Protein AF-0000000084725213 (afdb_homodimer)

Foldseek 3Di:
DEEEQEPCQAQQNVLLQLVLLLVDVHAYEYEYQCVVQVVQVVLVAFFLADAADPVLLVVVSCVQVVRPRYYYDHDALLDLVVLLVVCVVRVAQEYEYEDAPQWQVQCAPDPVSLVVRLSRLQSSLLSNLVSCQVVVSLNREYEYEAAPLQQPFDQDAAELFWAWDDDPHDIDTDTHDRRHDGSNNSSSVVSVVVVVVSCVVRVRQYEYEHAWAEFFWDEPSQVRDSNNTHGADQFPTPHDLLSVLLLCQLLQEAREAADPQQEWGFYAYSHLSSLLSSLSRPDDPVPDPDSYGGAHNGADIDTSVNSRVLLQVLSVVVVGHHHHDYDHHPDPDDSPRHHRYDGVVSCVSRVHHDADSSNRSNRSNVVSNVSSVSSNVCVVRRDDPVRVVPD/DEEEQEPCQAQQNVLLQLVLLLVDVHAYEYEYQCVVQVLQVVLVAFFLADAADPVLLVVVSCVQVVRPRYYYDHDQLLDLVVLLVVCVVRVAQEYEYEDAPQWQVQCAPDPVSLVVRLSRLQSSLLSNLVSCQVVVSLNREYEYEAAPLQQPFDQDAAELFWAWDDDPHDIDTDTHDRRHDGSNNSSSVVSVVVVVVSCVVRVRQYEYEHAWAEFFWDEPSQVRDSNNTHGADQFPTPHDLLSVLLLCQLLQEAREAADPQQEWGFYAYSHLSSLLSSLSRPDDPVPDPDSYGGAHNGADIDTSVNSRVLLQVLSVVVVGHHHHDYDHHPDPDDSPRHHRYDGVVSCVSNVHHDADSSNRSNRSNVVSNVSSVSSNVCVVRRDDPVRVVPD

Solvent-accessible surface area (backbone atoms only — not comparable to full-atom values): 40200 Å² total; per-residue (Å²): 107,24,32,36,29,28,22,21,82,36,62,62,24,32,57,24,48,52,54,38,38,73,74,45,85,46,40,31,38,30,29,29,64,60,56,68,64,50,56,41,47,73,71,72,52,62,50,56,41,71,60,57,56,71,68,59,27,50,53,46,38,27,72,75,70,64,44,82,38,66,48,82,46,80,46,54,51,65,38,54,70,55,41,46,51,51,46,71,74,50,54,43,50,21,36,41,39,50,52,55,67,83,27,43,58,47,14,60,72,42,56,68,38,28,50,48,34,36,47,52,32,38,40,24,52,48,33,52,55,37,40,27,53,78,67,73,40,30,78,23,38,39,33,35,62,48,35,50,50,20,55,47,83,64,76,28,52,39,57,50,50,44,39,37,35,39,33,96,91,29,57,34,82,38,67,59,35,63,45,26,87,36,55,28,30,37,32,39,31,47,40,54,40,50,48,51,44,44,27,72,75,56,59,29,31,32,38,45,31,20,35,28,54,66,43,58,55,56,40,82,75,24,63,76,40,74,61,43,36,36,50,34,44,34,32,66,47,71,20,47,69,71,42,28,43,48,48,27,38,63,58,63,33,58,30,80,33,50,45,81,23,63,38,39,43,56,25,23,40,40,51,55,54,32,46,42,54,30,48,61,66,69,48,56,79,86,71,47,96,46,58,69,38,50,28,26,44,47,70,42,70,48,24,53,43,57,50,42,51,49,45,34,58,50,31,47,78,72,78,31,86,41,51,77,44,72,40,81,46,88,61,95,63,81,57,74,55,75,68,46,70,44,27,65,69,32,34,63,69,53,74,44,81,83,62,53,69,64,58,39,42,44,52,35,47,64,54,44,61,78,29,36,67,58,46,51,76,43,44,89,46,46,58,55,63,84,76,58,67,77,111,108,23,33,36,30,28,22,22,81,36,62,62,25,32,57,24,48,53,53,37,38,73,74,45,84,45,39,31,39,31,28,29,64,60,57,69,63,50,55,41,47,72,72,73,50,64,50,56,42,70,60,58,55,71,67,57,27,50,54,46,40,27,71,74,71,66,44,81,38,67,48,79,46,82,47,53,51,66,37,54,71,53,43,47,50,52,47,70,74,50,55,42,51,20,36,42,39,50,52,55,67,81,28,43,57,48,14,59,72,42,56,69,38,28,50,47,35,35,46,51,32,38,39,24,51,48,36,52,55,38,41,27,53,78,69,73,40,30,80,23,37,38,33,35,63,48,36,51,51,22,56,49,82,65,74,29,53,40,56,53,49,46,41,37,33,39,32,95,91,28,58,35,82,37,67,60,35,62,44,26,87,36,52,28,29,37,33,40,32,48,41,52,40,50,49,52,45,44,27,73,75,56,59,31,30,31,39,44,30,21,35,29,54,66,44,58,53,55,41,81,76,24,63,74,39,73,62,43,36,37,50,34,45,35,34,65,47,71,18,47,68,71,41,29,45,48,47,27,38,63,60,64,34,59,31,81,32,50,44,82,23,64,38,37,43,54,26,24,40,41,51,54,55,32,48,42,52,30,49,61,66,68,48,56,78,87,72,46,95,47,58,69,35,50,28,27,42,46,70,42,71,48,23,53,42,58,51,43,52,49,45,31,58,48,31,46,79,71,78,33,87,38,52,79,42,73,39,82,47,87,62,95,62,80,59,74,55,77,69,46,69,44,26,65,69,33,34,62,69,51,75,45,80,84,63,53,70,65,58,38,42,45,53,34,46,64,54,45,61,79,30,37,65,58,46,50,76,42,42,90,47,45,59,56,63,84,77,58,67,77,112

InterPro domains:
  IPR001509 NAD-dependent epimerase/dehydratase [PF01370] (3-281)
  IPR036291 NAD(P)-binding domain superfamily [SSF51735] (1-372)

Radius of gyration: 28.25 Å; Cα contacts (8 Å, |Δi|>4): 1670; chains: 2; bounding box: 71×82×58 Å

pLDDT: mean 95.53, std 8.07, range [34.28, 99.0]

Secondary structure (DSSP, 8-state):
-EEEEETTTSTTHHHHHHHHHHT-SSEEEEEE-SHHHHHHHHTT---SS----HHHHHHHHHHHH---SEEEEE--TT-HHHHHHHHHHH-EEEEEE--S---HHHHTS-HHHHHHHHHHHHHHHHHHHHHHHHTT-TTSEEEEE--GGGG---SSPBPSS-EEEEETTEEEEEPPP---SSHHHHHHHHHHHHHHHHHHHH---EEEEEEPEEE-S--TTGGG-GGGPPP---STTT--HHHHHHHHHHTTPPEEEETT---EEEEEEHHHHHHHHHHHHT--GGGSS-SEEEEEE--EEEEHHHHHHHHHHHHHTTT----EEEE--SS---TT----B--HHHHHHHTS--S-HHHHHHHHHHHHGGGHHHHHHTGGGTS-HHHHTT-/-EEEEETTTSTTHHHHHHHHHHT-SSEEEEEE-SHHHHHHHHTT---SS----HHHHHHHHHHHH---SEEEEE--TT-HHHHHHHHHHH--SEEEE--S---HHHHTS-HHHHHHHHHHHHHHHHHHHHHHHHTT-TTSEEEEE--GGGG---SSPBPSS-EEEEETTEEEEEPPP---SSHHHHHHHHHHHHHHHHHHHH---EEEEEEPEEE-S--TTGGG-GGGPPP---STTT--HHHHHHHHHHTTPPEEEETT---EEEEEEHHHHHHHHHHHHH--GGGSS-SEEEEEE--EEEEHHHHHHHHHHHHGGGT----EEEE--SS---TT----B--HHHHHHHTS--S-HHHHHHHHHHHHGGGHHHHHHTGGGTS-HHHHTT-

Sequence (782 aa):
MSILVTGADGYIGWPTALRIADRTEQRVVLVDNGARREWVDSIGSTSALPVADPTERIDTAEDVHGLHNLSYVEGDLTEKSFVDRLLEVHEPATIVHTAAQPSAPYSQINGERANYTQHNNMQATRNLLWGLEEHDLTDTHFVETTTTGVYGAPEFPIPEGGAVMENDGERDEVPFPAMAGSWYHLTKSHDAANMRLAHKQFDIPISDVRTAITYGTETAETAADPRLATRFDFDYYFGVVAHRFAAQAVAEYPMTVYGKGEQRKPFIALEDAVEGLARLALIDPDDRPDDLTVYNQVTRAISIVEMAETIADVSAEYDLDVAVEHFENPRDEDETHKMEIENEKYAELIDGQSTTFEEGAREILGTLVEYEETITAHEDRFLPGVLTDGEMSILVTGADGYIGWPTALRIADRTEQRVVLVDNGARREWVDSIGSTSALPVADPTERIDTAEDVHGLHNLSYVEGDLTEKSFVDRLLEVHEPATIVHTAAQPSAPYSQINGERANYTQHNNMQATRNLLWGLEEHDLTDTHFVETTTTGVYGAPEFPIPEGGAVMENDGERDEVPFPAMAGSWYHLTKSHDAANMRLAHKQFDIPISDVRTAITYGTETAETAADPRLATRFDFDYYFGVVAHRFAAQAVAEYPMTVYGKGEQRKPFIALEDAVEGLARLALIDPDDRPDDLTVYNQVTRAISIVEMAETIADVSAEYDLDVAVEHFENPRDEDETHKMEIENEKYAELIDGQSTTFEEGAREILGTLVEYEETITAHEDRFLPGVLTDGE

Nearest PDB structures (foldseek):
  1i24-assembly1_A  TM=9.371E-01  e=3.931E-38  Arabidopsis thaliana
  1qrr-assembly1_A-2  TM=9.370E-01  e=1.340E-37  Arabidopsis thaliana
  1i2b-assembly1_A  TM=9.374E-01  e=5.767E-37  Arabidopsis thaliana
  1n7h-assembly1_B-2  TM=7.679E-01  e=1.885E-16  Arabidopsis thaliana
  4tqg-assembly1_A  TM=7.518E-01  e=7.887E-08  Megavirus chiliensis

Organism: NCBI:txid1227490

Structure (mmCIF, N/CA/C/O backbone):
data_AF-0000000084725213-model_v1
#
loop_
_entity.id
_entity.type
_entity.pdbx_description
1 polymer 'UDP-sulfoquinovose synthase'
#
loop_
_atom_site.group_PDB
_atom_site.id
_atom_site.type_symbol
_atom_site.label_atom_id
_atom_site.label_alt_id
_atom_site.label_comp_id
_atom_site.label_asym_id
_atom_site.label_entity_id
_atom_site.label_seq_id
_atom_site.pdbx_PDB_ins_code
_atom_site.Cartn_x
_atom_site.Cartn_y
_atom_site.Cartn_z
_atom_site.occupancy
_atom_site.B_iso_or_equiv
_atom_site.auth_seq_id
_atom_site.auth_comp_id
_atom_site.auth_asym_id
_atom_site.auth_atom_id
_atom_site.pdbx_PDB_model_num
ATOM 1 N N . MET A 1 1 ? -25.422 -17.328 -13.375 1 87.31 1 MET A N 1
ATOM 2 C CA . MET A 1 1 ? -24.391 -16.562 -12.664 1 87.31 1 MET A CA 1
ATOM 3 C C . MET A 1 1 ? -23.031 -16.766 -13.312 1 87.31 1 MET A C 1
ATOM 5 O O . MET A 1 1 ? -22.859 -17.609 -14.188 1 87.31 1 MET A O 1
ATOM 9 N N . SER A 1 2 ? -22.125 -15.828 -13.281 1 97.81 2 SER A N 1
ATOM 10 C CA . SER A 1 2 ? -20.828 -15.93 -13.938 1 97.81 2 SER A CA 1
ATOM 11 C C . SER A 1 2 ? -19.688 -15.906 -12.922 1 97.81 2 SER A C 1
ATOM 13 O O . SER A 1 2 ? -19.891 -15.523 -11.766 1 97.81 2 SER A O 1
ATOM 15 N N . ILE A 1 3 ? -18.594 -16.531 -13.258 1 98.88 3 ILE A N 1
ATOM 16 C CA . ILE A 1 3 ? -17.328 -16.484 -12.523 1 98.88 3 ILE A CA 1
ATOM 17 C C . ILE A 1 3 ? -16.266 -15.781 -13.359 1 98.88 3 ILE A C 1
ATOM 19 O O . ILE A 1 3 ? -16.047 -16.125 -14.516 1 98.88 3 ILE A O 1
ATOM 23 N N . LEU A 1 4 ? -15.703 -14.711 -12.812 1 98.94 4 LEU A N 1
ATOM 24 C CA . LEU A 1 4 ? -14.594 -14.047 -13.484 1 98.94 4 LEU A CA 1
ATOM 25 C C . LEU A 1 4 ? -13.258 -14.625 -13.023 1 98.94 4 LEU A C 1
ATOM 27 O O . LEU A 1 4 ? -13.031 -14.805 -11.828 1 98.94 4 LEU A O 1
ATOM 31 N N . VAL A 1 5 ? -12.422 -14.969 -13.922 1 98.94 5 VAL A N 1
ATOM 32 C CA . VAL A 1 5 ? -11.023 -15.266 -13.648 1 98.94 5 VAL A CA 1
ATOM 33 C C . VAL A 1 5 ? -10.133 -14.219 -14.32 1 98.94 5 VAL A C 1
ATOM 35 O O . VAL A 1 5 ? -10.031 -14.18 -15.547 1 98.94 5 VAL A O 1
ATOM 38 N N . THR A 1 6 ? -9.516 -13.352 -13.492 1 98.94 6 THR A N 1
ATOM 39 C CA . THR A 1 6 ? -8.625 -12.336 -14.047 1 98.94 6 THR A CA 1
ATOM 40 C C . THR A 1 6 ? -7.184 -12.828 -14.055 1 98.94 6 THR A C 1
ATOM 42 O O . THR A 1 6 ? -6.785 -13.609 -13.188 1 98.94 6 THR A O 1
ATOM 45 N N . GLY A 1 7 ? -6.391 -12.305 -15.031 1 98.75 7 GLY A N 1
ATOM 46 C CA . GLY A 1 7 ? -5.098 -12.922 -15.258 1 98.75 7 GLY A CA 1
ATOM 47 C C . GLY A 1 7 ? -5.203 -14.32 -15.844 1 98.75 7 GLY A C 1
ATOM 48 O O . GLY A 1 7 ? -4.359 -15.18 -15.578 1 98.75 7 GLY A O 1
ATOM 49 N N . ALA A 1 8 ? -6.184 -14.516 -16.656 1 98.75 8 ALA A N 1
ATOM 50 C CA . ALA A 1 8 ? -6.566 -15.859 -17.078 1 98.75 8 ALA A CA 1
ATOM 51 C C . ALA A 1 8 ? -5.617 -16.375 -18.156 1 98.75 8 ALA A C 1
ATOM 53 O O . ALA A 1 8 ? -5.598 -17.578 -18.453 1 98.75 8 ALA A O 1
ATOM 54 N N . ASP A 1 9 ? -4.848 -15.5 -18.75 1 98.25 9 ASP A N 1
ATOM 55 C CA . ASP A 1 9 ? -3.861 -15.93 -19.75 1 98.25 9 ASP A CA 1
ATOM 56 C C . ASP A 1 9 ? -2.545 -16.312 -19.078 1 98.25 9 ASP A C 1
ATOM 58 O O . ASP A 1 9 ? -1.604 -16.75 -19.75 1 98.25 9 ASP A O 1
ATOM 62 N N . GLY A 1 10 ? -2.473 -16.156 -17.781 1 97.81 10 GLY A N 1
ATOM 63 C CA . GLY A 1 10 ? -1.23 -16.344 -17.047 1 97.81 10 GLY A CA 1
ATOM 64 C C . GLY A 1 10 ? -1.052 -17.766 -16.531 1 97.81 10 GLY A C 1
ATOM 65 O O . GLY A 1 10 ? -1.864 -18.641 -16.828 1 97.81 10 GLY A O 1
ATOM 66 N N . TYR A 1 11 ? 0.011 -17.984 -15.766 1 98.56 11 TYR A N 1
ATOM 67 C CA . TYR A 1 11 ? 0.539 -19.266 -15.312 1 98.56 11 TYR A CA 1
ATOM 68 C C . TYR A 1 11 ? -0.463 -19.984 -14.414 1 98.56 11 TYR A C 1
ATOM 70 O O . TYR A 1 11 ? -0.715 -21.188 -14.586 1 98.56 11 TYR A O 1
ATOM 78 N N . ILE A 1 12 ? -1.072 -19.281 -13.484 1 98.75 12 ILE A N 1
ATOM 79 C CA . ILE A 1 12 ? -1.991 -19.875 -12.523 1 98.75 12 ILE A CA 1
ATOM 80 C C . ILE A 1 12 ? -3.43 -19.688 -13 1 98.75 12 ILE A C 1
ATOM 82 O O . ILE A 1 12 ? -4.262 -20.578 -12.852 1 98.75 12 ILE A O 1
ATOM 86 N N . GLY A 1 13 ? -3.725 -18.578 -13.633 1 98.81 13 GLY A N 1
ATOM 87 C CA . GLY A 1 13 ? -5.082 -18.219 -14.008 1 98.81 13 GLY A CA 1
ATOM 88 C C . GLY A 1 13 ? -5.688 -19.156 -15.031 1 98.81 13 GLY A C 1
ATOM 89 O O . GLY A 1 13 ? -6.84 -19.562 -14.898 1 98.81 13 GLY A O 1
ATOM 90 N N . TRP A 1 14 ? -4.934 -19.547 -16.047 1 98.81 14 TRP A N 1
ATOM 91 C CA . TRP A 1 14 ? -5.449 -20.344 -17.141 1 98.81 14 TRP A CA 1
ATOM 92 C C . TRP A 1 14 ? -5.855 -21.734 -16.656 1 98.81 14 TRP A C 1
ATOM 94 O O . TRP A 1 14 ? -7.008 -22.141 -16.828 1 98.81 14 TRP A O 1
ATOM 104 N N . PRO A 1 15 ? -4.926 -22.5 -16 1 98.88 15 PRO A N 1
ATOM 105 C CA . PRO A 1 15 ? -5.352 -23.812 -15.523 1 98.88 15 PRO A CA 1
ATOM 106 C C . PRO A 1 15 ? -6.492 -23.734 -14.508 1 98.88 15 PRO A C 1
ATOM 108 O O . PRO A 1 15 ? -7.332 -24.625 -14.445 1 98.88 15 PRO A O 1
ATOM 111 N N . THR A 1 16 ? -6.508 -22.656 -13.688 1 98.94 16 THR A N 1
ATOM 112 C CA . THR A 1 16 ? -7.594 -22.469 -12.734 1 98.94 16 THR A CA 1
ATOM 113 C C . THR A 1 16 ? -8.93 -22.312 -13.453 1 98.94 16 THR A C 1
ATOM 115 O O . THR A 1 16 ? -9.93 -22.922 -13.062 1 98.94 16 THR A O 1
ATOM 118 N N . ALA A 1 17 ? -8.953 -21.531 -14.531 1 98.94 17 ALA A N 1
ATOM 119 C CA . ALA A 1 17 ? -10.172 -21.328 -15.312 1 98.94 17 ALA A CA 1
ATOM 120 C C . ALA A 1 17 ? -10.68 -22.641 -15.891 1 98.94 17 ALA A C 1
ATOM 122 O O . ALA A 1 17 ? -11.883 -22.922 -15.859 1 98.94 17 ALA A O 1
ATOM 123 N N . LEU A 1 18 ? -9.789 -23.484 -16.438 1 98.94 18 LEU A N 1
ATOM 124 C CA . LEU A 1 18 ? -10.164 -24.781 -17 1 98.94 18 LEU A CA 1
ATOM 125 C C . LEU A 1 18 ? -10.805 -25.672 -15.945 1 98.94 18 LEU A C 1
ATOM 127 O O . LEU A 1 18 ? -11.844 -26.281 -16.188 1 98.94 18 LEU A O 1
ATOM 131 N N . ARG A 1 19 ? -10.156 -25.734 -14.797 1 98.88 19 ARG A N 1
ATOM 132 C CA . ARG A 1 19 ? -10.656 -26.609 -13.742 1 98.88 19 ARG A CA 1
ATOM 133 C C . ARG A 1 19 ? -12.023 -26.141 -13.25 1 98.88 19 ARG A C 1
ATOM 135 O O . ARG A 1 19 ? -12.922 -26.969 -13.016 1 98.88 19 ARG A O 1
ATOM 142 N N . ILE A 1 20 ? -12.172 -24.812 -13.023 1 98.94 20 ILE A N 1
ATOM 143 C CA . ILE A 1 20 ? -13.461 -24.266 -12.609 1 98.94 20 ILE A CA 1
ATOM 144 C C . ILE A 1 20 ? -14.531 -24.609 -13.641 1 98.94 20 ILE A C 1
ATOM 146 O O . ILE A 1 20 ? -15.602 -25.109 -13.297 1 98.94 20 ILE A O 1
ATOM 150 N N . ALA A 1 21 ? -14.266 -24.344 -14.922 1 98.88 21 ALA A N 1
ATOM 151 C CA . ALA A 1 21 ? -15.219 -24.562 -16 1 98.88 21 ALA A CA 1
ATOM 152 C C . ALA A 1 21 ? -15.656 -26.016 -16.062 1 98.88 21 ALA A C 1
ATOM 154 O O . ALA A 1 21 ? -16.812 -26.312 -16.375 1 98.88 21 ALA A O 1
ATOM 155 N N . ASP A 1 22 ? -14.727 -26.906 -15.773 1 98.69 22 ASP A N 1
ATOM 156 C CA . ASP A 1 22 ? -14.992 -28.344 -15.828 1 98.69 22 ASP A CA 1
ATOM 157 C C . ASP A 1 22 ? -15.93 -28.766 -14.703 1 98.69 22 ASP A C 1
ATOM 159 O O . ASP A 1 22 ? -16.578 -29.812 -14.797 1 98.69 22 ASP A O 1
ATOM 163 N N . ARG A 1 23 ? -16.047 -27.969 -13.664 1 98.5 23 ARG A N 1
ATOM 164 C CA . ARG A 1 23 ? -16.75 -28.406 -12.461 1 98.5 23 ARG A CA 1
ATOM 165 C C . ARG A 1 23 ? -18.016 -27.594 -12.25 1 98.5 23 ARG A C 1
ATOM 167 O O . ARG A 1 23 ? -18.641 -27.672 -11.195 1 98.5 23 ARG A O 1
ATOM 174 N N . THR A 1 24 ? -18.359 -26.828 -13.219 1 98.5 24 THR A N 1
ATOM 175 C CA . THR A 1 24 ? -19.578 -26.031 -13.078 1 98.5 24 THR A CA 1
ATOM 176 C C . THR A 1 24 ? -20.219 -25.766 -14.438 1 98.5 24 THR A C 1
ATOM 178 O O . THR A 1 24 ? -19.562 -25.922 -15.477 1 98.5 24 THR A O 1
ATOM 181 N N . GLU A 1 25 ? -21.484 -25.453 -14.453 1 97.31 25 GLU A N 1
ATOM 182 C CA . GLU A 1 25 ? -22.188 -25.031 -15.664 1 97.31 25 GLU A CA 1
ATOM 183 C C . GLU A 1 25 ? -22.219 -23.516 -15.797 1 97.31 25 GLU A C 1
ATOM 185 O O . GLU A 1 25 ? -22.562 -22.984 -16.859 1 97.31 25 GLU A O 1
ATOM 190 N N . GLN A 1 26 ? -21.734 -22.828 -14.797 1 97.94 26 GLN A N 1
ATOM 191 C CA . GLN A 1 26 ? -21.719 -21.375 -14.844 1 97.94 26 GLN A CA 1
ATOM 192 C C . GLN A 1 26 ? -20.75 -20.875 -15.906 1 97.94 26 GLN A C 1
ATOM 194 O O . GLN A 1 26 ? -19.766 -21.547 -16.234 1 97.94 26 GLN A O 1
ATOM 199 N N . ARG A 1 27 ? -21.109 -19.734 -16.438 1 98.38 27 ARG A N 1
ATOM 200 C CA . ARG A 1 27 ? -20.188 -19.094 -17.375 1 98.38 27 ARG A CA 1
ATOM 201 C C . ARG A 1 27 ? -18.906 -18.656 -16.672 1 98.38 27 ARG A C 1
ATOM 203 O O . ARG A 1 27 ? -18.953 -18.031 -15.609 1 98.38 27 ARG A O 1
ATOM 210 N N . VAL A 1 28 ? -17.781 -19.109 -17.156 1 98.88 28 VAL A N 1
ATOM 211 C CA . VAL A 1 28 ? -16.484 -18.672 -16.688 1 98.88 28 VAL A CA 1
ATOM 212 C C . VAL A 1 28 ? -15.891 -17.656 -17.672 1 98.88 28 VAL A C 1
ATOM 214 O O . VAL A 1 28 ? -15.578 -17.984 -18.812 1 98.88 28 VAL A O 1
ATOM 217 N N . VAL A 1 29 ? -15.75 -16.391 -17.234 1 98.88 29 VAL A N 1
ATOM 218 C CA . VAL A 1 29 ? -15.258 -15.297 -18.062 1 98.88 29 VAL A CA 1
ATOM 219 C C . VAL A 1 29 ? -13.781 -15.047 -17.766 1 98.88 29 VAL A C 1
ATOM 221 O O . VAL A 1 29 ? -13.414 -14.672 -16.656 1 98.88 29 VAL A O 1
ATOM 224 N N . LEU A 1 30 ? -12.953 -15.312 -18.797 1 98.88 30 LEU A N 1
ATOM 225 C CA . LEU A 1 30 ? -11.516 -15.086 -18.719 1 98.88 30 LEU A CA 1
ATOM 226 C C . LEU A 1 30 ? -11.172 -13.641 -19.062 1 98.88 30 LEU A C 1
ATOM 228 O O . LEU A 1 30 ? -11.562 -13.141 -20.109 1 98.88 30 LEU A O 1
ATOM 232 N N . VAL A 1 31 ? -10.477 -12.945 -18.125 1 98.94 31 VAL A N 1
ATOM 233 C CA . VAL A 1 31 ? -10.109 -11.547 -18.344 1 98.94 31 VAL A CA 1
ATOM 234 C C . VAL A 1 31 ? -8.594 -11.391 -18.297 1 98.94 31 VAL A C 1
ATOM 236 O O . VAL A 1 31 ? -7.941 -11.828 -17.344 1 98.94 31 VAL A O 1
ATOM 239 N N . ASP A 1 32 ? -8.055 -10.812 -19.328 1 98.81 32 ASP A N 1
ATOM 240 C CA . ASP A 1 32 ? -6.613 -10.609 -19.391 1 98.81 32 ASP A CA 1
ATOM 241 C C . ASP A 1 32 ? -6.258 -9.492 -20.375 1 98.81 32 ASP A C 1
ATOM 243 O O . ASP A 1 32 ? -6.992 -9.242 -21.328 1 98.81 32 ASP A O 1
ATOM 247 N N . ASN A 1 33 ? -5.129 -8.789 -20.109 1 98.62 33 ASN A N 1
ATOM 248 C CA . ASN A 1 33 ? -4.688 -7.762 -21.031 1 98.62 33 ASN A CA 1
ATOM 249 C C . ASN A 1 33 ? -3.432 -8.188 -21.797 1 98.62 33 ASN A C 1
ATOM 251 O O . ASN A 1 33 ? -2.844 -7.395 -22.531 1 98.62 33 ASN A O 1
ATOM 255 N N . GLY A 1 34 ? -2.924 -9.398 -21.562 1 97.94 34 GLY A N 1
ATOM 256 C CA . GLY A 1 34 ? -1.775 -9.938 -22.266 1 97.94 34 GLY A CA 1
ATOM 257 C C . GLY A 1 34 ? -0.449 -9.461 -21.703 1 97.94 34 GLY A C 1
ATOM 258 O O . GLY A 1 34 ? 0.604 -9.703 -22.297 1 97.94 34 GLY A O 1
ATOM 259 N N . ALA A 1 35 ? -0.417 -8.867 -20.547 1 98.12 35 ALA A N 1
ATOM 260 C CA . ALA A 1 35 ? 0.761 -8.18 -20.016 1 98.12 35 ALA A CA 1
ATOM 261 C C . ALA A 1 35 ? 1.88 -9.172 -19.719 1 98.12 35 ALA A C 1
ATOM 263 O O . ALA A 1 35 ? 3.059 -8.867 -19.906 1 98.12 35 ALA A O 1
ATOM 264 N N . ARG A 1 36 ? 1.517 -10.336 -19.234 1 97.69 36 ARG A N 1
ATOM 265 C CA . ARG A 1 36 ? 2.541 -11.328 -18.906 1 97.69 36 ARG A CA 1
ATOM 266 C C . ARG A 1 36 ? 3.385 -11.664 -20.125 1 97.69 36 ARG A C 1
ATOM 268 O O . ARG A 1 36 ? 4.609 -11.781 -20.031 1 97.69 36 ARG A O 1
ATOM 275 N N . ARG A 1 37 ? 2.738 -11.938 -21.25 1 97.62 37 ARG A N 1
ATOM 276 C CA . ARG A 1 37 ? 3.453 -12.195 -22.484 1 97.62 37 ARG A CA 1
ATOM 277 C C . ARG A 1 37 ? 4.402 -11.055 -22.828 1 97.62 37 ARG A C 1
ATOM 279 O O . ARG A 1 37 ? 5.559 -11.281 -23.188 1 97.62 37 ARG A O 1
ATOM 286 N N . GLU A 1 38 ? 3.938 -9.844 -22.641 1 97.38 38 GLU A N 1
ATOM 287 C CA . GLU A 1 38 ? 4.723 -8.656 -22.984 1 97.38 38 GLU A CA 1
ATOM 288 C C . GLU A 1 38 ? 5.918 -8.508 -22.047 1 97.38 38 GLU A C 1
ATOM 290 O O . GLU A 1 38 ? 7.012 -8.148 -22.469 1 97.38 38 GLU A O 1
ATOM 295 N N . TRP A 1 39 ? 5.703 -8.703 -20.766 1 98 39 TRP A N 1
ATOM 296 C CA . TRP A 1 39 ? 6.777 -8.586 -19.781 1 98 39 TRP A CA 1
ATOM 297 C C . TRP A 1 39 ? 7.91 -9.555 -20.094 1 98 39 TRP A C 1
ATOM 299 O O . TRP A 1 39 ? 9.086 -9.164 -20.078 1 98 39 TRP A O 1
ATOM 309 N N . VAL A 1 40 ? 7.547 -10.742 -20.359 1 97.56 40 VAL A N 1
ATOM 310 C CA . VAL A 1 40 ? 8.539 -11.781 -20.625 1 97.56 40 VAL A CA 1
ATOM 311 C C . VAL A 1 40 ? 9.289 -11.453 -21.922 1 97.56 40 VAL A C 1
ATOM 313 O O . VAL A 1 40 ? 10.516 -11.57 -21.984 1 97.56 40 VAL A O 1
ATOM 316 N N . ASP A 1 41 ? 8.578 -10.984 -22.922 1 96.94 41 ASP A N 1
ATOM 317 C CA . ASP A 1 41 ? 9.203 -10.578 -24.188 1 96.94 41 ASP A CA 1
ATOM 318 C C . ASP A 1 41 ? 10.148 -9.398 -23.969 1 96.94 41 ASP A C 1
ATOM 320 O O . ASP A 1 41 ? 11.203 -9.32 -24.609 1 96.94 41 ASP A O 1
ATOM 324 N N . SER A 1 42 ? 9.766 -8.562 -23.078 1 95.69 42 SER A N 1
ATOM 325 C CA . SER A 1 42 ? 10.508 -7.324 -22.891 1 95.69 42 SER A CA 1
ATOM 326 C C . SER A 1 42 ? 11.891 -7.602 -22.297 1 95.69 42 SER A C 1
ATOM 328 O O . SER A 1 42 ? 12.797 -6.77 -22.406 1 95.69 42 SER A O 1
ATOM 330 N N . ILE A 1 43 ? 12.062 -8.742 -21.688 1 95.38 43 ILE A N 1
ATOM 331 C CA . ILE A 1 43 ? 13.375 -9.039 -21.125 1 95.38 43 ILE A CA 1
ATOM 332 C C . ILE A 1 43 ? 14.102 -10.047 -22 1 95.38 43 ILE A C 1
ATOM 334 O O . ILE A 1 43 ? 15.117 -10.617 -21.594 1 95.38 43 ILE A O 1
ATOM 338 N N . GLY A 1 44 ? 13.547 -10.328 -23.219 1 96.56 44 GLY A N 1
ATOM 339 C CA . GLY A 1 44 ? 14.203 -11.172 -24.219 1 96.56 44 GLY A CA 1
ATOM 340 C C . GLY A 1 44 ? 14.047 -12.656 -23.938 1 96.56 44 GLY A C 1
ATOM 341 O O . GLY A 1 44 ? 14.883 -13.461 -24.359 1 96.56 44 GLY A O 1
ATOM 342 N N . SER A 1 45 ? 13.047 -13 -23.172 1 97.5 45 SER A N 1
ATOM 343 C CA . SER A 1 45 ? 12.797 -14.406 -22.844 1 97.5 45 SER A CA 1
ATOM 344 C C . SER A 1 45 ? 11.523 -14.906 -23.516 1 97.5 45 SER A C 1
ATOM 346 O O . SER A 1 45 ? 10.961 -14.227 -24.375 1 97.5 45 SER A O 1
ATOM 348 N N . THR A 1 46 ? 11.188 -16.125 -23.234 1 97.88 46 THR A N 1
ATOM 349 C CA . THR A 1 46 ? 9.969 -16.766 -23.734 1 97.88 46 THR A CA 1
ATOM 350 C C . THR A 1 46 ? 9.492 -17.859 -22.781 1 97.88 46 THR A C 1
ATOM 352 O O . THR A 1 46 ? 10.195 -18.203 -21.828 1 97.88 46 THR A O 1
ATOM 355 N N . SER A 1 47 ? 8.273 -18.281 -23.016 1 98.25 47 SER A N 1
ATOM 356 C CA . SER A 1 47 ? 7.828 -19.5 -22.328 1 98.25 47 SER A CA 1
ATOM 357 C C . SER A 1 47 ? 8.5 -20.734 -22.922 1 98.25 47 SER A C 1
ATOM 359 O O . SER A 1 47 ? 8.672 -20.844 -24.141 1 98.25 47 SER A O 1
ATOM 361 N N . ALA A 1 48 ? 8.867 -21.688 -22.031 1 97.94 48 ALA A N 1
ATOM 362 C CA . ALA A 1 48 ? 9.438 -22.938 -22.531 1 97.94 48 ALA A CA 1
ATOM 363 C C . ALA A 1 48 ? 8.445 -23.672 -23.438 1 97.94 48 ALA A C 1
ATOM 365 O O . ALA A 1 48 ? 8.82 -24.203 -24.484 1 97.94 48 ALA A O 1
ATOM 366 N N . LEU A 1 49 ? 7.176 -23.703 -22.922 1 96.5 49 LEU A N 1
ATOM 367 C CA . LEU A 1 49 ? 6.09 -24.25 -23.734 1 96.5 49 LEU A CA 1
ATOM 368 C C . LEU A 1 49 ? 5.418 -23.156 -24.562 1 96.5 49 LEU A C 1
ATOM 370 O O . LEU A 1 49 ? 5.102 -22.078 -24.031 1 96.5 49 LEU A O 1
ATOM 374 N N . PRO A 1 50 ? 5.211 -23.438 -25.859 1 96.25 50 PRO A N 1
ATOM 375 C CA . PRO A 1 50 ? 4.43 -22.453 -26.625 1 96.25 50 PRO A CA 1
ATOM 376 C C . PRO A 1 50 ? 3.039 -22.234 -26.047 1 96.25 50 PRO A C 1
ATOM 378 O O . PRO A 1 50 ? 2.355 -23.188 -25.672 1 96.25 50 PRO A O 1
ATOM 381 N N . VAL A 1 51 ? 2.641 -21.031 -25.906 1 97.19 51 VAL A N 1
ATOM 382 C CA . VAL A 1 51 ? 1.331 -20.672 -25.375 1 97.19 51 VAL A CA 1
ATOM 383 C C . VAL A 1 51 ? 0.426 -20.172 -26.5 1 97.19 51 VAL A C 1
ATOM 385 O O . VAL A 1 51 ? 0.694 -19.141 -27.109 1 97.19 51 VAL A O 1
ATOM 388 N N . ALA A 1 52 ? -0.619 -20.938 -26.766 1 97.94 52 ALA A N 1
ATOM 389 C CA . ALA A 1 52 ? -1.567 -20.578 -27.812 1 97.94 52 ALA A CA 1
ATOM 390 C C . ALA A 1 52 ? -2.34 -19.312 -27.438 1 97.94 52 ALA A C 1
ATOM 392 O O . ALA A 1 52 ? -2.391 -18.938 -26.266 1 97.94 52 ALA A O 1
ATOM 393 N N . ASP A 1 53 ? -2.865 -18.656 -28.438 1 96.75 53 ASP A N 1
ATOM 394 C CA . ASP A 1 53 ? -3.709 -17.5 -28.172 1 96.75 53 ASP A CA 1
ATOM 395 C C . ASP A 1 53 ? -4.949 -17.891 -27.375 1 96.75 53 ASP A C 1
ATOM 397 O O . ASP A 1 53 ? -5.43 -19.031 -27.484 1 96.75 53 ASP A O 1
ATOM 401 N N . PRO A 1 54 ? -5.492 -16.938 -26.609 1 97.06 54 PRO A N 1
ATOM 402 C CA . PRO A 1 54 ? -6.613 -17.266 -25.719 1 97.06 54 PRO A CA 1
ATOM 403 C C . PRO A 1 54 ? -7.805 -17.859 -26.469 1 97.06 54 PRO A C 1
ATOM 405 O O . PRO A 1 54 ? -8.438 -18.797 -25.984 1 97.06 54 PRO A O 1
ATOM 408 N N . THR A 1 55 ? -8.133 -17.406 -27.625 1 96.81 55 THR A N 1
ATOM 409 C CA . THR A 1 55 ? -9.266 -17.922 -28.391 1 96.81 55 THR A CA 1
ATOM 410 C C . THR A 1 55 ? -9.016 -19.359 -28.828 1 96.81 55 THR A C 1
ATOM 412 O O . THR A 1 55 ? -9.914 -20.203 -28.734 1 96.81 55 THR A O 1
ATOM 415 N N . GLU A 1 56 ? -7.836 -19.609 -29.312 1 98.25 56 GLU A N 1
ATOM 416 C CA . GLU A 1 56 ? -7.469 -20.969 -29.688 1 98.25 56 GLU A CA 1
ATOM 417 C C . GLU A 1 56 ? -7.516 -21.906 -28.484 1 98.25 56 GLU A C 1
ATOM 419 O O . GLU A 1 56 ? -7.949 -23.047 -28.609 1 98.25 56 GLU A O 1
ATOM 424 N N . ARG A 1 57 ? -7.047 -21.453 -27.328 1 98.56 57 ARG A N 1
ATOM 425 C CA . ARG A 1 57 ? -7.078 -22.25 -26.109 1 98.56 57 ARG A CA 1
ATOM 426 C C . ARG A 1 57 ? -8.508 -22.609 -25.719 1 98.56 57 ARG A C 1
ATOM 428 O O . ARG A 1 57 ? -8.789 -23.734 -25.344 1 98.56 57 ARG A O 1
ATOM 435 N N . ILE A 1 58 ? -9.406 -21.641 -25.828 1 98.69 58 ILE A N 1
ATOM 436 C CA . ILE A 1 58 ? -10.797 -21.859 -25.469 1 98.69 58 ILE A CA 1
ATOM 437 C C . ILE A 1 58 ? -11.43 -22.859 -26.438 1 98.69 58 ILE A C 1
ATOM 439 O O . ILE A 1 58 ? -12.141 -23.766 -26.031 1 98.69 58 ILE A O 1
ATOM 443 N N . ASP A 1 59 ? -11.156 -22.703 -27.766 1 98.62 59 ASP A N 1
ATOM 444 C CA . ASP A 1 59 ? -11.656 -23.641 -28.766 1 98.62 59 ASP A CA 1
ATOM 445 C C . ASP A 1 59 ? -11.156 -25.062 -28.484 1 98.62 59 ASP A C 1
ATOM 447 O O . ASP A 1 59 ? -11.922 -26.016 -28.578 1 98.62 59 ASP A O 1
ATOM 451 N N . THR A 1 60 ? -9.898 -25.156 -28.156 1 98.81 60 THR A N 1
ATOM 452 C CA . THR A 1 60 ? -9.305 -26.453 -27.859 1 98.81 60 THR A CA 1
ATOM 453 C C . THR A 1 60 ? -9.938 -27.078 -26.625 1 98.81 60 THR A C 1
ATOM 455 O O . THR A 1 60 ? -10.172 -28.281 -26.578 1 98.81 60 THR A O 1
ATOM 458 N N . ALA A 1 61 ? -10.18 -26.219 -25.578 1 98.81 61 ALA A N 1
ATOM 459 C CA . ALA A 1 61 ? -10.828 -26.703 -24.359 1 98.81 61 ALA A CA 1
ATOM 460 C C . ALA A 1 61 ? -12.211 -27.281 -24.656 1 98.81 61 ALA A C 1
ATOM 462 O O . ALA A 1 61 ? -12.633 -28.25 -24.031 1 98.81 61 ALA A O 1
ATOM 463 N N . GLU A 1 62 ? -12.93 -26.641 -25.562 1 98.62 62 GLU A N 1
ATOM 464 C CA . GLU A 1 62 ? -14.227 -27.156 -26 1 98.62 62 GLU A CA 1
ATOM 465 C C . GLU A 1 62 ? -14.078 -28.5 -26.703 1 98.62 62 GLU A C 1
ATOM 467 O O . GLU A 1 62 ? -14.82 -29.453 -26.406 1 98.62 62 GLU A O 1
ATOM 472 N N . ASP A 1 63 ? -13.156 -28.609 -27.547 1 98.62 63 ASP A N 1
ATOM 473 C CA . ASP A 1 63 ? -12.938 -29.812 -28.344 1 98.62 63 ASP A CA 1
ATOM 474 C C . ASP A 1 63 ? -12.469 -30.969 -27.484 1 98.62 63 ASP A C 1
ATOM 476 O O . ASP A 1 63 ? -12.922 -32.094 -27.656 1 98.62 63 ASP A O 1
ATOM 480 N N . VAL A 1 64 ? -11.555 -30.672 -26.594 1 98.62 64 VAL A N 1
ATOM 481 C CA . VAL A 1 64 ? -10.828 -31.719 -25.859 1 98.62 64 VAL A CA 1
ATOM 482 C C . VAL A 1 64 ? -11.602 -32.094 -24.594 1 98.62 64 VAL A C 1
ATOM 484 O O . VAL A 1 64 ? -11.672 -33.281 -24.234 1 98.62 64 VAL A O 1
ATOM 487 N N . HIS A 1 65 ? -12.156 -31.078 -23.922 1 98.56 65 HIS A N 1
ATOM 488 C CA . HIS A 1 65 ? -12.766 -31.328 -22.625 1 98.56 65 HIS A CA 1
ATOM 489 C C . HIS A 1 65 ? -14.281 -31.141 -22.688 1 98.56 65 HIS A C 1
ATOM 491 O O . HIS A 1 65 ? -14.977 -31.406 -21.703 1 98.56 65 HIS A O 1
ATOM 497 N N . GLY A 1 66 ? -14.836 -30.672 -23.797 1 98.5 66 GLY A N 1
ATOM 498 C CA . GLY A 1 66 ? -16.266 -30.406 -23.906 1 98.5 66 GLY A CA 1
ATOM 499 C C . GLY A 1 66 ? -16.688 -29.188 -23.109 1 98.5 66 GLY A C 1
ATOM 500 O O . GLY A 1 66 ? -17.844 -29.109 -22.672 1 98.5 66 GLY A O 1
ATOM 501 N N . LEU A 1 67 ? -15.789 -28.25 -22.891 1 98.62 67 LEU A N 1
ATOM 502 C CA . LEU A 1 67 ? -16.109 -27.047 -22.125 1 98.62 67 LEU A CA 1
ATOM 503 C C . LEU A 1 67 ? -16.734 -25.984 -23.016 1 98.62 67 LEU A C 1
ATOM 505 O O . LEU A 1 67 ? -16.047 -25.344 -23.812 1 98.62 67 LEU A O 1
ATOM 509 N N . HIS A 1 68 ? -17.969 -25.719 -22.875 1 98.31 68 HIS A N 1
ATOM 510 C CA . HIS A 1 68 ? -18.703 -24.766 -23.703 1 98.31 68 HIS A CA 1
ATOM 511 C C . HIS A 1 68 ? -19.016 -23.484 -22.922 1 98.31 68 HIS A C 1
ATOM 513 O O . HIS A 1 68 ? -19.641 -22.562 -23.453 1 98.31 68 HIS A O 1
ATOM 519 N N . ASN A 1 69 ? -18.531 -23.406 -21.688 1 98.62 69 ASN A N 1
ATOM 520 C CA . ASN A 1 69 ? -18.922 -22.297 -20.797 1 98.62 69 ASN A CA 1
ATOM 521 C C . ASN A 1 69 ? -17.766 -21.328 -20.562 1 98.62 69 ASN A C 1
ATOM 523 O O . ASN A 1 69 ? -17.734 -20.625 -19.562 1 98.62 69 ASN A O 1
ATOM 527 N N . LEU A 1 70 ? -16.797 -21.312 -21.438 1 98.75 70 LEU A N 1
ATOM 528 C CA . LEU A 1 70 ? -15.68 -20.375 -21.344 1 98.75 70 LEU A CA 1
ATOM 529 C C . LEU A 1 70 ? -15.867 -19.203 -22.328 1 98.75 70 LEU A C 1
ATOM 531 O O . LEU A 1 70 ? -16.359 -19.406 -23.438 1 98.75 70 LEU A O 1
ATOM 535 N N . SER A 1 71 ? -15.516 -18.031 -21.984 1 98.25 71 SER A N 1
ATOM 536 C CA . SER A 1 71 ? -15.383 -16.875 -22.859 1 98.25 71 SER A CA 1
ATOM 537 C C . SER A 1 71 ? -14.195 -16.016 -22.453 1 98.25 71 SER A C 1
ATOM 539 O O . SER A 1 71 ? -13.695 -16.125 -21.328 1 98.25 71 SER A O 1
ATOM 541 N N . TYR A 1 72 ? -13.711 -15.195 -23.375 1 98.5 72 TYR A N 1
ATOM 542 C CA . TYR A 1 72 ? -12.523 -14.375 -23.156 1 98.5 72 TYR A CA 1
ATOM 543 C C . TYR A 1 72 ? -12.828 -12.906 -23.406 1 98.5 72 TYR A C 1
ATOM 545 O O . TYR A 1 72 ? -13.469 -12.555 -24.406 1 98.5 72 TYR A O 1
ATOM 553 N N . VAL A 1 73 ? -12.43 -12.062 -22.469 1 98.62 73 VAL A N 1
ATOM 554 C CA . VAL A 1 73 ? -12.5 -10.609 -22.594 1 98.62 73 VAL A CA 1
ATOM 555 C C . VAL A 1 73 ? -11.109 -10.008 -22.422 1 98.62 73 VAL A C 1
ATOM 557 O O . VAL A 1 73 ? -10.484 -10.164 -21.375 1 98.62 73 VAL A O 1
ATOM 560 N N . GLU A 1 74 ? -10.625 -9.367 -23.469 1 98.62 74 GLU A N 1
ATOM 561 C CA . GLU A 1 74 ? -9.344 -8.68 -23.391 1 98.62 74 GLU A CA 1
ATOM 562 C C . GLU A 1 74 ? -9.516 -7.258 -22.859 1 98.62 74 GLU A C 1
ATOM 564 O O . GLU A 1 74 ? -10.32 -6.488 -23.375 1 98.62 74 GLU A O 1
ATOM 569 N N . GLY A 1 75 ? -8.797 -6.922 -21.781 1 98.62 75 GLY A N 1
ATOM 570 C CA . GLY A 1 75 ? -8.867 -5.578 -21.234 1 98.62 75 GLY A CA 1
ATOM 571 C C . GLY A 1 75 ? -7.977 -5.371 -20.031 1 98.62 75 GLY A C 1
ATOM 572 O O . GLY A 1 75 ? -7.438 -6.336 -19.469 1 98.62 75 GLY A O 1
ATOM 573 N N . ASP A 1 76 ? -7.734 -4.156 -19.734 1 98.81 76 ASP A N 1
ATOM 574 C CA . ASP A 1 76 ? -6.844 -3.732 -18.656 1 98.81 76 ASP A CA 1
ATOM 575 C C . ASP A 1 76 ? -7.637 -3.359 -17.406 1 98.81 76 ASP A C 1
ATOM 577 O O . ASP A 1 76 ? -8.406 -2.395 -17.406 1 98.81 76 ASP A O 1
ATOM 581 N N . LEU A 1 77 ? -7.402 -4.102 -16.344 1 98.88 77 LEU A N 1
ATOM 582 C CA . LEU A 1 77 ? -8.156 -3.932 -15.109 1 98.88 77 LEU A CA 1
ATOM 583 C C . LEU A 1 77 ? -7.793 -2.623 -14.422 1 98.88 77 LEU A C 1
ATOM 585 O O . LEU A 1 77 ? -8.492 -2.178 -13.508 1 98.88 77 LEU A O 1
ATOM 589 N N . THR A 1 78 ? -6.652 -1.955 -14.805 1 98.69 78 THR A N 1
ATOM 590 C CA . THR A 1 78 ? -6.301 -0.665 -14.219 1 98.69 78 THR A CA 1
ATOM 591 C C . THR A 1 78 ? -7.219 0.435 -14.75 1 98.69 78 THR A C 1
ATOM 593 O O . THR A 1 78 ? -7.246 1.542 -14.211 1 98.69 78 THR A O 1
ATOM 596 N N . GLU A 1 79 ? -7.949 0.136 -15.805 1 98.56 79 GLU A N 1
ATOM 597 C CA . GLU A 1 79 ? -8.922 1.067 -16.375 1 98.56 79 GLU A CA 1
ATOM 598 C C . GLU A 1 79 ? -10.297 0.891 -15.719 1 98.56 79 GLU A C 1
ATOM 600 O O . GLU A 1 79 ? -11 -0.083 -16 1 98.56 79 GLU A O 1
ATOM 605 N N . LYS A 1 80 ? -10.719 1.847 -15.023 1 98.19 80 LYS A N 1
ATOM 606 C CA . LYS A 1 80 ? -11.969 1.766 -14.273 1 98.19 80 LYS A CA 1
ATOM 607 C C . LYS A 1 80 ? -13.164 1.546 -15.203 1 98.19 80 LYS A C 1
ATOM 609 O O . LYS A 1 80 ? -14.078 0.786 -14.875 1 98.19 80 LYS A O 1
ATOM 614 N N . SER A 1 81 ? -13.195 2.27 -16.312 1 98.38 81 SER A N 1
ATOM 615 C CA . SER A 1 81 ? -14.312 2.145 -17.234 1 98.38 81 SER A CA 1
ATOM 616 C C . SER A 1 81 ? -14.445 0.715 -17.75 1 98.38 81 SER A C 1
ATOM 618 O O . SER A 1 81 ? -15.555 0.216 -17.953 1 98.38 81 SER A O 1
ATOM 620 N N . PHE A 1 82 ? -13.336 0.049 -18.016 1 98.81 82 PHE A N 1
ATOM 621 C CA . PHE A 1 82 ? -13.344 -1.343 -18.453 1 98.81 82 PHE A CA 1
ATOM 622 C C . PHE A 1 82 ? -13.922 -2.244 -17.359 1 98.81 82 PHE A C 1
ATOM 624 O O . PHE A 1 82 ? -14.766 -3.096 -17.641 1 98.81 82 PHE A O 1
ATOM 631 N N . VAL A 1 83 ? -13.523 -2.029 -16.125 1 98.88 83 VAL A N 1
ATOM 632 C CA . VAL A 1 83 ? -13.992 -2.84 -15.008 1 98.88 83 VAL A CA 1
ATOM 633 C C . VAL A 1 83 ? -15.492 -2.639 -14.812 1 98.88 83 VAL A C 1
ATOM 635 O O . VAL A 1 83 ? -16.234 -3.598 -14.562 1 98.88 83 VAL A O 1
ATOM 638 N N . ASP A 1 84 ? -15.922 -1.396 -14.922 1 98.69 84 ASP A N 1
ATOM 639 C CA . ASP A 1 84 ? -17.344 -1.107 -14.781 1 98.69 84 ASP A CA 1
ATOM 640 C C . ASP A 1 84 ? -18.156 -1.888 -15.812 1 98.69 84 ASP A C 1
ATOM 642 O O . ASP A 1 84 ? -19.172 -2.494 -15.469 1 98.69 84 ASP A O 1
ATOM 646 N N . ARG A 1 85 ? -17.719 -1.839 -17.016 1 98.62 85 ARG A N 1
ATOM 647 C CA . ARG A 1 85 ? -18.422 -2.564 -18.062 1 98.62 85 ARG A CA 1
ATOM 648 C C . ARG A 1 85 ? -18.422 -4.066 -17.797 1 98.62 85 ARG A C 1
ATOM 650 O O . ARG A 1 85 ? -19.438 -4.742 -18 1 98.62 85 ARG A O 1
ATOM 657 N N . LEU A 1 86 ? -17.297 -4.582 -17.422 1 98.69 86 LEU A N 1
ATOM 658 C CA . LEU A 1 86 ? -17.141 -6 -17.109 1 98.69 86 LEU A CA 1
ATOM 659 C C . LEU A 1 86 ? -18.156 -6.438 -16.062 1 98.69 86 LEU A C 1
ATOM 661 O O . LEU A 1 86 ? -18.812 -7.465 -16.234 1 98.69 86 LEU A O 1
ATOM 665 N N . LEU A 1 87 ? -18.297 -5.66 -14.977 1 98.75 87 LEU A N 1
ATOM 666 C CA . LEU A 1 87 ? -19.172 -5.996 -13.867 1 98.75 87 LEU A CA 1
ATOM 667 C C . LEU A 1 87 ? -20.641 -5.82 -14.258 1 98.75 87 LEU A C 1
ATOM 669 O O . LEU A 1 87 ? -21.484 -6.617 -13.859 1 98.75 87 LEU A O 1
ATOM 673 N N . GLU A 1 88 ? -20.906 -4.77 -15.039 1 98.25 88 GLU A N 1
ATOM 674 C CA . GLU A 1 88 ? -22.266 -4.512 -15.492 1 98.25 88 GLU A CA 1
ATOM 675 C C . GLU A 1 88 ? -22.781 -5.633 -16.391 1 98.25 88 GLU A C 1
ATOM 677 O O . GLU A 1 88 ? -23.938 -6.035 -16.297 1 98.25 88 GLU A O 1
ATOM 682 N N . VAL A 1 89 ? -21.969 -6.098 -17.219 1 98.44 89 VAL A N 1
ATOM 683 C CA . VAL A 1 89 ? -22.359 -7.074 -18.219 1 98.44 89 VAL A CA 1
ATOM 684 C C . VAL A 1 89 ? -22.453 -8.461 -17.594 1 98.44 89 VAL A C 1
ATOM 686 O O . VAL A 1 89 ? -23.391 -9.211 -17.891 1 98.44 89 VAL A O 1
ATOM 689 N N . HIS A 1 90 ? -21.516 -8.812 -16.672 1 98.56 90 HIS A N 1
ATOM 690 C CA . HIS A 1 90 ? -21.391 -10.219 -16.312 1 98.56 90 HIS A CA 1
ATOM 691 C C . HIS A 1 90 ? -21.938 -10.477 -14.906 1 98.56 90 HIS A C 1
ATOM 693 O O . HIS A 1 90 ? -22.266 -11.617 -14.562 1 98.56 90 HIS A O 1
ATOM 699 N N . GLU A 1 91 ? -21.938 -9.453 -13.992 1 98.44 91 GLU A N 1
ATOM 700 C CA . GLU A 1 91 ? -22.5 -9.578 -12.648 1 98.44 91 GLU A CA 1
ATOM 701 C C . GLU A 1 91 ? -22.016 -10.859 -11.977 1 98.44 91 GLU A C 1
ATOM 703 O O . GLU A 1 91 ? -22.828 -11.703 -11.578 1 98.44 91 GLU A O 1
ATOM 708 N N . PRO A 1 92 ? -20.766 -11.016 -11.812 1 98.75 92 PRO A N 1
ATOM 709 C CA . PRO A 1 92 ? -20.219 -12.281 -11.336 1 98.75 92 PRO A CA 1
ATOM 710 C C . PRO A 1 92 ? -20.609 -12.609 -9.898 1 98.75 92 PRO A C 1
ATOM 712 O O . PRO A 1 92 ? -20.703 -11.703 -9.062 1 98.75 92 PRO A O 1
ATOM 715 N N . ALA A 1 93 ? -20.797 -13.898 -9.672 1 98.44 93 ALA A N 1
ATOM 716 C CA . ALA A 1 93 ? -20.984 -14.398 -8.312 1 98.44 93 ALA A CA 1
ATOM 717 C C . ALA A 1 93 ? -19.656 -14.586 -7.594 1 98.44 93 ALA A C 1
ATOM 719 O O . ALA A 1 93 ? -19.594 -14.555 -6.363 1 98.44 93 ALA A O 1
ATOM 720 N N . THR A 1 94 ? -18.625 -14.82 -8.344 1 98.88 94 THR A N 1
ATOM 721 C CA . THR A 1 94 ? -17.266 -15.008 -7.824 1 98.88 94 THR A CA 1
ATOM 722 C C . THR A 1 94 ? -16.234 -14.375 -8.758 1 98.88 94 THR A C 1
ATOM 724 O O . THR A 1 94 ? -16.391 -14.414 -9.977 1 98.88 94 THR A O 1
ATOM 727 N N . ILE A 1 95 ? -15.281 -13.742 -8.203 1 98.94 95 ILE A N 1
ATOM 728 C CA . ILE A 1 95 ? -14.102 -13.281 -8.922 1 98.94 95 ILE A CA 1
ATOM 729 C C . ILE A 1 95 ? -12.852 -13.977 -8.367 1 98.94 95 ILE A C 1
ATOM 731 O O . ILE A 1 95 ? -12.578 -13.898 -7.164 1 98.94 95 ILE A O 1
ATOM 735 N N . VAL A 1 96 ? -12.148 -14.734 -9.18 1 98.94 96 VAL A N 1
ATOM 736 C CA . VAL A 1 96 ? -10.812 -15.234 -8.883 1 98.94 96 VAL A CA 1
ATOM 737 C C . VAL A 1 96 ? -9.758 -14.328 -9.508 1 98.94 96 VAL A C 1
ATOM 739 O O . VAL A 1 96 ? -9.547 -14.359 -10.727 1 98.94 96 VAL A O 1
ATOM 742 N N . HIS A 1 97 ? -9.148 -13.516 -8.664 1 99 97 HIS A N 1
ATOM 743 C CA . HIS A 1 97 ? -8.242 -12.461 -9.109 1 99 97 HIS A CA 1
ATOM 744 C C . HIS A 1 97 ? -6.793 -12.93 -9.078 1 99 97 HIS A C 1
ATOM 746 O O . HIS A 1 97 ? -6.129 -12.828 -8.039 1 99 97 HIS A O 1
ATOM 752 N N . THR A 1 98 ? -6.254 -13.344 -10.242 1 98.88 98 THR A N 1
ATOM 753 C CA . THR A 1 98 ? -4.867 -13.781 -10.352 1 98.88 98 THR A CA 1
ATOM 754 C C . THR A 1 98 ? -4.055 -12.805 -11.195 1 98.88 98 THR A C 1
ATOM 756 O O . THR A 1 98 ? -2.861 -13.008 -11.414 1 98.88 98 THR A O 1
ATOM 759 N N . ALA A 1 99 ? -4.68 -11.727 -11.656 1 98.88 99 ALA A N 1
ATOM 760 C CA . ALA A 1 99 ? -3.973 -10.742 -12.469 1 98.88 99 ALA A CA 1
ATOM 761 C C . ALA A 1 99 ? -3.018 -9.914 -11.609 1 98.88 99 ALA A C 1
ATOM 763 O O . ALA A 1 99 ? -3.441 -9.242 -10.672 1 98.88 99 ALA A O 1
ATOM 764 N N . ALA A 1 100 ? -1.781 -9.977 -11.922 1 98.75 100 ALA A N 1
ATOM 765 C CA . ALA A 1 100 ? -0.754 -9.18 -11.258 1 98.75 100 ALA A CA 1
ATOM 766 C C . ALA A 1 100 ? 0.579 -9.281 -11.992 1 98.75 100 ALA A C 1
ATOM 768 O O . ALA A 1 100 ? 0.841 -10.266 -12.68 1 98.75 100 ALA A O 1
ATOM 769 N N . GLN A 1 101 ? 1.391 -8.18 -11.992 1 98.69 101 GLN A N 1
ATOM 770 C CA . GLN A 1 101 ? 2.824 -8.375 -12.172 1 98.69 101 GLN A CA 1
ATOM 771 C C . GLN A 1 101 ? 3.42 -9.172 -11.016 1 98.69 101 GLN A C 1
ATOM 773 O O . GLN A 1 101 ? 3.451 -8.695 -9.875 1 98.69 101 GLN A O 1
ATOM 778 N N . PRO A 1 102 ? 3.779 -10.438 -11.234 1 98.12 102 PRO A N 1
ATOM 779 C CA . PRO A 1 102 ? 4.043 -11.352 -10.117 1 98.12 102 PRO A CA 1
ATOM 780 C C . PRO A 1 102 ? 5.527 -11.43 -9.758 1 98.12 102 PRO A C 1
ATOM 782 O O . PRO A 1 102 ? 5.91 -12.195 -8.875 1 98.12 102 PRO A O 1
ATOM 785 N N . SER A 1 103 ? 6.43 -10.711 -10.398 1 98.31 103 SER A N 1
ATOM 786 C CA . SER A 1 103 ? 7.867 -10.93 -10.289 1 98.31 103 SER A CA 1
ATOM 787 C C . SER A 1 103 ? 8.5 -9.93 -9.32 1 98.31 103 SER A C 1
ATOM 789 O O . SER A 1 103 ? 8.523 -8.727 -9.578 1 98.31 103 SER A O 1
ATOM 791 N N . ALA A 1 104 ? 9.07 -10.477 -8.242 1 97.94 104 ALA A N 1
ATOM 792 C CA . ALA A 1 104 ? 9.844 -9.648 -7.32 1 97.94 104 ALA A CA 1
ATOM 793 C C . ALA A 1 104 ? 11.07 -9.062 -8.008 1 97.94 104 ALA A C 1
ATOM 795 O O . ALA A 1 104 ? 11.281 -7.844 -7.984 1 97.94 104 ALA A O 1
ATOM 796 N N . PRO A 1 105 ? 11.875 -9.883 -8.766 1 97.12 105 PRO A N 1
ATOM 797 C CA . PRO A 1 105 ? 13.055 -9.32 -9.438 1 97.12 105 PRO A CA 1
ATOM 798 C C . PRO A 1 105 ? 12.688 -8.227 -10.453 1 97.12 105 PRO A C 1
ATOM 800 O O . PRO A 1 105 ? 13.383 -7.211 -10.539 1 97.12 105 PRO A O 1
ATOM 803 N N . TYR A 1 106 ? 11.625 -8.453 -11.188 1 97.62 106 TYR A N 1
ATOM 804 C CA . TYR A 1 106 ? 11.203 -7.465 -12.172 1 97.62 106 TYR A CA 1
ATOM 805 C C . TYR A 1 106 ? 10.836 -6.148 -11.5 1 97.62 106 TYR A C 1
ATOM 807 O O . TYR A 1 106 ? 11.172 -5.074 -12 1 97.62 106 TYR A O 1
ATOM 815 N N . SER A 1 107 ? 10.188 -6.188 -10.344 1 98.25 107 SER A N 1
ATOM 816 C CA . SER A 1 107 ? 9.727 -5 -9.633 1 98.25 107 SER A CA 1
ATOM 817 C C . SER A 1 107 ? 10.906 -4.219 -9.047 1 98.25 107 SER A C 1
ATOM 819 O O . SER A 1 107 ? 10.75 -3.057 -8.664 1 98.25 107 SER A O 1
ATOM 821 N N . GLN A 1 108 ? 12.055 -4.852 -8.992 1 97.06 108 GLN A N 1
ATOM 822 C CA . GLN A 1 108 ? 13.203 -4.273 -8.305 1 97.06 108 GLN A CA 1
ATOM 823 C C . GLN A 1 108 ? 14.211 -3.715 -9.305 1 97.06 108 GLN A C 1
ATOM 825 O O . GLN A 1 108 ? 15.234 -3.145 -8.914 1 97.06 108 GLN A O 1
ATOM 830 N N . ILE A 1 109 ? 14 -3.861 -10.602 1 96.88 109 ILE A N 1
ATOM 831 C CA . ILE A 1 109 ? 14.953 -3.459 -11.633 1 96.88 109 ILE A CA 1
ATOM 832 C C . ILE A 1 109 ? 15.273 -1.973 -11.484 1 96.88 109 ILE A C 1
ATOM 834 O O . ILE A 1 109 ? 16.438 -1.57 -11.555 1 96.88 109 ILE A O 1
ATOM 838 N N . ASN A 1 110 ? 14.336 -1.114 -11.375 1 97.75 110 ASN A N 1
ATOM 839 C CA . ASN A 1 110 ? 14.445 0.333 -11.227 1 97.75 110 ASN A CA 1
ATOM 840 C C . ASN A 1 110 ? 13.133 0.957 -10.773 1 97.75 110 ASN A C 1
ATOM 842 O O . ASN A 1 110 ? 12.156 0.245 -10.508 1 97.75 110 ASN A O 1
ATOM 846 N N . GLY A 1 111 ? 13.164 2.25 -10.578 1 98.12 111 GLY A N 1
ATOM 847 C CA . GLY A 1 111 ? 11.984 2.949 -10.102 1 98.12 111 GLY A CA 1
ATOM 848 C C . GLY A 1 111 ? 10.789 2.818 -11.031 1 98.12 111 GLY A C 1
ATOM 849 O O . GLY A 1 111 ? 9.648 2.74 -10.578 1 98.12 111 GLY A O 1
ATOM 850 N N . GLU A 1 112 ? 11.031 2.816 -12.312 1 97.81 112 GLU A N 1
ATOM 851 C CA . GLU A 1 112 ? 9.969 2.697 -13.297 1 97.81 112 GLU A CA 1
ATOM 852 C C . GLU A 1 112 ? 9.219 1.378 -13.141 1 97.81 112 GLU A C 1
ATOM 854 O O . GLU A 1 112 ? 7.984 1.353 -13.156 1 97.81 112 GLU A O 1
ATOM 859 N N . ARG A 1 113 ? 9.953 0.261 -12.977 1 98 113 ARG A N 1
ATOM 860 C CA . ARG A 1 113 ? 9.328 -1.051 -12.844 1 98 113 ARG A CA 1
ATOM 861 C C . ARG A 1 113 ? 8.648 -1.192 -11.484 1 98 113 ARG A C 1
ATOM 863 O O . ARG A 1 113 ? 7.621 -1.867 -11.375 1 98 113 ARG A O 1
ATOM 870 N N . ALA A 1 114 ? 9.25 -0.591 -10.461 1 98.5 114 ALA A N 1
ATOM 871 C CA . ALA A 1 114 ? 8.602 -0.57 -9.156 1 98.5 114 ALA A CA 1
ATOM 872 C C . ALA A 1 114 ? 7.254 0.146 -9.227 1 98.5 114 ALA A C 1
ATOM 874 O O . ALA A 1 114 ? 6.25 -0.36 -8.719 1 98.5 114 ALA A O 1
ATOM 875 N N . ASN A 1 115 ? 7.211 1.338 -9.859 1 98.38 115 ASN A N 1
ATOM 876 C CA . ASN A 1 115 ? 5.98 2.109 -10.023 1 98.38 115 ASN A CA 1
ATOM 877 C C . ASN A 1 115 ? 4.945 1.347 -10.844 1 98.38 115 ASN A C 1
ATOM 879 O O . ASN A 1 115 ? 3.766 1.313 -10.484 1 98.38 115 ASN A O 1
ATOM 883 N N . TYR A 1 116 ? 5.395 0.794 -11.93 1 98.19 116 TYR A N 1
ATOM 884 C CA . TYR A 1 116 ? 4.492 0.008 -12.758 1 98.19 116 TYR A CA 1
ATOM 885 C C . TYR A 1 116 ? 3.859 -1.123 -11.961 1 98.19 116 TYR A C 1
ATOM 887 O O . TYR A 1 116 ? 2.645 -1.332 -12.023 1 98.19 116 TYR A O 1
ATOM 895 N N . THR A 1 117 ? 4.684 -1.878 -11.25 1 98.56 117 THR A N 1
ATOM 896 C CA . THR A 1 117 ? 4.215 -3.027 -10.484 1 98.56 117 THR A CA 1
ATOM 897 C C . THR A 1 117 ? 3.176 -2.602 -9.453 1 98.56 117 THR A C 1
ATOM 899 O O . THR A 1 117 ? 2.117 -3.223 -9.336 1 98.56 117 THR A O 1
ATOM 902 N N . GLN A 1 118 ? 3.455 -1.558 -8.719 1 97.62 118 GLN A N 1
ATOM 903 C CA . GLN A 1 118 ? 2.535 -1.077 -7.691 1 97.62 118 GLN A CA 1
ATOM 904 C C . GLN A 1 118 ? 1.225 -0.596 -8.305 1 97.62 118 GLN A C 1
ATOM 906 O O . GLN A 1 118 ? 0.144 -0.928 -7.816 1 97.62 118 GLN A O 1
ATOM 911 N N . HIS A 1 119 ? 1.357 0.181 -9.344 1 97.69 119 HIS A N 1
ATOM 912 C CA . HIS A 1 119 ? 0.162 0.693 -10.008 1 97.69 119 HIS A CA 1
ATOM 913 C C . HIS A 1 119 ? -0.676 -0.443 -10.586 1 97.69 119 HIS A C 1
ATOM 915 O O . HIS A 1 119 ? -1.872 -0.542 -10.305 1 97.69 119 HIS A O 1
ATOM 921 N N . ASN A 1 120 ? -0.057 -1.289 -11.344 1 98.5 120 ASN A N 1
ATOM 922 C CA . ASN A 1 120 ? -0.749 -2.387 -12.016 1 98.5 120 ASN A CA 1
ATOM 923 C C . ASN A 1 120 ? -1.503 -3.264 -11.016 1 98.5 120 ASN A C 1
ATOM 925 O O . ASN A 1 120 ? -2.693 -3.527 -11.195 1 98.5 120 ASN A O 1
ATOM 929 N N . ASN A 1 121 ? -0.803 -3.727 -10.008 1 98.81 121 ASN A N 1
ATOM 930 C CA . ASN A 1 121 ? -1.382 -4.695 -9.086 1 98.81 121 ASN A CA 1
ATOM 931 C C . ASN A 1 121 ? -2.453 -4.062 -8.203 1 98.81 121 ASN A C 1
ATOM 933 O O . ASN A 1 121 ? -3.559 -4.594 -8.086 1 98.81 121 ASN A O 1
ATOM 937 N N . MET A 1 122 ? -2.191 -2.914 -7.664 1 98.75 122 MET A N 1
ATOM 938 C CA . MET A 1 122 ? -3.076 -2.33 -6.656 1 98.75 122 MET A CA 1
ATOM 939 C C . MET A 1 122 ? -4.289 -1.68 -7.312 1 98.75 122 MET A C 1
ATOM 941 O O . MET A 1 122 ? -5.402 -1.765 -6.793 1 98.75 122 MET A O 1
ATOM 945 N N . GLN A 1 123 ? -4.047 -0.979 -8.438 1 98.56 123 GLN A N 1
ATOM 946 C CA . GLN A 1 123 ? -5.16 -0.334 -9.125 1 98.56 123 GLN A CA 1
ATOM 947 C C . GLN A 1 123 ? -6.176 -1.363 -9.617 1 98.56 123 GLN A C 1
ATOM 949 O O . GLN A 1 123 ? -7.383 -1.136 -9.539 1 98.56 123 GLN A O 1
ATOM 954 N N . ALA A 1 124 ? -5.707 -2.455 -10.18 1 98.88 124 ALA A N 1
ATOM 955 C CA . ALA A 1 124 ? -6.598 -3.52 -10.633 1 98.88 124 ALA A CA 1
ATOM 956 C C . ALA A 1 124 ? -7.484 -4.016 -9.492 1 98.88 124 ALA A C 1
ATOM 958 O O . ALA A 1 124 ? -8.703 -4.121 -9.648 1 98.88 124 ALA A O 1
ATOM 959 N N . THR A 1 125 ? -6.895 -4.285 -8.367 1 98.88 125 THR A N 1
ATOM 960 C CA . THR A 1 125 ? -7.621 -4.785 -7.207 1 98.88 125 THR A CA 1
ATOM 961 C C . THR A 1 125 ? -8.641 -3.758 -6.723 1 98.88 125 THR A C 1
ATOM 963 O O . THR A 1 125 ? -9.805 -4.094 -6.488 1 98.88 125 THR A O 1
ATOM 966 N N . ARG A 1 126 ? -8.25 -2.494 -6.602 1 98.81 126 ARG A N 1
ATOM 967 C CA . ARG A 1 126 ? -9.156 -1.469 -6.094 1 98.81 126 ARG A CA 1
ATOM 968 C C . ARG A 1 126 ? -10.32 -1.242 -7.051 1 98.81 126 ARG A C 1
ATOM 970 O O . ARG A 1 126 ? -11.453 -1.014 -6.617 1 98.81 126 ARG A O 1
ATOM 977 N N . ASN A 1 127 ? -10.008 -1.247 -8.367 1 98.94 127 ASN A N 1
ATOM 978 C CA . ASN A 1 127 ? -11.086 -1.102 -9.336 1 98.94 127 ASN A CA 1
ATOM 979 C C . ASN A 1 127 ? -12.125 -2.203 -9.188 1 98.94 127 ASN A C 1
ATOM 981 O O . ASN A 1 127 ? -13.328 -1.945 -9.297 1 98.94 127 ASN A O 1
ATOM 985 N N . LEU A 1 128 ? -11.664 -3.412 -8.961 1 98.94 128 LEU A N 1
ATOM 986 C CA . LEU A 1 128 ? -12.594 -4.523 -8.797 1 98.94 128 LEU A CA 1
ATOM 987 C C . LEU A 1 128 ? -13.398 -4.371 -7.508 1 98.94 128 LEU A C 1
ATOM 989 O O . LEU A 1 128 ? -14.617 -4.512 -7.512 1 98.94 128 LEU A O 1
ATOM 993 N N . LEU A 1 129 ? -12.742 -4.043 -6.402 1 98.94 129 LEU A N 1
ATOM 994 C CA . LEU A 1 129 ? -13.414 -3.92 -5.109 1 98.94 129 LEU A CA 1
ATOM 995 C C . LEU A 1 129 ? -14.422 -2.781 -5.129 1 98.94 129 LEU A C 1
ATOM 997 O O . LEU A 1 129 ? -15.586 -2.973 -4.762 1 98.94 129 LEU A O 1
ATOM 1001 N N . TRP A 1 130 ? -14.016 -1.609 -5.531 1 98.88 130 TRP A N 1
ATOM 1002 C CA . TRP A 1 130 ? -14.922 -0.468 -5.621 1 98.88 130 TRP A CA 1
ATOM 1003 C C . TRP A 1 130 ? -16 -0.712 -6.664 1 98.88 130 TRP A C 1
ATOM 1005 O O . TRP A 1 130 ? -17.141 -0.287 -6.496 1 98.88 130 TRP A O 1
ATOM 1015 N N . GLY A 1 131 ? -15.578 -1.332 -7.781 1 98.88 131 GLY A N 1
ATOM 1016 C CA . GLY A 1 131 ? -16.578 -1.68 -8.789 1 98.88 131 GLY A CA 1
ATOM 1017 C C . GLY A 1 131 ? -17.703 -2.521 -8.242 1 98.88 131 GLY A C 1
ATOM 1018 O O . GLY A 1 131 ? -18.875 -2.293 -8.57 1 98.88 131 GLY A O 1
ATOM 1019 N N . LEU A 1 132 ? -17.391 -3.547 -7.41 1 98.94 132 LEU A N 1
ATOM 1020 C CA . LEU A 1 132 ? -18.406 -4.387 -6.801 1 98.94 132 LEU A CA 1
ATOM 1021 C C . LEU A 1 132 ? -19.375 -3.551 -5.961 1 98.94 132 LEU A C 1
ATOM 1023 O O . LEU A 1 132 ? -20.594 -3.732 -6.039 1 98.94 132 LEU A O 1
ATOM 1027 N N . GLU A 1 133 ? -18.812 -2.666 -5.152 1 98.88 133 GLU A N 1
ATOM 1028 C CA . GLU A 1 133 ? -19.641 -1.79 -4.324 1 98.88 133 GLU A CA 1
ATOM 1029 C C . GLU A 1 133 ? -20.516 -0.884 -5.184 1 98.88 133 GLU A C 1
ATOM 1031 O O . GLU A 1 133 ? -21.719 -0.778 -4.957 1 98.88 133 GLU A O 1
ATOM 1036 N N . GLU A 1 134 ? -19.969 -0.26 -6.176 1 98.75 134 GLU A N 1
ATOM 1037 C CA . GLU A 1 134 ? -20.625 0.773 -6.961 1 98.75 134 GLU A CA 1
ATOM 1038 C C . GLU A 1 134 ? -21.688 0.169 -7.887 1 98.75 134 GLU A C 1
ATOM 1040 O O . GLU A 1 134 ? -22.578 0.873 -8.359 1 98.75 134 GLU A O 1
ATOM 1045 N N . HIS A 1 135 ? -21.625 -1.154 -8.148 1 98.69 135 HIS A N 1
ATOM 1046 C CA . HIS A 1 135 ? -22.609 -1.824 -9 1 98.69 135 HIS A CA 1
ATOM 1047 C C . HIS A 1 135 ? -23.547 -2.709 -8.18 1 98.69 135 HIS A C 1
ATOM 1049 O O . HIS A 1 135 ? -24.266 -3.543 -8.734 1 98.69 135 HIS A O 1
ATOM 1055 N N . ASP A 1 136 ? -23.5 -2.588 -6.836 1 98.5 136 ASP A N 1
ATOM 1056 C CA . ASP A 1 136 ? -24.359 -3.322 -5.918 1 98.5 136 ASP A CA 1
ATOM 1057 C C . ASP A 1 136 ? -24.172 -4.828 -6.062 1 98.5 136 ASP A C 1
ATOM 1059 O O . ASP A 1 136 ? -25.141 -5.586 -6.152 1 98.5 136 ASP A O 1
ATOM 1063 N N . LEU A 1 137 ? -22.906 -5.242 -6.188 1 98.75 137 LEU A N 1
ATOM 1064 C CA . LEU A 1 137 ? -22.531 -6.648 -6.301 1 98.75 137 LEU A CA 1
ATOM 1065 C C . LEU A 1 137 ? -21.688 -7.082 -5.109 1 98.75 137 LEU A C 1
ATOM 1067 O O . LEU A 1 137 ? -20.719 -7.824 -5.273 1 98.75 137 LEU A O 1
ATOM 1071 N N . THR A 1 138 ? -22.016 -6.598 -3.969 1 98.56 138 THR A N 1
ATOM 1072 C CA . THR A 1 138 ? -21.156 -6.762 -2.801 1 98.56 138 THR A CA 1
ATOM 1073 C C . THR A 1 138 ? -21.297 -8.164 -2.223 1 98.56 138 THR A C 1
ATOM 1075 O O . THR A 1 138 ? -20.531 -8.555 -1.333 1 98.56 138 THR A O 1
ATOM 1078 N N . ASP A 1 139 ? -22.203 -9 -2.77 1 98.06 139 ASP A N 1
ATOM 1079 C CA . ASP A 1 139 ? -22.312 -10.398 -2.377 1 98.06 139 ASP A CA 1
ATOM 1080 C C . ASP A 1 139 ? -21.312 -11.266 -3.145 1 98.06 139 ASP A C 1
ATOM 1082 O O . ASP A 1 139 ? -21.141 -12.445 -2.842 1 98.06 139 ASP A O 1
ATOM 1086 N N . THR A 1 140 ? -20.672 -10.727 -4.184 1 98.75 140 THR A N 1
ATOM 1087 C CA . THR A 1 140 ? -19.672 -11.445 -4.98 1 98.75 140 THR A CA 1
ATOM 1088 C C . THR A 1 140 ? -18.516 -11.922 -4.102 1 98.75 140 THR A C 1
ATOM 1090 O O . THR A 1 140 ? -17.938 -11.141 -3.35 1 98.75 140 THR A O 1
ATOM 1093 N N . HIS A 1 141 ? -18.172 -13.258 -4.168 1 98.88 141 HIS A N 1
ATOM 1094 C CA . HIS A 1 141 ? -17 -13.789 -3.49 1 98.88 141 HIS A CA 1
ATOM 1095 C C . HIS A 1 141 ? -15.719 -13.367 -4.199 1 98.88 141 HIS A C 1
ATOM 1097 O O . HIS A 1 141 ? -15.492 -13.75 -5.352 1 98.88 141 HIS A O 1
ATOM 1103 N N . PHE A 1 142 ? -14.938 -12.516 -3.555 1 98.94 142 PHE A N 1
ATOM 1104 C CA . PHE A 1 142 ? -13.688 -12.023 -4.117 1 98.94 142 PHE A CA 1
ATOM 1105 C C . PHE A 1 142 ? -12.508 -12.836 -3.617 1 98.94 142 PHE A C 1
ATOM 1107 O O . PHE A 1 142 ? -12.148 -12.766 -2.439 1 98.94 142 PHE A O 1
ATOM 1114 N N . VAL A 1 143 ? -11.852 -13.633 -4.508 1 98.94 143 VAL A N 1
ATOM 1115 C CA . VAL A 1 143 ? -10.688 -14.453 -4.211 1 98.94 143 VAL A CA 1
ATOM 1116 C C . VAL A 1 143 ? -9.445 -13.852 -4.867 1 98.94 143 VAL A C 1
ATOM 1118 O O . VAL A 1 143 ? -9.375 -13.734 -6.094 1 98.94 143 VAL A O 1
ATOM 1121 N N . GLU A 1 144 ? -8.508 -13.43 -4.082 1 98.88 144 GLU A N 1
ATOM 1122 C CA . GLU A 1 144 ? -7.285 -12.898 -4.672 1 98.88 144 GLU A CA 1
ATOM 1123 C C . GLU A 1 144 ? -6.074 -13.75 -4.305 1 98.88 144 GLU A C 1
ATOM 1125 O O . GLU A 1 144 ? -5.895 -14.109 -3.139 1 98.88 144 GLU A O 1
ATOM 1130 N N . THR A 1 145 ? -5.258 -14.055 -5.332 1 98.81 145 THR A N 1
ATOM 1131 C CA . THR A 1 145 ? -3.939 -14.617 -5.074 1 98.81 145 THR A CA 1
ATOM 1132 C C . THR A 1 145 ? -2.957 -13.539 -4.641 1 98.81 145 THR A C 1
ATOM 1134 O O . THR A 1 145 ? -2.572 -12.68 -5.445 1 98.81 145 THR A O 1
ATOM 1137 N N . THR A 1 146 ? -2.619 -13.57 -3.404 1 98.5 146 THR A N 1
ATOM 1138 C CA . THR A 1 146 ? -1.509 -12.734 -2.953 1 98.5 146 THR A CA 1
ATOM 1139 C C . THR A 1 146 ? -0.213 -13.539 -2.91 1 98.5 146 THR A C 1
ATOM 1141 O O . THR A 1 146 ? 0.292 -13.969 -3.951 1 98.5 146 THR A O 1
ATOM 1144 N N . THR A 1 147 ? 0.49 -13.555 -1.823 1 98.5 147 THR A N 1
ATOM 1145 C CA . THR A 1 147 ? 1.734 -14.32 -1.773 1 98.5 147 THR A CA 1
ATOM 1146 C C . THR A 1 147 ? 2.191 -14.508 -0.331 1 98.5 147 THR A C 1
ATOM 1148 O O . THR A 1 147 ? 1.943 -13.656 0.525 1 98.5 147 THR A O 1
ATOM 1151 N N . THR A 1 148 ? 2.859 -15.602 -0.119 1 97.44 148 THR A N 1
ATOM 1152 C CA . THR A 1 148 ? 3.471 -15.797 1.19 1 97.44 148 THR A CA 1
ATOM 1153 C C . THR A 1 148 ? 4.625 -14.828 1.4 1 97.44 148 THR A C 1
ATOM 1155 O O . THR A 1 148 ? 5.09 -14.641 2.527 1 97.44 148 THR A O 1
ATOM 1158 N N . GLY A 1 149 ? 5.035 -14.156 0.35 1 97.06 149 GLY A N 1
ATOM 1159 C CA . GLY A 1 149 ? 6.102 -13.164 0.438 1 97.06 149 GLY A CA 1
ATOM 1160 C C . GLY A 1 149 ? 5.73 -11.969 1.287 1 97.06 149 GLY A C 1
ATOM 1161 O O . GLY A 1 149 ? 6.602 -11.188 1.677 1 97.06 149 GLY A O 1
ATOM 1162 N N . VAL A 1 150 ? 4.434 -11.789 1.657 1 98 150 VAL A N 1
ATOM 1163 C CA . VAL A 1 150 ? 3.977 -10.641 2.434 1 98 150 VAL A CA 1
ATOM 1164 C C . VAL A 1 150 ? 4.535 -10.719 3.852 1 98 150 VAL A C 1
ATOM 1166 O O . VAL A 1 150 ? 4.617 -9.711 4.551 1 98 150 VAL A O 1
ATOM 1169 N N . TYR A 1 151 ? 4.969 -11.922 4.273 1 96.81 151 TYR A N 1
ATOM 1170 C CA . TYR A 1 151 ? 5.277 -12.156 5.68 1 96.81 151 TYR A CA 1
ATOM 1171 C C . TYR A 1 151 ? 6.707 -11.742 6 1 96.81 151 TYR A C 1
ATOM 1173 O O . TYR A 1 151 ? 7.055 -11.539 7.168 1 96.81 151 TYR A O 1
ATOM 1181 N N . GLY A 1 152 ? 7.551 -11.625 5.008 1 94.38 152 GLY A N 1
ATOM 1182 C CA . GLY A 1 152 ? 8.961 -11.422 5.309 1 94.38 152 GLY A CA 1
ATOM 1183 C C . GLY A 1 152 ? 9.57 -12.57 6.094 1 94.38 152 GLY A C 1
ATOM 1184 O O . GLY A 1 152 ? 9.383 -13.734 5.75 1 94.38 152 GLY A O 1
ATOM 1185 N N . ALA A 1 153 ? 10.438 -12.234 7.055 1 92 153 ALA A N 1
ATOM 1186 C CA . ALA A 1 153 ? 11.156 -13.266 7.805 1 92 153 ALA A CA 1
ATOM 1187 C C . ALA A 1 153 ? 11.062 -13.008 9.305 1 92 153 ALA A C 1
ATOM 1189 O O . ALA A 1 153 ? 12.078 -12.742 9.953 1 92 153 ALA A O 1
ATOM 1190 N N . PRO A 1 154 ? 9.828 -13.172 9.836 1 93.75 154 PRO A N 1
ATOM 1191 C CA . PRO A 1 154 ? 9.711 -13 11.281 1 93.75 154 PRO A CA 1
ATOM 1192 C C . PRO A 1 154 ? 10.406 -14.109 12.07 1 93.75 154 PRO A C 1
ATOM 1194 O O . PRO A 1 154 ? 10.664 -15.188 11.523 1 93.75 154 PRO A O 1
ATOM 1197 N N . GLU A 1 155 ? 10.641 -13.898 13.367 1 93.12 155 GLU A N 1
ATOM 1198 C CA . GLU A 1 155 ? 11.32 -14.867 14.219 1 93.12 155 GLU A CA 1
ATOM 1199 C C . GLU A 1 155 ? 10.328 -15.875 14.812 1 93.12 155 GLU A C 1
ATOM 1201 O O . GLU A 1 155 ? 10.719 -16.766 15.562 1 93.12 155 GLU A O 1
ATOM 1206 N N . PHE A 1 156 ? 9.07 -15.75 14.562 1 94.81 156 PHE A N 1
ATOM 1207 C CA . PHE A 1 156 ? 8.039 -16.672 15.023 1 94.81 156 PHE A CA 1
ATOM 1208 C C . PHE A 1 156 ? 7.434 -17.438 13.852 1 94.81 156 PHE A C 1
ATOM 1210 O O . PHE A 1 156 ? 7.582 -17.031 12.695 1 94.81 156 PHE A O 1
ATOM 1217 N N . PRO A 1 157 ? 6.836 -18.625 14.18 1 95.25 157 PRO A N 1
ATOM 1218 C CA . PRO A 1 157 ? 6.129 -19.328 13.109 1 95.25 157 PRO A CA 1
ATOM 1219 C C . PRO A 1 157 ? 5.086 -18.438 12.422 1 95.25 157 PRO A C 1
ATOM 1221 O O . PRO A 1 157 ? 4.305 -17.766 13.086 1 95.25 157 PRO A O 1
ATOM 1224 N N . ILE A 1 158 ? 5.172 -18.391 11.117 1 96.62 158 ILE A N 1
ATOM 1225 C CA . ILE A 1 158 ? 4.289 -17.547 10.328 1 96.62 158 ILE A CA 1
ATOM 1226 C C . ILE A 1 158 ? 2.85 -18.031 10.453 1 96.62 158 ILE A C 1
ATOM 1228 O O . ILE A 1 158 ? 2.543 -19.172 10.125 1 96.62 158 ILE A O 1
ATOM 1232 N N . PRO A 1 159 ? 1.946 -17.219 10.914 1 96.62 159 PRO A N 1
ATOM 1233 C CA . PRO A 1 159 ? 0.549 -17.625 11.078 1 96.62 159 PRO A CA 1
ATOM 1234 C C . PRO A 1 159 ? -0.199 -17.703 9.75 1 96.62 159 PRO A C 1
ATOM 1236 O O . PRO A 1 159 ? 0.299 -17.219 8.727 1 96.62 159 PRO A O 1
ATOM 1239 N N . GLU A 1 160 ? -1.289 -18.406 9.672 1 95.88 160 GLU A N 1
ATOM 1240 C CA . GLU A 1 160 ? -2.213 -18.312 8.547 1 95.88 160 GLU A CA 1
ATOM 1241 C C . GLU A 1 160 ? -3.18 -17.141 8.711 1 95.88 160 GLU A C 1
ATOM 1243 O O . GLU A 1 160 ? -4.367 -17.344 8.984 1 95.88 160 GLU A O 1
ATOM 1248 N N . GLY A 1 161 ? -2.709 -15.891 8.461 1 93.19 161 GLY A N 1
ATOM 1249 C CA . GLY A 1 161 ? -3.455 -14.656 8.68 1 93.19 161 GLY A CA 1
ATOM 1250 C C . GLY A 1 161 ? -2.793 -13.727 9.672 1 93.19 161 GLY A C 1
ATOM 1251 O O . GLY A 1 161 ? -1.604 -13.43 9.555 1 93.19 161 GLY A O 1
ATOM 1252 N N . GLY A 1 162 ? -3.586 -13.234 10.602 1 95.19 162 GLY A N 1
ATOM 1253 C CA . GLY A 1 162 ? -3.084 -12.32 11.617 1 95.19 162 GLY A CA 1
ATOM 1254 C C . GLY A 1 162 ? -2.541 -13.031 12.844 1 95.19 162 GLY A C 1
ATOM 1255 O O . GLY A 1 162 ? -2.35 -14.25 12.828 1 95.19 162 GLY A O 1
ATOM 1256 N N . ALA A 1 163 ? -2.078 -12.289 13.797 1 97.38 163 ALA A N 1
ATOM 1257 C CA . ALA A 1 163 ? -1.541 -12.812 15.055 1 97.38 163 ALA A CA 1
ATOM 1258 C C . ALA A 1 163 ? -1.74 -11.82 16.188 1 97.38 163 ALA A C 1
ATOM 1260 O O . ALA A 1 163 ? -2.463 -10.836 16.047 1 97.38 163 ALA A O 1
ATOM 1261 N N . VAL A 1 164 ? -1.189 -12.172 17.344 1 98.19 164 VAL A N 1
ATOM 1262 C CA . VAL A 1 164 ? -1.363 -11.344 18.531 1 98.19 164 VAL A CA 1
ATOM 1263 C C . VAL A 1 164 ? -0.223 -10.328 18.625 1 98.19 164 VAL A C 1
ATOM 1265 O O . VAL A 1 164 ? 0.951 -10.703 18.547 1 98.19 164 VAL A O 1
ATOM 1268 N N . MET A 1 165 ? -0.573 -9.148 18.719 1 98 165 MET A N 1
ATOM 1269 C CA . MET A 1 165 ? 0.387 -8.086 18.984 1 98 165 MET A CA 1
ATOM 1270 C C . MET A 1 165 ? 0.205 -7.523 20.391 1 98 165 MET A C 1
ATOM 1272 O O . MET A 1 165 ? -0.917 -7.453 20.891 1 98 165 MET A O 1
ATOM 1276 N N . GLU A 1 166 ? 1.291 -7.168 21 1 97.88 166 GLU A N 1
ATOM 1277 C CA . GLU A 1 166 ? 1.266 -6.688 22.391 1 97.88 166 GLU A CA 1
ATOM 1278 C C . GLU A 1 166 ? 2.074 -5.402 22.531 1 97.88 166 GLU A C 1
ATOM 1280 O O . GLU A 1 166 ? 3.164 -5.277 21.969 1 97.88 166 GLU A O 1
ATOM 1285 N N . ASN A 1 167 ? 1.574 -4.504 23.234 1 97 167 ASN A N 1
ATOM 1286 C CA . ASN A 1 167 ? 2.264 -3.295 23.672 1 97 167 ASN A CA 1
ATOM 1287 C C . ASN A 1 167 ? 1.813 -2.863 25.062 1 97 167 ASN A C 1
ATOM 1289 O O . ASN A 1 167 ? 0.618 -2.873 25.359 1 97 167 ASN A O 1
ATOM 1293 N N . ASP A 1 168 ? 2.762 -2.6 25.969 1 95.5 168 ASP A N 1
ATOM 1294 C CA . ASP A 1 168 ? 2.537 -2.135 27.328 1 95.5 168 ASP A CA 1
ATOM 1295 C C . ASP A 1 168 ? 1.644 -3.104 28.094 1 95.5 168 ASP A C 1
ATOM 1297 O O . ASP A 1 168 ? 0.721 -2.682 28.797 1 95.5 168 ASP A O 1
ATOM 1301 N N . GLY A 1 169 ? 1.736 -4.301 27.859 1 95.31 169 GLY A N 1
ATOM 1302 C CA . GLY A 1 169 ? 1.091 -5.34 28.656 1 95.31 169 GLY A CA 1
ATOM 1303 C C . GLY A 1 169 ? -0.295 -5.695 28.156 1 95.31 169 GLY A C 1
ATOM 1304 O O . GLY A 1 169 ? -0.931 -6.617 28.656 1 95.31 169 GLY A O 1
ATOM 1305 N N . GLU A 1 170 ? -0.755 -5.016 27.172 1 96.62 170 GLU A N 1
ATOM 1306 C CA . GLU A 1 170 ? -2.066 -5.301 26.594 1 96.62 170 GLU A CA 1
ATOM 1307 C C . GLU A 1 170 ? -1.936 -5.918 25.203 1 96.62 170 GLU A C 1
ATOM 1309 O O . GLU A 1 170 ? -0.935 -5.703 24.516 1 96.62 170 GLU A O 1
ATOM 1314 N N . ARG A 1 171 ? -2.945 -6.672 24.844 1 96.44 171 ARG A N 1
ATOM 1315 C CA . ARG A 1 171 ? -2.848 -7.496 23.641 1 96.44 171 ARG A CA 1
ATOM 1316 C C . ARG A 1 171 ? -4.098 -7.355 22.781 1 96.44 171 ARG A C 1
ATOM 1318 O O . ARG A 1 171 ? -5.168 -7.004 23.281 1 96.44 171 ARG A O 1
ATOM 1325 N N . ASP A 1 172 ? -3.93 -7.598 21.531 1 96.88 172 ASP A N 1
ATOM 1326 C CA . ASP A 1 172 ? -5.012 -7.633 20.547 1 96.88 172 ASP A CA 1
ATOM 1327 C C . ASP A 1 172 ? -4.648 -8.523 19.359 1 96.88 172 ASP A C 1
ATOM 1329 O O . ASP A 1 172 ? -3.469 -8.727 19.062 1 96.88 172 ASP A O 1
ATOM 1333 N N . GLU A 1 173 ? -5.59 -9.227 18.797 1 97.31 173 GLU A N 1
ATOM 1334 C CA . GLU A 1 173 ? -5.391 -9.883 17.516 1 97.31 173 GLU A CA 1
ATOM 1335 C C . GLU A 1 173 ? -5.379 -8.875 16.375 1 97.31 173 GLU A C 1
ATOM 1337 O O . GLU A 1 173 ? -6.293 -8.055 16.25 1 97.31 173 GLU A O 1
ATOM 1342 N N . VAL A 1 174 ? -4.32 -8.836 15.609 1 97.94 174 VAL A N 1
ATOM 1343 C CA . VAL A 1 174 ? -4.152 -7.855 14.539 1 97.94 174 VAL A CA 1
ATOM 1344 C C . VAL A 1 174 ? -3.783 -8.562 13.242 1 97.94 174 VAL A C 1
ATOM 1346 O O . VAL A 1 174 ? -3.307 -9.703 13.258 1 97.94 174 VAL A O 1
ATOM 1349 N N . PRO A 1 175 ? -4.094 -7.938 12.078 1 98.12 175 PRO A N 1
ATOM 1350 C CA . PRO A 1 175 ? -3.564 -8.484 10.828 1 98.12 175 PRO A CA 1
ATOM 1351 C C . PRO A 1 175 ? -2.039 -8.492 10.789 1 98.12 175 PRO A C 1
ATOM 1353 O O . PRO A 1 175 ? -1.392 -7.809 11.586 1 98.12 175 PRO A O 1
ATOM 1356 N N . PHE A 1 176 ? -1.466 -9.312 9.938 1 98.12 176 PHE A N 1
ATOM 1357 C CA . PHE A 1 176 ? -0.015 -9.375 9.82 1 98.12 176 PHE A CA 1
ATOM 1358 C C . PHE A 1 176 ? 0.531 -8.109 9.164 1 98.12 176 PHE A C 1
ATOM 1360 O O . PHE A 1 176 ? -0.033 -7.617 8.188 1 98.12 176 PHE A O 1
ATOM 1367 N N . PRO A 1 177 ? 1.642 -7.535 9.688 1 98.12 177 PRO A N 1
ATOM 1368 C CA . PRO A 1 177 ? 2.207 -6.305 9.133 1 98.12 177 PRO A CA 1
ATOM 1369 C C . PRO A 1 177 ? 2.844 -6.52 7.758 1 98.12 177 PRO A C 1
ATOM 1371 O O . PRO A 1 177 ? 3.166 -7.652 7.395 1 98.12 177 PRO A O 1
ATOM 1374 N N . ALA A 1 178 ? 2.932 -5.418 6.973 1 98 178 ALA A N 1
ATOM 1375 C CA . ALA A 1 178 ? 3.627 -5.441 5.688 1 98 178 ALA A CA 1
ATOM 1376 C C . ALA A 1 178 ? 5.137 -5.551 5.883 1 98 178 ALA A C 1
ATOM 1378 O O . ALA A 1 178 ? 5.836 -4.539 5.941 1 98 178 ALA A O 1
ATOM 1379 N N . MET A 1 179 ? 5.691 -6.742 5.863 1 96.88 179 MET A N 1
ATOM 1380 C CA . MET A 1 179 ? 7.109 -6.969 6.129 1 96.88 179 MET A CA 1
ATOM 1381 C C . MET A 1 179 ? 7.812 -7.516 4.895 1 96.88 179 MET A C 1
ATOM 1383 O O . MET A 1 179 ? 8.914 -8.062 4.992 1 96.88 179 MET A O 1
ATOM 1387 N N . ALA A 1 180 ? 7.16 -7.352 3.746 1 97 180 ALA A N 1
ATOM 1388 C CA . ALA A 1 180 ? 7.66 -7.918 2.498 1 97 180 ALA A CA 1
ATOM 1389 C C . ALA A 1 180 ? 9.008 -7.305 2.117 1 97 180 ALA A C 1
ATOM 1391 O O . ALA A 1 180 ? 9.258 -6.133 2.402 1 97 180 ALA A O 1
ATOM 1392 N N . GLY A 1 181 ? 9.852 -8.102 1.394 1 96.81 181 GLY A N 1
ATOM 1393 C CA . GLY A 1 181 ? 11.211 -7.691 1.082 1 96.81 181 GLY A CA 1
ATOM 1394 C C . GLY A 1 181 ? 11.375 -7.223 -0.351 1 96.81 181 GLY A C 1
ATOM 1395 O O . GLY A 1 181 ? 12.5 -6.996 -0.808 1 96.81 181 GLY A O 1
ATOM 1396 N N . SER A 1 182 ? 10.305 -7.117 -1.101 1 98.25 182 SER A N 1
ATOM 1397 C CA . SER A 1 182 ? 10.367 -6.617 -2.469 1 98.25 182 SER A CA 1
ATOM 1398 C C . SER A 1 182 ? 9.18 -5.703 -2.779 1 98.25 182 SER A C 1
ATOM 1400 O O . SER A 1 182 ? 8.172 -5.73 -2.076 1 98.25 182 SER A O 1
ATOM 1402 N N . TRP A 1 183 ? 9.359 -4.875 -3.836 1 98.62 183 TRP A N 1
ATOM 1403 C CA . TRP A 1 183 ? 8.305 -3.943 -4.234 1 98.62 183 TRP A CA 1
ATOM 1404 C C . TRP A 1 183 ? 7.082 -4.691 -4.742 1 98.62 183 TRP A C 1
ATOM 1406 O O . TRP A 1 183 ? 5.949 -4.23 -4.57 1 98.62 183 TRP A O 1
ATOM 1416 N N . TYR A 1 184 ? 7.254 -5.832 -5.395 1 98.69 184 TYR A N 1
ATOM 1417 C CA . TYR A 1 184 ? 6.137 -6.691 -5.766 1 98.69 184 TYR A CA 1
ATOM 1418 C C . TYR A 1 184 ? 5.422 -7.223 -4.527 1 98.69 184 TYR A C 1
ATOM 1420 O O . TYR A 1 184 ? 4.199 -7.105 -4.41 1 98.69 184 TYR A O 1
ATOM 1428 N N . HIS A 1 185 ? 6.145 -7.82 -3.613 1 98.69 185 HIS A N 1
ATOM 1429 C CA . HIS A 1 185 ? 5.516 -8.414 -2.438 1 98.69 185 HIS A CA 1
ATOM 1430 C C . HIS A 1 185 ? 4.762 -7.363 -1.63 1 98.69 185 HIS A C 1
ATOM 1432 O O . HIS A 1 185 ? 3.729 -7.664 -1.025 1 98.69 185 HIS A O 1
ATOM 1438 N N . LEU A 1 186 ? 5.238 -6.141 -1.604 1 98.75 186 LEU A N 1
ATOM 1439 C CA . LEU A 1 186 ? 4.543 -5.074 -0.89 1 98.75 186 LEU A CA 1
ATOM 1440 C C . LEU A 1 186 ? 3.188 -4.789 -1.525 1 98.75 186 LEU A C 1
ATOM 1442 O O . LEU A 1 186 ? 2.229 -4.453 -0.828 1 98.75 186 LEU A O 1
ATOM 1446 N N . THR A 1 187 ? 3.127 -4.867 -2.918 1 98.81 187 THR A N 1
ATOM 1447 C CA . THR A 1 187 ? 1.83 -4.633 -3.543 1 98.81 187 THR A CA 1
ATOM 1448 C C . THR A 1 187 ? 0.779 -5.59 -2.986 1 98.81 187 THR A C 1
ATOM 1450 O O . THR A 1 187 ? -0.386 -5.219 -2.834 1 98.81 187 THR A O 1
ATOM 1453 N N . LYS A 1 188 ? 1.196 -6.77 -2.713 1 98.81 188 LYS A N 1
ATOM 1454 C CA . LYS A 1 188 ? 0.258 -7.773 -2.217 1 98.81 188 LYS A CA 1
ATOM 1455 C C . LYS A 1 188 ? -0.048 -7.555 -0.737 1 98.81 188 LYS A C 1
ATOM 1457 O O . LYS A 1 188 ? -1.162 -7.824 -0.282 1 98.81 188 LYS A O 1
ATOM 1462 N N . SER A 1 189 ? 0.955 -7.051 0.042 1 98.75 189 SER A N 1
ATOM 1463 C CA . SER A 1 189 ? 0.646 -6.586 1.39 1 98.75 189 SER A CA 1
ATOM 1464 C C . SER A 1 189 ? -0.4 -5.477 1.364 1 98.75 189 SER A C 1
ATOM 1466 O O . SER A 1 189 ? -1.337 -5.48 2.166 1 98.75 189 SER A O 1
ATOM 1468 N N . HIS A 1 190 ? -0.198 -4.547 0.477 1 98.75 190 HIS A N 1
ATOM 1469 C CA . HIS A 1 190 ? -1.109 -3.414 0.351 1 98.75 190 HIS A CA 1
ATOM 1470 C C . HIS A 1 190 ? -2.498 -3.869 -0.085 1 98.75 190 HIS A C 1
ATOM 1472 O O . HIS A 1 190 ? -3.506 -3.375 0.425 1 98.75 190 HIS A O 1
ATOM 1478 N N . ASP A 1 191 ? -2.555 -4.801 -1.003 1 98.81 191 ASP A N 1
ATOM 1479 C CA . ASP A 1 191 ? -3.838 -5.344 -1.442 1 98.81 191 ASP A CA 1
ATOM 1480 C C . ASP A 1 191 ? -4.562 -6.039 -0.292 1 98.81 191 ASP A C 1
ATOM 1482 O O . ASP A 1 191 ? -5.785 -5.957 -0.181 1 98.81 191 ASP A O 1
ATOM 1486 N N . ALA A 1 192 ? -3.803 -6.797 0.507 1 98.75 192 ALA A N 1
ATOM 1487 C CA . ALA A 1 192 ? -4.418 -7.426 1.672 1 98.75 192 ALA A CA 1
ATOM 1488 C C . ALA A 1 192 ? -5.105 -6.391 2.557 1 98.75 192 ALA A C 1
ATOM 1490 O O . ALA A 1 192 ? -6.223 -6.613 3.031 1 98.75 192 ALA A O 1
ATOM 1491 N N . ALA A 1 193 ? -4.453 -5.281 2.781 1 98.75 193 ALA A N 1
ATOM 1492 C CA . ALA A 1 193 ? -5.031 -4.203 3.578 1 98.75 193 ALA A CA 1
ATOM 1493 C C . ALA A 1 193 ? -6.238 -3.588 2.879 1 98.75 193 ALA A C 1
ATOM 1495 O O . ALA A 1 193 ? -7.258 -3.312 3.514 1 98.75 193 ALA A O 1
ATOM 1496 N N . ASN A 1 194 ? -6.133 -3.35 1.58 1 98.81 194 ASN A N 1
ATOM 1497 C CA . ASN A 1 194 ? -7.246 -2.82 0.802 1 98.81 194 ASN A CA 1
ATOM 1498 C C . ASN A 1 194 ? -8.461 -3.746 0.86 1 98.81 194 ASN A C 1
ATOM 1500 O O . ASN A 1 194 ? -9.594 -3.283 0.981 1 98.81 194 ASN A O 1
ATOM 1504 N N . MET A 1 195 ? -8.203 -5.02 0.744 1 98.88 195 MET A N 1
ATOM 1505 C CA . MET A 1 195 ? -9.273 -6.008 0.8 1 98.88 195 MET A CA 1
ATOM 1506 C C . MET A 1 195 ? -9.953 -5.996 2.166 1 98.88 195 MET A C 1
ATOM 1508 O O . MET A 1 195 ? -11.18 -6.062 2.254 1 98.88 195 MET A O 1
ATOM 1512 N N . ARG A 1 196 ? -9.156 -5.926 3.199 1 98.62 196 ARG A N 1
ATOM 1513 C CA . ARG A 1 196 ? -9.734 -5.863 4.535 1 98.62 196 ARG A CA 1
ATOM 1514 C C . ARG A 1 196 ? -10.625 -4.633 4.691 1 98.62 196 ARG A C 1
ATOM 1516 O O . ARG A 1 196 ? -11.703 -4.707 5.281 1 98.62 196 ARG A O 1
ATOM 1523 N N . LEU A 1 197 ? -10.141 -3.525 4.188 1 98.69 197 LEU A N 1
ATOM 1524 C CA . LEU A 1 197 ? -10.93 -2.301 4.277 1 98.69 197 LEU A CA 1
ATOM 1525 C C . LEU A 1 197 ? -12.219 -2.424 3.473 1 98.69 197 LEU A C 1
ATOM 1527 O O . LEU A 1 197 ? -13.289 -2.021 3.938 1 98.69 197 LEU A O 1
ATOM 1531 N N . ALA A 1 198 ? -12.117 -2.938 2.27 1 98.75 198 ALA A N 1
ATOM 1532 C CA . ALA A 1 198 ? -13.297 -3.135 1.433 1 98.75 198 ALA A CA 1
ATOM 1533 C C . ALA A 1 198 ? -14.305 -4.055 2.115 1 98.75 198 ALA A C 1
ATOM 1535 O O . ALA A 1 198 ? -15.516 -3.811 2.062 1 98.75 198 ALA A O 1
ATOM 1536 N N . HIS A 1 199 ? -13.82 -5.105 2.709 1 98.81 199 HIS A N 1
ATOM 1537 C CA . HIS A 1 199 ? -14.695 -6 3.455 1 98.81 199 HIS A CA 1
ATOM 1538 C C . HIS A 1 199 ? -15.406 -5.262 4.578 1 98.81 199 HIS A C 1
ATOM 1540 O O . HIS A 1 199 ? -16.625 -5.406 4.754 1 98.81 199 HIS A O 1
ATOM 1546 N N . LYS A 1 200 ? -14.695 -4.523 5.316 1 98 200 LYS A N 1
ATOM 1547 C CA . LYS A 1 200 ? -15.242 -3.793 6.457 1 98 200 LYS A CA 1
ATOM 1548 C C . LYS A 1 200 ? -16.281 -2.771 6.012 1 98 200 LYS A C 1
ATOM 1550 O O . LYS A 1 200 ? -17.312 -2.594 6.672 1 98 200 LYS A O 1
ATOM 1555 N N . GLN A 1 201 ? -16.031 -2.125 4.914 1 98.19 201 GLN A N 1
ATOM 1556 C CA . GLN A 1 201 ? -16.859 -1.006 4.492 1 98.19 201 GLN A CA 1
ATOM 1557 C C . GLN A 1 201 ? -18.031 -1.483 3.627 1 98.19 201 GLN A C 1
ATOM 1559 O O . GLN A 1 201 ? -19.109 -0.895 3.65 1 98.19 201 GLN A O 1
ATOM 1564 N N . PHE A 1 202 ? -17.766 -2.521 2.807 1 98.62 202 PHE A N 1
ATOM 1565 C CA . PHE A 1 202 ? -18.734 -2.887 1.781 1 98.62 202 PHE A CA 1
ATOM 1566 C C . PHE A 1 202 ? -19.297 -4.277 2.043 1 98.62 202 PHE A C 1
ATOM 1568 O O . PHE A 1 202 ? -20.188 -4.742 1.312 1 98.62 202 PHE A O 1
ATOM 1575 N N . ASP A 1 203 ? -18.781 -4.973 3.027 1 98.31 203 ASP A N 1
ATOM 1576 C CA . ASP A 1 203 ? -19.234 -6.305 3.424 1 98.31 203 ASP A CA 1
ATOM 1577 C C . ASP A 1 203 ? -18.953 -7.328 2.322 1 98.31 203 ASP A C 1
ATOM 1579 O O . ASP A 1 203 ? -19.672 -8.32 2.197 1 98.31 203 ASP A O 1
ATOM 1583 N N . ILE A 1 204 ? -18 -7.117 1.47 1 98.81 204 ILE A N 1
ATOM 1584 C CA . ILE A 1 204 ? -17.625 -8.047 0.409 1 98.81 204 ILE A CA 1
ATOM 1585 C C . ILE A 1 204 ? -16.953 -9.281 1.016 1 98.81 204 ILE A C 1
ATOM 1587 O O . ILE A 1 204 ? -16.016 -9.156 1.815 1 98.81 204 ILE A O 1
ATOM 1591 N N . PRO A 1 205 ? -17.469 -10.5 0.751 1 98.88 205 PRO A N 1
ATOM 1592 C CA . PRO A 1 205 ? -16.734 -11.688 1.194 1 98.88 205 PRO A CA 1
ATOM 1593 C C . PRO A 1 205 ? -15.391 -11.852 0.488 1 98.88 205 PRO A C 1
ATOM 1595 O O . PRO A 1 205 ? -15.32 -11.766 -0.741 1 98.88 205 PRO A O 1
ATOM 1598 N N . ILE A 1 206 ? -14.32 -12.086 1.27 1 98.81 206 ILE A N 1
ATOM 1599 C CA . ILE A 1 206 ? -12.969 -12.07 0.706 1 98.81 206 ILE A CA 1
ATOM 1600 C C . ILE A 1 206 ? -12.219 -13.328 1.132 1 98.81 206 ILE A C 1
ATOM 1602 O O . ILE A 1 206 ? -12.234 -13.703 2.307 1 98.81 206 ILE A O 1
ATOM 1606 N N . SER A 1 207 ? -11.648 -14.016 0.209 1 98.88 207 SER A N 1
ATOM 1607 C CA . SER A 1 207 ? -10.602 -15 0.448 1 98.88 207 SER A CA 1
ATOM 1608 C C . SER A 1 207 ? -9.242 -14.484 -0 1 98.88 207 SER A C 1
ATOM 1610 O O . SER A 1 207 ? -9 -14.305 -1.196 1 98.88 207 SER A O 1
ATOM 1612 N N . ASP A 1 208 ? -8.406 -14.125 0.967 1 98.88 208 ASP A N 1
ATOM 1613 C CA . ASP A 1 208 ? -7.016 -13.758 0.729 1 98.88 208 ASP A CA 1
ATOM 1614 C C . ASP A 1 208 ? -6.129 -15 0.669 1 98.88 208 ASP A C 1
ATOM 1616 O O . ASP A 1 208 ? -5.789 -15.578 1.704 1 98.88 208 ASP A O 1
ATOM 1620 N N . VAL A 1 209 ? -5.738 -15.391 -0.568 1 98.88 209 VAL A N 1
ATOM 1621 C CA . VAL A 1 209 ? -4.988 -16.625 -0.781 1 98.88 209 VAL A CA 1
ATOM 1622 C C . VAL A 1 209 ? -3.508 -16.312 -0.971 1 98.88 209 VAL A C 1
ATOM 1624 O O . VAL A 1 209 ? -3.086 -15.914 -2.061 1 98.88 209 VAL A O 1
ATOM 1627 N N . ARG A 1 210 ? -2.732 -16.516 0.076 1 98.81 210 ARG A N 1
ATOM 1628 C CA . ARG A 1 210 ? -1.308 -16.203 0.05 1 98.81 210 ARG A CA 1
ATOM 1629 C C . ARG A 1 210 ? -0.501 -17.359 -0.527 1 98.81 210 ARG A C 1
ATOM 1631 O O . ARG A 1 210 ? -0.091 -18.266 0.206 1 98.81 210 ARG A O 1
ATOM 1638 N N . THR A 1 211 ? -0.271 -17.25 -1.78 1 98.62 211 THR A N 1
ATOM 1639 C CA . THR A 1 211 ? 0.245 -18.344 -2.604 1 98.62 211 THR A CA 1
ATOM 1640 C C . THR A 1 211 ? 1.759 -18.469 -2.457 1 98.62 211 THR A C 1
ATOM 1642 O O . THR A 1 211 ? 2.479 -17.469 -2.578 1 98.62 211 THR A O 1
ATOM 1645 N N . ALA A 1 212 ? 2.234 -19.641 -2.199 1 97.94 212 ALA A N 1
ATOM 1646 C CA . ALA A 1 212 ? 3.664 -19.922 -2.113 1 97.94 212 ALA A CA 1
ATOM 1647 C C . ALA A 1 212 ? 4.293 -20 -3.502 1 97.94 212 ALA A C 1
ATOM 1649 O O . ALA A 1 212 ? 3.6 -19.859 -4.512 1 97.94 212 ALA A O 1
ATOM 1650 N N . ILE A 1 213 ? 5.625 -20.125 -3.539 1 97.69 213 ILE A N 1
ATOM 1651 C CA . ILE A 1 213 ? 6.328 -20.312 -4.805 1 97.69 213 ILE A CA 1
ATOM 1652 C C . ILE A 1 213 ? 5.766 -21.547 -5.523 1 97.69 213 ILE A C 1
ATOM 1654 O O . ILE A 1 213 ? 5.82 -22.656 -5.004 1 97.69 213 ILE A O 1
ATOM 1658 N N . THR A 1 214 ? 5.203 -21.297 -6.664 1 98.5 214 THR A N 1
ATOM 1659 C CA . THR A 1 214 ? 4.484 -22.344 -7.371 1 98.5 214 THR A CA 1
ATOM 1660 C C . THR A 1 214 ? 5.363 -22.969 -8.445 1 98.5 214 THR A C 1
ATOM 1662 O O . THR A 1 214 ? 6.004 -22.266 -9.227 1 98.5 214 THR A O 1
ATOM 1665 N N . TYR A 1 215 ? 5.418 -24.281 -8.414 1 97.94 215 TYR A N 1
ATOM 1666 C CA . TYR A 1 215 ? 6.168 -25 -9.43 1 97.94 215 TYR A CA 1
ATOM 1667 C C . TYR A 1 215 ? 5.27 -25.984 -10.18 1 97.94 215 TYR A C 1
ATOM 1669 O O . TYR A 1 215 ? 4.25 -26.422 -9.648 1 97.94 215 TYR A O 1
ATOM 1677 N N . GLY A 1 216 ? 5.641 -26.281 -11.367 1 97.94 216 GLY A N 1
ATOM 1678 C CA . GLY A 1 216 ? 4.895 -27.219 -12.172 1 97.94 216 GLY A CA 1
ATOM 1679 C C . GLY A 1 216 ? 4.746 -26.781 -13.625 1 97.94 216 GLY A C 1
ATOM 1680 O O . GLY A 1 216 ? 4.863 -25.594 -13.93 1 97.94 216 GLY A O 1
ATOM 1681 N N . THR A 1 217 ? 4.477 -27.719 -14.516 1 96.62 217 THR A N 1
ATOM 1682 C CA . THR A 1 217 ? 4.34 -27.422 -15.938 1 96.62 217 THR A CA 1
ATOM 1683 C C . THR A 1 217 ? 2.883 -27.547 -16.375 1 96.62 217 THR A C 1
ATOM 1685 O O . THR A 1 217 ? 2.453 -26.875 -17.328 1 96.62 217 THR A O 1
ATOM 1688 N N . GLU A 1 218 ? 2.182 -28.406 -15.742 1 94.88 218 GLU A N 1
ATOM 1689 C CA . GLU A 1 218 ? 0.85 -28.734 -16.234 1 94.88 218 GLU A CA 1
ATOM 1690 C C . GLU A 1 218 ? -0.093 -29.094 -15.094 1 94.88 218 GLU A C 1
ATOM 1692 O O . GLU A 1 218 ? 0.353 -29.359 -13.977 1 94.88 218 GLU A O 1
ATOM 1697 N N . THR A 1 219 ? -1.32 -28.953 -15.336 1 97.38 219 THR A N 1
ATOM 1698 C CA . THR A 1 219 ? -2.395 -29.594 -14.594 1 97.38 219 THR A CA 1
ATOM 1699 C C . THR A 1 219 ? -3.045 -30.703 -15.438 1 97.38 219 THR A C 1
ATOM 1701 O O . THR A 1 219 ? -2.705 -30.875 -16.609 1 97.38 219 THR A O 1
ATOM 1704 N N . ALA A 1 220 ? -3.943 -31.453 -14.789 1 96.25 220 ALA A N 1
ATOM 1705 C CA . ALA A 1 220 ? -4.609 -32.531 -15.516 1 96.25 220 ALA A CA 1
ATOM 1706 C C . ALA A 1 220 ? -5.289 -32 -16.781 1 96.25 220 ALA A C 1
ATOM 1708 O O . ALA A 1 220 ? -5.238 -32.656 -17.828 1 96.25 220 ALA A O 1
ATOM 1709 N N . GLU A 1 221 ? -5.879 -30.875 -16.719 1 98.19 221 GLU A N 1
ATOM 1710 C CA . GLU A 1 221 ? -6.621 -30.281 -17.844 1 98.19 221 GLU A CA 1
ATOM 1711 C C . GLU A 1 221 ? -5.676 -29.797 -18.938 1 98.19 221 GLU A C 1
ATOM 1713 O O . GLU A 1 221 ? -5.93 -30.016 -20.125 1 98.19 221 GLU A O 1
ATOM 1718 N N . THR A 1 222 ? -4.59 -29.156 -18.547 1 98.19 222 THR A N 1
ATOM 1719 C CA . THR A 1 222 ? -3.697 -28.578 -19.531 1 98.19 222 THR A CA 1
ATOM 1720 C C . THR A 1 222 ? -2.867 -29.656 -20.219 1 98.19 222 THR A C 1
ATOM 1722 O O . THR A 1 222 ? -2.426 -29.484 -21.359 1 98.19 222 THR A O 1
ATOM 1725 N N . ALA A 1 223 ? -2.676 -30.781 -19.578 1 96.38 223 ALA A N 1
ATOM 1726 C CA . ALA A 1 223 ? -1.822 -31.859 -20.078 1 96.38 223 ALA A CA 1
ATOM 1727 C C . ALA A 1 223 ? -2.486 -32.594 -21.234 1 96.38 223 ALA A C 1
ATOM 1729 O O . ALA A 1 223 ? -1.821 -33.312 -21.984 1 96.38 223 ALA A O 1
ATOM 1730 N N . ALA A 1 224 ? -3.777 -32.438 -21.453 1 97.5 224 ALA A N 1
ATOM 1731 C CA . ALA A 1 224 ? -4.57 -33.25 -22.375 1 97.5 224 ALA A CA 1
ATOM 1732 C C . ALA A 1 224 ? -4.223 -32.906 -23.828 1 97.5 224 ALA A C 1
ATOM 1734 O O . ALA A 1 224 ? -4.398 -33.75 -24.719 1 97.5 224 ALA A O 1
ATOM 1735 N N . ASP A 1 225 ? -3.762 -31.781 -24.109 1 97.62 225 ASP A N 1
ATOM 1736 C CA . ASP A 1 225 ? -3.43 -31.281 -25.438 1 97.62 225 ASP A CA 1
ATOM 1737 C C . ASP A 1 225 ? -2.385 -30.172 -25.359 1 97.62 225 ASP A C 1
ATOM 1739 O O . ASP A 1 225 ? -2.523 -29.234 -24.578 1 97.62 225 ASP A O 1
ATOM 1743 N N . PRO A 1 226 ? -1.335 -30.203 -26.141 1 96.5 226 PRO A N 1
ATOM 1744 C CA . PRO A 1 226 ? -0.291 -29.172 -26.078 1 96.5 226 PRO A CA 1
ATOM 1745 C C . PRO A 1 226 ? -0.838 -27.766 -26.281 1 96.5 226 PRO A C 1
ATOM 1747 O O . PRO A 1 226 ? -0.246 -26.797 -25.812 1 96.5 226 PRO A O 1
ATOM 1750 N N . ARG A 1 227 ? -2.012 -27.703 -27.062 1 97.25 227 ARG A N 1
ATOM 1751 C CA . ARG A 1 227 ? -2.613 -26.406 -27.328 1 97.25 227 ARG A CA 1
ATOM 1752 C C . ARG A 1 227 ? -3.285 -25.844 -26.078 1 97.25 227 ARG A C 1
ATOM 1754 O O . ARG A 1 227 ? -3.682 -24.672 -26.062 1 97.25 227 ARG A O 1
ATOM 1761 N N . LEU A 1 228 ? -3.293 -26.578 -24.922 1 98.69 228 LEU A N 1
ATOM 1762 C CA . LEU A 1 228 ? -3.891 -26.156 -23.656 1 98.69 228 LEU A CA 1
ATOM 1763 C C . LEU A 1 228 ? -2.812 -25.828 -22.625 1 98.69 228 LEU A C 1
ATOM 1765 O O . LEU A 1 228 ? -3.121 -25.516 -21.469 1 98.69 228 LEU A O 1
ATOM 1769 N N . ALA A 1 229 ? -1.598 -25.797 -23.031 1 97.88 229 ALA A N 1
ATOM 1770 C CA . ALA A 1 229 ? -0.477 -25.609 -22.109 1 97.88 229 ALA A CA 1
ATOM 1771 C C . ALA A 1 229 ? -0.575 -24.25 -21.406 1 97.88 229 ALA A C 1
ATOM 1773 O O . ALA A 1 229 ? -1.027 -23.266 -22 1 97.88 229 ALA A O 1
ATOM 1774 N N . THR A 1 230 ? -0.17 -24.234 -20.156 1 97.75 230 THR A N 1
ATOM 1775 C CA . THR A 1 230 ? 0.094 -22.953 -19.5 1 97.75 230 THR A CA 1
ATOM 1776 C C . THR A 1 230 ? 1.553 -22.547 -19.688 1 97.75 230 THR A C 1
ATOM 1778 O O . THR A 1 230 ? 2.395 -23.375 -20.047 1 97.75 230 THR A O 1
ATOM 1781 N N . ARG A 1 231 ? 1.808 -21.297 -19.531 1 97.69 231 ARG A N 1
ATOM 1782 C CA . ARG A 1 231 ? 3.16 -20.797 -19.75 1 97.69 231 ARG A CA 1
ATOM 1783 C C . ARG A 1 231 ? 4.129 -21.359 -18.719 1 97.69 231 ARG A C 1
ATOM 1785 O O . ARG A 1 231 ? 3.732 -21.672 -17.594 1 97.69 231 ARG A O 1
ATOM 1792 N N . PHE A 1 232 ? 5.348 -21.516 -19.078 1 98.25 232 PHE A N 1
ATOM 1793 C CA . PHE A 1 232 ? 6.449 -21.938 -18.219 1 98.25 232 PHE A CA 1
ATOM 1794 C C . PHE A 1 232 ? 7.641 -21 -18.359 1 98.25 232 PHE A C 1
ATOM 1796 O O . PHE A 1 232 ? 8.406 -21.109 -19.328 1 98.25 232 PHE A O 1
ATOM 1803 N N . ASP A 1 233 ? 7.781 -20.125 -17.391 1 98.38 233 ASP A N 1
ATOM 1804 C CA . ASP A 1 233 ? 8.891 -19.172 -17.422 1 98.38 233 ASP A CA 1
ATOM 1805 C C . ASP A 1 233 ? 10.102 -19.719 -16.656 1 98.38 233 ASP A C 1
ATOM 1807 O O . ASP A 1 233 ? 9.945 -20.328 -15.602 1 98.38 233 ASP A O 1
ATOM 1811 N N . PHE A 1 234 ? 11.258 -19.547 -17.219 1 98 234 PHE A N 1
ATOM 1812 C CA . PHE A 1 234 ? 12.477 -20.141 -16.656 1 98 234 PHE A CA 1
ATOM 1813 C C . PHE A 1 234 ? 13.594 -19.109 -16.609 1 98 234 PHE A C 1
ATOM 1815 O O . PHE A 1 234 ? 14.734 -19.438 -16.281 1 98 234 PHE A O 1
ATOM 1822 N N . ASP A 1 235 ? 13.305 -17.875 -16.984 1 97.38 235 ASP A N 1
ATOM 1823 C CA . ASP A 1 235 ? 14.297 -16.812 -16.938 1 97.38 235 ASP A CA 1
ATOM 1824 C C . ASP A 1 235 ? 14.477 -16.281 -15.523 1 97.38 235 ASP A C 1
ATOM 1826 O O . ASP A 1 235 ? 13.734 -16.672 -14.617 1 97.38 235 ASP A O 1
ATOM 1830 N N . TYR A 1 236 ? 15.375 -15.367 -15.305 1 95.12 236 TYR A N 1
ATOM 1831 C CA . TYR A 1 236 ? 15.758 -14.844 -13.992 1 95.12 236 TYR A CA 1
ATOM 1832 C C . TYR A 1 236 ? 14.625 -14.039 -13.375 1 95.12 236 TYR A C 1
ATOM 1834 O O . TYR A 1 236 ? 14.492 -13.984 -12.156 1 95.12 236 TYR A O 1
ATOM 1842 N N . TYR A 1 237 ? 13.828 -13.422 -14.18 1 96.62 237 TYR A N 1
ATOM 1843 C CA . TYR A 1 237 ? 12.844 -12.477 -13.68 1 96.62 237 TYR A CA 1
ATOM 1844 C C . TYR A 1 237 ? 11.523 -13.172 -13.367 1 96.62 237 TYR A C 1
ATOM 1846 O O . TYR A 1 237 ? 10.93 -12.938 -12.312 1 96.62 237 TYR A O 1
ATOM 1854 N N . PHE A 1 238 ? 11.078 -14.062 -14.188 1 97.56 238 PHE A N 1
ATOM 1855 C CA . PHE A 1 238 ? 9.734 -14.602 -14.031 1 97.56 238 PHE A CA 1
ATOM 1856 C C . PHE A 1 238 ? 9.781 -16.094 -13.711 1 97.56 238 PHE A C 1
ATOM 1858 O O . PHE A 1 238 ? 8.781 -16.672 -13.297 1 97.56 238 PHE A O 1
ATOM 1865 N N . GLY A 1 239 ? 10.953 -16.734 -13.914 1 96.94 239 GLY A N 1
ATOM 1866 C CA . GLY A 1 239 ? 11.109 -18.125 -13.539 1 96.94 239 GLY A CA 1
ATOM 1867 C C . GLY A 1 239 ? 11.422 -18.312 -12.07 1 96.94 239 GLY A C 1
ATOM 1868 O O . GLY A 1 239 ? 12.32 -17.672 -11.531 1 96.94 239 GLY A O 1
ATOM 1869 N N . VAL A 1 240 ? 10.68 -19.203 -11.398 1 95.94 240 VAL A N 1
ATOM 1870 C CA . VAL A 1 240 ? 11 -19.531 -10.008 1 95.94 240 VAL A CA 1
ATOM 1871 C C . VAL A 1 240 ? 12.188 -20.484 -9.961 1 95.94 240 VAL A C 1
ATOM 1873 O O . VAL A 1 240 ? 12.562 -21.062 -10.984 1 95.94 240 VAL A O 1
ATOM 1876 N N . VAL A 1 241 ? 12.758 -20.688 -8.859 1 95 241 VAL A N 1
ATOM 1877 C CA . VAL A 1 241 ? 14.031 -21.375 -8.688 1 95 241 VAL A CA 1
ATOM 1878 C C . VAL A 1 241 ? 13.914 -22.812 -9.211 1 95 241 VAL A C 1
ATOM 1880 O O . VAL A 1 241 ? 14.805 -23.297 -9.906 1 95 241 VAL A O 1
ATOM 1883 N N . ALA A 1 242 ? 12.852 -23.469 -8.938 1 96.94 242 ALA A N 1
ATOM 1884 C CA . ALA A 1 242 ? 12.664 -24.844 -9.406 1 96.94 242 ALA A CA 1
ATOM 1885 C C . ALA A 1 242 ? 12.672 -24.906 -10.93 1 96.94 242 ALA A C 1
ATOM 1887 O O . ALA A 1 242 ? 13.219 -25.844 -11.516 1 96.94 242 ALA A O 1
ATOM 1888 N N . HIS A 1 243 ? 12.047 -23.906 -11.547 1 98.12 243 HIS A N 1
ATOM 1889 C CA . HIS A 1 243 ? 11.984 -23.859 -13 1 98.12 243 HIS A CA 1
ATOM 1890 C C . HIS A 1 243 ? 13.367 -23.594 -13.594 1 98.12 243 HIS A C 1
ATOM 1892 O O . HIS A 1 243 ? 13.734 -24.203 -14.602 1 98.12 243 HIS A O 1
ATOM 1898 N N . ARG A 1 244 ? 14.109 -22.734 -12.961 1 96.88 244 ARG A N 1
ATOM 1899 C CA . ARG A 1 244 ? 15.453 -22.422 -13.438 1 96.88 244 ARG A CA 1
ATOM 1900 C C . ARG A 1 244 ? 16.391 -23.609 -13.289 1 96.88 244 ARG A C 1
ATOM 1902 O O . ARG A 1 244 ? 17.188 -23.891 -14.18 1 96.88 244 ARG A O 1
ATOM 1909 N N . PHE A 1 245 ? 16.297 -24.312 -12.164 1 97.31 245 PHE A N 1
ATOM 1910 C CA . PHE A 1 245 ? 17.109 -25.516 -11.969 1 97.31 245 PHE A CA 1
ATOM 1911 C C . PHE A 1 245 ? 16.781 -26.578 -13.016 1 97.31 245 PHE A C 1
ATOM 1913 O O . PHE A 1 245 ? 17.688 -27.234 -13.531 1 97.31 245 PHE A O 1
ATOM 1920 N N . ALA A 1 246 ? 15.539 -26.75 -13.297 1 97.94 246 ALA A N 1
ATOM 1921 C CA . ALA A 1 246 ? 15.148 -27.719 -14.328 1 97.94 246 ALA A CA 1
ATOM 1922 C C . ALA A 1 246 ? 15.695 -27.312 -15.695 1 97.94 246 ALA A C 1
ATOM 1924 O O . ALA A 1 246 ? 16.156 -28.156 -16.469 1 97.94 246 ALA A O 1
ATOM 1925 N N . ALA A 1 247 ? 15.633 -25.984 -15.977 1 97.56 247 ALA A N 1
ATOM 1926 C CA . ALA A 1 247 ? 16.172 -25.484 -17.234 1 97.56 247 ALA A CA 1
ATOM 1927 C C . ALA A 1 247 ? 17.688 -25.719 -17.297 1 97.56 247 ALA A C 1
ATOM 1929 O O . ALA A 1 247 ? 18.219 -26.094 -18.344 1 97.56 247 ALA A O 1
ATOM 1930 N N . GLN A 1 248 ? 18.344 -25.469 -16.188 1 96.75 248 GLN A N 1
ATOM 1931 C CA . GLN A 1 248 ? 19.781 -25.75 -16.125 1 96.75 248 GLN A CA 1
ATOM 1932 C C . GLN A 1 248 ? 20.078 -27.219 -16.422 1 96.75 248 GLN A C 1
ATOM 1934 O O . GLN A 1 248 ? 20.984 -27.531 -17.188 1 96.75 248 GLN A O 1
ATOM 1939 N N . ALA A 1 249 ? 19.312 -28.062 -15.852 1 97.19 249 ALA A N 1
ATOM 1940 C CA . ALA A 1 249 ? 19.5 -29.5 -16.062 1 97.19 249 ALA A CA 1
ATOM 1941 C C . ALA A 1 249 ? 19.344 -29.875 -17.531 1 97.19 249 ALA A C 1
ATOM 1943 O O . ALA A 1 249 ? 20.172 -30.594 -18.078 1 97.19 249 ALA A O 1
ATOM 1944 N N . VAL A 1 250 ? 18.297 -29.375 -18.125 1 97.44 250 VAL A N 1
ATOM 1945 C CA . VAL A 1 250 ? 17.984 -29.703 -19.516 1 97.44 250 VAL A CA 1
ATOM 1946 C C . VAL A 1 250 ? 19.062 -29.141 -20.422 1 97.44 250 VAL A C 1
ATOM 1948 O O . VAL A 1 250 ? 19.422 -29.75 -21.438 1 97.44 250 VAL A O 1
ATOM 1951 N N . ALA A 1 251 ? 19.625 -27.984 -20.047 1 95.88 251 ALA A N 1
ATOM 1952 C CA . ALA A 1 251 ? 20.688 -27.344 -20.812 1 95.88 251 ALA A CA 1
ATOM 1953 C C . ALA A 1 251 ? 22.047 -27.938 -20.453 1 95.88 251 ALA A C 1
ATOM 1955 O O . ALA A 1 251 ? 23.078 -27.484 -20.969 1 95.88 251 ALA A O 1
ATOM 1956 N N . GLU A 1 252 ? 22.125 -28.844 -19.531 1 94 252 GLU A N 1
ATOM 1957 C CA . GLU A 1 252 ? 23.312 -29.594 -19.125 1 94 252 GLU A CA 1
ATOM 1958 C C . GLU A 1 252 ? 24.297 -28.703 -18.391 1 94 252 GLU A C 1
ATOM 1960 O O . GLU A 1 252 ? 25.5 -28.734 -18.672 1 94 252 GLU A O 1
ATOM 1965 N N . TYR A 1 253 ? 23.797 -27.828 -17.656 1 95 253 TYR A N 1
ATOM 1966 C CA . TYR A 1 253 ? 24.578 -27.047 -16.688 1 95 253 TYR A CA 1
ATOM 1967 C C . TYR A 1 253 ? 24.391 -27.578 -15.273 1 95 253 TYR A C 1
ATOM 1969 O O . TYR A 1 253 ? 23.359 -28.172 -14.969 1 95 253 TYR A O 1
ATOM 1977 N N . PRO A 1 254 ? 25.375 -27.406 -14.438 1 94.44 254 PRO A N 1
ATOM 1978 C CA . PRO A 1 254 ? 25.172 -27.766 -13.031 1 94.44 254 PRO A CA 1
ATOM 1979 C C . PRO A 1 254 ? 24.141 -26.875 -12.336 1 94.44 254 PRO A C 1
ATOM 1981 O O . PRO A 1 254 ? 23.984 -25.703 -12.711 1 94.44 254 PRO A O 1
ATOM 1984 N N . MET A 1 255 ? 23.469 -27.484 -11.422 1 93.5 255 MET A N 1
ATOM 1985 C CA . MET A 1 255 ? 22.609 -26.672 -10.562 1 93.5 255 MET A CA 1
ATOM 1986 C C . MET A 1 255 ? 23.453 -25.875 -9.562 1 93.5 255 MET A C 1
ATOM 1988 O O . MET A 1 255 ? 24.328 -26.438 -8.906 1 93.5 255 MET A O 1
ATOM 1992 N N . THR A 1 256 ? 23.172 -24.609 -9.43 1 91.25 256 THR A N 1
ATOM 1993 C CA . THR A 1 256 ? 23.984 -23.703 -8.641 1 91.25 256 THR A CA 1
ATOM 1994 C C . THR A 1 256 ? 23.344 -23.438 -7.281 1 91.25 256 THR A C 1
ATOM 1996 O O . THR A 1 256 ? 22.281 -22.828 -7.199 1 91.25 256 THR A O 1
ATOM 1999 N N . VAL A 1 257 ? 23.953 -23.906 -6.238 1 91.62 257 VAL A N 1
ATOM 2000 C CA . VAL A 1 257 ? 23.516 -23.688 -4.867 1 91.62 257 VAL A CA 1
ATOM 2001 C C . VAL A 1 257 ? 24.453 -22.703 -4.172 1 91.62 257 VAL A C 1
ATOM 2003 O O . VAL A 1 257 ? 25.656 -22.969 -4.043 1 91.62 257 VAL A O 1
ATOM 2006 N N . TYR A 1 258 ? 23.922 -21.594 -3.785 1 86.12 258 TYR A N 1
ATOM 2007 C CA . TYR A 1 258 ? 24.734 -20.609 -3.094 1 86.12 258 TYR A CA 1
ATOM 2008 C C . TYR A 1 258 ? 24.781 -20.875 -1.595 1 86.12 258 TYR A C 1
ATOM 2010 O O . TYR A 1 258 ? 23.734 -21.047 -0.96 1 86.12 258 TYR A O 1
ATOM 2018 N N . GLY A 1 259 ? 25.953 -20.875 -1.015 1 86.06 259 GLY A N 1
ATOM 2019 C CA . GLY A 1 259 ? 26.109 -21.219 0.39 1 86.06 259 GLY A CA 1
ATOM 2020 C C . GLY A 1 259 ? 25.75 -22.656 0.706 1 86.06 259 GLY A C 1
ATOM 2021 O O . GLY A 1 259 ? 26.078 -23.562 -0.05 1 86.06 259 GLY A O 1
ATOM 2022 N N . LYS A 1 260 ? 25.219 -22.828 1.879 1 84.31 260 LYS A N 1
ATOM 2023 C CA . LYS A 1 260 ? 24.797 -24.172 2.258 1 84.31 260 LYS A CA 1
ATOM 2024 C C . LYS A 1 260 ? 23.453 -24.516 1.613 1 84.31 260 LYS A C 1
ATOM 2026 O O . LYS A 1 260 ? 23.125 -25.703 1.452 1 84.31 260 LYS A O 1
ATOM 2031 N N . GLY A 1 261 ? 22.75 -23.484 1.26 1 86.5 261 GLY A N 1
ATOM 2032 C CA . GLY A 1 261 ? 21.469 -23.688 0.608 1 86.5 261 GLY A CA 1
ATOM 2033 C C . GLY A 1 261 ? 20.438 -24.344 1.504 1 86.5 261 GLY A C 1
ATOM 2034 O O . GLY A 1 261 ? 19.484 -24.969 1.018 1 86.5 261 GLY A O 1
ATOM 2035 N N . GLU A 1 262 ? 20.562 -24.234 2.748 1 87.5 262 GLU A N 1
ATOM 2036 C CA . GLU A 1 262 ? 19.719 -24.969 3.684 1 87.5 262 GLU A CA 1
ATOM 2037 C C . GLU A 1 262 ? 18.469 -24.172 4.039 1 87.5 262 GLU A C 1
ATOM 2039 O O . GLU A 1 262 ? 17.531 -24.719 4.633 1 87.5 262 GLU A O 1
ATOM 2044 N N . GLN A 1 263 ? 18.438 -22.953 3.574 1 85.31 263 GLN A N 1
ATOM 2045 C CA . GLN A 1 263 ? 17.25 -22.141 3.836 1 85.31 263 GLN A CA 1
ATOM 2046 C C . GLN A 1 263 ? 16.031 -22.719 3.131 1 85.31 263 GLN A C 1
ATOM 2048 O O . GLN A 1 263 ? 16.094 -23.094 1.956 1 85.31 263 GLN A O 1
ATOM 2053 N N . ARG A 1 264 ? 15 -22.875 3.84 1 91.56 264 ARG A N 1
ATOM 2054 C CA . ARG A 1 264 ? 13.766 -23.453 3.297 1 91.56 264 ARG A CA 1
ATOM 2055 C C . ARG A 1 264 ? 12.766 -22.359 2.936 1 91.56 264 ARG A C 1
ATOM 2057 O O . ARG A 1 264 ? 12.656 -21.359 3.646 1 91.56 264 ARG A O 1
ATOM 2064 N N . LYS A 1 265 ? 12.117 -22.484 1.864 1 93.38 265 LYS A N 1
ATOM 2065 C CA . LYS A 1 265 ? 11.055 -21.594 1.395 1 93.38 265 LYS A CA 1
ATOM 2066 C C . LYS A 1 265 ? 9.766 -22.359 1.141 1 93.38 265 LYS A C 1
ATOM 2068 O O . LYS A 1 265 ? 9.789 -23.578 0.931 1 93.38 265 LYS A O 1
ATOM 2073 N N . PRO A 1 266 ? 8.664 -21.656 1.298 1 96 266 PRO A N 1
ATOM 2074 C CA . PRO A 1 266 ? 7.383 -22.328 1.048 1 96 266 PRO A CA 1
ATOM 2075 C C . PRO A 1 266 ? 7.125 -22.578 -0.437 1 96 266 PRO A C 1
ATOM 2077 O O . PRO A 1 266 ? 7.301 -21.672 -1.256 1 96 266 PRO A O 1
ATOM 2080 N N . PHE A 1 267 ? 6.652 -23.781 -0.794 1 96.88 267 PHE A N 1
ATOM 2081 C CA . PHE A 1 267 ? 6.375 -24.141 -2.18 1 96.88 267 PHE A CA 1
ATOM 2082 C C . PHE A 1 267 ? 5.016 -24.828 -2.303 1 96.88 267 PHE A C 1
ATOM 2084 O O . PHE A 1 267 ? 4.477 -25.328 -1.314 1 96.88 267 PHE A O 1
ATOM 2091 N N . ILE A 1 268 ? 4.527 -24.75 -3.475 1 98.31 268 ILE A N 1
ATOM 2092 C CA . ILE A 1 268 ? 3.299 -25.469 -3.797 1 98.31 268 ILE A CA 1
ATOM 2093 C C . ILE A 1 268 ? 3.324 -25.906 -5.262 1 98.31 268 ILE A C 1
ATOM 2095 O O . ILE A 1 268 ? 3.779 -25.156 -6.129 1 98.31 268 ILE A O 1
ATOM 2099 N N . ALA A 1 269 ? 2.857 -27.141 -5.465 1 98.31 269 ALA A N 1
ATOM 2100 C CA . ALA A 1 269 ? 2.709 -27.594 -6.844 1 98.31 269 ALA A CA 1
ATOM 2101 C C . ALA A 1 269 ? 1.573 -26.859 -7.547 1 98.31 269 ALA A C 1
ATOM 2103 O O . ALA A 1 269 ? 0.547 -26.562 -6.934 1 98.31 269 ALA A O 1
ATOM 2104 N N . LEU A 1 270 ? 1.763 -26.609 -8.828 1 98.56 270 LEU A N 1
ATOM 2105 C CA . LEU A 1 270 ? 0.732 -25.969 -9.641 1 98.56 270 LEU A CA 1
ATOM 2106 C C . LEU A 1 270 ? -0.608 -26.672 -9.469 1 98.56 270 LEU A C 1
ATOM 2108 O O . LEU A 1 270 ? -1.644 -26.016 -9.32 1 98.56 270 LEU A O 1
ATOM 2112 N N . GLU A 1 271 ? -0.585 -27.984 -9.469 1 98.12 271 GLU A N 1
ATOM 2113 C CA . GLU A 1 271 ? -1.789 -28.797 -9.328 1 98.12 271 GLU A CA 1
ATOM 2114 C C . GLU A 1 271 ? -2.539 -28.453 -8.039 1 98.12 271 GLU A C 1
ATOM 2116 O O . GLU A 1 271 ? -3.76 -28.281 -8.055 1 98.12 271 GLU A O 1
ATOM 2121 N N . ASP A 1 272 ? -1.838 -28.375 -6.98 1 98.5 272 ASP A N 1
ATOM 2122 C CA . ASP A 1 272 ? -2.445 -28.094 -5.684 1 98.5 272 ASP A CA 1
ATOM 2123 C C . ASP A 1 272 ? -2.938 -26.656 -5.602 1 98.5 272 ASP A C 1
ATOM 2125 O O . ASP A 1 272 ? -3.971 -26.375 -4.988 1 98.5 272 ASP A O 1
ATOM 2129 N N . ALA A 1 273 ? -2.16 -25.703 -6.16 1 98.75 273 ALA A N 1
ATOM 2130 C CA . ALA A 1 273 ? -2.57 -24.297 -6.176 1 98.75 273 ALA A CA 1
ATOM 2131 C C . ALA A 1 273 ? -3.887 -24.125 -6.926 1 98.75 273 ALA A C 1
ATOM 2133 O O . ALA A 1 273 ? -4.805 -23.469 -6.434 1 98.75 273 ALA A O 1
ATOM 2134 N N . VAL A 1 274 ? -3.986 -24.75 -8.094 1 98.81 274 VAL A N 1
ATOM 2135 C CA . VAL A 1 274 ? -5.168 -24.656 -8.945 1 98.81 274 VAL A CA 1
ATOM 2136 C C . VAL A 1 274 ? -6.363 -25.297 -8.242 1 98.81 274 VAL A C 1
ATOM 2138 O O . VAL A 1 274 ? -7.469 -24.75 -8.273 1 98.81 274 VAL A O 1
ATOM 2141 N N . GLU A 1 275 ? -6.121 -26.406 -7.566 1 98.69 275 GLU A N 1
ATOM 2142 C CA . GLU A 1 275 ? -7.184 -27.094 -6.844 1 98.69 275 GLU A CA 1
ATOM 2143 C C . GLU A 1 275 ? -7.809 -26.188 -5.785 1 98.69 275 GLU A C 1
ATOM 2145 O O . GLU A 1 275 ? -9.031 -26.094 -5.684 1 98.69 275 GLU A O 1
ATOM 2150 N N . GLY A 1 276 ? -6.965 -25.547 -4.984 1 98.75 276 GLY A N 1
ATOM 2151 C CA . GLY A 1 276 ? -7.457 -24.672 -3.943 1 98.75 276 GLY A CA 1
ATOM 2152 C C . GLY A 1 276 ? -8.281 -23.516 -4.488 1 98.75 276 GLY A C 1
ATOM 2153 O O . GLY A 1 276 ? -9.344 -23.188 -3.949 1 98.75 276 GLY A O 1
ATOM 2154 N N . LEU A 1 277 ? -7.852 -22.859 -5.551 1 98.88 277 LEU A N 1
ATOM 2155 C CA . LEU A 1 277 ? -8.562 -21.734 -6.148 1 98.88 277 LEU A CA 1
ATOM 2156 C C . LEU A 1 277 ? -9.898 -22.172 -6.73 1 98.88 277 LEU A C 1
ATOM 2158 O O . LEU A 1 277 ? -10.898 -21.469 -6.609 1 98.88 277 LEU A O 1
ATOM 2162 N N . ALA A 1 278 ? -9.891 -23.344 -7.383 1 98.88 278 ALA A N 1
ATOM 2163 C CA . ALA A 1 278 ? -11.133 -23.859 -7.953 1 98.88 278 ALA A CA 1
ATOM 2164 C C . ALA A 1 278 ? -12.156 -24.172 -6.863 1 98.88 278 ALA A C 1
ATOM 2166 O O . ALA A 1 278 ? -13.336 -23.844 -7.004 1 98.88 278 ALA A O 1
ATOM 2167 N N . ARG A 1 279 ? -11.68 -24.797 -5.805 1 98.75 279 ARG A N 1
ATOM 2168 C CA . ARG A 1 279 ? -12.586 -25.109 -4.707 1 98.75 279 ARG A CA 1
ATOM 2169 C C . ARG A 1 279 ? -13.148 -23.844 -4.07 1 98.75 279 ARG A C 1
ATOM 2171 O O . ARG A 1 279 ? -14.32 -23.797 -3.709 1 98.75 279 ARG A O 1
ATOM 2178 N N . LEU A 1 280 ? -12.344 -22.844 -3.893 1 98.81 280 LEU A N 1
ATOM 2179 C CA . LEU A 1 280 ? -12.805 -21.578 -3.324 1 98.81 280 LEU A CA 1
ATOM 2180 C C . LEU A 1 280 ? -13.805 -20.906 -4.258 1 98.81 280 LEU A C 1
ATOM 2182 O O . LEU A 1 280 ? -14.781 -20.312 -3.799 1 98.81 280 LEU A O 1
ATOM 2186 N N . ALA A 1 281 ? -13.531 -20.938 -5.562 1 98.81 281 ALA A N 1
ATOM 2187 C CA . ALA A 1 281 ? -14.406 -20.312 -6.547 1 98.81 281 ALA A CA 1
ATOM 2188 C C . ALA A 1 281 ? -15.812 -20.906 -6.488 1 98.81 281 ALA A C 1
ATOM 2190 O O . ALA A 1 281 ? -16.797 -20.203 -6.75 1 98.81 281 ALA A O 1
ATOM 2191 N N . LEU A 1 282 ? -15.898 -22.188 -6.156 1 98.5 282 LEU A N 1
ATOM 2192 C CA . LEU A 1 282 ? -17.156 -22.906 -6.258 1 98.5 282 LEU A CA 1
ATOM 2193 C C . LEU A 1 282 ? -17.719 -23.219 -4.871 1 98.5 282 LEU A C 1
ATOM 2195 O O . LEU A 1 282 ? -18.734 -23.906 -4.75 1 98.5 282 LEU A O 1
ATOM 2199 N N . ILE A 1 283 ? -17.094 -22.719 -3.873 1 98.06 283 ILE A N 1
ATOM 2200 C CA . ILE A 1 283 ? -17.438 -23.078 -2.502 1 98.06 283 ILE A CA 1
ATOM 2201 C C . ILE A 1 283 ? -18.812 -22.516 -2.156 1 98.06 283 ILE A C 1
ATOM 2203 O O . ILE A 1 283 ? -19.156 -21.406 -2.574 1 98.06 283 ILE A O 1
ATOM 2207 N N . ASP A 1 284 ? -19.578 -23.266 -1.412 1 96.94 284 ASP A N 1
ATOM 2208 C CA . ASP A 1 284 ? -20.797 -22.719 -0.805 1 96.94 284 ASP A CA 1
ATOM 2209 C C . ASP A 1 284 ? -20.438 -21.656 0.231 1 96.94 284 ASP A C 1
ATOM 2211 O O . ASP A 1 284 ? -19.594 -21.875 1.097 1 96.94 284 ASP A O 1
ATOM 2215 N N . PRO A 1 285 ? -21.062 -20.5 0.074 1 95.94 285 PRO A N 1
ATOM 2216 C CA . PRO A 1 285 ? -20.766 -19.422 1.029 1 95.94 285 PRO A CA 1
ATOM 2217 C C . PRO A 1 285 ? -20.844 -19.891 2.48 1 95.94 285 PRO A C 1
ATOM 2219 O O . PRO A 1 285 ? -20.047 -19.453 3.318 1 95.94 285 PRO A O 1
ATOM 2222 N N . ASP A 1 286 ? -21.656 -20.844 2.785 1 95.75 286 ASP A N 1
ATOM 2223 C CA . ASP A 1 286 ? -21.875 -21.312 4.148 1 95.75 286 ASP A CA 1
ATOM 2224 C C . ASP A 1 286 ? -20.719 -22.203 4.602 1 95.75 286 ASP A C 1
ATOM 2226 O O . ASP A 1 286 ? -20.562 -22.469 5.797 1 95.75 286 ASP A O 1
ATOM 2230 N N . ASP A 1 287 ? -19.906 -22.625 3.666 1 95.75 287 ASP A N 1
ATOM 2231 C CA . ASP A 1 287 ? -18.797 -23.531 3.994 1 95.75 287 ASP A CA 1
ATOM 2232 C C . ASP A 1 287 ? -17.516 -22.734 4.227 1 95.75 287 ASP A C 1
ATOM 2234 O O . ASP A 1 287 ? -16.5 -23.312 4.656 1 95.75 287 ASP A O 1
ATOM 2238 N N . ARG A 1 288 ? -17.516 -21.453 3.91 1 94.94 288 ARG A N 1
ATOM 2239 C CA . ARG A 1 288 ? -16.344 -20.625 4.199 1 94.94 288 ARG A CA 1
ATOM 2240 C C . ARG A 1 288 ? -16.188 -20.406 5.703 1 94.94 288 ARG A C 1
ATOM 2242 O O . ARG A 1 288 ? -17.172 -20.188 6.41 1 94.94 288 ARG A O 1
ATOM 2249 N N . PRO A 1 289 ? -14.883 -20.5 6.176 1 95.25 289 PRO A N 1
ATOM 2250 C CA . PRO A 1 289 ? -14.68 -20.297 7.613 1 95.25 289 PRO A CA 1
ATOM 2251 C C . PRO A 1 289 ? -15.172 -18.938 8.102 1 95.25 289 PRO A C 1
ATOM 2253 O O . PRO A 1 289 ? -15.586 -18.812 9.258 1 95.25 289 PRO A O 1
ATOM 2256 N N . ASP A 1 290 ? -15.023 -17.922 7.324 1 96.19 290 ASP A N 1
ATOM 2257 C CA . ASP A 1 290 ? -15.43 -16.547 7.621 1 96.19 290 ASP A CA 1
ATOM 2258 C C . ASP A 1 290 ? -15.68 -15.758 6.34 1 96.19 290 ASP A C 1
ATOM 2260 O O . ASP A 1 290 ? -15.383 -16.234 5.242 1 96.19 290 ASP A O 1
ATOM 2264 N N . ASP A 1 291 ? -16.266 -14.594 6.543 1 96.75 291 ASP A N 1
ATOM 2265 C CA . ASP A 1 291 ? -16.5 -13.734 5.387 1 96.75 291 ASP A CA 1
ATOM 2266 C C . ASP A 1 291 ? -15.195 -13.188 4.824 1 96.75 291 ASP A C 1
ATOM 2268 O O . ASP A 1 291 ? -15.109 -12.867 3.637 1 96.75 291 ASP A O 1
ATOM 2272 N N . LEU A 1 292 ? -14.266 -13.016 5.676 1 98.31 292 LEU A N 1
ATOM 2273 C CA . LEU A 1 292 ? -12.883 -12.734 5.301 1 98.31 292 LEU A CA 1
ATOM 2274 C C . LEU A 1 292 ? -11.938 -13.805 5.836 1 98.31 292 LEU A C 1
ATOM 2276 O O . LEU A 1 292 ? -11.789 -13.953 7.051 1 98.31 292 LEU A O 1
ATOM 2280 N N . THR A 1 293 ? -11.359 -14.586 4.961 1 98.44 293 THR A N 1
ATOM 2281 C CA . THR A 1 293 ? -10.484 -15.68 5.348 1 98.44 293 THR A CA 1
ATOM 2282 C C . THR A 1 293 ? -9.133 -15.57 4.641 1 98.44 293 THR A C 1
ATOM 2284 O O . THR A 1 293 ? -9.078 -15.258 3.449 1 98.44 293 THR A O 1
ATOM 2287 N N . VAL A 1 294 ? -8.078 -15.719 5.367 1 98.69 294 VAL A N 1
ATOM 2288 C CA . VAL A 1 294 ? -6.73 -15.805 4.82 1 98.69 294 VAL A CA 1
ATOM 2289 C C . VAL A 1 294 ? -6.293 -17.266 4.73 1 98.69 294 VAL A C 1
ATOM 2291 O O . VAL A 1 294 ? -6.422 -18.016 5.699 1 98.69 294 VAL A O 1
ATOM 2294 N N . TYR A 1 295 ? -5.828 -17.703 3.576 1 98.69 295 TYR A N 1
ATOM 2295 C CA . TYR A 1 295 ? -5.281 -19.031 3.338 1 98.69 295 TYR A CA 1
ATOM 2296 C C . TYR A 1 295 ? -3.803 -18.953 2.971 1 98.69 295 TYR A C 1
ATOM 2298 O O . TYR A 1 295 ? -3.424 -18.25 2.035 1 98.69 295 TYR A O 1
ATOM 2306 N N . ASN A 1 296 ? -2.955 -19.609 3.748 1 98.5 296 ASN A N 1
ATOM 2307 C CA . ASN A 1 296 ? -1.612 -19.875 3.238 1 98.5 296 ASN A CA 1
ATOM 2308 C C . ASN A 1 296 ? -1.597 -21.031 2.256 1 98.5 296 ASN A C 1
ATOM 2310 O O . ASN A 1 296 ? -1.556 -22.203 2.664 1 98.5 296 ASN A O 1
ATOM 2314 N N . GLN A 1 297 ? -1.625 -20.672 1.02 1 98.44 297 GLN A N 1
ATOM 2315 C CA . GLN A 1 297 ? -1.601 -21.672 -0.05 1 98.44 297 GLN A CA 1
ATOM 2316 C C . GLN A 1 297 ? -0.206 -22.266 -0.214 1 98.44 297 GLN A C 1
ATOM 2318 O O . GLN A 1 297 ? 0.513 -21.922 -1.156 1 98.44 297 GLN A O 1
ATOM 2323 N N . VAL A 1 298 ? 0.184 -23.125 0.687 1 97 298 VAL A N 1
ATOM 2324 C CA . VAL A 1 298 ? 1.483 -23.766 0.818 1 97 298 VAL A CA 1
ATOM 2325 C C . VAL A 1 298 ? 1.291 -25.266 1.094 1 97 298 VAL A C 1
ATOM 2327 O O . VAL A 1 298 ? 0.378 -25.641 1.826 1 97 298 VAL A O 1
ATOM 2330 N N . THR A 1 299 ? 2.141 -26.109 0.516 1 93.19 299 THR A N 1
ATOM 2331 C CA . THR A 1 299 ? 2.041 -27.531 0.836 1 93.19 299 THR A CA 1
ATOM 2332 C C . THR A 1 299 ? 3.279 -28 1.596 1 93.19 299 THR A C 1
ATOM 2334 O O . THR A 1 299 ? 3.207 -28.953 2.385 1 93.19 299 THR A O 1
ATOM 2337 N N . ARG A 1 300 ? 4.465 -27.266 1.217 1 90.69 300 ARG A N 1
ATOM 2338 C CA . ARG A 1 300 ? 5.68 -27.766 1.863 1 90.69 300 ARG A CA 1
ATOM 2339 C C . ARG A 1 300 ? 6.797 -26.734 1.782 1 90.69 300 ARG A C 1
ATOM 2341 O O . ARG A 1 300 ? 6.848 -25.938 0.841 1 90.69 300 ARG A O 1
ATOM 2348 N N . ALA A 1 301 ? 7.645 -26.797 2.842 1 93.81 301 ALA A N 1
ATOM 2349 C CA . ALA A 1 301 ? 8.898 -26.047 2.766 1 93.81 301 ALA A CA 1
ATOM 2350 C C . ALA A 1 301 ? 10 -26.891 2.121 1 93.81 301 ALA A C 1
ATOM 2352 O O . ALA A 1 301 ? 10.117 -28.094 2.4 1 93.81 301 ALA A O 1
ATOM 2353 N N . ILE A 1 302 ? 10.75 -26.266 1.18 1 94.69 302 ILE A N 1
ATOM 2354 C CA . ILE A 1 302 ? 11.82 -26.969 0.483 1 94.69 302 ILE A CA 1
ATOM 2355 C C . ILE A 1 302 ? 13.094 -26.125 0.508 1 94.69 302 ILE A C 1
ATOM 2357 O O . ILE A 1 302 ? 13.039 -24.906 0.292 1 94.69 302 ILE A O 1
ATOM 2361 N N . SER A 1 303 ? 14.219 -26.75 0.848 1 93.75 303 SER A N 1
ATOM 2362 C CA . SER A 1 303 ? 15.484 -26.031 0.777 1 93.75 303 SER A CA 1
ATOM 2363 C C . SER A 1 303 ? 16.047 -26.031 -0.642 1 93.75 303 SER A C 1
ATOM 2365 O O . SER A 1 303 ? 15.68 -26.875 -1.456 1 93.75 303 SER A O 1
ATOM 2367 N N . ILE A 1 304 ? 16.906 -25.125 -0.865 1 93.25 304 ILE A N 1
ATOM 2368 C CA . ILE A 1 304 ? 17.5 -25 -2.191 1 93.25 304 ILE A CA 1
ATOM 2369 C C . ILE A 1 304 ? 18.297 -26.25 -2.521 1 93.25 304 ILE A C 1
ATOM 2371 O O . ILE A 1 304 ? 18.25 -26.75 -3.646 1 93.25 304 ILE A O 1
ATOM 2375 N N . VAL A 1 305 ? 19.031 -26.75 -1.569 1 94.56 305 VAL A N 1
ATOM 2376 C CA . VAL A 1 305 ? 19.859 -27.938 -1.794 1 94.56 305 VAL A CA 1
ATOM 2377 C C . VAL A 1 305 ? 18.969 -29.156 -2.02 1 94.56 305 VAL A C 1
ATOM 2379 O O . VAL A 1 305 ? 19.25 -29.969 -2.895 1 94.56 305 VAL A O 1
ATOM 2382 N N . GLU A 1 306 ? 17.938 -29.281 -1.218 1 95.81 306 GLU A N 1
ATOM 2383 C CA . GLU A 1 306 ? 16.984 -30.359 -1.435 1 95.81 306 GLU A CA 1
ATOM 2384 C C . GLU A 1 306 ? 16.391 -30.297 -2.84 1 95.81 306 GLU A C 1
ATOM 2386 O O . GLU A 1 306 ? 16.25 -31.328 -3.502 1 95.81 306 GLU A O 1
ATOM 2391 N N . MET A 1 307 ? 16.062 -29.125 -3.285 1 96.94 307 MET A N 1
ATOM 2392 C CA . MET A 1 307 ? 15.5 -28.906 -4.617 1 96.94 307 MET A CA 1
ATOM 2393 C C . MET A 1 307 ? 16.484 -29.328 -5.699 1 96.94 307 MET A C 1
ATOM 2395 O O . MET A 1 307 ? 16.141 -30.078 -6.609 1 96.94 307 MET A O 1
ATOM 2399 N N . ALA A 1 308 ? 17.703 -28.875 -5.527 1 96.69 308 ALA A N 1
ATOM 2400 C CA . ALA A 1 308 ? 18.75 -29.172 -6.496 1 96.69 308 ALA A CA 1
ATOM 2401 C C . ALA A 1 308 ? 19.016 -30.672 -6.586 1 96.69 308 ALA A C 1
ATOM 2403 O O . ALA A 1 308 ? 19.109 -31.219 -7.684 1 96.69 308 ALA A O 1
ATOM 2404 N N . GLU A 1 309 ? 19.125 -31.281 -5.496 1 96.75 309 GLU A N 1
ATOM 2405 C CA . GLU A 1 309 ? 19.422 -32.719 -5.449 1 96.75 309 GLU A CA 1
ATOM 2406 C C . GLU A 1 309 ? 18.266 -33.531 -6.023 1 96.75 309 GLU A C 1
ATOM 2408 O O . GLU A 1 309 ? 18.484 -34.5 -6.746 1 96.75 309 GLU A O 1
ATOM 2413 N N . THR A 1 310 ? 17.078 -33.125 -5.633 1 97.88 310 THR A N 1
ATOM 2414 C CA . THR A 1 310 ? 15.906 -33.844 -6.156 1 97.88 310 THR A CA 1
ATOM 2415 C C . THR A 1 310 ? 15.852 -33.75 -7.676 1 97.88 310 THR A C 1
ATOM 2417 O O . THR A 1 310 ? 15.625 -34.75 -8.367 1 97.88 310 THR A O 1
ATOM 2420 N N . ILE A 1 311 ? 16.031 -32.562 -8.219 1 98 311 ILE A N 1
ATOM 2421 C CA . ILE A 1 311 ? 15.969 -32.344 -9.664 1 98 311 ILE A CA 1
ATOM 2422 C C . ILE A 1 311 ? 17.109 -33.094 -10.344 1 98 311 ILE A C 1
ATOM 2424 O O . ILE A 1 311 ? 16.922 -33.719 -11.398 1 98 311 ILE A O 1
ATOM 2428 N N . ALA A 1 312 ? 18.297 -33.094 -9.75 1 96.75 312 ALA A N 1
ATOM 2429 C CA . ALA A 1 312 ? 19.438 -33.844 -10.289 1 96.75 312 ALA A CA 1
ATOM 2430 C C . ALA A 1 312 ? 19.125 -35.344 -10.352 1 96.75 312 ALA A C 1
ATOM 2432 O O . ALA A 1 312 ? 19.422 -36 -11.359 1 96.75 312 ALA A O 1
ATOM 2433 N N . ASP A 1 313 ? 18.641 -35.812 -9.305 1 96.94 313 ASP A N 1
ATOM 2434 C CA . ASP A 1 313 ? 18.297 -37.25 -9.25 1 96.94 313 ASP A CA 1
ATOM 2435 C C . ASP A 1 313 ? 17.281 -37.594 -10.328 1 96.94 313 ASP A C 1
ATOM 2437 O O . ASP A 1 313 ? 17.438 -38.625 -11.023 1 96.94 313 ASP A O 1
ATOM 2441 N N . VAL A 1 314 ? 16.25 -36.844 -10.422 1 97.75 314 VAL A N 1
ATOM 2442 C CA . VAL A 1 314 ? 15.195 -37.094 -11.398 1 97.75 314 VAL A CA 1
ATOM 2443 C C . VAL A 1 314 ? 15.75 -36.938 -12.812 1 97.75 314 VAL A C 1
ATOM 2445 O O . VAL A 1 314 ? 15.312 -37.625 -13.734 1 97.75 314 VAL A O 1
ATOM 2448 N N . SER A 1 315 ? 16.688 -36.062 -12.977 1 97.25 315 SER A N 1
ATOM 2449 C CA . SER A 1 315 ? 17.297 -35.812 -14.289 1 97.25 315 SER A CA 1
ATOM 2450 C C . SER A 1 315 ? 17.891 -37.094 -14.867 1 97.25 315 SER A C 1
ATOM 2452 O O . SER A 1 315 ? 17.891 -37.281 -16.078 1 97.25 315 SER A O 1
ATOM 2454 N N . ALA A 1 316 ? 18.359 -37.906 -14.023 1 95.69 316 ALA A N 1
ATOM 2455 C CA . ALA A 1 316 ? 18.969 -39.156 -14.453 1 95.69 316 ALA A CA 1
ATOM 2456 C C . ALA A 1 316 ? 17.953 -40.031 -15.195 1 95.69 316 ALA A C 1
ATOM 2458 O O . ALA A 1 316 ? 18.312 -40.781 -16.109 1 95.69 316 ALA A O 1
ATOM 2459 N N . GLU A 1 317 ? 16.75 -39.906 -14.797 1 96.69 317 GLU A N 1
ATOM 2460 C CA . GLU A 1 317 ? 15.68 -40.656 -15.453 1 96.69 317 GLU A CA 1
ATOM 2461 C C . GLU A 1 317 ? 15.516 -40.219 -16.906 1 96.69 317 GLU A C 1
ATOM 2463 O O . GLU A 1 317 ? 14.93 -40.938 -17.719 1 96.69 317 GLU A O 1
ATOM 2468 N N . TYR A 1 318 ? 15.992 -39.125 -17.25 1 96.69 318 TYR A N 1
ATOM 2469 C CA . TYR A 1 318 ? 15.875 -38.594 -18.594 1 96.69 318 TYR A CA 1
ATOM 2470 C C . TYR A 1 318 ? 17.234 -38.531 -19.281 1 96.69 318 TYR A C 1
ATOM 2472 O O . TYR A 1 318 ? 17.438 -37.75 -20.219 1 96.69 318 TYR A O 1
ATOM 2480 N N . ASP A 1 319 ? 18.234 -39.219 -18.781 1 95.62 319 ASP A N 1
ATOM 2481 C CA . ASP A 1 319 ? 19.578 -39.375 -19.312 1 95.62 319 ASP A CA 1
ATOM 2482 C C . ASP A 1 319 ? 20.328 -38.031 -19.266 1 95.62 319 ASP A C 1
ATOM 2484 O O . ASP A 1 319 ? 21.094 -37.719 -20.188 1 95.62 319 ASP A O 1
ATOM 2488 N N . LEU A 1 320 ? 19.984 -37.25 -18.344 1 95 320 LEU A N 1
ATOM 2489 C CA . LEU A 1 320 ? 20.703 -36 -18.062 1 95 320 LEU A CA 1
ATOM 2490 C C . LEU A 1 320 ? 21.609 -36.156 -16.844 1 95 320 LEU A C 1
ATOM 2492 O O . LEU A 1 320 ? 21.156 -36.625 -15.789 1 95 320 LEU A O 1
ATOM 2496 N N . ASP A 1 321 ? 22.875 -36 -17.047 1 91.62 321 ASP A N 1
ATOM 2497 C CA . ASP A 1 321 ? 23.828 -36.062 -15.953 1 91.62 321 ASP A CA 1
ATOM 2498 C C . ASP A 1 321 ? 24.188 -34.656 -15.445 1 91.62 321 ASP A C 1
ATOM 2500 O O . ASP A 1 321 ? 25.062 -34 -16 1 91.62 321 ASP A O 1
ATOM 2504 N N . VAL A 1 322 ? 23.547 -34.344 -14.406 1 93.31 322 VAL A N 1
ATOM 2505 C CA . VAL A 1 322 ? 23.672 -32.938 -13.945 1 93.31 322 VAL A CA 1
ATOM 2506 C C . VAL A 1 322 ? 24.25 -32.938 -12.531 1 93.31 322 VAL A C 1
ATOM 2508 O O . VAL A 1 322 ? 23.828 -33.719 -11.672 1 93.31 322 VAL A O 1
ATOM 2511 N N . ALA A 1 323 ? 25.266 -32.062 -12.227 1 94.19 323 ALA A N 1
ATOM 2512 C CA . ALA A 1 323 ? 25.906 -31.906 -10.93 1 94.19 323 ALA A CA 1
ATOM 2513 C C . ALA A 1 323 ? 25.219 -30.812 -10.109 1 94.19 323 ALA A C 1
ATOM 2515 O O . ALA A 1 323 ? 24.562 -29.938 -10.672 1 94.19 323 ALA A O 1
ATOM 2516 N N . VAL A 1 324 ? 25.234 -31 -8.844 1 95.12 324 VAL A N 1
ATOM 2517 C CA . VAL A 1 324 ? 24.891 -29.922 -7.918 1 95.12 324 VAL A CA 1
ATOM 2518 C C . VAL A 1 324 ? 26.156 -29.266 -7.383 1 95.12 324 VAL A C 1
ATOM 2520 O O . VAL A 1 324 ? 26.969 -29.906 -6.703 1 95.12 324 VAL A O 1
ATOM 2523 N N . GLU A 1 325 ? 26.359 -28.016 -7.68 1 94.06 325 GLU A N 1
ATOM 2524 C CA . GLU A 1 325 ? 27.578 -27.312 -7.273 1 94.06 325 GLU A CA 1
ATOM 2525 C C . GLU A 1 325 ? 27.266 -26.188 -6.297 1 94.06 325 GLU A C 1
ATOM 2527 O O . GLU A 1 325 ? 26.281 -25.453 -6.473 1 94.06 325 GLU A O 1
ATOM 2532 N N . HIS A 1 326 ? 28.094 -26.109 -5.281 1 91.94 326 HIS A N 1
ATOM 2533 C CA . HIS A 1 326 ? 27.953 -25.062 -4.273 1 91.94 326 HIS A CA 1
ATOM 2534 C C . HIS A 1 326 ? 28.906 -23.891 -4.555 1 91.94 326 HIS A C 1
ATOM 2536 O O . HIS A 1 326 ? 30.047 -24.109 -4.938 1 91.94 326 HIS A O 1
ATOM 2542 N N . PHE A 1 327 ? 28.375 -22.766 -4.414 1 88.06 327 PHE A N 1
ATOM 2543 C CA . PHE A 1 327 ? 29.172 -21.547 -4.594 1 88.06 327 PHE A CA 1
ATOM 2544 C C . PHE A 1 327 ? 29.047 -20.641 -3.381 1 88.06 327 PHE A C 1
ATOM 2546 O O . PHE A 1 327 ? 28.125 -20.781 -2.58 1 88.06 327 PHE A O 1
ATOM 2553 N N . GLU A 1 328 ? 29.984 -19.703 -3.203 1 82.62 328 GLU A N 1
ATOM 2554 C CA . GLU A 1 328 ? 29.906 -18.734 -2.117 1 82.62 328 GLU A CA 1
ATOM 2555 C C . GLU A 1 328 ? 28.672 -17.844 -2.27 1 82.62 328 GLU A C 1
ATOM 2557 O O . GLU A 1 328 ? 28.344 -17.422 -3.379 1 82.62 328 GLU A O 1
ATOM 2562 N N . ASN A 1 329 ? 27.984 -17.719 -1.178 1 74.81 329 ASN A N 1
ATOM 2563 C CA . ASN A 1 329 ? 26.812 -16.875 -1.172 1 74.81 329 ASN A CA 1
ATOM 2564 C C . ASN A 1 329 ? 27.172 -15.398 -1.229 1 74.81 329 ASN A C 1
ATOM 2566 O O . ASN A 1 329 ? 27.828 -14.883 -0.321 1 74.81 329 ASN A O 1
ATOM 2570 N N . PRO A 1 330 ? 26.812 -14.852 -2.277 1 64.75 330 PRO A N 1
ATOM 2571 C CA . PRO A 1 330 ? 27.172 -13.43 -2.334 1 64.75 330 PRO A CA 1
ATOM 2572 C C . PRO A 1 330 ? 26.375 -12.578 -1.34 1 64.75 330 PRO A C 1
ATOM 2574 O O . PRO A 1 330 ? 26.766 -11.453 -1.037 1 64.75 330 PRO A O 1
ATOM 2577 N N . ARG A 1 331 ? 25.297 -13.172 -0.898 1 61 331 ARG A N 1
ATOM 2578 C CA . ARG A 1 331 ? 24.469 -12.43 0.04 1 61 331 ARG A CA 1
ATOM 2579 C C . ARG A 1 331 ? 24.688 -12.922 1.468 1 61 331 ARG A C 1
ATOM 2581 O O . ARG A 1 331 ? 24.891 -14.109 1.694 1 61 331 ARG A O 1
ATOM 2588 N N . ASP A 1 332 ? 25.172 -12.164 2.428 1 54.94 332 ASP A N 1
ATOM 2589 C CA . ASP A 1 332 ? 25.266 -12.508 3.842 1 54.94 332 ASP A CA 1
ATOM 2590 C C . ASP A 1 332 ? 23.891 -12.789 4.43 1 54.94 332 ASP A C 1
ATOM 2592 O O . ASP A 1 332 ? 23.281 -11.914 5.043 1 54.94 332 ASP A O 1
ATOM 2596 N N . GLU A 1 333 ? 23.188 -13.875 3.953 1 56.94 333 GLU A N 1
ATOM 2597 C CA . GLU A 1 333 ? 21.859 -14.141 4.477 1 56.94 333 GLU A CA 1
ATOM 2598 C C . GLU A 1 333 ? 21.891 -15.148 5.617 1 56.94 333 GLU A C 1
ATOM 2600 O O . GLU A 1 333 ? 22.812 -15.977 5.684 1 56.94 333 GLU A O 1
ATOM 2605 N N . ASP A 1 334 ? 21.094 -14.859 6.609 1 55.81 334 ASP A N 1
ATOM 2606 C CA . ASP A 1 334 ? 20.953 -15.805 7.715 1 55.81 334 ASP A CA 1
ATOM 2607 C C . ASP A 1 334 ? 20.438 -17.156 7.211 1 55.81 334 ASP A C 1
ATOM 2609 O O . ASP A 1 334 ? 19.281 -17.297 6.848 1 55.81 334 ASP A O 1
ATOM 2613 N N . GLU A 1 335 ? 21.297 -18.141 7.078 1 56.66 335 GLU A N 1
ATOM 2614 C CA . GLU A 1 335 ? 21.047 -19.453 6.477 1 56.66 335 GLU A CA 1
ATOM 2615 C C . GLU A 1 335 ? 20.266 -20.344 7.422 1 56.66 335 GLU A C 1
ATOM 2617 O O . GLU A 1 335 ? 19.828 -21.438 7.035 1 56.66 335 GLU A O 1
ATOM 2622 N N . THR A 1 336 ? 20.031 -19.875 8.656 1 53.22 336 THR A N 1
ATOM 2623 C CA . THR A 1 336 ? 19.438 -20.781 9.633 1 53.22 336 THR A CA 1
ATOM 2624 C C . THR A 1 336 ? 17.953 -20.484 9.812 1 53.22 336 THR A C 1
ATOM 2626 O O . THR A 1 336 ? 17.266 -21.156 10.578 1 53.22 336 THR A O 1
ATOM 2629 N N . HIS A 1 337 ? 17.484 -19.578 9.102 1 58.81 337 HIS A N 1
ATOM 2630 C CA . HIS A 1 337 ? 16.094 -19.234 9.422 1 58.81 337 HIS A CA 1
ATOM 2631 C C . HIS A 1 337 ? 15.133 -20.266 8.875 1 58.81 337 HIS A C 1
ATOM 2633 O O . HIS A 1 337 ? 15.141 -20.562 7.68 1 58.81 337 HIS A O 1
ATOM 2639 N N . LYS A 1 338 ? 14.625 -21.109 9.852 1 60.97 338 LYS A N 1
ATOM 2640 C CA . LYS A 1 338 ? 13.562 -22.062 9.508 1 60.97 338 LYS A CA 1
ATOM 2641 C C . LYS A 1 338 ? 12.219 -21.344 9.383 1 60.97 338 LYS A C 1
ATOM 2643 O O . LYS A 1 338 ? 11.75 -20.719 10.328 1 60.97 338 LYS A O 1
ATOM 2648 N N . MET A 1 339 ? 11.75 -21.172 8.148 1 74.56 339 MET A N 1
ATOM 2649 C CA . MET A 1 339 ? 10.445 -20.562 7.957 1 74.56 339 MET A CA 1
ATOM 2650 C C . MET A 1 339 ? 9.328 -21.578 8.148 1 74.56 339 MET A C 1
ATOM 2652 O O . MET A 1 339 ? 9.188 -22.516 7.359 1 74.56 339 MET A O 1
ATOM 2656 N N . GLU A 1 340 ? 8.812 -21.672 9.344 1 88.44 340 GLU A N 1
ATOM 2657 C CA . GLU A 1 340 ? 7.613 -22.469 9.578 1 88.44 340 GLU A CA 1
ATOM 2658 C C . GLU A 1 340 ? 6.348 -21.672 9.281 1 88.44 340 GLU A C 1
ATOM 2660 O O . GLU A 1 340 ? 6.129 -20.594 9.859 1 88.44 340 GLU A O 1
ATOM 2665 N N . ILE A 1 341 ? 5.574 -22.203 8.367 1 95.56 341 ILE A N 1
ATOM 2666 C CA . ILE A 1 341 ? 4.371 -21.5 7.945 1 95.56 341 ILE A CA 1
ATOM 2667 C C . ILE A 1 341 ? 3.143 -22.359 8.234 1 95.56 341 ILE A C 1
ATOM 2669 O O . ILE A 1 341 ? 3.076 -23.531 7.816 1 95.56 341 ILE A O 1
ATOM 2673 N N . GLU A 1 342 ? 2.197 -21.859 9 1 96.69 342 GLU A N 1
ATOM 2674 C CA . GLU A 1 342 ? 0.923 -22.531 9.266 1 96.69 342 GLU A CA 1
ATOM 2675 C C . GLU A 1 342 ? 0.019 -22.484 8.031 1 96.69 342 GLU A C 1
ATOM 2677 O O . GLU A 1 342 ? -0.033 -21.484 7.324 1 96.69 342 GLU A O 1
ATOM 2682 N N . ASN A 1 343 ? -0.59 -23.594 7.715 1 96.88 343 ASN A N 1
ATOM 2683 C CA . ASN A 1 343 ? -1.45 -23.656 6.535 1 96.88 343 ASN A CA 1
ATOM 2684 C C . ASN A 1 343 ? -2.627 -24.609 6.75 1 96.88 343 ASN A C 1
ATOM 2686 O O . ASN A 1 343 ? -3.086 -25.25 5.809 1 96.88 343 ASN A O 1
ATOM 2690 N N . GLU A 1 344 ? -3.131 -24.734 7.914 1 95.75 344 GLU A N 1
ATOM 2691 C CA . GLU A 1 344 ? -4.168 -25.703 8.25 1 95.75 344 GLU A CA 1
ATOM 2692 C C . GLU A 1 344 ? -5.445 -25.438 7.461 1 95.75 344 GLU A C 1
ATOM 2694 O O . GLU A 1 344 ? -6.086 -26.375 6.977 1 95.75 344 GLU A O 1
ATOM 2699 N N . LYS A 1 345 ? -5.906 -24.188 7.379 1 96.56 345 LYS A N 1
ATOM 2700 C CA . LYS A 1 345 ? -7.113 -23.859 6.625 1 96.56 345 LYS A CA 1
ATOM 2701 C C . LYS A 1 345 ? -6.984 -24.297 5.168 1 96.56 345 LYS A C 1
ATOM 2703 O O . LYS A 1 345 ? -7.938 -24.828 4.59 1 96.56 345 LYS A O 1
ATOM 2708 N N . TYR A 1 346 ? -5.82 -24.047 4.645 1 97.25 346 TYR A N 1
ATOM 2709 C CA . TYR A 1 346 ? -5.629 -24.406 3.242 1 97.25 346 TYR A CA 1
ATOM 2710 C C . TYR A 1 346 ? -5.551 -25.922 3.074 1 97.25 346 TYR A C 1
ATOM 2712 O O . TYR A 1 346 ? -6.094 -26.469 2.113 1 97.25 346 TYR A O 1
ATOM 2720 N N . ALA A 1 347 ? -4.812 -26.578 3.961 1 96.56 347 ALA A N 1
ATOM 2721 C CA . ALA A 1 347 ? -4.703 -28.031 3.904 1 96.56 347 ALA A CA 1
ATOM 2722 C C . ALA A 1 347 ? -6.078 -28.688 3.953 1 96.56 347 ALA A C 1
ATOM 2724 O O . ALA A 1 347 ? -6.336 -29.656 3.232 1 96.56 347 ALA A O 1
ATOM 2725 N N . GLU A 1 348 ? -6.91 -28.188 4.785 1 96.38 348 GLU A N 1
ATOM 2726 C CA . GLU A 1 348 ? -8.273 -28.688 4.887 1 96.38 348 GLU A CA 1
ATOM 2727 C C . GLU A 1 348 ? -9.062 -28.422 3.604 1 96.38 348 GLU A C 1
ATOM 2729 O O . GLU A 1 348 ? -9.852 -29.266 3.164 1 96.38 348 GLU A O 1
ATOM 2734 N N . LEU A 1 349 ? -8.844 -27.281 3.012 1 97.06 349 LEU A N 1
ATOM 2735 C CA . LEU A 1 349 ? -9.547 -26.859 1.804 1 97.06 349 LEU A CA 1
ATOM 2736 C C . LEU A 1 349 ? -9.305 -27.859 0.666 1 97.06 349 LEU A C 1
ATOM 2738 O O . LEU A 1 349 ? -10.227 -28.188 -0.079 1 97.06 349 LEU A O 1
ATOM 2742 N N . ILE A 1 350 ? -8.023 -28.328 0.5 1 96.69 350 ILE A N 1
ATOM 2743 C CA . ILE A 1 350 ? -7.699 -29.109 -0.687 1 96.69 350 ILE A CA 1
ATOM 2744 C C . ILE A 1 350 ? -7.523 -30.578 -0.304 1 96.69 350 ILE A C 1
ATOM 2746 O O . ILE A 1 350 ? -7.062 -31.391 -1.114 1 96.69 350 ILE A O 1
ATOM 2750 N N . ASP A 1 351 ? -7.793 -31.031 0.887 1 95.88 351 ASP A N 1
ATOM 2751 C CA . ASP A 1 351 ? -7.68 -32.375 1.402 1 95.88 351 ASP A CA 1
ATOM 2752 C C . ASP A 1 351 ? -6.227 -32.875 1.376 1 95.88 351 ASP A C 1
ATOM 2754 O O . ASP A 1 351 ? -5.949 -34 0.999 1 95.88 351 ASP A O 1
ATOM 2758 N N . GLY A 1 352 ? -5.293 -31.938 1.62 1 91.31 352 GLY A N 1
ATOM 2759 C CA . GLY A 1 352 ? -3.875 -32.25 1.708 1 91.31 352 GLY A CA 1
ATOM 2760 C C . GLY A 1 352 ? -3.16 -32.156 0.374 1 91.31 352 GLY A C 1
ATOM 2761 O O . GLY A 1 352 ? -3.793 -31.969 -0.666 1 91.31 352 GLY A O 1
ATOM 2762 N N . GLN A 1 353 ? -1.846 -32.344 0.431 1 90.69 353 GLN A N 1
ATOM 2763 C CA . GLN A 1 353 ? -0.981 -32.281 -0.741 1 90.69 353 GLN A CA 1
ATOM 2764 C C . GLN A 1 353 ? -1.224 -33.438 -1.686 1 90.69 353 GLN A C 1
ATOM 2766 O O . GLN A 1 353 ? -1.284 -34.594 -1.25 1 90.69 353 GLN A O 1
ATOM 2771 N N . SER A 1 354 ? -1.334 -33.125 -2.977 1 92.06 354 SER A N 1
ATOM 2772 C CA . SER A 1 354 ? -1.593 -34.188 -3.949 1 92.06 354 SER A CA 1
ATOM 2773 C C . SER A 1 354 ? -0.346 -34.5 -4.77 1 92.06 354 SER A C 1
ATOM 2775 O O . SER A 1 354 ? -0.24 -35.594 -5.359 1 92.06 354 SER A O 1
ATOM 2777 N N . THR A 1 355 ? 0.562 -33.594 -4.887 1 94.88 355 THR A N 1
ATOM 2778 C CA . THR A 1 355 ? 1.758 -33.719 -5.711 1 94.88 355 THR A CA 1
ATOM 2779 C C . THR A 1 355 ? 3.016 -33.5 -4.875 1 94.88 355 THR A C 1
ATOM 2781 O O . THR A 1 355 ? 3.199 -32.438 -4.281 1 94.88 355 THR A O 1
ATOM 2784 N N . THR A 1 356 ? 3.883 -34.531 -4.809 1 96.25 356 THR A N 1
ATOM 2785 C CA . THR A 1 356 ? 5.172 -34.344 -4.145 1 96.25 356 THR A CA 1
ATOM 2786 C C . THR A 1 356 ? 6.125 -33.531 -5.02 1 96.25 356 THR A C 1
ATOM 2788 O O . THR A 1 356 ? 5.883 -33.375 -6.219 1 96.25 356 THR A O 1
ATOM 2791 N N . PHE A 1 357 ? 7.203 -33.031 -4.383 1 97.44 357 PHE A N 1
ATOM 2792 C CA . PHE A 1 357 ? 8.156 -32.281 -5.164 1 97.44 357 PHE A CA 1
ATOM 2793 C C . PHE A 1 357 ? 8.812 -33.156 -6.23 1 97.44 357 PHE A C 1
ATOM 2795 O O . PHE A 1 357 ? 9.07 -32.688 -7.348 1 97.44 357 PHE A O 1
ATOM 2802 N N . GLU A 1 358 ? 9.109 -34.375 -5.875 1 97.94 358 GLU A N 1
ATOM 2803 C CA . GLU A 1 358 ? 9.719 -35.312 -6.812 1 97.94 358 GLU A CA 1
ATOM 2804 C C . GLU A 1 358 ? 8.828 -35.531 -8.031 1 97.94 358 GLU A C 1
ATOM 2806 O O . GLU A 1 358 ? 9.305 -35.5 -9.164 1 97.94 358 GLU A O 1
ATOM 2811 N N . GLU A 1 359 ? 7.559 -35.75 -7.797 1 97.44 359 GLU A N 1
ATOM 2812 C CA . GLU A 1 359 ? 6.598 -35.906 -8.883 1 97.44 359 GLU A CA 1
ATOM 2813 C C . GLU A 1 359 ? 6.543 -34.656 -9.75 1 97.44 359 GLU A C 1
ATOM 2815 O O . GLU A 1 359 ? 6.484 -34.719 -10.977 1 97.44 359 GLU A O 1
ATOM 2820 N N . GLY A 1 360 ? 6.527 -33.5 -9.07 1 97.31 360 GLY A N 1
ATOM 2821 C CA . GLY A 1 360 ? 6.527 -32.25 -9.797 1 97.31 360 GLY A CA 1
ATOM 2822 C C . GLY A 1 360 ? 7.766 -32.031 -10.648 1 97.31 360 GLY A C 1
ATOM 2823 O O . GLY A 1 360 ? 7.676 -31.594 -11.797 1 97.31 360 GLY A O 1
ATOM 2824 N N . ALA A 1 361 ? 8.914 -32.406 -10.078 1 97.75 361 ALA A N 1
ATOM 2825 C CA . ALA A 1 361 ? 10.172 -32.312 -10.812 1 97.75 361 ALA A CA 1
ATOM 2826 C C . ALA A 1 361 ? 10.164 -33.25 -12.031 1 97.75 361 ALA A C 1
ATOM 2828 O O . ALA A 1 361 ? 10.641 -32.875 -13.102 1 97.75 361 ALA A O 1
ATOM 2829 N N . ARG A 1 362 ? 9.672 -34.438 -11.82 1 98 362 ARG A N 1
ATOM 2830 C CA . ARG A 1 362 ? 9.578 -35.406 -12.906 1 98 362 ARG A CA 1
ATOM 2831 C C . ARG A 1 362 ? 8.711 -34.875 -14.039 1 98 362 ARG A C 1
ATOM 2833 O O . ARG A 1 362 ? 9.078 -34.969 -15.211 1 98 362 ARG A O 1
ATOM 2840 N N . GLU A 1 363 ? 7.605 -34.312 -13.664 1 97.31 363 GLU A N 1
ATOM 2841 C CA . GLU A 1 363 ? 6.699 -33.719 -14.656 1 97.31 363 GLU A CA 1
ATOM 2842 C C . GLU A 1 363 ? 7.371 -32.594 -15.414 1 97.31 363 GLU A C 1
ATOM 2844 O O . GLU A 1 363 ? 7.277 -32.5 -16.641 1 97.31 363 GLU A O 1
ATOM 2849 N N . ILE A 1 364 ? 8.047 -31.719 -14.695 1 98.19 364 ILE A N 1
ATOM 2850 C CA . ILE A 1 364 ? 8.703 -30.562 -15.289 1 98.19 364 ILE A CA 1
ATOM 2851 C C . ILE A 1 364 ? 9.773 -31.016 -16.281 1 98.19 364 ILE A C 1
ATOM 2853 O O . ILE A 1 364 ? 9.781 -30.594 -17.438 1 98.19 364 ILE A O 1
ATOM 2857 N N . LEU A 1 365 ? 10.625 -31.953 -15.836 1 98.06 365 LEU A N 1
ATOM 2858 C CA . LEU A 1 365 ? 11.727 -32.406 -16.688 1 98.06 365 LEU A CA 1
ATOM 2859 C C . LEU A 1 365 ? 11.203 -33.188 -17.875 1 98.06 365 LEU A C 1
ATOM 2861 O O . LEU A 1 365 ? 11.703 -33.031 -19 1 98.06 365 LEU A O 1
ATOM 2865 N N . GLY A 1 366 ? 10.227 -34 -17.594 1 97.5 366 GLY A N 1
ATOM 2866 C CA . GLY A 1 366 ? 9.617 -34.75 -18.688 1 97.5 366 GLY A CA 1
ATOM 2867 C C . GLY A 1 366 ? 9.102 -33.875 -19.797 1 97.5 366 GLY A C 1
ATOM 2868 O O . GLY A 1 366 ? 9.195 -34.219 -20.984 1 97.5 366 GLY A O 1
ATOM 2869 N N . THR A 1 367 ? 8.578 -32.75 -19.469 1 97.19 367 THR A N 1
ATOM 2870 C CA . THR A 1 367 ? 8.078 -31.797 -20.438 1 97.19 367 THR A CA 1
ATOM 2871 C C . THR A 1 367 ? 9.227 -31.031 -21.078 1 97.19 367 THR A C 1
ATOM 2873 O O . THR A 1 367 ? 9.281 -30.891 -22.312 1 97.19 367 THR A O 1
ATOM 2876 N N . LEU A 1 368 ? 10.18 -30.562 -20.297 1 97.44 368 LEU A N 1
ATOM 2877 C CA . LEU A 1 368 ? 11.188 -29.609 -20.75 1 97.44 368 LEU A CA 1
ATOM 2878 C C . LEU A 1 368 ? 12.172 -30.281 -21.703 1 97.44 368 LEU A C 1
ATOM 2880 O O . LEU A 1 368 ? 12.75 -29.625 -22.578 1 97.44 368 LEU A O 1
ATOM 2884 N N . VAL A 1 369 ? 12.359 -31.625 -21.562 1 97.5 369 VAL A N 1
ATOM 2885 C CA . VAL A 1 369 ? 13.305 -32.312 -22.438 1 97.5 369 VAL A CA 1
ATOM 2886 C C . VAL A 1 369 ? 12.836 -32.219 -23.891 1 97.5 369 VAL A C 1
ATOM 2888 O O . VAL A 1 369 ? 13.656 -32.25 -24.812 1 97.5 369 VAL A O 1
ATOM 2891 N N . GLU A 1 370 ? 11.508 -32.062 -24.094 1 97 370 GLU A N 1
ATOM 2892 C CA . GLU A 1 370 ? 10.953 -31.906 -25.438 1 97 370 GLU A CA 1
ATOM 2893 C C . GLU A 1 370 ? 11.188 -30.5 -25.969 1 97 370 GLU A C 1
ATOM 2895 O O . GLU A 1 370 ? 11.016 -30.25 -27.172 1 97 370 GLU A O 1
ATOM 2900 N N . TYR A 1 371 ? 11.617 -29.594 -25.109 1 97.56 371 TYR A N 1
ATOM 2901 C CA . TYR A 1 371 ? 11.805 -28.203 -25.516 1 97.56 371 TYR A CA 1
ATOM 2902 C C . TYR A 1 371 ? 13.227 -27.75 -25.25 1 97.56 371 TYR A C 1
ATOM 2904 O O . TYR A 1 371 ? 13.461 -26.578 -24.906 1 97.56 371 TYR A O 1
ATOM 2912 N N . GLU A 1 372 ? 14.141 -28.672 -25.344 1 97.38 372 GLU A N 1
ATOM 2913 C CA . GLU A 1 372 ? 15.555 -28.422 -25.078 1 97.38 372 GLU A CA 1
ATOM 2914 C C . GLU A 1 372 ? 16.078 -27.281 -25.953 1 97.38 372 GLU A C 1
ATOM 2916 O O . GLU A 1 372 ? 16.844 -26.438 -25.484 1 97.38 372 GLU A O 1
ATOM 2921 N N . GLU A 1 373 ? 15.68 -27.219 -27.188 1 97.75 373 GLU A N 1
ATOM 2922 C CA . GLU A 1 373 ? 16.156 -26.188 -28.094 1 97.75 373 GLU A CA 1
ATOM 2923 C C . GLU A 1 373 ? 15.75 -24.797 -27.625 1 97.75 373 GLU A C 1
ATOM 2925 O O . GLU A 1 373 ? 16.562 -23.859 -27.656 1 97.75 373 GLU A O 1
ATOM 2930 N N . THR A 1 374 ? 14.484 -24.672 -27.219 1 97.81 374 THR A N 1
ATOM 2931 C CA . THR A 1 374 ? 13.984 -23.391 -26.703 1 97.81 374 THR A CA 1
ATOM 2932 C C . THR A 1 374 ? 14.766 -22.969 -25.469 1 97.81 374 THR A C 1
ATOM 2934 O O . THR A 1 374 ? 15.148 -21.812 -25.328 1 97.81 374 THR A O 1
ATOM 2937 N N . ILE A 1 375 ? 15.031 -23.859 -24.562 1 97.69 375 ILE A N 1
ATOM 2938 C CA . ILE A 1 375 ? 15.711 -23.609 -23.297 1 97.69 375 ILE A CA 1
ATOM 2939 C C . ILE A 1 375 ? 17.156 -23.188 -23.578 1 97.69 375 ILE A C 1
ATOM 2941 O O . ILE A 1 375 ? 17.609 -22.156 -23.078 1 97.69 375 ILE A O 1
ATOM 2945 N N . THR A 1 376 ? 17.812 -23.938 -24.438 1 97.06 376 THR A N 1
ATOM 2946 C CA . THR A 1 376 ? 19.219 -23.688 -24.719 1 97.06 376 THR A CA 1
ATOM 2947 C C . THR A 1 376 ? 19.391 -22.375 -25.484 1 97.06 376 THR A C 1
ATOM 2949 O O . THR A 1 376 ? 20.375 -21.656 -25.281 1 97.06 376 THR A O 1
ATOM 2952 N N . ALA A 1 377 ? 18.453 -22.078 -26.344 1 97.56 377 ALA A N 1
ATOM 2953 C CA . ALA A 1 377 ? 18.5 -20.844 -27.109 1 97.56 377 ALA A CA 1
ATOM 2954 C C . ALA A 1 377 ? 18.406 -19.609 -26.203 1 97.56 377 ALA A C 1
ATOM 2956 O O . ALA A 1 377 ? 18.734 -18.5 -26.625 1 97.56 377 ALA A O 1
ATOM 2957 N N . HIS A 1 378 ? 17.969 -19.781 -24.938 1 97.44 378 HIS A N 1
ATOM 2958 C CA . HIS A 1 378 ? 17.766 -18.672 -24.016 1 97.44 378 HIS A CA 1
ATOM 2959 C C . HIS A 1 378 ? 18.609 -18.844 -22.75 1 97.44 378 HIS A C 1
ATOM 2961 O O . HIS A 1 378 ? 18.219 -18.375 -21.672 1 97.44 378 HIS A O 1
ATOM 2967 N N . GLU A 1 379 ? 19.688 -19.594 -22.828 1 95.62 379 GLU A N 1
ATOM 2968 C CA . GLU A 1 379 ? 20.484 -19.922 -21.656 1 95.62 379 GLU A CA 1
ATOM 2969 C C . GLU A 1 379 ? 21.016 -18.656 -20.969 1 95.62 379 GLU A C 1
ATOM 2971 O O . GLU A 1 379 ? 21.188 -18.625 -19.75 1 95.62 379 GLU A O 1
ATOM 2976 N N . ASP A 1 380 ? 21.203 -17.531 -21.703 1 95.12 380 ASP A N 1
ATOM 2977 C CA . ASP A 1 380 ? 21.719 -16.281 -21.156 1 95.12 380 ASP A CA 1
ATOM 2978 C C . ASP A 1 380 ? 20.656 -15.586 -20.297 1 95.12 380 ASP A C 1
ATOM 2980 O O . ASP A 1 380 ? 20.953 -14.594 -19.641 1 95.12 380 ASP A O 1
ATOM 2984 N N . ARG A 1 381 ? 19.422 -16.109 -20.234 1 95.06 381 ARG A N 1
ATOM 2985 C CA . ARG A 1 381 ? 18.344 -15.477 -19.5 1 95.06 381 ARG A CA 1
ATOM 2986 C C . ARG A 1 381 ? 18.156 -16.125 -18.141 1 95.06 381 ARG A C 1
ATOM 2988 O O . ARG A 1 381 ? 17.453 -15.578 -17.281 1 95.06 381 ARG A O 1
ATOM 2995 N N . PHE A 1 382 ? 18.797 -17.266 -17.875 1 94.38 382 PHE A N 1
ATOM 2996 C CA . PHE A 1 382 ? 18.531 -17.906 -16.594 1 94.38 382 PHE A CA 1
ATOM 2997 C C . PHE A 1 382 ? 19.812 -18.391 -15.945 1 94.38 382 PHE A C 1
ATOM 2999 O O . PHE A 1 382 ? 19.828 -18.734 -14.758 1 94.38 382 PHE A O 1
ATOM 3006 N N . LEU A 1 383 ? 20.953 -18.469 -16.641 1 93.44 383 LEU A N 1
ATOM 3007 C CA . LEU A 1 383 ? 22.188 -18.969 -16.062 1 93.44 383 LEU A CA 1
ATOM 3008 C C . LEU A 1 383 ? 22.797 -17.953 -15.094 1 93.44 383 LEU A C 1
ATOM 3010 O O . LEU A 1 383 ? 22.922 -16.781 -15.43 1 93.44 383 LEU A O 1
ATOM 3014 N N . PRO A 1 384 ? 23.125 -18.469 -13.953 1 89.12 384 PRO A N 1
ATOM 3015 C CA . PRO A 1 384 ? 23.828 -17.562 -13.031 1 89.12 384 PRO A CA 1
ATOM 3016 C C . PRO A 1 384 ? 25.172 -17.078 -13.578 1 89.12 384 PRO A C 1
ATOM 3018 O O . PRO A 1 384 ? 25.828 -17.812 -14.32 1 89.12 384 PRO A O 1
ATOM 3021 N N . GLY A 1 385 ? 25.531 -15.898 -13.141 1 83.44 385 GLY A N 1
ATOM 3022 C CA . GLY A 1 385 ? 26.781 -15.312 -13.609 1 83.44 385 GLY A CA 1
ATOM 3023 C C . GLY A 1 385 ? 28 -16.172 -13.305 1 83.44 385 GLY A C 1
ATOM 3024 O O . GLY A 1 385 ? 28.969 -16.156 -14.062 1 83.44 385 GLY A O 1
ATOM 3025 N N . VAL A 1 386 ? 27.922 -16.906 -12.258 1 81.12 386 VAL A N 1
ATOM 3026 C CA . VAL A 1 386 ? 29.062 -17.703 -11.812 1 81.12 386 VAL A CA 1
ATOM 3027 C C . VAL A 1 386 ? 29.359 -18.781 -12.852 1 81.12 386 VAL A C 1
ATOM 3029 O O . VAL A 1 386 ? 30.469 -19.312 -12.883 1 81.12 386 VAL A O 1
ATOM 3032 N N . LEU A 1 387 ? 28.406 -19.141 -13.648 1 82.25 387 LEU A N 1
ATOM 3033 C CA . LEU A 1 387 ? 28.609 -20.172 -14.672 1 82.25 387 LEU A CA 1
ATOM 3034 C C . LEU A 1 387 ? 29.047 -19.547 -15.992 1 82.25 387 LEU A C 1
ATOM 3036 O O . LEU A 1 387 ? 29.562 -20.234 -16.875 1 82.25 387 LEU A O 1
ATOM 3040 N N . THR A 1 388 ? 28.812 -18.219 -16.094 1 73.38 388 THR A N 1
ATOM 3041 C CA . THR A 1 388 ? 29.109 -17.594 -17.375 1 73.38 388 THR A CA 1
ATOM 3042 C C . THR A 1 388 ? 30.406 -16.781 -17.281 1 73.38 388 THR A C 1
ATOM 3044 O O . THR A 1 388 ? 30.984 -16.438 -18.312 1 73.38 388 THR A O 1
ATOM 3047 N N . ASP A 1 389 ? 30.859 -16.172 -16.219 1 64 389 ASP A N 1
ATOM 3048 C CA . ASP A 1 389 ? 32.094 -15.398 -16.094 1 64 389 ASP A CA 1
ATOM 3049 C C . ASP A 1 389 ? 33.312 -16.297 -16.234 1 64 389 ASP A C 1
ATOM 3051 O O . ASP A 1 389 ? 34.438 -15.805 -16.469 1 64 389 ASP A O 1
ATOM 3055 N N . GLY A 1 390 ? 33.406 -17.594 -16.188 1 42.56 390 GLY A N 1
ATOM 3056 C CA . GLY A 1 390 ? 34.594 -18.375 -16.391 1 42.56 390 GLY A CA 1
ATOM 3057 C C . GLY A 1 390 ? 35.031 -18.422 -17.844 1 42.56 390 GLY A C 1
ATOM 3058 O O . GLY A 1 390 ? 36 -19.109 -18.188 1 42.56 390 GLY A O 1
ATOM 3059 N N . GLU A 1 391 ? 34.312 -18.125 -18.875 1 34.56 391 GLU A N 1
ATOM 3060 C CA . GLU A 1 391 ? 35.031 -18.109 -20.125 1 34.56 391 GLU A CA 1
ATOM 3061 C C . GLU A 1 391 ? 35.812 -16.812 -20.281 1 34.56 391 GLU A C 1
ATOM 3063 O O . GLU A 1 391 ? 35.344 -15.734 -19.906 1 34.56 391 GLU A O 1
ATOM 3068 N N . MET B 1 1 ? 23.969 23.344 0.268 1 87.25 1 MET B N 1
ATOM 3069 C CA . MET B 1 1 ? 23.031 22.234 0.298 1 87.25 1 MET B CA 1
ATOM 3070 C C . MET B 1 1 ? 21.594 22.719 0.313 1 87.25 1 MET B C 1
ATOM 3072 O O . MET B 1 1 ? 21.344 23.922 0.459 1 87.25 1 MET B O 1
ATOM 3076 N N . SER B 1 2 ? 20.641 22.031 -0.213 1 97.81 2 SER B N 1
ATOM 3077 C CA . SER B 1 2 ? 19.25 22.484 -0.293 1 97.81 2 SER B CA 1
ATOM 3078 C C . SER B 1 2 ? 18.328 21.578 0.521 1 97.81 2 SER B C 1
ATOM 3080 O O . SER B 1 2 ? 18.703 20.469 0.889 1 97.81 2 SER B O 1
ATOM 3082 N N . ILE B 1 3 ? 17.234 22.125 0.998 1 98.88 3 ILE B N 1
ATOM 3083 C CA . ILE B 1 3 ? 16.141 21.422 1.653 1 98.88 3 ILE B CA 1
ATOM 3084 C C . ILE B 1 3 ? 14.875 21.516 0.796 1 98.88 3 ILE B C 1
ATOM 3086 O O . ILE B 1 3 ? 14.469 22.609 0.396 1 98.88 3 ILE B O 1
ATOM 3090 N N . LEU B 1 4 ? 14.344 20.375 0.415 1 98.94 4 LEU B N 1
ATOM 3091 C CA . LEU B 1 4 ? 13.07 20.359 -0.3 1 98.94 4 LEU B CA 1
ATOM 3092 C C . LEU B 1 4 ? 11.898 20.266 0.673 1 98.94 4 LEU B C 1
ATOM 3094 O O . LEU B 1 4 ? 11.922 19.438 1.587 1 98.94 4 LEU B O 1
ATOM 3098 N N . VAL B 1 5 ? 10.945 21.094 0.542 1 98.94 5 VAL B N 1
ATOM 3099 C CA . VAL B 1 5 ? 9.641 20.953 1.193 1 98.94 5 VAL B CA 1
ATOM 3100 C C . VAL B 1 5 ? 8.562 20.719 0.142 1 98.94 5 VAL B C 1
ATOM 3102 O O . VAL B 1 5 ? 8.227 21.625 -0.622 1 98.94 5 VAL B O 1
ATOM 3105 N N . THR B 1 6 ? 8.039 19.484 0.1 1 98.94 6 THR B N 1
ATOM 3106 C CA . THR B 1 6 ? 6.973 19.188 -0.854 1 98.94 6 THR B CA 1
ATOM 3107 C C . THR B 1 6 ? 5.602 19.375 -0.212 1 98.94 6 THR B C 1
ATOM 3109 O O . THR B 1 6 ? 5.441 19.172 0.994 1 98.94 6 THR B O 1
ATOM 3112 N N . GLY B 1 7 ? 4.594 19.703 -1.063 1 98.75 7 GLY B N 1
ATOM 3113 C CA . GLY B 1 7 ? 3.342 20.156 -0.483 1 98.75 7 GLY B CA 1
ATOM 3114 C C . GLY B 1 7 ? 3.457 21.5 0.211 1 98.75 7 GLY B C 1
ATOM 3115 O O . GLY B 1 7 ? 2.762 21.766 1.196 1 98.75 7 GLY B O 1
ATOM 3116 N N . ALA B 1 8 ? 4.281 22.344 -0.316 1 98.75 8 ALA B N 1
ATOM 3117 C CA . ALA B 1 8 ? 4.695 23.562 0.382 1 98.75 8 ALA B CA 1
ATOM 3118 C C . ALA B 1 8 ? 3.611 24.625 0.309 1 98.75 8 ALA B C 1
ATOM 3120 O O . ALA B 1 8 ? 3.645 25.609 1.061 1 98.75 8 ALA B O 1
ATOM 3121 N N . ASP B 1 9 ? 2.662 24.469 -0.59 1 98.25 9 ASP B N 1
ATOM 3122 C CA . ASP B 1 9 ? 1.551 25.422 -0.68 1 98.25 9 ASP B CA 1
ATOM 3123 C C . ASP B 1 9 ? 0.425 25.031 0.276 1 98.25 9 ASP B C 1
ATOM 3125 O O . ASP B 1 9 ? -0.582 25.734 0.375 1 98.25 9 ASP B O 1
ATOM 3129 N N . GLY B 1 10 ? 0.585 23.922 0.947 1 97.81 10 GLY B N 1
ATOM 3130 C CA . GLY B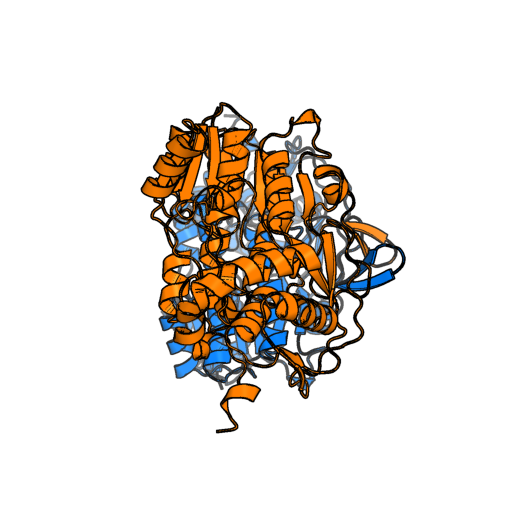 1 10 ? -0.475 23.359 1.773 1 97.81 10 GLY B CA 1
ATOM 3131 C C . GLY B 1 10 ? -0.429 23.844 3.209 1 97.81 10 GLY B C 1
ATOM 3132 O O . GLY B 1 10 ? 0.383 24.703 3.553 1 97.81 10 GLY B O 1
ATOM 3133 N N . TYR B 1 11 ? -1.301 23.297 4.059 1 98.56 11 TYR B N 1
ATOM 3134 C CA . TYR B 1 11 ? -1.62 23.719 5.422 1 98.56 11 TYR B CA 1
ATOM 3135 C C . TYR B 1 11 ? -0.409 23.562 6.332 1 98.56 11 TYR B C 1
ATOM 3137 O O . TYR B 1 11 ? -0.091 24.469 7.105 1 98.56 11 TYR B O 1
ATOM 3145 N N . ILE B 1 12 ? 0.299 22.453 6.238 1 98.75 12 ILE B N 1
ATOM 3146 C CA . ILE B 1 12 ? 1.432 22.172 7.113 1 98.75 12 ILE B CA 1
ATOM 3147 C C . ILE B 1 12 ? 2.734 22.562 6.414 1 98.75 12 ILE B C 1
ATOM 3149 O O . ILE B 1 12 ? 3.652 23.094 7.039 1 98.75 12 ILE B O 1
ATOM 3153 N N . GLY B 1 13 ? 2.809 22.359 5.109 1 98.81 13 GLY B N 1
ATOM 3154 C CA . GLY B 1 13 ? 4.035 22.547 4.348 1 98.81 13 GLY B CA 1
ATOM 3155 C C . GLY B 1 13 ? 4.516 23.984 4.336 1 98.81 13 GLY B C 1
ATOM 3156 O O . GLY B 1 13 ? 5.707 24.25 4.523 1 98.81 13 GLY B O 1
ATOM 3157 N N . TRP B 1 14 ? 3.623 24.953 4.16 1 98.81 14 TRP B N 1
ATOM 3158 C CA . TRP B 1 14 ? 3.994 26.359 4.012 1 98.81 14 TRP B CA 1
ATOM 3159 C C . TRP B 1 14 ? 4.602 26.891 5.305 1 98.81 14 TRP B C 1
ATOM 3161 O O . TRP B 1 14 ? 5.734 27.375 5.309 1 98.81 14 TRP B O 1
ATOM 3171 N N . PRO B 1 15 ? 3.879 26.781 6.457 1 98.88 15 PRO B N 1
ATOM 3172 C CA . PRO B 1 15 ? 4.5 27.281 7.688 1 98.88 15 PRO B CA 1
ATOM 3173 C C . PRO B 1 15 ? 5.797 26.547 8.031 1 98.88 15 PRO B C 1
ATOM 3175 O O . PRO B 1 15 ? 6.711 27.156 8.609 1 98.88 15 PRO B O 1
ATOM 3178 N N . THR B 1 16 ? 5.875 25.234 7.695 1 98.94 16 THR B N 1
ATOM 3179 C CA . THR B 1 16 ? 7.102 24.484 7.934 1 98.94 16 THR B CA 1
ATOM 3180 C C . THR B 1 16 ? 8.258 25.062 7.133 1 98.94 16 THR B C 1
ATOM 3182 O O . THR B 1 16 ? 9.359 25.25 7.66 1 98.94 16 THR B O 1
ATOM 3185 N N . ALA B 1 17 ? 8.008 25.406 5.863 1 98.94 17 ALA B N 1
ATOM 3186 C CA . ALA B 1 17 ? 9.039 25.984 5.008 1 98.94 17 ALA B CA 1
ATOM 3187 C C . ALA B 1 17 ? 9.539 27.312 5.574 1 98.94 17 ALA B C 1
ATOM 3189 O O . ALA B 1 17 ? 10.742 27.578 5.582 1 98.94 17 ALA B O 1
ATOM 3190 N N . LEU B 1 18 ? 8.641 28.188 6.051 1 98.94 18 LEU B N 1
ATOM 3191 C CA . LEU B 1 18 ? 9.016 29.469 6.629 1 98.94 18 LEU B CA 1
ATOM 3192 C C . LEU B 1 18 ? 9.922 29.281 7.84 1 98.94 18 LEU B C 1
ATOM 3194 O O . LEU B 1 18 ? 10.945 29.953 7.969 1 98.94 18 LEU B O 1
ATOM 3198 N N . ARG B 1 19 ? 9.508 28.375 8.719 1 98.88 19 ARG B N 1
ATOM 3199 C CA . ARG B 1 19 ? 10.273 28.172 9.938 1 98.88 19 ARG B CA 1
ATOM 3200 C C . ARG B 1 19 ? 11.664 27.609 9.625 1 98.88 19 ARG B C 1
ATOM 3202 O O . ARG B 1 19 ? 12.656 28.031 10.234 1 98.88 19 ARG B O 1
ATOM 3209 N N . ILE B 1 20 ? 11.734 26.609 8.703 1 98.88 20 ILE B N 1
ATOM 3210 C CA . ILE B 1 20 ? 13.023 26.062 8.305 1 98.88 20 ILE B CA 1
ATOM 3211 C C . ILE B 1 20 ? 13.906 27.172 7.734 1 98.88 20 ILE B C 1
ATOM 3213 O O . ILE B 1 20 ? 15.062 27.312 8.133 1 98.88 20 ILE B O 1
ATOM 3217 N N . ALA B 1 21 ? 13.383 27.969 6.797 1 98.88 21 ALA B N 1
ATOM 3218 C CA . ALA B 1 21 ? 14.133 29.016 6.129 1 98.88 21 ALA B CA 1
ATOM 3219 C C . ALA B 1 21 ? 14.68 30.031 7.137 1 98.88 21 ALA B C 1
ATOM 3221 O O . ALA B 1 21 ? 15.781 30.562 6.957 1 98.88 21 ALA B O 1
ATOM 3222 N N . ASP B 1 22 ? 13.898 30.281 8.172 1 98.62 22 ASP B N 1
ATOM 3223 C CA . ASP B 1 22 ? 14.273 31.25 9.195 1 98.62 22 ASP B CA 1
ATOM 3224 C C . ASP B 1 22 ? 15.438 30.734 10.031 1 98.62 22 ASP B C 1
ATOM 3226 O O . ASP B 1 22 ? 16.156 31.531 10.664 1 98.62 22 ASP B O 1
ATOM 3230 N N . ARG B 1 23 ? 15.688 29.453 10.023 1 98.5 23 ARG B N 1
ATOM 3231 C CA . ARG B 1 23 ? 16.641 28.859 10.961 1 98.5 23 ARG B CA 1
ATOM 3232 C C . ARG B 1 23 ? 17.859 28.297 10.227 1 98.5 23 ARG B C 1
ATOM 3234 O O . ARG B 1 23 ? 18.672 27.594 10.82 1 98.5 23 ARG B O 1
ATOM 3241 N N . THR B 1 24 ? 17.938 28.594 8.984 1 98.5 24 THR B N 1
ATOM 3242 C CA . THR B 1 24 ? 19.078 28.094 8.219 1 98.5 24 THR B CA 1
ATOM 3243 C C . THR B 1 24 ? 19.422 29.031 7.074 1 98.5 24 THR B C 1
ATOM 3245 O O . THR B 1 24 ? 18.609 29.875 6.68 1 98.5 24 THR B O 1
ATOM 3248 N N . GLU B 1 25 ? 20.641 28.953 6.578 1 97.31 25 GLU B N 1
ATOM 3249 C CA . GLU B 1 25 ? 21.062 29.688 5.391 1 97.31 25 GLU B CA 1
ATOM 3250 C C . GLU B 1 25 ? 20.922 28.828 4.133 1 97.31 25 GLU B C 1
ATOM 3252 O O . GLU B 1 25 ? 21.016 29.344 3.016 1 97.31 25 GLU B O 1
ATOM 3257 N N . GLN B 1 26 ? 20.578 27.578 4.309 1 97.94 26 GLN B N 1
ATOM 3258 C CA . GLN B 1 26 ? 20.422 26.688 3.168 1 97.94 26 GLN B CA 1
ATOM 3259 C C . GLN B 1 26 ? 19.219 27.109 2.312 1 97.94 26 GLN B C 1
ATOM 3261 O O . GLN B 1 26 ? 18.266 27.688 2.818 1 97.94 26 GLN B O 1
ATOM 3266 N N . ARG B 1 27 ? 19.375 26.828 1.059 1 98.38 27 ARG B N 1
ATOM 3267 C CA . ARG B 1 27 ? 18.25 27.062 0.164 1 98.38 27 ARG B CA 1
ATOM 3268 C C . ARG B 1 27 ? 17.094 26.125 0.497 1 98.38 27 ARG B C 1
ATOM 3270 O O . ARG B 1 27 ? 17.281 24.922 0.646 1 98.38 27 ARG B O 1
ATOM 3277 N N . VAL B 1 28 ? 15.938 26.688 0.749 1 98.88 28 VAL B N 1
ATOM 3278 C CA . VAL B 1 28 ? 14.711 25.938 0.943 1 98.88 28 VAL B CA 1
ATOM 3279 C C . VAL B 1 28 ? 13.859 25.984 -0.326 1 98.88 28 VAL B C 1
ATOM 3281 O O . VAL B 1 28 ? 13.367 27.047 -0.707 1 98.88 28 VAL B O 1
ATOM 3284 N N . VAL B 1 29 ? 13.703 24.828 -1.004 1 98.88 29 VAL B N 1
ATOM 3285 C CA . VAL B 1 29 ? 12.969 24.75 -2.26 1 98.88 29 VAL B CA 1
ATOM 3286 C C . VAL B 1 29 ? 11.555 24.234 -1.994 1 98.88 29 VAL B C 1
ATOM 3288 O O . VAL B 1 29 ? 11.375 23.094 -1.536 1 98.88 29 VAL B O 1
ATOM 3291 N N . LEU B 1 30 ? 10.586 25.109 -2.26 1 98.88 30 LEU B N 1
ATOM 3292 C CA . LEU B 1 30 ? 9.172 24.766 -2.121 1 98.88 30 LEU B CA 1
ATOM 3293 C C . LEU B 1 30 ? 8.648 24.094 -3.381 1 98.88 30 LEU B C 1
ATOM 3295 O O . LEU B 1 30 ? 8.781 24.625 -4.484 1 98.88 30 LEU B O 1
ATOM 3299 N N . VAL B 1 31 ? 8.07 22.875 -3.211 1 98.94 31 VAL B N 1
ATOM 3300 C CA . VAL B 1 31 ? 7.555 22.125 -4.352 1 98.94 31 VAL B CA 1
ATOM 3301 C C . VAL B 1 31 ? 6.062 21.859 -4.16 1 98.94 31 VAL B C 1
ATOM 3303 O O . VAL B 1 31 ? 5.645 21.328 -3.125 1 98.94 31 VAL B O 1
ATOM 3306 N N . ASP B 1 32 ? 5.297 22.234 -5.141 1 98.81 32 ASP B N 1
ATOM 3307 C CA . ASP B 1 32 ? 3.854 22.016 -5.066 1 98.81 32 ASP B CA 1
ATOM 3308 C C . ASP B 1 32 ? 3.223 22.047 -6.457 1 98.81 32 ASP B C 1
ATOM 3310 O O . ASP B 1 32 ? 3.738 22.688 -7.371 1 98.81 32 ASP B O 1
ATOM 3314 N N . ASN B 1 33 ? 2.105 21.297 -6.629 1 98.62 33 ASN B N 1
ATOM 3315 C CA . ASN B 1 33 ? 1.407 21.312 -7.91 1 98.62 33 ASN B CA 1
ATOM 3316 C C . ASN B 1 33 ? 0.074 22.047 -7.805 1 98.62 33 ASN B C 1
ATOM 3318 O O . ASN B 1 33 ? -0.71 22.062 -8.758 1 98.62 33 ASN B O 1
ATOM 3322 N N . GLY B 1 34 ? -0.268 22.594 -6.641 1 97.94 34 GLY B N 1
ATOM 3323 C CA . GLY B 1 34 ? -1.478 23.375 -6.441 1 97.94 34 GLY B CA 1
ATOM 3324 C C . GLY B 1 34 ? -2.713 22.516 -6.227 1 97.94 34 GLY B C 1
ATOM 3325 O O . GLY B 1 34 ? -3.834 23.031 -6.207 1 97.94 34 GLY B O 1
ATOM 3326 N N . ALA B 1 35 ? -2.582 21.25 -5.977 1 98.12 35 ALA B N 1
ATOM 3327 C CA . ALA B 1 35 ? -3.697 20.297 -5.961 1 98.12 35 ALA B CA 1
ATOM 3328 C C . ALA B 1 35 ? -4.648 20.594 -4.805 1 98.12 35 ALA B C 1
ATOM 3330 O O . ALA B 1 35 ? -5.863 20.438 -4.938 1 98.12 35 ALA B O 1
ATOM 3331 N N . ARG B 1 36 ? -4.094 20.984 -3.676 1 97.69 36 ARG B N 1
ATOM 3332 C CA . ARG B 1 36 ? -4.945 21.266 -2.525 1 97.69 36 ARG B CA 1
ATOM 3333 C C . ARG B 1 36 ? -5.973 22.344 -2.854 1 97.69 36 ARG B C 1
ATOM 3335 O O . ARG B 1 36 ? -7.141 22.234 -2.475 1 97.69 36 ARG B O 1
ATOM 3342 N N . ARG B 1 37 ? -5.535 23.438 -3.451 1 97.62 37 ARG B N 1
ATOM 3343 C CA . ARG B 1 37 ? -6.445 24.5 -3.873 1 97.62 37 ARG B CA 1
ATOM 3344 C C . ARG B 1 37 ? -7.539 23.938 -4.785 1 97.62 37 ARG B C 1
ATOM 3346 O O . ARG B 1 37 ? -8.719 24.25 -4.605 1 97.62 37 ARG B O 1
ATOM 3353 N N . GLU B 1 38 ? -7.16 23.078 -5.691 1 97.38 38 GLU B N 1
ATOM 3354 C CA . GLU B 1 38 ? -8.094 22.516 -6.66 1 97.38 38 GLU B CA 1
ATOM 3355 C C . GLU B 1 38 ? -9.102 21.594 -5.98 1 97.38 38 GLU B C 1
ATOM 3357 O O . GLU B 1 38 ? -10.281 21.594 -6.32 1 97.38 38 GLU B O 1
ATOM 3362 N N . TRP B 1 39 ? -8.625 20.75 -5.086 1 98 39 TRP B N 1
ATOM 3363 C CA . TRP B 1 39 ? -9.5 19.812 -4.379 1 98 39 TRP B CA 1
ATOM 3364 C C . TRP B 1 39 ? -10.586 20.562 -3.611 1 98 39 TRP B C 1
ATOM 3366 O O . TRP B 1 39 ? -11.766 20.203 -3.68 1 98 39 TRP B O 1
ATOM 3376 N N . VAL B 1 40 ? -10.18 21.562 -2.924 1 97.56 40 VAL B N 1
ATOM 3377 C CA . VAL B 1 40 ? -11.109 22.344 -2.109 1 97.56 40 VAL B CA 1
ATOM 3378 C C . VAL B 1 40 ? -12.117 23.047 -3.01 1 97.56 40 VAL B C 1
ATOM 3380 O O . VAL B 1 40 ? -13.312 23.062 -2.725 1 97.56 40 VAL B O 1
ATOM 3383 N N . ASP B 1 41 ? -11.641 23.609 -4.117 1 96.94 41 ASP B N 1
ATOM 3384 C CA . ASP B 1 41 ? -12.523 24.25 -5.082 1 96.94 41 ASP B CA 1
ATOM 3385 C C . ASP B 1 41 ? -13.516 23.266 -5.68 1 96.94 41 ASP B C 1
ATOM 3387 O O . ASP B 1 41 ? -14.672 23.609 -5.938 1 96.94 41 ASP B O 1
ATOM 3391 N N . SER B 1 42 ? -13.055 22.078 -5.863 1 95.69 42 SER B N 1
ATOM 3392 C CA . SER B 1 42 ? -13.859 21.078 -6.555 1 95.69 42 SER B CA 1
ATOM 3393 C C . SER B 1 42 ? -15.07 20.672 -5.727 1 95.69 42 SER B C 1
ATOM 3395 O O . SER B 1 42 ? -16.047 20.156 -6.262 1 95.69 42 SER B O 1
ATOM 3397 N N . ILE B 1 43 ? -15.023 20.906 -4.441 1 95.31 43 ILE B N 1
ATOM 3398 C CA . ILE B 1 43 ? -16.172 20.547 -3.619 1 95.31 43 ILE B CA 1
ATOM 3399 C C . ILE B 1 43 ? -16.969 21.797 -3.25 1 95.31 43 ILE B C 1
ATOM 3401 O O . ILE B 1 43 ? -17.828 21.766 -2.375 1 95.31 43 ILE B O 1
ATOM 3405 N N . GLY B 1 44 ? -16.625 22.969 -3.885 1 96.56 44 GLY B N 1
ATOM 3406 C CA . GLY B 1 44 ? -17.375 24.203 -3.723 1 96.56 44 GLY B CA 1
ATOM 3407 C C . GLY B 1 44 ? -17.047 24.938 -2.439 1 96.56 44 GLY B C 1
ATOM 3408 O O . GLY B 1 44 ? -17.875 25.688 -1.915 1 96.56 44 GLY B O 1
ATOM 3409 N N . SER B 1 45 ? -15.891 24.672 -1.895 1 97.56 45 SER B N 1
ATOM 3410 C CA . SER B 1 45 ? -15.461 25.328 -0.665 1 97.56 45 SER B CA 1
ATOM 3411 C C . SER B 1 45 ? -14.289 26.266 -0.919 1 97.56 45 SER B C 1
ATOM 3413 O O . SER B 1 45 ? -13.961 26.562 -2.07 1 97.56 45 SER B O 1
ATOM 3415 N N . THR B 1 46 ? -13.805 26.859 0.131 1 97.88 46 THR B N 1
ATOM 3416 C CA . THR B 1 46 ? -12.656 27.766 0.092 1 97.88 46 THR B CA 1
ATOM 3417 C C . THR B 1 46 ? -11.914 27.75 1.43 1 97.88 46 THR B C 1
ATOM 3419 O O . THR B 1 46 ? -12.398 27.172 2.406 1 97.88 46 THR B O 1
ATOM 3422 N N . SER B 1 47 ? -10.727 28.312 1.396 1 98.25 47 SER B N 1
ATOM 3423 C CA . SER B 1 47 ? -10.062 28.609 2.662 1 98.25 47 SER B CA 1
ATOM 3424 C C . SER B 1 47 ? -10.734 29.766 3.381 1 98.25 47 SER B C 1
ATOM 3426 O O . SER B 1 47 ? -11.133 30.75 2.748 1 98.25 47 SER B O 1
ATOM 3428 N N . ALA B 1 48 ? -10.828 29.656 4.723 1 97.94 48 ALA B N 1
ATOM 3429 C CA . ALA B 1 48 ? -11.375 30.781 5.48 1 97.94 48 ALA B CA 1
ATOM 3430 C C . ALA B 1 48 ? -10.508 32.031 5.309 1 97.94 48 ALA B C 1
ATOM 3432 O O . ALA B 1 48 ? -11.031 33.125 5.137 1 97.94 48 ALA B O 1
ATOM 3433 N N . LEU B 1 49 ? -9.164 31.797 5.406 1 96.38 49 LEU B N 1
ATOM 3434 C CA . LEU B 1 49 ? -8.211 32.875 5.129 1 96.38 49 LEU B CA 1
ATOM 3435 C C . LEU B 1 49 ? -7.809 32.875 3.658 1 96.38 49 LEU B C 1
ATOM 3437 O O . LEU B 1 49 ? -7.516 31.812 3.092 1 96.38 49 LEU B O 1
ATOM 3441 N N . PRO B 1 50 ? -7.812 34.062 3.041 1 96.19 50 PRO B N 1
ATOM 3442 C CA . PRO B 1 50 ? -7.27 34.094 1.681 1 96.19 50 PRO B CA 1
ATOM 3443 C C . PRO B 1 50 ? -5.82 33.625 1.609 1 96.19 50 PRO B C 1
ATOM 3445 O O . PRO B 1 50 ? -5 34 2.453 1 96.19 50 PRO B O 1
ATOM 3448 N N . VAL B 1 51 ? -5.512 32.812 0.685 1 97.19 51 VAL B N 1
ATOM 3449 C CA . VAL B 1 51 ? -4.164 32.281 0.499 1 97.19 51 VAL B CA 1
ATOM 3450 C C . VAL B 1 51 ? -3.525 32.906 -0.736 1 97.19 51 VAL B C 1
ATOM 3452 O O . VAL B 1 51 ? -3.996 32.688 -1.857 1 97.19 51 VAL B O 1
ATOM 3455 N N . ALA B 1 52 ? -2.48 33.688 -0.5 1 97.88 52 ALA B N 1
ATOM 3456 C CA . ALA B 1 52 ? -1.777 34.344 -1.6 1 97.88 52 ALA B CA 1
ATOM 3457 C C . ALA B 1 52 ? -1.062 33.312 -2.479 1 97.88 52 ALA B C 1
ATOM 3459 O O . ALA B 1 52 ? -0.839 32.188 -2.061 1 97.88 52 ALA B O 1
ATOM 3460 N N . ASP B 1 53 ? -0.79 33.719 -3.699 1 96.69 53 ASP B N 1
ATOM 3461 C CA . ASP B 1 53 ? -0.02 32.844 -4.582 1 96.69 53 ASP B CA 1
ATOM 3462 C C . ASP B 1 53 ? 1.38 32.594 -4.023 1 96.69 53 ASP B C 1
ATOM 3464 O O . ASP B 1 53 ? 1.927 33.438 -3.309 1 96.69 53 ASP B O 1
ATOM 3468 N N . PRO B 1 54 ? 1.97 31.453 -4.387 1 97 54 PRO B N 1
ATOM 3469 C CA . PRO B 1 54 ? 3.262 31.078 -3.805 1 97 54 PRO B CA 1
ATOM 3470 C C . PRO B 1 54 ? 4.336 32.125 -4.027 1 97 54 PRO B C 1
ATOM 3472 O O . PRO B 1 54 ? 5.129 32.406 -3.123 1 97 54 PRO B O 1
ATOM 3475 N N . THR B 1 55 ? 4.41 32.781 -5.141 1 96.75 55 THR B N 1
ATOM 3476 C CA . THR B 1 55 ? 5.422 33.781 -5.426 1 96.75 55 THR B CA 1
ATOM 3477 C C . THR B 1 55 ? 5.219 35.031 -4.539 1 96.75 55 THR B C 1
ATOM 3479 O O . THR B 1 55 ? 6.184 35.562 -4.008 1 96.75 55 THR B O 1
ATOM 3482 N N . GLU B 1 56 ? 3.982 35.438 -4.434 1 98.25 56 GLU B N 1
ATOM 3483 C CA . GLU B 1 56 ? 3.672 36.562 -3.549 1 98.25 56 GLU B CA 1
ATOM 3484 C C . GLU B 1 56 ? 4.023 36.219 -2.102 1 98.25 56 GLU B C 1
ATOM 3486 O O . GLU B 1 56 ? 4.523 37.094 -1.37 1 98.25 56 GLU B O 1
ATOM 3491 N N . ARG B 1 57 ? 3.75 35 -1.649 1 98.5 57 ARG B N 1
ATOM 3492 C CA . ARG B 1 57 ? 4.078 34.594 -0.291 1 98.5 57 ARG B CA 1
ATOM 3493 C C . ARG B 1 57 ? 5.582 34.656 -0.05 1 98.5 57 ARG B C 1
ATOM 3495 O O . ARG B 1 57 ? 6.031 35.094 1.008 1 98.5 57 ARG B O 1
ATOM 3502 N N . ILE B 1 58 ? 6.348 34.188 -1.034 1 98.69 58 ILE B N 1
ATOM 3503 C CA . ILE B 1 58 ? 7.801 34.188 -0.905 1 98.69 58 ILE B CA 1
ATOM 3504 C C . ILE B 1 58 ? 8.32 35.625 -0.848 1 98.69 58 ILE B C 1
ATOM 3506 O O . ILE B 1 58 ? 9.172 35.938 -0.018 1 98.69 58 ILE B O 1
ATOM 3510 N N . ASP B 1 59 ? 7.797 36.5 -1.713 1 98.62 59 ASP B N 1
ATOM 3511 C CA . ASP B 1 59 ? 8.18 37.938 -1.693 1 98.62 59 ASP B CA 1
ATOM 3512 C C . ASP B 1 59 ? 7.863 38.562 -0.34 1 98.62 59 ASP B C 1
ATOM 3514 O O . ASP B 1 59 ? 8.672 39.312 0.197 1 98.62 59 ASP B O 1
ATOM 3518 N N . THR B 1 60 ? 6.699 38.25 0.165 1 98.81 60 THR B N 1
ATOM 3519 C CA . THR B 1 60 ? 6.281 38.781 1.454 1 98.81 60 THR B CA 1
ATOM 3520 C C . THR B 1 60 ? 7.191 38.281 2.57 1 98.81 60 THR B C 1
ATOM 3522 O O . THR B 1 60 ? 7.531 39.031 3.486 1 98.81 60 THR B O 1
ATOM 3525 N N . ALA B 1 61 ? 7.551 36.969 2.51 1 98.81 61 ALA B N 1
ATOM 3526 C CA . ALA B 1 61 ? 8.453 36.406 3.506 1 98.81 61 ALA B CA 1
ATOM 3527 C C . ALA B 1 61 ? 9.797 37.125 3.504 1 98.81 61 ALA B C 1
ATOM 3529 O O . ALA B 1 61 ? 10.422 37.281 4.555 1 98.81 61 ALA B O 1
ATOM 3530 N N . GLU B 1 62 ? 10.281 37.5 2.324 1 98.62 62 GLU B N 1
ATOM 3531 C CA . GLU B 1 62 ? 11.508 38.281 2.217 1 98.62 62 GLU B CA 1
ATOM 3532 C C . GLU B 1 62 ? 11.352 39.656 2.857 1 98.62 62 GLU B C 1
ATOM 3534 O O . GLU B 1 62 ? 12.211 40.094 3.623 1 98.62 62 GLU B O 1
AT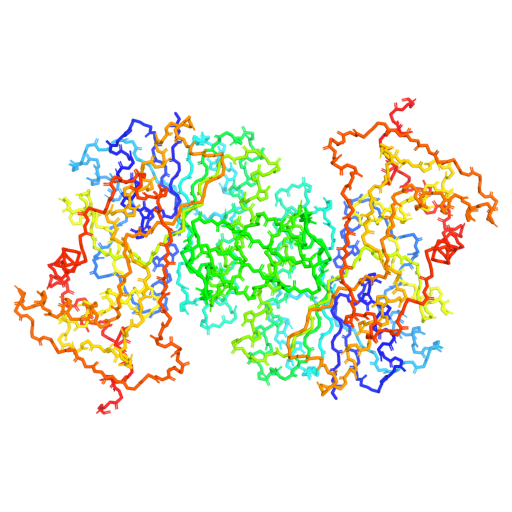OM 3539 N N . ASP B 1 63 ? 10.297 40.281 2.59 1 98.62 63 ASP B N 1
ATOM 3540 C CA . ASP B 1 63 ? 10.047 41.625 3.057 1 98.62 63 ASP B CA 1
ATOM 3541 C C . ASP B 1 63 ? 9.844 41.656 4.57 1 98.62 63 ASP B C 1
ATOM 3543 O O . ASP B 1 63 ? 10.352 42.562 5.25 1 98.62 63 ASP B O 1
ATOM 3547 N N . VAL B 1 64 ? 9.094 40.688 5.055 1 98.62 64 VAL B N 1
ATOM 3548 C CA . VAL B 1 64 ? 8.609 40.719 6.43 1 98.62 64 VAL B CA 1
ATOM 3549 C C . VAL B 1 64 ? 9.633 40.062 7.352 1 98.62 64 VAL B C 1
ATOM 3551 O O . VAL B 1 64 ? 9.875 40.531 8.461 1 98.62 64 VAL B O 1
ATOM 3554 N N . HIS B 1 65 ? 10.203 38.969 6.883 1 98.5 65 HIS B N 1
ATOM 3555 C CA . HIS B 1 65 ? 11.062 38.156 7.754 1 98.5 65 HIS B CA 1
ATOM 3556 C C . HIS B 1 65 ? 12.516 38.219 7.293 1 98.5 65 HIS B C 1
ATOM 3558 O O . HIS B 1 65 ? 13.406 37.719 7.969 1 98.5 65 HIS B O 1
ATOM 3564 N N . GLY B 1 66 ? 12.82 38.844 6.164 1 98.44 66 GLY B N 1
ATOM 3565 C CA . GLY B 1 66 ? 14.172 38.906 5.621 1 98.44 66 GLY B CA 1
ATOM 3566 C C . GLY B 1 66 ? 14.641 37.562 5.086 1 98.44 66 GLY B C 1
ATOM 3567 O O . GLY B 1 66 ? 15.836 37.281 5.09 1 98.44 66 GLY B O 1
ATOM 3568 N N . LEU B 1 67 ? 13.711 36.719 4.664 1 98.62 67 LEU B N 1
ATOM 3569 C CA . LEU B 1 67 ? 14.062 35.375 4.148 1 98.62 67 LEU B CA 1
ATOM 3570 C C . LEU B 1 67 ? 14.422 35.469 2.666 1 98.62 67 LEU B C 1
ATOM 3572 O O . LEU B 1 67 ? 13.539 35.594 1.816 1 98.62 67 LEU B O 1
ATOM 3576 N N . HIS B 1 68 ? 15.633 35.281 2.32 1 98.25 68 HIS B N 1
ATOM 3577 C CA . HIS B 1 68 ? 16.109 35.375 0.945 1 98.25 68 HIS B CA 1
ATOM 3578 C C . HIS B 1 68 ? 16.453 34 0.38 1 98.25 68 HIS B C 1
ATOM 3580 O O . HIS B 1 68 ? 16.891 33.906 -0.767 1 98.25 68 HIS B O 1
ATOM 3586 N N . ASN B 1 69 ? 16.203 32.969 1.162 1 98.62 69 ASN B N 1
ATOM 3587 C CA . ASN B 1 69 ? 16.656 31.625 0.782 1 98.62 69 ASN B CA 1
ATOM 3588 C C . ASN B 1 69 ? 15.477 30.719 0.391 1 98.62 69 ASN B C 1
ATOM 3590 O O . ASN B 1 69 ? 15.586 29.5 0.449 1 98.62 69 ASN B O 1
ATOM 3594 N N . LEU B 1 70 ? 14.367 31.281 0.023 1 98.75 70 LEU B N 1
ATOM 3595 C CA . LEU B 1 70 ? 13.211 30.516 -0.438 1 98.75 70 LEU B CA 1
ATOM 3596 C C . LEU B 1 70 ? 13.109 30.547 -1.96 1 98.75 70 LEU B C 1
ATOM 3598 O O . LEU B 1 70 ? 13.406 31.578 -2.584 1 98.75 70 LEU B O 1
ATOM 3602 N N . SER B 1 71 ? 12.742 29.516 -2.594 1 98.19 71 SER B N 1
ATOM 3603 C CA . SER B 1 71 ? 12.344 29.438 -3.996 1 98.19 71 SER B CA 1
ATOM 3604 C C . SER B 1 71 ? 11.18 28.484 -4.191 1 98.19 71 SER B C 1
ATOM 3606 O O . SER B 1 71 ? 10.898 27.641 -3.324 1 98.19 71 SER B O 1
ATOM 3608 N N . TYR B 1 72 ? 10.461 28.641 -5.301 1 98.5 72 TYR B N 1
ATOM 3609 C CA . TYR B 1 72 ? 9.273 27.844 -5.574 1 98.5 72 TYR B CA 1
ATOM 3610 C C . TYR B 1 72 ? 9.383 27.125 -6.918 1 98.5 72 TYR B C 1
ATOM 3612 O O . TYR B 1 72 ? 9.805 27.734 -7.91 1 98.5 72 TYR B O 1
ATOM 3620 N N . VAL B 1 73 ? 9.102 25.844 -6.91 1 98.62 73 VAL B N 1
ATOM 3621 C CA . VAL B 1 73 ? 9.016 25.031 -8.117 1 98.62 73 VAL B CA 1
ATOM 3622 C C . VAL B 1 73 ? 7.633 24.391 -8.219 1 98.62 73 VAL B C 1
ATOM 3624 O O . VAL B 1 73 ? 7.23 23.625 -7.34 1 98.62 73 VAL B O 1
ATOM 3627 N N . GLU B 1 74 ? 6.902 24.734 -9.258 1 98.62 74 GLU B N 1
ATOM 3628 C CA . GLU B 1 74 ? 5.602 24.109 -9.492 1 98.62 74 GLU B CA 1
ATOM 3629 C C . GLU B 1 74 ? 5.738 22.828 -10.297 1 98.62 74 GLU B C 1
ATOM 3631 O O . GLU B 1 74 ? 6.363 22.812 -11.359 1 98.62 74 GLU B O 1
ATOM 3636 N N . GLY B 1 75 ? 5.211 21.719 -9.758 1 98.62 75 GLY B N 1
ATOM 3637 C CA . GLY B 1 75 ? 5.273 20.453 -10.469 1 98.62 75 GLY B CA 1
ATOM 3638 C C . GLY B 1 75 ? 4.605 19.312 -9.727 1 98.62 75 GLY B C 1
ATOM 3639 O O . GLY B 1 75 ? 4.273 19.453 -8.547 1 98.62 75 GLY B O 1
ATOM 3640 N N . ASP B 1 76 ? 4.316 18.297 -10.445 1 98.81 76 ASP B N 1
ATOM 3641 C CA . ASP B 1 76 ? 3.609 17.125 -9.953 1 98.81 76 ASP B CA 1
ATOM 3642 C C . ASP B 1 76 ? 4.586 15.992 -9.625 1 98.81 76 ASP B C 1
ATOM 3644 O O . ASP B 1 76 ? 5.25 15.453 -10.516 1 98.81 76 ASP B O 1
ATOM 3648 N N . LEU B 1 77 ? 4.625 15.633 -8.359 1 98.88 77 LEU B N 1
ATOM 3649 C CA . LEU B 1 77 ? 5.582 14.641 -7.875 1 98.88 77 LEU B CA 1
ATOM 3650 C C . LEU B 1 77 ? 5.234 13.25 -8.391 1 98.88 77 LEU B C 1
ATOM 3652 O O . LEU B 1 77 ? 6.051 12.328 -8.312 1 98.88 77 LEU B O 1
ATOM 3656 N N . THR B 1 78 ? 3.988 13.023 -8.938 1 98.69 78 THR B N 1
ATOM 3657 C CA . THR B 1 78 ? 3.641 11.727 -9.5 1 98.69 78 THR B CA 1
ATOM 3658 C C . THR B 1 78 ? 4.34 11.516 -10.844 1 98.69 78 THR B C 1
ATOM 3660 O O . THR B 1 78 ? 4.367 10.398 -11.367 1 98.69 78 THR B O 1
ATOM 3663 N N . GLU B 1 79 ? 4.887 12.586 -11.391 1 98.56 79 GLU B N 1
ATOM 3664 C CA . GLU B 1 79 ? 5.648 12.508 -12.633 1 98.56 79 GLU B CA 1
ATOM 3665 C C . GLU B 1 79 ? 7.125 12.25 -12.359 1 98.56 79 GLU B C 1
ATOM 3667 O O . GLU B 1 79 ? 7.848 13.141 -11.914 1 98.56 79 GLU B O 1
ATOM 3672 N N . LYS B 1 80 ? 7.59 11.148 -12.766 1 98.12 80 LYS B N 1
ATOM 3673 C CA . LYS B 1 80 ? 8.961 10.734 -12.477 1 98.12 80 LYS B CA 1
ATOM 3674 C C . LYS B 1 80 ? 9.969 11.695 -13.094 1 98.12 80 LYS B C 1
ATOM 3676 O O . LYS B 1 80 ? 10.992 12.008 -12.484 1 98.12 80 LYS B O 1
ATOM 3681 N N . SER B 1 81 ? 9.734 12.094 -14.328 1 98.38 81 SER B N 1
ATOM 3682 C CA . SER B 1 81 ? 10.656 12.992 -15.008 1 98.38 81 SER B CA 1
ATOM 3683 C C . SER B 1 81 ? 10.812 14.305 -14.242 1 98.38 81 SER B C 1
ATOM 3685 O O . SER B 1 81 ? 11.906 14.867 -14.188 1 98.38 81 SER B O 1
ATOM 3687 N N . PHE B 1 82 ? 9.734 14.82 -13.672 1 98.81 82 PHE B N 1
ATOM 3688 C CA . PHE B 1 82 ? 9.789 16.031 -12.867 1 98.81 82 PHE B CA 1
ATOM 3689 C C . PHE B 1 82 ? 10.641 15.82 -11.625 1 98.81 82 PHE B C 1
ATOM 3691 O O . PHE B 1 82 ? 11.484 16.656 -11.297 1 98.81 82 PHE B O 1
ATOM 3698 N N . VAL B 1 83 ? 10.469 14.688 -10.969 1 98.88 83 VAL B N 1
ATOM 3699 C CA . VAL B 1 83 ? 11.211 14.383 -9.75 1 98.88 83 VAL B CA 1
ATOM 3700 C C . VAL B 1 83 ? 12.695 14.242 -10.062 1 98.88 83 VAL B C 1
ATOM 3702 O O . VAL B 1 83 ? 13.547 14.727 -9.312 1 98.88 83 VAL B O 1
ATOM 3705 N N . ASP B 1 84 ? 12.977 13.578 -11.164 1 98.69 84 ASP B N 1
ATOM 3706 C CA . ASP B 1 84 ? 14.367 13.422 -11.57 1 98.69 84 ASP B CA 1
ATOM 3707 C C . ASP B 1 84 ? 15.047 14.781 -11.742 1 98.69 84 ASP B C 1
ATOM 3709 O O . ASP B 1 84 ? 16.156 14.992 -11.258 1 98.69 84 ASP B O 1
ATOM 3713 N N . ARG B 1 85 ? 14.391 15.648 -12.43 1 98.62 85 ARG B N 1
ATOM 3714 C CA . ARG B 1 85 ? 14.945 16.984 -12.648 1 98.62 85 ARG B CA 1
ATOM 3715 C C . ARG B 1 85 ? 15.117 17.719 -11.328 1 98.62 85 ARG B C 1
ATOM 3717 O O . ARG B 1 85 ? 16.125 18.391 -11.117 1 98.62 85 ARG B O 1
ATOM 3724 N N . LEU B 1 86 ? 14.133 17.656 -10.5 1 98.69 86 LEU B N 1
ATOM 3725 C CA . LEU B 1 86 ? 14.164 18.297 -9.195 1 98.69 86 LEU B CA 1
ATOM 3726 C C . LEU B 1 86 ? 15.391 17.859 -8.406 1 98.69 86 LEU B C 1
ATOM 3728 O O . LEU B 1 86 ? 16.094 18.703 -7.832 1 98.69 86 LEU B O 1
ATOM 3732 N N . LEU B 1 87 ? 15.664 16.547 -8.367 1 98.75 87 LEU B N 1
ATOM 3733 C CA . LEU B 1 87 ? 16.766 15.977 -7.594 1 98.75 87 LEU B CA 1
ATOM 3734 C C . LEU B 1 87 ? 18.109 16.297 -8.242 1 98.75 87 LEU B C 1
ATOM 3736 O O . LEU B 1 87 ? 19.078 16.578 -7.543 1 98.75 87 LEU B O 1
ATOM 3740 N N . GLU B 1 88 ? 18.125 16.266 -9.57 1 98.25 88 GLU B N 1
ATOM 3741 C CA . GLU B 1 88 ? 19.344 16.562 -10.297 1 98.25 88 GLU B CA 1
ATOM 3742 C C . GLU B 1 88 ? 19.781 18.016 -10.078 1 98.25 88 GLU B C 1
ATOM 3744 O O . GLU B 1 88 ? 20.969 18.297 -9.922 1 98.25 88 GLU B O 1
ATOM 3749 N N . VAL B 1 89 ? 18.875 18.859 -10.07 1 98.44 89 VAL B N 1
ATOM 3750 C CA . VAL B 1 89 ? 19.156 20.297 -10.008 1 98.44 89 VAL B CA 1
ATOM 3751 C C . VAL B 1 89 ? 19.5 20.688 -8.578 1 98.44 89 VAL B C 1
ATOM 3753 O O . VAL B 1 89 ? 20.422 21.484 -8.344 1 98.44 89 VAL B O 1
ATOM 3756 N N . HIS B 1 90 ? 18.781 20.125 -7.566 1 98.56 90 HIS B N 1
ATOM 3757 C CA . HIS B 1 90 ? 18.859 20.734 -6.238 1 98.56 90 HIS B CA 1
ATOM 3758 C C . HIS B 1 90 ? 19.672 19.859 -5.289 1 98.56 90 HIS B C 1
ATOM 3760 O O . HIS B 1 90 ? 20.156 20.344 -4.262 1 98.56 90 HIS B O 1
ATOM 3766 N N . GLU B 1 91 ? 19.75 18.516 -5.523 1 98.44 91 GLU B N 1
ATOM 3767 C CA . GLU B 1 91 ? 20.547 17.609 -4.707 1 98.44 91 GLU B CA 1
ATOM 3768 C C . GLU B 1 91 ? 20.328 17.859 -3.217 1 98.44 91 GLU B C 1
ATOM 3770 O O . GLU B 1 91 ? 21.281 18.156 -2.488 1 98.44 91 GLU B O 1
ATOM 3775 N N . PRO B 1 92 ? 19.156 17.719 -2.758 1 98.75 92 PRO B N 1
ATOM 3776 C CA . PRO B 1 92 ? 18.812 18.109 -1.391 1 98.75 92 PRO B CA 1
ATOM 3777 C C . PRO B 1 92 ? 19.5 17.25 -0.335 1 98.75 92 PRO B C 1
ATOM 3779 O O . PRO B 1 92 ? 19.672 16.047 -0.531 1 98.75 92 PRO B O 1
ATOM 3782 N N . ALA B 1 93 ? 19.828 17.906 0.762 1 98.44 93 ALA B N 1
ATOM 3783 C CA . ALA B 1 93 ? 20.328 17.203 1.941 1 98.44 93 ALA B CA 1
ATOM 3784 C C . ALA B 1 93 ? 19.172 16.641 2.77 1 98.44 93 ALA B C 1
ATOM 3786 O O . ALA B 1 93 ? 19.344 15.68 3.512 1 98.44 93 ALA B O 1
ATOM 3787 N N . THR B 1 94 ? 18.031 17.281 2.68 1 98.88 94 THR B N 1
ATOM 3788 C CA . THR B 1 94 ? 16.828 16.875 3.395 1 98.88 94 THR B CA 1
ATOM 3789 C C . THR B 1 94 ? 15.594 17.094 2.531 1 98.88 94 THR B C 1
ATOM 3791 O 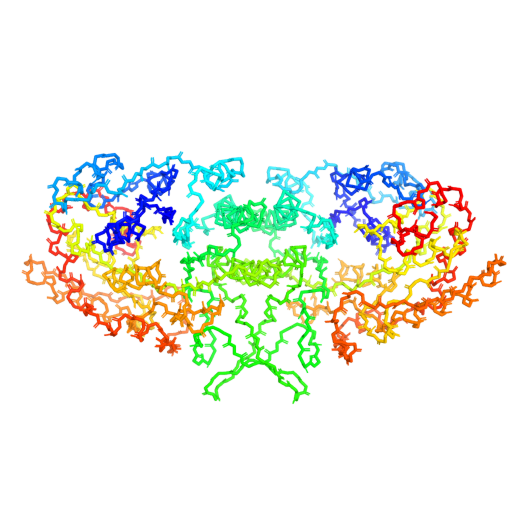O . THR B 1 94 ? 15.516 18.078 1.785 1 98.88 94 THR B O 1
ATOM 3794 N N . ILE B 1 95 ? 14.711 16.188 2.561 1 98.94 95 ILE B N 1
ATOM 3795 C CA . ILE B 1 95 ? 13.375 16.344 1.987 1 98.94 95 ILE B CA 1
ATOM 3796 C C . ILE B 1 95 ? 12.328 16.234 3.092 1 98.94 95 ILE B C 1
ATOM 3798 O O . ILE B 1 95 ? 12.266 15.234 3.814 1 98.94 95 ILE B O 1
ATOM 3802 N N . VAL B 1 96 ? 11.547 17.266 3.314 1 98.94 96 VAL B N 1
ATOM 3803 C CA . VAL B 1 96 ? 10.336 17.25 4.133 1 98.94 96 VAL B CA 1
ATOM 3804 C C . VAL B 1 96 ? 9.109 17.062 3.242 1 98.94 96 VAL B C 1
ATOM 3806 O O . VAL B 1 96 ? 8.68 18 2.57 1 98.94 96 VAL B O 1
ATOM 3809 N N . HIS B 1 97 ? 8.602 15.836 3.242 1 99 97 HIS B N 1
ATOM 3810 C CA . HIS B 1 97 ? 7.535 15.43 2.33 1 99 97 HIS B CA 1
ATOM 3811 C C . HIS B 1 97 ? 6.164 15.57 2.984 1 99 97 HIS B C 1
ATOM 3813 O O . HIS B 1 97 ? 5.699 14.656 3.664 1 99 97 HIS B O 1
ATOM 3819 N N . THR B 1 98 ? 5.461 16.688 2.689 1 98.88 98 THR B N 1
ATOM 3820 C CA . THR B 1 98 ? 4.121 16.922 3.221 1 98.88 98 THR B CA 1
ATOM 3821 C C . THR B 1 98 ? 3.082 16.875 2.104 1 98.88 98 THR B C 1
ATOM 3823 O O . THR B 1 98 ? 1.891 17.062 2.352 1 98.88 98 THR B O 1
ATOM 3826 N N . ALA B 1 99 ? 3.506 16.609 0.88 1 98.88 99 ALA B N 1
ATOM 3827 C CA . ALA B 1 99 ? 2.572 16.531 -0.242 1 98.88 99 ALA B CA 1
ATOM 3828 C C . ALA B 1 99 ? 1.727 15.266 -0.177 1 98.88 99 ALA B C 1
ATOM 3830 O O . ALA B 1 99 ? 2.26 14.156 -0.195 1 98.88 99 ALA B O 1
ATOM 3831 N N . ALA B 1 100 ? 0.468 15.438 -0.086 1 98.75 100 ALA B N 1
ATOM 3832 C CA . ALA B 1 100 ? -0.482 14.328 -0.107 1 98.75 100 ALA B CA 1
ATOM 3833 C C . ALA B 1 100 ? -1.916 14.836 -0.228 1 98.75 100 ALA B C 1
ATOM 3835 O O . ALA B 1 100 ? -2.217 15.961 0.166 1 98.75 100 ALA B O 1
ATOM 3836 N N . GLN B 1 101 ? -2.807 14.062 -0.923 1 98.69 101 GLN B N 1
ATOM 3837 C CA . GLN B 1 101 ? -4.227 14.195 -0.613 1 98.69 101 GLN B CA 1
ATOM 3838 C C . GLN B 1 101 ? -4.52 13.758 0.819 1 98.69 101 GLN B C 1
ATOM 3840 O O . GLN B 1 101 ? -4.379 12.578 1.156 1 98.69 101 GLN B O 1
ATOM 3845 N N . PRO B 1 102 ? -4.801 14.688 1.726 1 98.12 102 PRO B N 1
ATOM 3846 C CA . PRO B 1 102 ? -4.773 14.383 3.158 1 98.12 102 PRO B CA 1
ATOM 3847 C C . PRO B 1 102 ? -6.148 14.023 3.713 1 98.12 102 PRO B C 1
ATOM 3849 O O . PRO B 1 102 ? -6.293 13.789 4.918 1 98.12 102 PRO B O 1
ATOM 3852 N N . SER B 1 103 ? -7.211 13.984 2.939 1 98.31 103 SER B N 1
ATOM 3853 C CA . SER B 1 103 ? -8.578 13.914 3.441 1 98.31 103 SER B CA 1
ATOM 3854 C C . SER B 1 103 ? -9.109 12.484 3.387 1 98.31 103 SER B C 1
ATOM 3856 O O . SER B 1 103 ? -9.281 11.914 2.305 1 98.31 103 SER B O 1
ATOM 3858 N N . ALA B 1 104 ? -9.422 11.953 4.57 1 98 104 ALA B N 1
ATOM 3859 C CA . ALA B 1 104 ? -10.07 10.648 4.637 1 98 104 ALA B CA 1
ATOM 3860 C C . ALA B 1 104 ? -11.453 10.688 3.994 1 98 104 ALA B C 1
ATOM 3862 O O . ALA B 1 104 ? -11.766 9.883 3.111 1 98 104 ALA B O 1
ATOM 3863 N N . PRO B 1 105 ? -12.312 11.727 4.309 1 97.12 105 PRO B N 1
ATOM 3864 C CA . PRO B 1 105 ? -13.641 11.781 3.686 1 97.12 105 PRO B CA 1
ATOM 3865 C C . PRO B 1 105 ? -13.57 11.898 2.164 1 97.12 105 PRO B C 1
ATOM 3867 O O . PRO B 1 105 ? -14.352 11.266 1.454 1 97.12 105 PRO B O 1
ATOM 3870 N N . TYR B 1 106 ? -12.648 12.711 1.684 1 97.69 106 TYR B N 1
ATOM 3871 C CA . TYR B 1 106 ? -12.508 12.875 0.243 1 97.69 106 TYR B CA 1
ATOM 3872 C C . TYR B 1 106 ? -12.141 11.555 -0.427 1 97.69 106 TYR B C 1
ATOM 3874 O O . TYR B 1 106 ? -12.656 11.234 -1.497 1 97.69 106 TYR B O 1
ATOM 3882 N N . SER B 1 107 ? -11.281 10.758 0.188 1 98.31 107 SER B N 1
ATOM 3883 C CA . SER B 1 107 ? -10.805 9.5 -0.375 1 98.31 107 SER B CA 1
ATOM 3884 C C . SER B 1 107 ? -11.914 8.453 -0.403 1 98.31 107 SER B C 1
ATOM 3886 O O . SER B 1 107 ? -11.797 7.434 -1.087 1 98.31 107 SER B O 1
ATOM 3888 N N . GLN B 1 108 ? -12.969 8.703 0.344 1 97.12 108 GLN B N 1
ATOM 3889 C CA . GLN B 1 108 ? -14.016 7.703 0.532 1 97.12 108 GLN B CA 1
ATOM 3890 C C . GLN B 1 108 ? -15.242 8.023 -0.314 1 97.12 108 GLN B C 1
ATOM 3892 O O . GLN B 1 108 ? -16.219 7.273 -0.316 1 97.12 108 GLN B O 1
ATOM 3897 N N . ILE B 1 109 ? -15.258 9.133 -1.04 1 96.94 109 ILE B N 1
ATOM 3898 C CA . ILE B 1 109 ? -16.422 9.578 -1.801 1 96.94 109 ILE B CA 1
ATOM 3899 C C . ILE B 1 109 ? -16.844 8.492 -2.793 1 96.94 109 ILE B C 1
ATOM 3901 O O . ILE B 1 109 ? -18.031 8.188 -2.926 1 96.94 109 ILE B O 1
ATOM 3905 N N . ASN B 1 110 ? -15.977 7.941 -3.557 1 97.81 110 ASN B N 1
ATOM 3906 C CA . ASN B 1 110 ? -16.188 6.898 -4.555 1 97.81 110 ASN B CA 1
ATOM 3907 C C . ASN B 1 110 ? -14.867 6.273 -5.004 1 97.81 110 ASN B C 1
ATOM 3909 O O . ASN B 1 110 ? -13.805 6.613 -4.48 1 97.81 110 ASN B O 1
ATOM 3913 N N . GLY B 1 111 ? -14.977 5.297 -5.875 1 98.19 111 GLY B N 1
ATOM 3914 C CA . GLY B 1 111 ? -13.797 4.594 -6.34 1 98.19 111 GLY B CA 1
ATOM 3915 C C . GLY B 1 111 ? -12.797 5.496 -7.035 1 98.19 111 GLY B C 1
ATOM 3916 O O . GLY B 1 111 ? -11.586 5.301 -6.918 1 98.19 111 GLY B O 1
ATOM 3917 N N . GLU B 1 112 ? -13.273 6.465 -7.77 1 97.88 112 GLU B N 1
ATOM 3918 C CA . GLU B 1 112 ? -12.406 7.395 -8.484 1 97.88 112 GLU B CA 1
ATOM 3919 C C . GLU B 1 112 ? -11.523 8.18 -7.52 1 97.88 112 GLU B C 1
ATOM 3921 O O . GLU B 1 112 ? -10.32 8.32 -7.738 1 97.88 112 GLU B O 1
ATOM 3926 N N . ARG B 1 113 ? -12.117 8.703 -6.418 1 98.06 113 ARG B N 1
ATOM 3927 C CA . ARG B 1 113 ? -11.367 9.484 -5.445 1 98.06 113 ARG B CA 1
ATOM 3928 C C . ARG B 1 113 ? -10.43 8.594 -4.633 1 98.06 113 ARG B C 1
ATOM 3930 O O . ARG B 1 113 ? -9.344 9.023 -4.238 1 98.06 113 ARG B O 1
ATOM 3937 N N . ALA B 1 114 ? -10.883 7.367 -4.355 1 98.5 114 ALA B N 1
ATOM 3938 C CA . ALA B 1 114 ? -10.008 6.41 -3.695 1 98.5 114 ALA B CA 1
ATOM 3939 C C . ALA B 1 114 ? -8.766 6.133 -4.539 1 98.5 114 ALA B C 1
ATOM 3941 O O . ALA B 1 114 ? -7.641 6.16 -4.027 1 98.5 114 ALA B O 1
ATOM 3942 N N . ASN B 1 115 ? -8.945 5.867 -5.848 1 98.38 115 ASN B N 1
ATOM 3943 C CA . ASN B 1 115 ? -7.84 5.613 -6.766 1 98.38 115 ASN B CA 1
ATOM 3944 C C . ASN B 1 115 ? -6.914 6.82 -6.879 1 98.38 115 ASN B C 1
ATOM 3946 O O . ASN B 1 115 ? -5.691 6.676 -6.859 1 98.38 115 ASN B O 1
ATOM 3950 N N . TYR B 1 116 ? -7.508 7.969 -7.039 1 98.25 116 TYR B N 1
ATOM 3951 C CA . TYR B 1 116 ? -6.715 9.195 -7.113 1 98.25 116 TYR B CA 1
ATOM 3952 C C . TYR B 1 116 ? -5.84 9.352 -5.875 1 98.25 116 TYR B C 1
ATOM 3954 O O . TYR B 1 116 ? -4.648 9.648 -5.98 1 98.25 116 TYR B O 1
ATOM 3962 N N . THR B 1 117 ? -6.449 9.203 -4.711 1 98.56 117 THR B N 1
ATOM 3963 C CA . THR B 1 117 ? -5.742 9.391 -3.447 1 98.56 117 THR B CA 1
ATOM 3964 C C . THR B 1 117 ? -4.566 8.422 -3.338 1 98.56 117 THR B C 1
ATOM 3966 O O . THR B 1 117 ? -3.457 8.82 -2.986 1 98.56 117 THR B O 1
ATOM 3969 N N . GLN B 1 118 ? -4.805 7.172 -3.65 1 97.62 118 GLN B N 1
ATOM 3970 C CA . GLN B 1 118 ? -3.754 6.164 -3.568 1 97.62 118 GLN B CA 1
ATOM 3971 C C . GLN B 1 118 ? -2.629 6.461 -4.555 1 97.62 118 GLN B C 1
ATOM 3973 O O . GLN B 1 118 ? -1.45 6.391 -4.199 1 97.62 118 GLN B O 1
ATOM 3978 N N . HIS B 1 119 ? -3.014 6.754 -5.758 1 97.75 119 HIS B N 1
ATOM 3979 C CA . HIS B 1 119 ? -2.014 7.051 -6.777 1 97.75 119 HIS B CA 1
ATOM 3980 C C . HIS B 1 119 ? -1.205 8.289 -6.414 1 97.75 119 HIS B C 1
ATOM 3982 O O . HIS B 1 119 ? 0.027 8.25 -6.387 1 97.75 119 HIS B O 1
ATOM 3988 N N . ASN B 1 120 ? -1.883 9.344 -6.098 1 98.5 120 ASN B N 1
ATOM 3989 C CA . ASN B 1 120 ? -1.236 10.617 -5.789 1 98.5 120 ASN B CA 1
ATOM 39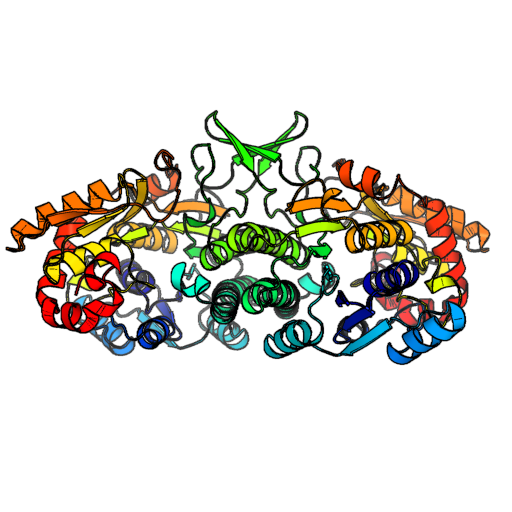90 C C . ASN B 1 120 ? -0.234 10.477 -4.648 1 98.5 120 ASN B C 1
ATOM 3992 O O . ASN B 1 120 ? 0.92 10.891 -4.773 1 98.5 120 ASN B O 1
ATOM 3996 N N . ASN B 1 121 ? -0.683 9.922 -3.551 1 98.81 121 ASN B N 1
ATOM 3997 C CA . ASN B 1 121 ? 0.141 9.875 -2.348 1 98.81 121 ASN B CA 1
ATOM 3998 C C . ASN B 1 121 ? 1.298 8.891 -2.498 1 98.81 121 ASN B C 1
ATOM 4000 O O . ASN B 1 121 ? 2.449 9.234 -2.225 1 98.81 121 ASN B O 1
ATOM 4004 N N . MET B 1 122 ? 1.035 7.73 -3 1 98.69 122 MET B N 1
ATOM 4005 C CA . MET B 1 122 ? 2.035 6.668 -3.002 1 98.69 122 MET B CA 1
ATOM 4006 C C . MET B 1 122 ? 3.039 6.867 -4.133 1 98.69 122 MET B C 1
ATOM 4008 O O . MET B 1 122 ? 4.234 6.613 -3.959 1 98.69 122 MET B O 1
ATOM 4012 N N . GLN B 1 123 ? 2.529 7.27 -5.312 1 98.56 123 GLN B N 1
ATOM 4013 C CA . GLN B 1 123 ? 3.426 7.496 -6.441 1 98.56 123 GLN B CA 1
ATOM 4014 C C . GLN B 1 123 ? 4.422 8.609 -6.137 1 98.56 123 GLN B C 1
ATOM 4016 O O . GLN B 1 123 ? 5.602 8.508 -6.488 1 98.56 123 GLN B O 1
ATOM 4021 N N . ALA B 1 124 ? 3.963 9.688 -5.547 1 98.88 124 ALA B N 1
ATOM 4022 C CA . ALA B 1 124 ? 4.844 10.789 -5.176 1 98.88 124 ALA B CA 1
ATOM 4023 C C . ALA B 1 124 ? 5.969 10.305 -4.262 1 98.88 124 ALA B C 1
ATOM 4025 O O . ALA B 1 124 ? 7.141 10.609 -4.5 1 98.88 124 ALA B O 1
ATOM 4026 N N . THR B 1 125 ? 5.621 9.555 -3.258 1 98.88 125 THR B N 1
ATOM 4027 C CA . THR B 1 125 ? 6.594 9.047 -2.297 1 98.88 125 THR B CA 1
ATOM 4028 C C . THR B 1 125 ? 7.594 8.117 -2.979 1 98.88 125 THR B C 1
ATOM 4030 O O . THR B 1 125 ? 8.805 8.25 -2.793 1 98.88 125 THR B O 1
ATOM 4033 N N . ARG B 1 126 ? 7.121 7.188 -3.807 1 98.81 126 ARG B N 1
ATOM 4034 C CA . ARG B 1 126 ? 8.016 6.227 -4.449 1 98.81 126 ARG B CA 1
ATOM 4035 C C . ARG B 1 126 ? 8.953 6.922 -5.43 1 98.81 126 ARG B C 1
ATOM 4037 O O . ARG B 1 126 ? 10.117 6.547 -5.551 1 98.81 126 ARG B O 1
ATOM 4044 N N . ASN B 1 127 ? 8.406 7.906 -6.168 1 98.94 127 ASN B N 1
ATOM 4045 C CA . ASN B 1 127 ? 9.266 8.656 -7.078 1 98.94 127 ASN B CA 1
ATOM 4046 C C . ASN B 1 127 ? 10.414 9.336 -6.332 1 98.94 127 ASN B C 1
ATOM 4048 O O . ASN B 1 127 ? 11.539 9.359 -6.82 1 98.94 127 ASN B O 1
ATOM 4052 N N . LEU B 1 128 ? 10.102 9.883 -5.18 1 98.94 128 LEU B N 1
ATOM 4053 C CA . LEU B 1 128 ? 11.141 10.539 -4.398 1 98.94 128 LEU B CA 1
ATOM 4054 C C . LEU B 1 128 ? 12.156 9.523 -3.875 1 98.94 128 LEU B C 1
ATOM 4056 O O . LEU B 1 128 ? 13.367 9.734 -3.994 1 98.94 128 LEU B O 1
ATOM 4060 N N . LEU B 1 129 ? 11.695 8.414 -3.33 1 98.94 129 LEU B N 1
ATOM 4061 C CA . LEU B 1 129 ? 12.578 7.406 -2.758 1 98.94 129 LEU B CA 1
ATOM 4062 C C . LEU B 1 129 ? 13.469 6.789 -3.832 1 98.94 129 LEU B C 1
ATOM 4064 O O . LEU B 1 129 ? 14.695 6.738 -3.678 1 98.94 129 LEU B O 1
ATOM 4068 N N . TRP B 1 130 ? 12.883 6.316 -4.898 1 98.88 130 TRP B N 1
ATOM 4069 C CA . TRP B 1 130 ? 13.656 5.742 -6 1 98.88 130 TRP B CA 1
ATOM 4070 C C . TRP B 1 130 ? 14.539 6.797 -6.652 1 98.88 130 TRP B C 1
ATOM 4072 O O . TRP B 1 130 ? 15.656 6.496 -7.09 1 98.88 130 TRP B O 1
ATOM 4082 N N . GLY B 1 131 ? 13.977 8.016 -6.781 1 98.88 131 GLY B N 1
ATOM 4083 C CA . GLY B 1 131 ? 14.797 9.094 -7.312 1 98.88 131 GLY B CA 1
ATOM 4084 C C . GLY B 1 131 ? 16.078 9.305 -6.543 1 98.88 131 GLY B C 1
ATOM 4085 O O . GLY B 1 131 ? 17.141 9.516 -7.137 1 98.88 131 GLY B O 1
ATOM 4086 N N . LEU B 1 132 ? 16.016 9.289 -5.188 1 98.94 132 LEU B N 1
ATOM 4087 C CA . LEU B 1 132 ? 17.203 9.445 -4.359 1 98.94 132 LEU B CA 1
ATOM 4088 C C . LEU B 1 132 ? 18.219 8.359 -4.664 1 98.94 132 LEU B C 1
ATOM 4090 O O . LEU B 1 132 ? 19.422 8.641 -4.789 1 98.94 132 LEU B O 1
ATOM 4094 N N . GLU B 1 133 ? 17.75 7.121 -4.75 1 98.88 133 GLU B N 1
ATOM 4095 C CA . GLU B 1 133 ? 18.625 6.004 -5.07 1 98.88 133 GLU B CA 1
ATOM 4096 C C . GLU B 1 133 ? 19.25 6.168 -6.457 1 98.88 133 GLU B C 1
ATOM 4098 O O . GLU B 1 133 ? 20.469 6.031 -6.625 1 98.88 133 GLU B O 1
ATOM 4103 N N . GLU B 1 134 ? 18.469 6.484 -7.434 1 98.75 134 GLU B N 1
ATOM 4104 C CA . GLU B 1 134 ? 18.875 6.492 -8.836 1 98.75 134 GLU B CA 1
ATOM 4105 C C . GLU B 1 134 ? 19.797 7.68 -9.133 1 98.75 134 GLU B C 1
ATOM 4107 O O . GLU B 1 134 ? 20.516 7.676 -10.133 1 98.75 134 GLU B O 1
ATOM 4112 N N . HIS B 1 135 ? 19.812 8.727 -8.266 1 98.69 135 HIS B N 1
ATOM 4113 C CA . HIS B 1 135 ? 20.656 9.891 -8.453 1 98.69 135 HIS B CA 1
ATOM 4114 C C . HIS B 1 135 ? 21.812 9.906 -7.449 1 98.69 135 HIS B C 1
ATOM 4116 O O . HIS B 1 135 ? 22.484 10.93 -7.281 1 98.69 135 HIS B O 1
ATOM 4122 N N . ASP B 1 136 ? 22.016 8.797 -6.715 1 98.56 136 ASP B N 1
ATOM 4123 C CA . ASP B 1 136 ? 23.094 8.633 -5.75 1 98.56 136 ASP B CA 1
ATOM 4124 C C . ASP B 1 136 ? 23 9.688 -4.645 1 98.56 136 ASP B C 1
ATOM 4126 O O . ASP B 1 136 ? 24 10.32 -4.301 1 98.56 136 ASP B O 1
ATOM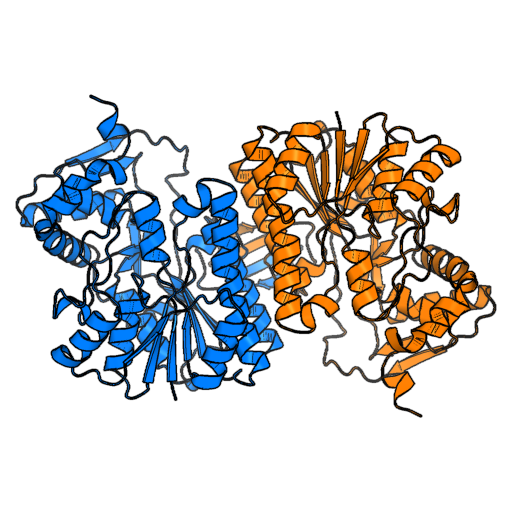 4130 N N . LEU B 1 137 ? 21.797 9.93 -4.168 1 98.75 137 LEU B N 1
ATOM 4131 C CA . LEU B 1 137 ? 21.516 10.875 -3.092 1 98.75 137 LEU B CA 1
ATOM 4132 C C . LEU B 1 137 ? 20.953 10.164 -1.869 1 98.75 137 LEU B C 1
ATOM 4134 O O . LEU B 1 137 ? 20.047 10.672 -1.217 1 98.75 137 LEU B O 1
ATOM 4138 N N . THR B 1 138 ? 21.453 9 -1.608 1 98.56 138 THR B N 1
ATOM 4139 C CA . THR B 1 138 ? 20.844 8.133 -0.607 1 98.56 138 THR B CA 1
ATOM 4140 C C . THR B 1 138 ? 21.203 8.594 0.801 1 98.56 138 THR B C 1
ATOM 4142 O O . THR B 1 138 ? 20.656 8.086 1.786 1 98.56 138 THR B O 1
ATOM 4145 N N . ASP B 1 139 ? 22.062 9.625 0.934 1 98.06 139 ASP B N 1
ATOM 4146 C CA . ASP B 1 139 ? 22.375 10.219 2.23 1 98.06 139 ASP B CA 1
ATOM 4147 C C . ASP B 1 139 ? 21.328 11.266 2.613 1 98.06 139 ASP B C 1
ATOM 4149 O O . ASP B 1 139 ? 21.328 11.766 3.74 1 98.06 139 ASP B O 1
ATOM 4153 N N . THR B 1 140 ? 20.453 11.672 1.688 1 98.75 140 THR B N 1
ATOM 4154 C CA . THR B 1 140 ? 19.391 12.641 1.94 1 98.75 140 THR B CA 1
ATOM 4155 C C . THR B 1 140 ? 18.484 12.164 3.061 1 98.75 140 THR B C 1
ATOM 4157 O O . THR B 1 140 ? 17.984 11.039 3.027 1 98.75 140 THR B O 1
ATOM 4160 N N . HIS B 1 141 ? 18.25 13.023 4.113 1 98.88 141 HIS B N 1
ATOM 4161 C CA . HIS B 1 141 ? 17.281 12.734 5.156 1 98.88 141 HIS B CA 1
ATOM 4162 C C . HIS B 1 141 ? 15.852 12.898 4.645 1 98.88 141 HIS B C 1
ATOM 4164 O O . HIS B 1 141 ? 15.445 14.008 4.273 1 98.88 141 HIS B O 1
ATOM 4170 N N . PHE B 1 142 ? 15.141 11.797 4.523 1 98.94 142 PHE B N 1
ATOM 4171 C CA . PHE B 1 142 ? 13.766 11.805 4.031 1 98.94 142 PHE B CA 1
ATOM 4172 C C . PHE B 1 142 ? 12.773 11.828 5.191 1 98.94 142 PHE B C 1
ATOM 4174 O O . PHE B 1 142 ? 12.641 10.844 5.918 1 98.94 142 PHE B O 1
ATOM 4181 N N . VAL B 1 143 ? 12.039 12.953 5.379 1 98.94 143 VAL B N 1
ATOM 4182 C CA . VAL B 1 143 ? 11.023 13.148 6.41 1 98.94 143 VAL B CA 1
ATOM 4183 C C . VAL B 1 143 ? 9.633 13.156 5.777 1 98.94 143 VAL B C 1
ATOM 4185 O O . VAL B 1 143 ? 9.328 14.016 4.949 1 98.94 143 VAL B O 1
ATOM 4188 N N . GLU B 1 144 ? 8.828 12.195 6.105 1 98.88 144 GLU B N 1
ATOM 4189 C CA . GLU B 1 144 ? 7.473 12.195 5.566 1 98.88 144 GLU B CA 1
ATOM 4190 C C . GLU B 1 144 ? 6.438 12.352 6.672 1 98.88 144 GLU B C 1
ATOM 4192 O O . GLU B 1 144 ? 6.512 11.672 7.699 1 98.88 144 GLU B O 1
ATOM 4197 N N . THR B 1 145 ? 5.465 13.266 6.426 1 98.81 145 THR B N 1
ATOM 4198 C CA . THR B 1 145 ? 4.277 13.305 7.266 1 98.81 145 THR B CA 1
ATOM 4199 C C . THR B 1 145 ? 3.301 12.195 6.883 1 98.81 145 THR B C 1
ATOM 4201 O O . THR B 1 145 ? 2.695 12.242 5.809 1 98.81 145 THR B O 1
ATOM 4204 N N . THR B 1 146 ? 3.205 11.234 7.719 1 98.44 146 THR B N 1
ATOM 4205 C CA . THR B 1 146 ? 2.127 10.266 7.566 1 98.44 146 THR B CA 1
ATOM 4206 C C . THR B 1 146 ? 0.943 10.625 8.461 1 98.44 146 THR B C 1
ATOM 4208 O O . THR B 1 146 ? 0.305 11.664 8.258 1 98.44 146 THR B O 1
ATOM 4211 N N . THR B 1 147 ? 0.459 9.727 9.266 1 98.5 147 THR B N 1
ATOM 4212 C CA . THR B 1 147 ? -0.681 10.062 10.109 1 98.5 147 THR B CA 1
ATOM 4213 C C . THR B 1 147 ? -0.843 9.031 11.227 1 98.5 147 THR B C 1
ATOM 4215 O O . THR B 1 147 ? -0.515 7.855 11.047 1 98.5 147 THR B O 1
ATOM 4218 N N . THR B 1 148 ? -1.358 9.5 12.32 1 97.44 148 THR B N 1
ATOM 4219 C CA . THR B 1 148 ? -1.693 8.555 13.383 1 97.44 148 THR B CA 1
ATOM 4220 C C . THR B 1 148 ? -2.871 7.676 12.977 1 97.44 148 THR B C 1
ATOM 4222 O O . THR B 1 148 ? -3.133 6.652 13.609 1 97.44 148 THR B O 1
ATOM 4225 N N . GLY B 1 149 ? -3.531 8.023 11.898 1 97 149 GLY B N 1
ATOM 4226 C CA . GLY B 1 149 ? -4.645 7.234 11.391 1 97 149 GLY B CA 1
ATOM 4227 C C . GLY B 1 149 ? -4.234 5.855 10.914 1 97 149 GLY B C 1
ATOM 4228 O O . GLY B 1 149 ? -5.082 4.984 10.711 1 97 149 GLY B O 1
ATOM 4229 N N . VAL B 1 150 ? -2.914 5.578 10.766 1 97.94 150 VAL B N 1
ATOM 4230 C CA . VAL B 1 150 ? -2.426 4.293 10.266 1 97.94 150 VAL B CA 1
ATOM 4231 C C . VAL B 1 150 ? -2.697 3.203 11.297 1 97.94 150 VAL B C 1
ATOM 4233 O O . VAL B 1 150 ? -2.734 2.018 10.961 1 97.94 150 VAL B O 1
ATOM 4236 N N . TYR B 1 151 ? -2.932 3.598 12.562 1 96.75 151 TYR B N 1
ATOM 4237 C CA . TYR B 1 151 ? -2.951 2.639 13.664 1 96.75 151 TYR B CA 1
ATOM 4238 C C . TYR B 1 151 ? -4.328 1.998 13.805 1 96.75 151 TYR B C 1
ATOM 4240 O O . TYR B 1 151 ? -4.465 0.935 14.414 1 96.75 151 TYR B O 1
ATOM 4248 N N . GLY B 1 152 ? -5.348 2.619 13.281 1 94.25 152 GLY B N 1
ATOM 4249 C CA . GLY B 1 152 ? -6.684 2.131 13.57 1 94.25 152 GLY B CA 1
ATOM 4250 C C . GLY B 1 152 ? -7.035 2.191 15.047 1 94.25 152 GLY B C 1
ATOM 4251 O O . GLY B 1 152 ? -6.801 3.207 15.703 1 94.25 152 GLY B O 1
ATOM 4252 N N . ALA B 1 153 ? -7.75 1.158 15.531 1 91.88 153 ALA B N 1
ATOM 4253 C CA . ALA B 1 153 ? -8.219 1.168 16.922 1 91.88 153 ALA B CA 1
ATOM 4254 C C . ALA B 1 153 ? -7.871 -0.142 17.625 1 91.88 153 ALA B C 1
ATOM 4256 O O . ALA B 1 153 ? -8.766 -0.902 18 1 91.88 153 ALA B O 1
ATOM 4257 N N . PRO B 1 154 ? -6.547 -0.334 17.828 1 93.69 154 PRO B N 1
ATOM 4258 C CA . PRO B 1 154 ? -6.18 -1.551 18.562 1 93.69 154 PRO B CA 1
ATOM 4259 C C . PRO B 1 154 ? -6.605 -1.515 20.031 1 93.69 154 PRO B C 1
ATOM 4261 O O . PRO B 1 154 ? -6.867 -0.438 20.578 1 93.69 154 PRO B O 1
ATOM 4264 N N . GLU B 1 155 ? -6.617 -2.664 20.703 1 93.12 155 GLU B N 1
ATOM 4265 C CA . GLU B 1 155 ? -7.035 -2.77 22.094 1 93.12 155 GLU B CA 1
ATOM 4266 C C . GLU B 1 155 ? -5.867 -2.521 23.047 1 93.12 155 GLU B C 1
ATOM 4268 O O . GLU B 1 155 ? -6.016 -2.621 24.266 1 93.12 155 GLU B O 1
ATOM 4273 N N . PHE B 1 156 ? -4.695 -2.264 22.578 1 94.69 156 PHE B N 1
ATOM 4274 C CA . PHE B 1 156 ? -3.514 -1.947 23.375 1 94.69 156 PHE B CA 1
ATOM 4275 C C . PHE B 1 156 ? -3.068 -0.51 23.125 1 94.69 156 PHE B C 1
ATOM 4277 O O . PHE B 1 156 ? -3.467 0.111 22.141 1 94.69 156 PHE B O 1
ATOM 4284 N N . PRO B 1 157 ? -2.324 0.04 24.125 1 95.12 157 PRO B N 1
ATOM 4285 C CA . PRO B 1 157 ? -1.765 1.37 23.875 1 95.12 157 PRO B CA 1
ATOM 4286 C C . PRO B 1 157 ? -0.951 1.436 22.578 1 95.12 157 PRO B C 1
ATOM 4288 O O . PRO B 1 157 ? -0.125 0.556 22.328 1 95.12 157 PRO B O 1
ATOM 4291 N N . ILE B 1 158 ? -1.286 2.398 21.781 1 96.56 158 ILE B N 1
ATOM 4292 C CA . ILE B 1 158 ? -0.65 2.549 20.469 1 96.56 158 ILE B CA 1
ATOM 4293 C C . ILE B 1 158 ? 0.827 2.891 20.656 1 96.56 158 ILE B C 1
ATOM 4295 O O . ILE B 1 158 ? 1.165 3.898 21.281 1 96.56 158 ILE B O 1
ATOM 4299 N N . PRO B 1 159 ? 1.733 2.109 20.141 1 96.62 159 PRO B N 1
ATOM 4300 C CA . PRO B 1 159 ? 3.166 2.371 20.281 1 96.62 159 PRO B CA 1
ATOM 4301 C C . PRO B 1 159 ? 3.656 3.504 19.391 1 96.62 159 PRO B C 1
ATOM 4303 O O . PRO B 1 159 ? 2.936 3.936 18.484 1 96.62 159 PRO B O 1
ATOM 4306 N N . GLU B 1 160 ? 4.766 4.09 19.672 1 95.75 160 GLU B N 1
ATOM 4307 C CA . GLU B 1 160 ? 5.453 4.988 18.75 1 95.75 160 GLU B CA 1
ATOM 4308 C C . GLU B 1 160 ? 6.328 4.203 17.766 1 95.75 160 GLU B C 1
ATOM 4310 O O . GLU B 1 160 ? 7.555 4.227 17.875 1 95.75 160 GLU B O 1
ATOM 4315 N N . GLY B 1 161 ? 5.688 3.572 16.734 1 93.06 161 GLY B N 1
ATOM 4316 C CA . GLY B 1 161 ? 6.344 2.701 15.781 1 93.06 161 GLY B CA 1
ATOM 4317 C C . GLY B 1 161 ? 5.801 1.285 15.789 1 93.06 161 GLY B C 1
ATOM 4318 O O . GLY B 1 161 ? 4.59 1.08 15.688 1 93.06 161 GLY B O 1
ATOM 4319 N N . GLY B 1 162 ? 6.691 0.314 15.875 1 95.38 162 GLY B N 1
ATOM 4320 C CA . GLY B 1 162 ? 6.309 -1.088 15.883 1 95.38 162 GLY B CA 1
ATOM 4321 C C . GLY B 1 162 ? 6.078 -1.637 17.281 1 95.38 162 GLY B C 1
ATOM 4322 O O . GLY B 1 162 ? 5.984 -0.875 18.25 1 95.38 162 GLY B O 1
ATOM 4323 N N . ALA B 1 163 ? 5.75 -2.883 17.375 1 97.44 163 ALA B N 1
ATOM 4324 C CA . ALA B 1 163 ? 5.508 -3.562 18.656 1 97.44 163 ALA B CA 1
ATOM 4325 C C . ALA B 1 163 ? 5.832 -5.051 18.547 1 97.44 163 ALA B C 1
ATOM 4327 O O . ALA B 1 163 ? 6.426 -5.496 17.562 1 97.44 163 ALA B O 1
ATOM 4328 N N . VAL B 1 164 ? 5.527 -5.762 19.625 1 98.19 164 VAL B N 1
ATOM 4329 C CA . VAL B 1 164 ? 5.852 -7.184 19.672 1 98.19 164 VAL B CA 1
ATOM 4330 C C . VAL B 1 164 ? 4.664 -8 19.156 1 98.19 164 VAL B C 1
ATOM 4332 O O . VAL B 1 164 ? 3.533 -7.816 19.609 1 98.19 164 VAL B O 1
ATOM 4335 N N . MET B 1 165 ? 4.926 -8.805 18.266 1 98.06 165 MET B N 1
ATOM 4336 C CA . MET B 1 165 ? 3.945 -9.773 17.781 1 98.06 165 MET B CA 1
ATOM 4337 C C . MET B 1 165 ? 4.336 -11.188 18.188 1 98.06 165 MET B C 1
ATOM 4339 O O . MET B 1 165 ? 5.523 -11.516 18.219 1 98.06 165 MET B O 1
ATOM 4343 N N . GLU B 1 166 ? 3.35 -11.977 18.484 1 97.88 166 GLU B N 1
ATOM 4344 C CA . GLU B 1 166 ? 3.588 -13.336 18.953 1 97.88 166 GLU B CA 1
ATOM 4345 C C . GLU B 1 166 ? 2.717 -14.344 18.203 1 97.88 166 GLU B C 1
ATOM 4347 O O . GLU B 1 166 ? 1.536 -14.086 17.953 1 97.88 166 GLU B O 1
ATOM 4352 N N . ASN B 1 167 ? 3.268 -15.414 17.859 1 97.06 167 ASN B N 1
ATOM 4353 C CA . ASN B 1 167 ? 2.57 -16.578 17.328 1 97.06 167 ASN B CA 1
ATOM 4354 C C . ASN B 1 167 ? 3.232 -17.875 17.766 1 97.06 167 ASN B C 1
ATOM 4356 O O . ASN B 1 167 ? 4.457 -18 17.734 1 97.06 167 ASN B O 1
ATOM 4360 N N . ASP B 1 168 ? 2.451 -18.812 18.297 1 95.56 168 ASP B N 1
ATOM 4361 C CA . ASP B 1 168 ? 2.883 -20.141 18.734 1 95.56 168 ASP B CA 1
ATOM 4362 C C . ASP B 1 168 ? 3.99 -20.031 19.781 1 95.56 168 ASP B C 1
ATOM 4364 O O . ASP B 1 168 ? 4.988 -20.75 19.703 1 95.56 168 ASP B O 1
ATOM 4368 N N . GLY B 1 169 ? 3.953 -19.109 20.562 1 95.31 169 GLY B N 1
ATOM 4369 C CA . GLY B 1 169 ? 4.828 -18.984 21.719 1 95.31 169 GLY B CA 1
ATOM 4370 C C . GLY B 1 169 ? 6.121 -18.25 21.422 1 95.31 169 GLY B C 1
ATOM 4371 O O . GLY B 1 169 ? 6.922 -18 22.328 1 95.31 169 GLY B O 1
ATOM 4372 N N . GLU B 1 170 ? 6.32 -17.891 20.219 1 96.69 170 GLU B N 1
ATOM 4373 C CA . GLU B 1 170 ? 7.52 -17.156 19.844 1 96.69 170 GLU B CA 1
ATOM 4374 C C . GLU B 1 170 ? 7.188 -15.711 19.484 1 96.69 170 GLU B C 1
ATOM 4376 O O . GLU B 1 170 ? 6.062 -15.406 19.078 1 96.69 170 GLU B O 1
ATOM 4381 N N . ARG B 1 171 ? 8.172 -14.867 19.688 1 96.38 171 ARG B N 1
ATOM 4382 C CA . ARG B 1 171 ? 7.922 -13.43 19.594 1 96.38 171 ARG B CA 1
ATOM 4383 C C . ARG B 1 171 ? 8.969 -12.742 18.734 1 96.38 171 ARG B C 1
ATOM 4385 O O . ARG B 1 171 ? 10.078 -13.25 18.578 1 96.38 171 ARG B O 1
ATOM 4392 N N . ASP B 1 172 ? 8.586 -11.633 18.172 1 96.94 172 ASP B N 1
ATOM 4393 C CA . ASP B 1 172 ? 9.461 -10.758 17.406 1 96.94 172 ASP B CA 1
ATOM 4394 C C . ASP B 1 172 ? 8.969 -9.312 17.422 1 96.94 172 ASP B C 1
ATOM 4396 O O . ASP B 1 172 ? 7.773 -9.07 17.609 1 96.94 172 ASP B O 1
ATOM 4400 N N . GLU B 1 173 ? 9.844 -8.344 17.422 1 97.38 173 GLU B N 1
ATOM 4401 C CA . GLU B 1 173 ? 9.469 -6.953 17.188 1 97.38 173 GLU B CA 1
ATOM 4402 C C . GLU B 1 173 ? 9.141 -6.723 15.711 1 97.38 173 GLU B C 1
ATOM 4404 O O . GLU B 1 173 ? 9.93 -7.082 14.828 1 97.38 173 GLU B O 1
ATOM 4409 N N . VAL B 1 174 ? 7.965 -6.246 15.422 1 97.94 174 VAL B N 1
ATOM 4410 C CA . VAL B 1 174 ? 7.512 -6.059 14.047 1 97.94 174 VAL B CA 1
ATOM 4411 C C . VAL B 1 174 ? 6.973 -4.641 13.867 1 97.94 174 VAL B C 1
ATOM 4413 O O . VAL B 1 174 ? 6.617 -3.977 14.844 1 97.94 174 VAL B O 1
ATOM 4416 N N . PRO B 1 175 ? 7.012 -4.121 12.625 1 98.12 175 PRO B N 1
ATOM 4417 C CA . PRO B 1 175 ? 6.309 -2.859 12.383 1 98.12 175 PRO B CA 1
ATOM 4418 C C . PRO B 1 175 ? 4.809 -2.961 12.648 1 98.12 175 PRO B C 1
ATOM 4420 O O . PRO B 1 175 ? 4.266 -4.066 12.734 1 98.12 175 PRO B O 1
ATOM 4423 N N . PHE B 1 176 ? 4.168 -1.83 12.852 1 98.06 176 PHE B N 1
ATOM 4424 C CA . PHE B 1 176 ? 2.729 -1.826 13.094 1 98.06 176 PHE B CA 1
ATOM 4425 C C . PHE B 1 176 ? 1.962 -2.18 11.828 1 98.06 176 PHE B C 1
ATOM 4427 O O . PHE B 1 176 ? 2.291 -1.698 10.742 1 98.06 176 PHE B O 1
ATOM 4434 N N . PRO B 1 177 ? 0.909 -3.049 11.93 1 98.06 177 PRO B N 1
ATOM 4435 C CA . PRO B 1 177 ? 0.138 -3.449 10.75 1 98.06 177 PRO B CA 1
ATOM 4436 C C . PRO B 1 177 ? -0.71 -2.311 10.188 1 98.06 177 PRO B C 1
ATOM 4438 O O . PRO B 1 177 ? -0.992 -1.339 10.891 1 98.06 177 PRO B O 1
ATOM 4441 N N . ALA B 1 178 ? -1.028 -2.412 8.867 1 97.88 178 ALA B N 1
ATOM 4442 C CA . ALA B 1 178 ? -1.939 -1.471 8.219 1 97.88 178 ALA B CA 1
ATOM 4443 C C . ALA B 1 178 ? -3.373 -1.683 8.695 1 97.88 178 ALA B C 1
ATOM 4445 O O . ALA B 1 178 ? -4.133 -2.436 8.086 1 97.88 178 ALA B O 1
ATOM 4446 N N . MET B 1 179 ? -3.818 -0.962 9.695 1 96.88 179 MET B N 1
ATOM 4447 C CA . MET B 1 179 ? -5.141 -1.148 10.281 1 96.88 179 MET B CA 1
ATOM 4448 C C . MET B 1 179 ? -6.008 0.091 10.078 1 96.88 179 MET B C 1
ATOM 4450 O O . MET B 1 179 ? -7.016 0.269 10.766 1 96.88 179 MET B O 1
ATOM 4454 N N . ALA B 1 180 ? -5.594 0.921 9.133 1 96.94 180 ALA B N 1
ATOM 4455 C CA . ALA B 1 180 ? -6.262 2.197 8.898 1 96.94 180 ALA B CA 1
ATOM 4456 C C . ALA B 1 180 ? -7.703 1.986 8.445 1 96.94 180 ALA B C 1
ATOM 4458 O O . ALA B 1 180 ? -8.008 1.007 7.762 1 96.94 180 ALA B O 1
ATOM 4459 N N . GLY B 1 181 ? -8.586 2.979 8.781 1 96.75 181 GLY B N 1
ATOM 4460 C CA . GLY B 1 181 ? -10.016 2.842 8.523 1 96.75 181 GLY B CA 1
ATOM 4461 C C . GLY B 1 181 ? -10.484 3.629 7.32 1 96.75 181 GLY B C 1
ATOM 4462 O O . GLY B 1 181 ? -11.688 3.738 7.07 1 96.75 181 GLY B O 1
ATOM 4463 N N . SER B 1 182 ? -9.57 4.23 6.578 1 98.25 182 SER B N 1
ATOM 4464 C CA . SER B 1 182 ? -9.938 4.961 5.367 1 98.25 182 SER B CA 1
ATOM 4465 C C . SER B 1 182 ? -8.914 4.727 4.254 1 98.25 182 SER B C 1
ATOM 4467 O O . SER B 1 182 ? -7.789 4.297 4.52 1 98.25 182 SER B O 1
ATOM 4469 N N . TRP B 1 183 ? -9.359 5 3.008 1 98.69 183 TRP B N 1
ATOM 4470 C CA . TRP B 1 183 ? -8.484 4.809 1.854 1 98.69 183 TRP B CA 1
ATOM 4471 C C . TRP B 1 183 ? -7.316 5.785 1.887 1 98.69 183 TRP B C 1
ATOM 4473 O O . TRP B 1 183 ? -6.219 5.465 1.43 1 98.69 183 TRP B O 1
ATOM 4483 N N . TYR B 1 184 ? -7.504 6.988 2.398 1 98.69 184 TYR B N 1
ATOM 4484 C CA . TYR B 1 184 ? -6.406 7.918 2.625 1 98.69 184 TYR B CA 1
ATOM 4485 C C . TYR B 1 184 ? -5.43 7.367 3.656 1 98.69 184 TYR B C 1
ATOM 4487 O O . TYR B 1 184 ? -4.223 7.312 3.41 1 98.69 184 TYR B O 1
ATOM 4495 N N . HIS B 1 185 ? -5.91 6.98 4.805 1 98.69 185 HIS B N 1
ATOM 4496 C CA . HIS B 1 185 ? -5.027 6.504 5.863 1 98.69 185 HIS B CA 1
ATOM 4497 C C . HIS B 1 185 ? -4.227 5.289 5.41 1 98.69 185 HIS B C 1
ATOM 4499 O O . HIS B 1 185 ? -3.078 5.109 5.816 1 98.69 185 HIS B O 1
ATOM 4505 N N . LEU B 1 186 ? -4.801 4.453 4.574 1 98.75 186 LEU B N 1
ATOM 4506 C CA . LEU B 1 186 ? -4.082 3.287 4.062 1 98.75 186 LEU B CA 1
ATOM 4507 C C . LEU B 1 186 ? -2.896 3.713 3.203 1 98.75 186 LEU B C 1
ATOM 4509 O O . LEU B 1 186 ? -1.859 3.047 3.195 1 98.75 186 LEU B O 1
ATOM 4513 N N . THR B 1 187 ? -3.092 4.844 2.4 1 98.81 187 THR B N 1
ATOM 4514 C CA . THR B 1 187 ? -1.958 5.289 1.597 1 98.81 187 THR B CA 1
ATOM 4515 C C . THR B 1 187 ? -0.74 5.551 2.479 1 98.81 187 THR B C 1
ATOM 4517 O O . THR B 1 187 ? 0.395 5.297 2.07 1 98.81 187 THR B O 1
ATOM 4520 N N . LYS B 1 188 ? -0.987 6.047 3.639 1 98.81 188 LYS B N 1
ATOM 4521 C CA . LYS B 1 188 ? 0.113 6.383 4.539 1 98.81 188 LYS B CA 1
ATOM 4522 C C . LYS B 1 188 ? 0.667 5.137 5.219 1 98.81 188 LYS B C 1
ATOM 4524 O O . LYS B 1 188 ? 1.864 5.051 5.496 1 98.81 188 LYS B O 1
ATOM 4529 N N . SER B 1 189 ? -0.218 4.121 5.48 1 98.75 189 SER B N 1
ATOM 4530 C CA . SER B 1 189 ? 0.291 2.816 5.887 1 98.75 189 SER B CA 1
ATOM 4531 C C . SER B 1 189 ? 1.213 2.227 4.828 1 98.75 189 SER B C 1
ATOM 4533 O O . SER B 1 189 ? 2.281 1.699 5.148 1 98.75 189 SER B O 1
ATOM 4535 N N . HIS B 1 190 ? 0.771 2.301 3.607 1 98.75 190 HIS B N 1
ATOM 4536 C CA . HIS B 1 190 ? 1.54 1.762 2.492 1 98.75 190 HIS B CA 1
ATOM 4537 C C . HIS B 1 190 ? 2.857 2.51 2.318 1 98.75 190 HIS B C 1
ATOM 4539 O O . HIS B 1 190 ? 3.896 1.896 2.064 1 98.75 190 HIS B O 1
ATOM 4545 N N . ASP B 1 191 ? 2.826 3.822 2.461 1 98.81 191 ASP B N 1
ATOM 4546 C CA . ASP B 1 191 ? 4.047 4.617 2.375 1 98.81 191 ASP B CA 1
ATOM 4547 C C . ASP B 1 191 ? 5.031 4.234 3.477 1 98.81 191 ASP B C 1
ATOM 4549 O O . ASP B 1 191 ? 6.242 4.195 3.248 1 98.81 191 ASP B O 1
ATOM 4553 N N . ALA B 1 192 ? 4.504 4.031 4.688 1 98.75 192 ALA B N 1
ATOM 4554 C CA . ALA B 1 192 ? 5.379 3.592 5.773 1 98.75 192 ALA B CA 1
ATOM 4555 C C . ALA B 1 192 ? 6.125 2.314 5.395 1 98.75 192 ALA B C 1
ATOM 4557 O O . ALA B 1 192 ? 7.324 2.189 5.648 1 98.75 192 ALA B O 1
ATOM 4558 N N . ALA B 1 193 ? 5.426 1.378 4.797 1 98.75 193 ALA B N 1
ATOM 4559 C CA . ALA B 1 193 ? 6.043 0.131 4.355 1 98.75 193 ALA B CA 1
ATOM 4560 C C . ALA B 1 193 ? 7.043 0.384 3.232 1 98.75 193 ALA B C 1
ATOM 4562 O O . ALA B 1 193 ? 8.141 -0.186 3.229 1 98.75 193 ALA B O 1
ATOM 4563 N N . ASN B 1 194 ? 6.68 1.217 2.273 1 98.81 194 ASN B N 1
ATOM 4564 C CA . ASN B 1 194 ? 7.582 1.575 1.183 1 98.81 194 ASN B CA 1
ATOM 4565 C C . ASN B 1 194 ? 8.859 2.23 1.702 1 98.81 194 ASN B C 1
ATOM 4567 O O . ASN B 1 194 ? 9.953 1.948 1.21 1 98.81 194 ASN B O 1
ATOM 4571 N N . MET B 1 195 ? 8.688 3.105 2.66 1 98.88 195 MET B N 1
ATOM 4572 C CA . MET B 1 195 ? 9.836 3.789 3.254 1 98.88 195 MET B CA 1
ATOM 4573 C C . MET B 1 195 ? 10.758 2.797 3.959 1 98.88 195 MET B C 1
ATOM 4575 O O . MET B 1 195 ? 11.977 2.887 3.84 1 98.88 195 MET B O 1
ATOM 4579 N N . ARG B 1 196 ? 10.164 1.888 4.684 1 98.62 196 ARG B N 1
ATOM 4580 C CA . ARG B 1 196 ? 10.977 0.875 5.348 1 98.62 196 ARG B CA 1
ATOM 4581 C C . ARG B 1 196 ? 11.766 0.054 4.332 1 98.62 196 ARG B C 1
ATOM 4583 O O . ARG B 1 196 ? 12.938 -0.251 4.555 1 98.62 196 ARG B O 1
ATOM 4590 N N . LEU B 1 197 ? 11.102 -0.298 3.266 1 98.69 197 LEU B N 1
ATOM 4591 C CA . LEU B 1 197 ? 11.781 -1.073 2.234 1 98.69 197 LEU B CA 1
ATOM 4592 C C . LEU B 1 197 ? 12.906 -0.26 1.593 1 98.69 197 LEU B C 1
ATOM 4594 O O . LEU B 1 197 ? 14 -0.775 1.37 1 98.69 197 LEU B O 1
ATOM 4598 N N . ALA B 1 198 ? 12.625 0.978 1.269 1 98.75 198 ALA B N 1
ATOM 4599 C CA . ALA B 1 198 ? 13.633 1.854 0.685 1 98.75 198 ALA B CA 1
ATOM 4600 C C . ALA B 1 198 ? 14.828 2.012 1.619 1 98.75 198 ALA B C 1
ATOM 4602 O O . ALA B 1 198 ? 15.984 2.01 1.173 1 98.75 198 ALA B O 1
ATOM 4603 N N . HIS B 1 199 ? 14.562 2.176 2.879 1 98.81 199 HIS B N 1
ATOM 4604 C CA . HIS B 1 199 ? 15.633 2.256 3.859 1 98.81 199 HIS B CA 1
ATOM 4605 C C . HIS B 1 199 ? 16.484 0.989 3.848 1 98.81 199 HIS B C 1
ATOM 4607 O O . HIS B 1 199 ? 17.719 1.062 3.84 1 98.81 199 HIS B O 1
ATOM 4613 N N . LYS B 1 200 ? 15.859 -0.11 3.867 1 98.06 200 LYS B N 1
ATOM 4614 C CA . LYS B 1 200 ? 16.547 -1.398 3.904 1 98.06 200 LYS B CA 1
ATOM 4615 C C . LYS B 1 200 ? 17.391 -1.607 2.652 1 98.06 200 LYS B C 1
ATOM 4617 O O . LYS B 1 200 ? 18.5 -2.135 2.729 1 98.06 200 LYS B O 1
ATOM 4622 N N . GLN B 1 201 ? 16.875 -1.207 1.525 1 98.19 201 GLN B N 1
ATOM 4623 C CA . GLN B 1 201 ? 17.516 -1.52 0.252 1 98.19 201 GLN B CA 1
ATOM 4624 C C . GLN B 1 201 ? 18.531 -0.445 -0.134 1 98.19 201 GLN B C 1
ATOM 4626 O O . GLN B 1 201 ? 19.531 -0.738 -0.774 1 98.19 201 GLN B O 1
ATOM 4631 N N . PHE B 1 202 ? 18.219 0.821 0.209 1 98.62 202 PHE B N 1
ATOM 4632 C CA . PHE B 1 202 ? 19 1.929 -0.32 1 98.62 202 PHE B CA 1
ATOM 4633 C C . PHE B 1 202 ? 19.719 2.66 0.802 1 98.62 202 PHE B C 1
ATOM 4635 O O . PHE B 1 202 ? 20.484 3.594 0.547 1 98.62 202 PHE B O 1
ATOM 4642 N N . ASP B 1 203 ? 19.453 2.307 2.035 1 98.31 203 ASP B N 1
ATOM 4643 C CA . ASP B 1 203 ? 20.094 2.889 3.217 1 98.31 203 ASP B CA 1
ATOM 4644 C C . ASP B 1 203 ? 19.703 4.359 3.375 1 98.31 203 ASP B C 1
ATOM 4646 O O . ASP B 1 203 ? 20.484 5.152 3.912 1 98.31 203 ASP B O 1
ATOM 4650 N N . ILE B 1 204 ? 18.594 4.781 2.877 1 98.81 204 ILE B N 1
ATOM 4651 C CA . ILE B 1 204 ? 18.094 6.152 3.012 1 98.81 204 ILE B CA 1
ATOM 4652 C C . ILE B 1 204 ? 17.672 6.406 4.457 1 98.81 204 ILE B C 1
ATOM 4654 O O . ILE B 1 204 ? 16.891 5.633 5.023 1 98.81 204 ILE B O 1
ATOM 4658 N N . PRO B 1 205 ? 18.234 7.438 5.133 1 98.88 205 PRO B N 1
ATOM 4659 C CA . PRO B 1 205 ? 17.703 7.785 6.453 1 98.88 205 PRO B CA 1
ATOM 4660 C C . PRO B 1 205 ? 16.281 8.312 6.398 1 98.88 205 PRO B C 1
ATOM 4662 O O . PRO B 1 205 ? 15.969 9.188 5.59 1 98.88 205 PRO B O 1
ATOM 4665 N N . ILE B 1 206 ? 15.398 7.758 7.25 1 98.81 206 ILE B N 1
ATOM 4666 C CA . ILE B 1 206 ? 13.969 8.062 7.145 1 98.81 206 ILE B CA 1
ATOM 4667 C C . ILE B 1 206 ? 13.43 8.461 8.516 1 98.81 206 ILE B C 1
ATOM 4669 O O . ILE B 1 206 ? 13.695 7.793 9.516 1 98.81 206 ILE B O 1
ATOM 4673 N N . SER B 1 207 ? 12.758 9.555 8.594 1 98.88 207 SER B N 1
ATOM 4674 C CA . SER B 1 207 ? 11.867 9.898 9.688 1 98.88 207 SER B CA 1
ATOM 4675 C C . SER B 1 207 ? 10.406 9.797 9.273 1 98.88 207 SER B C 1
ATOM 4677 O O . SER B 1 207 ? 9.93 10.578 8.445 1 98.88 207 SER B O 1
ATOM 4679 N N . ASP B 1 208 ? 9.734 8.742 9.742 1 98.88 208 ASP B N 1
ATOM 4680 C CA . ASP B 1 208 ? 8.297 8.57 9.57 1 98.88 208 ASP B CA 1
ATOM 4681 C C . ASP B 1 208 ? 7.523 9.32 10.656 1 98.88 208 ASP B C 1
ATOM 4683 O O . ASP B 1 208 ? 7.434 8.852 11.797 1 98.88 208 ASP B O 1
ATOM 4687 N N . VAL B 1 209 ? 6.945 10.492 10.273 1 98.88 209 VAL B N 1
ATOM 4688 C CA . VAL B 1 209 ? 6.281 11.367 11.234 1 98.88 209 VAL B CA 1
ATOM 4689 C C . VAL B 1 209 ? 4.77 11.18 11.148 1 98.88 209 VAL B C 1
ATOM 4691 O O . VAL B 1 209 ? 4.117 11.734 10.266 1 98.88 209 VAL B O 1
ATOM 4694 N N . ARG B 1 210 ? 4.227 10.438 12.094 1 98.75 210 ARG B N 1
ATOM 4695 C CA . ARG B 1 210 ? 2.799 10.125 12.102 1 98.75 210 ARG B CA 1
ATOM 4696 C C . ARG B 1 210 ? 2.006 11.234 12.797 1 98.75 210 ARG B C 1
ATOM 4698 O O . ARG B 1 210 ? 1.823 11.203 14.016 1 98.75 210 ARG B O 1
ATOM 4705 N N . THR B 1 211 ? 1.538 12.109 11.992 1 98.62 211 THR B N 1
ATOM 4706 C CA . THR B 1 211 ? 0.975 13.391 12.422 1 98.62 211 THR B CA 1
ATOM 4707 C C . THR B 1 211 ? -0.469 13.211 12.891 1 98.62 211 THR B C 1
ATOM 4709 O O . THR B 1 211 ? -1.284 12.609 12.18 1 98.62 211 THR B O 1
ATOM 4712 N N . ALA B 1 212 ? -0.786 13.703 14.039 1 97.94 212 ALA B N 1
ATOM 4713 C CA . ALA B 1 212 ? -2.143 13.688 14.578 1 97.94 212 ALA B CA 1
ATOM 4714 C C . ALA B 1 212 ? -3.01 14.75 13.906 1 97.94 212 ALA B C 1
ATOM 4716 O O . ALA B 1 212 ? -2.535 15.492 13.039 1 97.94 212 ALA B O 1
ATOM 4717 N N . ILE B 1 213 ? -4.312 14.742 14.219 1 97.62 213 ILE B N 1
ATOM 4718 C CA . ILE B 1 213 ? -5.219 15.766 13.711 1 97.62 213 ILE B CA 1
ATOM 4719 C C . ILE B 1 213 ? -4.703 17.156 14.109 1 97.62 213 ILE B C 1
ATOM 4721 O O . ILE B 1 213 ? -4.574 17.453 15.297 1 97.62 213 ILE B O 1
ATOM 4725 N N . THR B 1 214 ? -4.379 17.922 13.117 1 98.5 214 THR B N 1
ATOM 4726 C CA . THR B 1 214 ? -3.719 19.188 13.359 1 98.5 214 THR B CA 1
ATOM 4727 C C . THR B 1 214 ? -4.73 20.344 13.352 1 98.5 214 THR B C 1
ATOM 4729 O O . THR B 1 214 ? -5.562 20.422 12.445 1 98.5 214 THR B O 1
ATOM 4732 N N . TYR B 1 215 ? -4.668 21.125 14.383 1 97.94 215 TYR B N 1
ATOM 4733 C CA . TYR B 1 215 ? -5.531 22.312 14.453 1 97.94 215 TYR B CA 1
ATOM 4734 C C . TYR B 1 215 ? -4.707 23.578 14.586 1 97.94 215 TYR B C 1
ATOM 4736 O O . TYR B 1 215 ? -3.572 23.547 15.07 1 97.94 215 TYR B O 1
ATOM 4744 N N . GLY B 1 216 ? -5.262 24.641 14.148 1 97.94 216 GLY B N 1
ATOM 4745 C CA . GLY B 1 216 ? -4.602 25.938 14.25 1 97.94 216 GLY B CA 1
ATOM 4746 C C . GLY B 1 216 ? -4.762 26.781 13 1 97.94 216 GLY B C 1
ATOM 4747 O O . GLY B 1 216 ? -5.02 26.266 11.914 1 97.94 216 GLY B O 1
ATOM 4748 N N . THR B 1 217 ? -4.594 28.094 13.125 1 96.5 217 THR B N 1
ATOM 4749 C CA . THR B 1 217 ? -4.75 29 12 1 96.5 217 THR B CA 1
ATOM 4750 C C . THR B 1 217 ? -3.395 29.547 11.562 1 96.5 217 THR B C 1
ATOM 4752 O O . THR B 1 217 ? -3.207 29.891 10.391 1 96.5 217 THR B O 1
ATOM 4755 N N . GLU B 1 218 ? -2.52 29.672 12.484 1 94.62 218 GLU B N 1
ATOM 4756 C CA . GLU B 1 218 ? -1.282 30.391 12.195 1 94.62 218 GLU B CA 1
ATOM 4757 C C . GLU B 1 218 ? -0.113 29.812 12.992 1 94.62 218 GLU B C 1
ATOM 4759 O O . GLU B 1 218 ? -0.316 29.094 13.969 1 94.62 218 GLU B O 1
ATOM 4764 N N . THR B 1 219 ? 1.035 30.016 12.5 1 97.31 219 THR B N 1
ATOM 4765 C CA . THR B 1 219 ? 2.281 29.953 13.258 1 97.31 219 THR B CA 1
ATOM 4766 C C . THR B 1 219 ? 2.857 31.359 13.469 1 97.31 219 THR B C 1
ATOM 4768 O O . THR B 1 219 ? 2.32 32.344 12.953 1 97.31 219 THR B O 1
ATOM 4771 N N . ALA B 1 220 ? 3.926 31.422 14.281 1 96.19 220 ALA B N 1
ATOM 4772 C CA . ALA B 1 220 ? 4.539 32.719 14.539 1 96.19 220 ALA B CA 1
ATOM 4773 C C . ALA B 1 220 ? 4.918 33.406 13.234 1 96.19 220 ALA B C 1
ATOM 4775 O O . ALA B 1 220 ? 4.73 34.625 13.094 1 96.19 220 ALA B O 1
ATOM 4776 N N . GLU B 1 221 ? 5.406 32.719 12.281 1 98.12 221 GLU B N 1
ATOM 4777 C CA . GLU B 1 221 ? 5.871 33.281 11.016 1 98.12 221 GLU B CA 1
ATOM 4778 C C . GLU B 1 221 ? 4.699 33.719 10.141 1 98.12 221 GLU B C 1
ATOM 4780 O O . GLU B 1 221 ? 4.742 34.781 9.539 1 98.12 221 GLU B O 1
ATOM 4785 N N . THR B 1 222 ? 3.648 32.906 10.094 1 98.12 222 THR B N 1
ATOM 4786 C CA . THR B 1 222 ? 2.535 33.219 9.203 1 98.12 222 THR B CA 1
ATOM 4787 C C . THR B 1 222 ? 1.691 34.375 9.781 1 98.12 222 THR B C 1
ATOM 4789 O O . THR B 1 222 ? 1.03 35.094 9.031 1 98.12 222 THR B O 1
ATOM 4792 N N . ALA B 1 223 ? 1.725 34.562 11.062 1 96.31 223 ALA B N 1
ATOM 4793 C CA . ALA B 1 223 ? 0.893 35.562 11.75 1 96.31 223 ALA B CA 1
ATOM 4794 C C . ALA B 1 223 ? 1.392 36.969 11.492 1 96.31 223 ALA B C 1
ATOM 4796 O O . ALA B 1 223 ? 0.663 37.938 11.703 1 96.31 223 ALA B O 1
ATOM 4797 N N . ALA B 1 224 ? 2.607 37.156 11 1 97.44 224 ALA B N 1
ATOM 4798 C CA . ALA B 1 224 ? 3.279 38.438 10.906 1 97.44 224 ALA B CA 1
ATOM 4799 C C . ALA B 1 224 ? 2.637 39.312 9.828 1 97.44 224 ALA B C 1
ATOM 4801 O O . ALA B 1 224 ? 2.717 40.531 9.891 1 97.44 224 ALA B O 1
ATOM 4802 N N . ASP B 1 225 ? 2.023 38.781 8.875 1 97.62 225 ASP B N 1
ATOM 4803 C CA . ASP B 1 225 ? 1.404 39.469 7.738 1 97.62 225 ASP B CA 1
ATOM 4804 C C . ASP B 1 225 ? 0.297 38.594 7.125 1 97.62 225 ASP B C 1
ATOM 4806 O O . ASP B 1 225 ? 0.497 37.406 6.859 1 97.62 225 ASP B O 1
ATOM 4810 N N . PRO B 1 226 ? -0.869 39.125 6.879 1 96.44 226 PRO B N 1
ATOM 4811 C CA . PRO B 1 226 ? -1.969 38.344 6.32 1 96.44 226 PRO B CA 1
ATOM 4812 C C . PRO B 1 226 ? -1.596 37.656 5.008 1 96.44 226 PRO B C 1
ATOM 4814 O O . PRO B 1 226 ? -2.17 36.625 4.66 1 96.44 226 PRO B O 1
ATOM 4817 N N . ARG B 1 227 ? -0.598 38.312 4.258 1 97.19 227 ARG B N 1
ATOM 4818 C CA . ARG B 1 227 ? -0.172 37.75 2.98 1 97.19 227 ARG B CA 1
ATOM 4819 C C . ARG B 1 227 ? 0.668 36.5 3.184 1 97.19 227 ARG B C 1
ATOM 4821 O O . ARG B 1 227 ? 0.958 35.781 2.229 1 97.19 227 ARG B O 1
ATOM 4828 N N . LEU B 1 228 ? 0.955 36.062 4.465 1 98.62 228 LEU B N 1
ATOM 4829 C CA . LEU B 1 228 ? 1.741 34.875 4.812 1 98.62 228 LEU B CA 1
ATOM 4830 C C . LEU B 1 228 ? 0.85 33.781 5.375 1 98.62 228 LEU B C 1
ATOM 4832 O O . LEU B 1 228 ? 1.342 32.719 5.781 1 98.62 228 LEU B O 1
ATOM 4836 N N . ALA B 1 229 ? -0.411 33.969 5.332 1 97.81 229 ALA B N 1
ATOM 4837 C CA . ALA B 1 229 ? -1.353 33.031 5.949 1 97.81 229 ALA B CA 1
ATOM 4838 C C . ALA B 1 229 ? -1.245 31.656 5.32 1 97.81 229 ALA B C 1
ATOM 4840 O O . ALA B 1 229 ? -0.994 31.531 4.117 1 97.81 229 ALA B O 1
ATOM 4841 N N . THR B 1 230 ? -1.413 30.641 6.137 1 97.75 230 THR B N 1
ATOM 4842 C CA . THR B 1 230 ? -1.658 29.312 5.605 1 97.75 230 THR B CA 1
ATOM 4843 C C . THR B 1 230 ? -3.154 29.047 5.449 1 97.75 230 THR B C 1
ATOM 4845 O O . THR B 1 230 ? -3.975 29.781 6.023 1 97.75 230 THR B O 1
ATOM 4848 N N . ARG B 1 231 ? -3.48 28.125 4.625 1 97.69 231 ARG B N 1
ATOM 4849 C CA . ARG B 1 231 ? -4.887 27.844 4.359 1 97.69 231 ARG B CA 1
ATOM 4850 C C . ARG B 1 231 ? -5.586 27.328 5.609 1 97.69 231 ARG B C 1
ATOM 4852 O O . ARG B 1 231 ? -4.961 26.688 6.453 1 97.69 231 ARG B O 1
ATOM 4859 N N . PHE B 1 232 ? -6.84 27.594 5.742 1 98.25 232 PHE B N 1
ATOM 4860 C CA . PHE B 1 232 ? -7.723 27.094 6.793 1 98.25 232 PHE B CA 1
ATOM 4861 C C . PHE B 1 232 ? -9 26.516 6.199 1 98.25 232 PHE B C 1
ATOM 4863 O O . PHE B 1 232 ? -9.914 27.25 5.836 1 98.25 232 PHE B O 1
ATOM 4870 N N . ASP B 1 233 ? -9.031 25.188 6.145 1 98.38 233 ASP B N 1
ATOM 4871 C CA . ASP B 1 233 ? -10.211 24.516 5.605 1 98.38 233 ASP B CA 1
ATOM 4872 C C . ASP B 1 233 ? -11.195 24.172 6.715 1 98.38 233 ASP B C 1
ATOM 4874 O O . ASP B 1 233 ? -10.797 23.75 7.801 1 98.38 233 ASP B O 1
ATOM 4878 N N . PHE B 1 234 ? -12.453 24.391 6.457 1 98.06 234 PHE B N 1
ATOM 4879 C CA . PHE B 1 234 ? -13.484 24.219 7.473 1 98.06 234 PHE B CA 1
ATOM 4880 C C . PHE B 1 234 ? -14.664 23.422 6.918 1 98.06 234 PHE B C 1
ATOM 4882 O O . PHE B 1 234 ? -15.688 23.281 7.582 1 98.06 234 PHE B O 1
ATOM 4889 N N . ASP B 1 235 ? -14.555 22.969 5.688 1 97.38 235 ASP B N 1
ATOM 4890 C CA . ASP B 1 235 ? -15.617 22.172 5.078 1 97.38 235 ASP B CA 1
ATOM 4891 C C . ASP B 1 235 ? -15.57 20.734 5.578 1 97.38 235 ASP B C 1
ATOM 4893 O O . ASP B 1 235 ? -14.648 20.344 6.293 1 97.38 235 ASP B O 1
ATOM 4897 N N . TYR B 1 236 ? -16.5 19.906 5.168 1 95.19 236 TYR B N 1
ATOM 4898 C CA . TYR B 1 236 ? -16.672 18.531 5.633 1 95.19 236 TYR B CA 1
ATOM 4899 C C . TYR B 1 236 ? -15.523 17.641 5.18 1 95.19 236 TYR B C 1
ATOM 4901 O O . TYR B 1 236 ? -15.172 16.672 5.855 1 95.19 236 TYR B O 1
ATOM 4909 N N . TYR B 1 237 ? -14.945 17.953 4.07 1 96.75 237 TYR B N 1
ATOM 4910 C CA . TYR B 1 237 ? -13.977 17.047 3.465 1 96.75 237 TYR B CA 1
ATOM 4911 C C . TYR B 1 237 ? -12.562 17.359 3.945 1 96.75 237 TYR B C 1
ATOM 4913 O O . TYR B 1 237 ? -11.805 16.453 4.297 1 96.75 237 TYR B O 1
ATOM 4921 N N . PHE B 1 238 ? -12.188 18.594 4.047 1 97.56 238 PHE B N 1
ATOM 4922 C CA . PHE B 1 238 ? -10.797 18.938 4.309 1 97.56 238 PHE B CA 1
ATOM 4923 C C . PHE B 1 238 ? -10.656 19.625 5.66 1 97.56 238 PHE B C 1
ATOM 4925 O O . PHE B 1 238 ? -9.539 19.766 6.176 1 97.56 238 PHE B O 1
ATOM 4932 N N . GLY B 1 239 ? -11.781 20.094 6.242 1 97 239 GLY B N 1
ATOM 4933 C CA . GLY B 1 239 ? -11.742 20.672 7.574 1 97 239 GLY B CA 1
ATOM 4934 C C . GLY B 1 239 ? -11.742 19.625 8.68 1 97 239 GLY B C 1
ATOM 4935 O O . GLY B 1 239 ? -12.586 18.734 8.68 1 97 239 GLY B O 1
ATOM 4936 N N . VAL B 1 240 ? -10.82 19.734 9.633 1 95.88 240 VAL B N 1
ATOM 4937 C CA . VAL B 1 240 ? -10.844 18.844 10.789 1 95.88 240 VAL B CA 1
ATOM 4938 C C . VAL B 1 240 ? -11.914 19.297 11.773 1 95.88 240 VAL B C 1
ATOM 4940 O O . VAL B 1 240 ? -12.43 20.422 11.656 1 95.88 240 VAL B O 1
ATOM 4943 N N . VAL B 1 241 ? -12.25 18.531 12.711 1 94.94 241 VAL B N 1
ATOM 4944 C CA . VAL B 1 241 ? -13.398 18.719 13.586 1 94.94 241 VAL B CA 1
ATOM 4945 C C . VAL B 1 241 ? -13.258 20.031 14.344 1 94.94 241 VAL B C 1
ATOM 4947 O O . VAL B 1 241 ? -14.219 20.797 14.461 1 94.94 241 VAL B O 1
ATOM 4950 N N . ALA B 1 242 ? -12.117 20.344 14.828 1 96.94 242 ALA B N 1
ATOM 4951 C CA . ALA B 1 242 ? -11.898 21.578 15.562 1 96.94 242 ALA B CA 1
ATOM 4952 C C . ALA B 1 242 ? -12.188 22.797 14.68 1 96.94 242 ALA B C 1
ATOM 4954 O O . ALA B 1 242 ? -12.742 23.797 15.148 1 96.94 242 ALA B O 1
ATOM 4955 N N . HIS B 1 243 ? -11.773 22.703 13.422 1 98.12 243 HIS B N 1
ATOM 4956 C CA . HIS B 1 243 ? -11.992 23.797 12.477 1 98.12 243 HIS B CA 1
ATOM 4957 C C . HIS B 1 243 ? -13.477 23.953 12.164 1 98.12 243 HIS B C 1
ATOM 4959 O O . HIS B 1 243 ? -13.977 25.078 12.086 1 98.12 243 HIS B O 1
ATOM 4965 N N . ARG B 1 244 ? -14.156 22.859 12.031 1 96.94 244 ARG B N 1
ATOM 4966 C CA . ARG B 1 244 ? -15.586 22.906 11.75 1 96.94 244 ARG B CA 1
ATOM 4967 C C . ARG B 1 244 ? -16.375 23.469 12.93 1 96.94 244 ARG B C 1
ATOM 4969 O O . ARG B 1 244 ? -17.297 24.25 12.758 1 96.94 244 ARG B O 1
ATOM 4976 N N . PHE B 1 245 ? -16.016 23.047 14.141 1 97.31 245 PHE B N 1
ATOM 4977 C CA . PHE B 1 245 ? -16.656 23.578 15.336 1 97.31 245 PHE B CA 1
ATOM 4978 C C . PHE B 1 245 ? -16.453 25.078 15.453 1 97.31 245 PHE B C 1
ATOM 4980 O O . PHE B 1 245 ? -17.359 25.812 15.812 1 97.31 245 PHE B O 1
ATOM 4987 N N . ALA B 1 246 ? -15.273 25.531 15.188 1 97.94 246 ALA B N 1
ATOM 4988 C CA . ALA B 1 246 ? -14.992 26.969 15.219 1 97.94 246 ALA B CA 1
ATOM 4989 C C . ALA B 1 246 ? -15.828 27.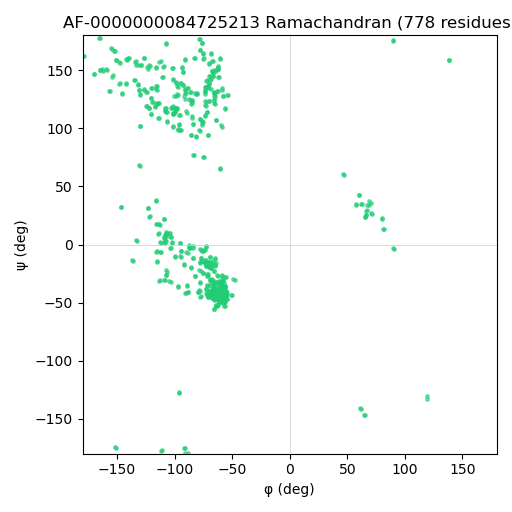703 14.18 1 97.94 246 ALA B C 1
ATOM 4991 O O . ALA B 1 246 ? -16.328 28.797 14.445 1 97.94 246 ALA B O 1
ATOM 4992 N N . ALA B 1 247 ? -15.93 27.094 12.984 1 97.62 247 ALA B N 1
ATOM 4993 C CA . ALA B 1 247 ? -16.75 27.688 11.93 1 97.62 247 ALA B CA 1
ATOM 4994 C C . ALA B 1 247 ? -18.219 27.766 12.344 1 97.62 247 ALA B C 1
ATOM 4996 O O . ALA B 1 247 ? -18.891 28.75 12.094 1 97.62 247 ALA B O 1
ATOM 4997 N N . GLN B 1 248 ? -18.672 26.688 12.945 1 96.75 248 GLN B N 1
ATOM 4998 C CA . GLN B 1 248 ? -20.047 26.688 13.469 1 96.75 248 GLN B CA 1
ATOM 4999 C C . GLN B 1 248 ? -20.25 27.812 14.469 1 96.75 248 GLN B C 1
ATOM 5001 O O . GLN B 1 248 ? -21.266 28.516 14.422 1 96.75 248 GLN B O 1
ATOM 5006 N N . ALA B 1 249 ? -19.328 27.984 15.336 1 97.25 249 ALA B N 1
ATOM 5007 C CA . ALA B 1 249 ? -19.422 29.031 16.359 1 97.25 249 ALA B CA 1
ATOM 5008 C C . ALA B 1 249 ? -19.516 30.422 15.711 1 97.25 249 ALA B C 1
ATOM 5010 O O . ALA B 1 249 ? -20.375 31.219 16.078 1 97.25 249 ALA B O 1
ATOM 5011 N N . VAL B 1 250 ? -18.641 30.656 14.773 1 97.44 250 VAL B N 1
ATOM 5012 C CA . VAL B 1 250 ? -18.578 31.953 14.125 1 97.44 250 VAL B CA 1
ATOM 5013 C C . VAL B 1 250 ? -19.859 32.188 13.328 1 97.44 250 VAL B C 1
ATOM 5015 O O . VAL B 1 250 ? -20.344 33.344 13.25 1 97.44 250 VAL B O 1
ATOM 5018 N N . ALA B 1 251 ? -20.438 31.125 12.781 1 95.88 251 ALA B N 1
ATOM 5019 C CA . ALA B 1 251 ? -21.688 31.219 12.016 1 95.88 251 ALA B CA 1
ATOM 5020 C C . ALA B 1 251 ? -22.891 31.188 12.945 1 95.88 251 ALA B C 1
ATOM 5022 O O . ALA B 1 251 ? -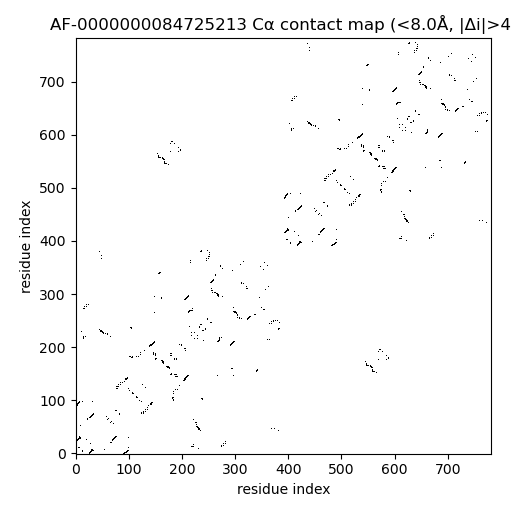24.031 31.219 12.484 1 95.88 251 ALA B O 1
ATOM 5023 N N . GLU B 1 252 ? -22.703 31.062 14.227 1 94.06 252 GLU B N 1
ATOM 5024 C CA . GLU B 1 252 ? -23.719 31.109 15.273 1 94.06 252 GLU B CA 1
ATOM 5025 C C . GLU B 1 252 ? -24.641 29.891 15.211 1 94.06 252 GLU B C 1
ATOM 5027 O O . GLU B 1 252 ? -25.859 30.016 15.305 1 94.06 252 GLU B O 1
ATOM 5032 N N . TYR B 1 253 ? -24.094 28.797 14.898 1 95 253 TYR B N 1
ATOM 5033 C CA . TYR B 1 253 ? -24.75 27.5 15.031 1 95 253 TYR B CA 1
ATOM 5034 C C . TYR B 1 253 ? -24.25 26.766 16.266 1 95 253 TYR B C 1
ATOM 5036 O O . TYR B 1 253 ? -23.125 27 16.734 1 95 253 TYR B O 1
ATOM 5044 N N . PRO B 1 254 ? -25.078 25.922 16.828 1 94.38 254 PRO B N 1
ATOM 5045 C CA . PRO B 1 254 ? -24.578 25.094 17.922 1 94.38 254 PRO B CA 1
ATOM 5046 C C . PRO B 1 254 ? -23.516 24.094 17.469 1 94.38 254 PRO B C 1
ATOM 5048 O O . PRO B 1 254 ? -23.547 23.641 16.328 1 94.38 254 PRO B O 1
ATOM 5051 N N . MET B 1 255 ? -22.641 23.828 18.375 1 93.56 255 MET B N 1
ATOM 5052 C CA . MET B 1 255 ? -21.703 22.734 18.125 1 93.56 255 MET B CA 1
ATOM 5053 C C . MET B 1 255 ? -22.406 21.391 18.266 1 93.56 255 MET B C 1
ATOM 5055 O O . MET B 1 255 ? -23.094 21.141 19.266 1 93.56 255 MET B O 1
ATOM 5059 N N . THR B 1 256 ? -22.219 20.516 17.312 1 91.25 256 THR B N 1
ATOM 5060 C CA . THR B 1 256 ? -22.938 19.25 17.25 1 91.25 256 THR B CA 1
ATOM 5061 C C . THR B 1 256 ? -22.078 18.109 17.75 1 91.25 256 THR B C 1
ATOM 5063 O O . THR B 1 256 ? -21.062 17.766 17.141 1 91.25 256 THR B O 1
ATOM 5066 N N . VAL B 1 257 ? -22.438 17.531 18.859 1 91.56 257 VAL B N 1
ATOM 5067 C CA . VAL B 1 257 ? -21.766 16.375 19.438 1 91.56 257 VAL B CA 1
ATOM 5068 C C . VAL B 1 257 ? -22.641 15.133 19.281 1 91.56 257 VAL B C 1
ATOM 5070 O O . VAL B 1 257 ? -23.766 15.086 19.781 1 91.56 257 VAL B O 1
ATOM 5073 N N . TYR B 1 258 ? -22.156 14.188 18.562 1 86.19 258 TYR B N 1
ATOM 5074 C CA . TYR B 1 258 ? -22.906 12.953 18.375 1 86.19 258 TYR B CA 1
ATOM 5075 C C . TYR B 1 258 ? -22.641 11.969 19.516 1 86.19 258 TYR B C 1
ATOM 5077 O O . TYR B 1 258 ? -21.484 11.68 19.828 1 86.19 258 TYR B O 1
ATOM 5085 N N . GLY B 1 259 ? -23.672 11.414 20.094 1 86.12 259 GLY B N 1
ATOM 5086 C CA . GLY B 1 259 ? -23.547 10.531 21.234 1 86.12 259 GLY B CA 1
ATOM 5087 C C . GLY B 1 259 ? -23 11.234 22.469 1 86.12 259 GLY B C 1
ATOM 5088 O O . GLY B 1 259 ? -23.406 12.359 22.766 1 86.12 259 GLY B O 1
ATOM 5089 N N . LYS B 1 260 ? -22.266 10.484 23.234 1 84.38 260 LYS B N 1
ATOM 5090 C CA . LYS B 1 260 ? -21.656 11.086 24.406 1 84.38 260 LYS B CA 1
ATOM 5091 C C . LYS B 1 260 ? -20.438 11.922 24.031 1 84.38 260 LYS B C 1
ATOM 5093 O O . LYS B 1 260 ? -20.047 12.82 24.781 1 84.38 260 LYS B O 1
ATOM 5098 N N . GLY B 1 261 ? -19.891 11.602 22.891 1 86.5 261 GLY B N 1
ATOM 5099 C CA . GLY B 1 261 ? -18.734 12.336 22.406 1 86.5 261 GLY B CA 1
ATOM 5100 C C . GLY B 1 261 ? -17.5 12.156 23.266 1 86.5 261 GLY B C 1
ATOM 5101 O O . GLY B 1 261 ? -16.625 13.016 23.281 1 86.5 261 GLY B O 1
ATOM 5102 N N . GLU B 1 262 ? -17.406 11.133 23.984 1 87.56 262 GLU B N 1
ATOM 5103 C CA . GLU B 1 262 ? -16.344 10.953 24.969 1 87.56 262 GLU B CA 1
ATOM 5104 C C . GLU B 1 262 ? -15.117 10.289 24.328 1 87.56 262 GLU B C 1
ATOM 5106 O O . GLU B 1 262 ? -14.039 10.266 24.938 1 87.56 262 GLU B O 1
ATOM 5111 N N . GLN B 1 263 ? -15.281 9.875 23.109 1 85.44 263 GLN B N 1
ATOM 5112 C CA . GLN B 1 263 ? -14.141 9.273 22.422 1 85.44 263 GLN B CA 1
ATOM 5113 C C . GLN B 1 263 ? -13.023 10.297 22.203 1 85.44 263 GLN B C 1
ATOM 5115 O O . GLN B 1 263 ? -13.289 11.422 21.781 1 85.44 263 GLN B O 1
ATOM 5120 N N . ARG B 1 264 ? -11.875 9.945 22.562 1 91.56 264 ARG B N 1
ATOM 5121 C CA . ARG B 1 264 ? -10.727 10.836 22.438 1 91.56 264 ARG B CA 1
ATOM 5122 C C . ARG B 1 264 ? -9.914 10.516 21.188 1 91.56 264 ARG B C 1
ATOM 5124 O O . ARG B 1 264 ? -9.742 9.344 20.844 1 91.56 264 ARG B O 1
ATOM 5131 N N . LYS B 1 265 ? -9.461 11.477 20.516 1 93.44 265 LYS B N 1
ATOM 5132 C CA . LYS B 1 265 ? -8.586 11.375 19.359 1 93.44 265 LYS B CA 1
ATOM 5133 C C . LYS B 1 265 ? -7.301 12.172 19.562 1 93.44 265 LYS B C 1
ATOM 5135 O O . LYS B 1 265 ? -7.262 13.094 20.375 1 93.44 265 LYS B O 1
ATOM 5140 N N . PRO B 1 266 ? -6.25 11.711 18.891 1 95.94 266 PRO B N 1
ATOM 5141 C CA . PRO B 1 266 ? -4.988 12.445 19.031 1 95.94 266 PRO B CA 1
ATOM 5142 C C . PRO B 1 266 ? -4.996 13.766 18.266 1 95.94 266 PRO B C 1
ATOM 5144 O O . PRO B 1 266 ? -5.395 13.805 17.094 1 95.94 266 PRO B O 1
ATOM 5147 N N . PHE B 1 267 ? -4.504 14.844 18.891 1 96.88 267 PHE B N 1
ATOM 5148 C CA . PHE B 1 267 ? -4.461 16.172 18.266 1 96.88 267 PHE B CA 1
ATOM 5149 C C . PHE B 1 267 ? -3.096 16.812 18.469 1 96.88 267 PHE B C 1
ATOM 5151 O O . PHE B 1 267 ? -2.34 16.422 19.359 1 96.88 267 PHE B O 1
ATOM 5158 N N . ILE B 1 268 ? -2.838 17.719 17.609 1 98.31 268 ILE B N 1
ATOM 5159 C CA . ILE B 1 268 ? -1.63 18.531 17.734 1 98.31 268 ILE B CA 1
ATOM 5160 C C . ILE B 1 268 ? -1.887 19.938 17.172 1 98.31 268 ILE B C 1
ATOM 5162 O O . ILE B 1 268 ? -2.559 20.078 16.156 1 98.31 268 ILE B O 1
ATOM 5166 N N . ALA B 1 269 ? -1.363 20.906 17.922 1 98.25 269 ALA B N 1
ATOM 5167 C CA . ALA B 1 269 ? -1.431 22.266 17.406 1 98.25 269 ALA B CA 1
ATOM 5168 C C . ALA B 1 269 ? -0.516 22.438 16.188 1 98.25 269 ALA B C 1
ATOM 5170 O O . ALA B 1 269 ? 0.575 21.875 16.141 1 98.25 269 ALA B O 1
ATOM 5171 N N . LEU B 1 270 ? -0.956 23.25 15.25 1 98.56 270 LEU B N 1
ATOM 5172 C CA . LEU B 1 270 ? -0.156 23.562 14.07 1 98.56 270 LEU B CA 1
ATOM 5173 C C . LEU B 1 270 ? 1.249 24 14.469 1 98.56 270 LEU B C 1
ATOM 5175 O O . LEU B 1 270 ? 2.234 23.578 13.859 1 98.56 270 LEU B O 1
ATOM 5179 N N . GLU B 1 271 ? 1.338 24.828 15.477 1 98.06 271 GLU B N 1
ATOM 5180 C CA . GLU B 1 271 ? 2.611 25.344 15.961 1 98.06 271 GLU B CA 1
ATOM 5181 C C . GLU B 1 271 ? 3.559 24.219 16.344 1 98.06 271 GLU B C 1
ATOM 5183 O O . GLU B 1 271 ? 4.734 24.219 15.977 1 98.06 271 GLU B O 1
ATOM 5188 N N . ASP B 1 272 ? 3.07 23.281 17.062 1 98.44 272 ASP B N 1
ATOM 5189 C CA . ASP B 1 272 ? 3.885 22.156 17.531 1 98.44 272 ASP B CA 1
ATOM 5190 C C . ASP B 1 272 ? 4.258 21.234 16.375 1 98.44 272 ASP B C 1
ATOM 5192 O O . ASP B 1 272 ? 5.363 20.688 16.328 1 98.44 272 ASP B O 1
ATOM 5196 N N . ALA B 1 273 ? 3.301 20.984 15.445 1 98.69 273 ALA B N 1
ATOM 5197 C CA . ALA B 1 273 ? 3.576 20.141 14.281 1 98.69 273 ALA B CA 1
ATOM 5198 C C . ALA B 1 273 ? 4.707 20.734 13.438 1 98.69 273 ALA B C 1
ATOM 5200 O O . ALA B 1 273 ? 5.637 20.016 13.055 1 98.69 273 ALA B O 1
ATOM 5201 N N . VAL B 1 274 ? 4.633 22.031 13.195 1 98.81 274 VAL B N 1
ATOM 5202 C CA . VAL B 1 274 ? 5.621 22.734 12.391 1 98.81 274 VAL B CA 1
ATOM 5203 C C . VAL B 1 274 ? 6.977 22.703 13.086 1 98.81 274 VAL B C 1
ATOM 5205 O O . VAL B 1 274 ? 8.008 22.484 12.445 1 98.81 274 VAL B O 1
ATOM 5208 N N . GLU B 1 275 ? 6.965 22.875 14.398 1 98.69 275 GLU B N 1
ATOM 5209 C CA . GLU B 1 275 ? 8.203 22.844 15.172 1 98.69 275 GLU B CA 1
ATOM 5210 C C . GLU B 1 275 ? 8.93 21.516 15.008 1 98.69 275 GLU B C 1
ATOM 5212 O O . GLU B 1 275 ? 10.141 21.484 14.773 1 98.69 275 GLU B O 1
ATOM 5217 N N . GLY B 1 276 ? 8.195 20.422 15.164 1 98.69 276 GLY B N 1
ATOM 5218 C CA . GLY B 1 276 ? 8.797 19.109 15.016 1 98.69 276 GLY B CA 1
ATOM 5219 C C . GLY B 1 276 ? 9.398 18.875 13.648 1 98.69 276 GLY B C 1
ATOM 5220 O O . GLY B 1 276 ? 10.516 18.359 13.539 1 98.69 276 GLY B O 1
ATOM 5221 N N . LEU B 1 277 ? 8.734 19.234 12.578 1 98.88 277 LEU B N 1
ATOM 5222 C CA . LEU B 1 277 ? 9.219 19.047 11.211 1 98.88 277 LEU B CA 1
ATOM 5223 C C . LEU B 1 277 ? 10.453 19.906 10.953 1 98.88 277 LEU B C 1
ATOM 5225 O O . LEU B 1 277 ? 11.398 19.453 10.297 1 98.88 277 LEU B O 1
ATOM 5229 N N . ALA B 1 278 ? 10.422 21.141 11.453 1 98.88 278 ALA B N 1
ATOM 5230 C CA . ALA B 1 278 ? 11.578 22.031 11.273 1 98.88 278 ALA B CA 1
ATOM 5231 C C . ALA B 1 278 ? 12.805 21.469 11.984 1 98.88 278 ALA B C 1
ATOM 5233 O O . ALA B 1 278 ? 13.906 21.484 11.438 1 98.88 278 ALA B O 1
ATOM 5234 N N . ARG B 1 279 ? 12.602 21 13.203 1 98.75 279 ARG B N 1
ATOM 5235 C CA . ARG B 1 279 ? 13.719 20.453 13.953 1 98.75 279 ARG B CA 1
ATOM 5236 C C . ARG B 1 279 ? 14.281 19.203 13.266 1 98.75 279 ARG B C 1
ATOM 5238 O O . ARG B 1 279 ? 15.492 19 13.219 1 98.75 279 ARG B O 1
ATOM 5245 N N . LEU B 1 280 ? 13.43 18.359 12.742 1 98.81 280 LEU B N 1
ATOM 5246 C CA . LEU B 1 280 ? 13.891 17.172 12.039 1 98.81 280 LEU B CA 1
ATOM 5247 C C . LEU B 1 280 ? 14.625 17.547 10.758 1 98.81 280 LEU B C 1
ATOM 5249 O O . LEU B 1 280 ? 15.617 16.906 10.398 1 98.81 280 LEU B O 1
ATOM 5253 N N . ALA B 1 281 ? 14.117 18.547 10.047 1 98.81 281 ALA B N 1
ATOM 5254 C CA . ALA B 1 281 ? 14.727 18.984 8.797 1 98.81 281 ALA B CA 1
ATOM 5255 C C . ALA B 1 281 ? 16.172 19.453 9.023 1 98.81 281 ALA B C 1
ATOM 5257 O O . ALA B 1 281 ? 17.016 19.297 8.141 1 98.81 281 ALA B O 1
ATOM 5258 N N . LEU B 1 282 ? 16.422 20.016 10.203 1 98.5 282 LEU B N 1
ATOM 5259 C CA . LEU B 1 282 ? 17.703 20.656 10.461 1 98.5 282 LEU B CA 1
ATOM 5260 C C . LEU B 1 282 ? 18.547 19.844 11.438 1 98.5 282 LEU B C 1
ATOM 5262 O O . LEU B 1 282 ? 19.625 20.281 11.844 1 98.5 282 LEU B O 1
ATOM 5266 N N . ILE B 1 283 ? 18.094 18.703 11.781 1 98.06 283 ILE B N 1
ATOM 5267 C CA . ILE B 1 283 ? 18.719 17.906 12.828 1 98.06 283 ILE B CA 1
ATOM 5268 C C . ILE B 1 283 ? 20.078 17.406 12.344 1 98.06 283 ILE B C 1
ATOM 5270 O O . ILE B 1 283 ? 20.234 17.062 11.172 1 98.06 283 ILE B O 1
ATOM 5274 N N . ASP B 1 284 ? 21.047 17.391 13.234 1 96.88 284 ASP B N 1
ATOM 5275 C CA . ASP B 1 284 ? 22.281 16.688 12.953 1 96.88 284 ASP B CA 1
ATOM 5276 C C . ASP B 1 284 ? 22.047 15.18 12.828 1 96.88 284 ASP B C 1
ATOM 5278 O O . ASP B 1 284 ? 21.391 14.578 13.688 1 96.88 284 ASP B O 1
ATOM 5282 N N . PRO B 1 285 ? 22.5 14.625 11.727 1 96 285 PRO B N 1
ATOM 5283 C CA . PRO B 1 285 ? 22.297 13.18 11.547 1 96 285 PRO B CA 1
ATOM 5284 C C . PRO B 1 285 ? 22.688 12.367 12.781 1 96 285 PRO B C 1
ATOM 5286 O O . PRO B 1 285 ? 22.031 11.375 13.102 1 96 285 PRO B O 1
ATOM 5289 N N . ASP B 1 286 ? 23.641 12.812 13.539 1 95.75 286 ASP B N 1
ATOM 5290 C CA . ASP B 1 286 ? 24.141 12.094 14.695 1 95.75 286 ASP B CA 1
ATOM 5291 C C . ASP B 1 286 ? 23.188 12.203 15.875 1 95.75 286 ASP B C 1
ATOM 5293 O O . ASP B 1 286 ? 23.281 11.438 16.844 1 95.75 286 ASP B O 1
ATOM 5297 N N . ASP B 1 287 ? 22.25 13.117 15.781 1 95.75 287 ASP B N 1
ATOM 5298 C CA . ASP B 1 287 ? 21.312 13.328 16.875 1 95.75 287 ASP B CA 1
ATOM 5299 C C . ASP B 1 287 ? 20.031 12.539 16.656 1 95.75 287 ASP B C 1
ATOM 5301 O O . ASP B 1 287 ? 19.172 12.477 17.547 1 95.75 287 ASP B O 1
ATOM 5305 N N . ARG B 1 288 ? 19.859 11.961 15.484 1 94.94 288 ARG B N 1
ATOM 5306 C CA . ARG B 1 288 ? 18.688 11.109 15.25 1 94.94 288 ARG B CA 1
ATOM 5307 C C . ARG B 1 288 ? 18.797 9.805 16.031 1 94.94 288 ARG B C 1
ATOM 5309 O O . ARG B 1 288 ? 19.875 9.211 16.109 1 94.94 288 ARG B O 1
ATOM 5316 N N . PRO B 1 289 ? 17.625 9.383 16.625 1 95.25 289 PRO B N 1
ATOM 5317 C CA . PRO B 1 289 ? 17.672 8.133 17.391 1 95.25 289 PRO B CA 1
ATOM 5318 C C . PRO B 1 289 ? 18.125 6.945 16.547 1 95.25 289 PRO B C 1
ATOM 5320 O O . PRO B 1 289 ? 18.734 6.012 17.078 1 95.25 289 PRO B O 1
ATOM 5323 N N . ASP B 1 290 ? 17.734 6.883 15.312 1 96.19 290 ASP B N 1
ATOM 5324 C CA . ASP B 1 290 ? 18.062 5.824 14.367 1 96.19 290 ASP B CA 1
ATOM 5325 C C . ASP B 1 290 ? 18 6.332 12.93 1 96.19 290 ASP B C 1
ATOM 5327 O O . ASP B 1 290 ? 17.547 7.453 12.68 1 96.19 290 ASP B O 1
ATOM 5331 N N . ASP B 1 291 ? 18.516 5.488 12.047 1 96.75 291 ASP B N 1
ATOM 5332 C CA . ASP B 1 291 ? 18.453 5.852 10.633 1 96.75 291 ASP B CA 1
ATOM 5333 C C . ASP B 1 291 ? 17.031 5.812 10.109 1 96.75 291 ASP B C 1
ATOM 5335 O O . ASP B 1 291 ? 16.688 6.5 9.148 1 96.75 291 ASP B O 1
ATOM 5339 N N . LEU B 1 292 ? 16.266 4.961 10.68 1 98.31 292 LEU B N 1
ATOM 5340 C CA . LEU B 1 292 ? 14.812 4.938 10.484 1 98.31 292 LEU B CA 1
ATOM 5341 C C . LEU B 1 292 ? 14.086 5.121 11.82 1 98.31 292 LEU B C 1
ATOM 5343 O O . LEU B 1 292 ? 14.195 4.277 12.711 1 98.31 292 LEU B O 1
ATOM 5347 N N . THR B 1 293 ? 13.422 6.23 11.984 1 98.38 293 THR B N 1
ATOM 5348 C CA . THR B 1 293 ? 12.727 6.547 13.227 1 98.38 293 THR B CA 1
ATOM 5349 C C . THR B 1 293 ? 11.266 6.895 12.953 1 98.38 293 THR B C 1
ATOM 5351 O O . THR B 1 293 ? 10.961 7.605 11.992 1 98.38 293 THR B O 1
ATOM 5354 N N . VAL B 1 294 ? 10.383 6.344 13.727 1 98.69 294 VAL B N 1
ATOM 5355 C CA . VAL B 1 294 ? 8.961 6.691 13.703 1 98.69 294 VAL B CA 1
ATOM 5356 C C . VAL B 1 294 ? 8.648 7.645 14.852 1 98.69 294 VAL B C 1
ATOM 5358 O O . VAL B 1 294 ? 9.023 7.391 16 1 98.69 294 VAL B O 1
ATOM 5361 N N . TYR B 1 295 ? 8.016 8.773 14.57 1 98.69 295 TYR B N 1
ATOM 5362 C CA . TYR B 1 295 ? 7.555 9.75 15.547 1 98.69 295 TYR B CA 1
ATOM 5363 C C . TYR B 1 295 ? 6.035 9.852 15.539 1 98.69 295 TYR B C 1
ATOM 5365 O O . TYR B 1 295 ? 5.43 10.102 14.492 1 98.69 295 TYR B O 1
ATOM 5373 N N . ASN B 1 296 ? 5.402 9.586 16.672 1 98.5 296 ASN B N 1
ATOM 5374 C CA . ASN B 1 296 ? 4.016 10.016 16.797 1 98.5 296 ASN B CA 1
ATOM 5375 C C . ASN B 1 296 ? 3.92 11.508 17.109 1 98.5 296 ASN B C 1
ATOM 5377 O O . ASN B 1 296 ? 4.051 11.922 18.266 1 98.5 296 ASN B O 1
ATOM 5381 N N . GLN B 1 297 ? 3.689 12.234 16.078 1 98.44 297 GLN B N 1
ATOM 5382 C CA . GLN B 1 297 ? 3.555 13.68 16.203 1 98.44 297 GLN B CA 1
ATOM 5383 C C . GLN B 1 297 ? 2.207 14.055 16.812 1 98.44 297 GLN B C 1
ATOM 5385 O O . GLN B 1 297 ? 1.301 14.5 16.094 1 98.44 297 GLN B O 1
ATOM 5390 N N . VAL B 1 298 ? 2.057 13.867 18.078 1 97 298 VAL B N 1
ATOM 5391 C CA . VAL B 1 298 ? 0.86 14.062 18.891 1 97 298 VAL B CA 1
ATOM 5392 C C . VAL B 1 298 ? 1.222 14.812 20.172 1 97 298 VAL B C 1
ATOM 5394 O O . VAL B 1 298 ? 2.283 14.586 20.75 1 97 298 VAL B O 1
ATOM 5397 N N . THR B 1 299 ? 0.365 15.734 20.625 1 93.19 299 THR B N 1
ATOM 5398 C CA . THR B 1 299 ? 0.64 16.391 21.891 1 93.19 299 THR B CA 1
ATOM 5399 C C . THR B 1 299 ? -0.385 15.992 22.953 1 93.19 299 THR B C 1
ATOM 5401 O O . THR B 1 299 ? -0.085 15.992 24.141 1 93.19 299 THR B O 1
ATOM 5404 N N . ARG B 1 300 ? -1.673 15.703 22.375 1 90.62 300 ARG B N 1
ATOM 5405 C CA . ARG B 1 300 ? -2.686 15.383 23.375 1 90.62 300 ARG B CA 1
ATOM 5406 C C . ARG B 1 300 ? -3.891 14.703 22.75 1 90.62 300 ARG B C 1
ATOM 5408 O O . ARG B 1 300 ? -4.188 14.922 21.562 1 90.62 300 ARG B O 1
ATOM 5415 N N . ALA B 1 301 ? -4.535 13.852 23.609 1 93.75 301 ALA B N 1
ATOM 5416 C CA . ALA B 1 301 ? -5.844 13.328 23.219 1 93.75 301 ALA B CA 1
ATOM 5417 C C . ALA B 1 301 ? -6.961 14.258 23.688 1 93.75 301 ALA B C 1
ATOM 5419 O O . ALA B 1 301 ? -6.918 14.797 24.797 1 93.75 301 ALA B O 1
ATOM 5420 N N . ILE B 1 302 ? -7.914 14.523 22.766 1 94.75 302 ILE B N 1
ATOM 5421 C CA . ILE B 1 302 ? -9.031 15.406 23.078 1 94.75 302 ILE B CA 1
ATOM 5422 C C . ILE B 1 302 ? -10.344 14.734 22.672 1 94.75 302 ILE B C 1
ATOM 5424 O O . ILE B 1 302 ? -10.445 14.133 21.594 1 94.75 302 ILE B O 1
ATOM 5428 N N . SER B 1 303 ? -11.336 14.758 23.578 1 93.75 303 SER B N 1
ATOM 5429 C CA . SER B 1 303 ? -12.648 14.234 23.203 1 93.75 303 SER B CA 1
ATOM 5430 C C . SER B 1 303 ? -13.461 15.273 22.453 1 93.75 303 SER B C 1
ATOM 5432 O O . SER B 1 303 ? -13.188 16.469 22.531 1 93.75 303 SER B O 1
ATOM 5434 N N . ILE B 1 304 ? -14.43 14.797 21.766 1 93.25 304 ILE B N 1
ATOM 5435 C CA . ILE B 1 304 ? -15.266 15.68 20.969 1 93.25 304 ILE B CA 1
ATOM 5436 C C . ILE B 1 304 ? -16 16.656 21.891 1 93.25 304 ILE B C 1
ATOM 5438 O O . ILE B 1 304 ? -16.125 17.844 21.578 1 93.25 304 ILE B O 1
ATOM 5442 N N . VAL B 1 305 ? -16.5 16.172 22.984 1 94.56 305 VAL B N 1
ATOM 5443 C CA . VAL B 1 305 ? -17.25 17.016 23.906 1 94.56 305 VAL B CA 1
ATOM 5444 C C . VAL B 1 305 ? -16.328 18.047 24.547 1 94.56 305 VAL B C 1
ATOM 5446 O O . VAL B 1 305 ? -16.688 19.219 24.703 1 94.56 305 VAL B O 1
ATOM 5449 N N . GLU B 1 306 ? -15.148 17.594 24.938 1 95.81 306 GLU B N 1
ATOM 5450 C CA . GLU B 1 306 ? -14.156 18.531 25.453 1 95.81 306 GLU B CA 1
ATOM 5451 C C . GLU B 1 306 ? -13.852 19.625 24.453 1 95.81 306 GLU B C 1
ATOM 5453 O O . GLU B 1 306 ? -13.742 20.812 24.812 1 95.81 306 GLU B O 1
ATOM 5458 N N . MET B 1 307 ? -13.711 19.266 23.219 1 97 307 MET B N 1
ATOM 5459 C CA . MET B 1 307 ? -13.43 20.203 22.125 1 97 307 MET B CA 1
ATOM 5460 C C . MET B 1 307 ? -14.562 21.203 21.969 1 97 307 MET B C 1
ATOM 5462 O O . MET B 1 307 ? -14.328 22.422 21.938 1 97 307 MET B O 1
ATOM 5466 N N . ALA B 1 308 ? -15.758 20.688 21.969 1 96.75 308 ALA B N 1
ATOM 5467 C CA . ALA B 1 308 ? -16.938 21.516 21.781 1 96.75 308 ALA B CA 1
ATOM 5468 C C . ALA B 1 308 ? -17.094 22.5 22.938 1 96.75 308 ALA B C 1
ATOM 5470 O O . ALA B 1 308 ? -17.328 23.703 22.719 1 96.75 308 ALA B O 1
ATOM 5471 N N . GLU B 1 309 ? -16.922 22.047 24.094 1 96.69 309 GLU B N 1
ATOM 5472 C CA . GLU B 1 309 ? -17.094 22.891 25.266 1 96.69 309 GLU B CA 1
ATOM 5473 C C . GLU B 1 309 ? -16 23.953 25.344 1 96.69 309 GLU B C 1
ATOM 5475 O O . GLU B 1 309 ? -16.281 25.109 25.688 1 96.69 309 GLU B O 1
ATOM 5480 N N . THR B 1 310 ? -14.789 23.516 25.062 1 97.88 310 THR B N 1
ATOM 5481 C CA . THR B 1 310 ? -13.688 24.469 25.078 1 97.88 310 THR B CA 1
ATOM 5482 C C . THR B 1 310 ? -13.922 25.578 24.047 1 97.88 310 THR B C 1
ATOM 5484 O O . THR B 1 310 ? -13.742 26.766 24.359 1 97.88 310 THR B O 1
ATOM 5487 N N . ILE B 1 311 ? -14.305 25.25 22.844 1 98 311 ILE B N 1
ATOM 5488 C CA . ILE B 1 311 ? -14.531 26.219 21.797 1 98 311 ILE B CA 1
ATOM 5489 C C . ILE B 1 311 ? -15.711 27.109 22.156 1 98 311 ILE B C 1
ATOM 5491 O O . ILE B 1 311 ? -15.672 28.328 21.953 1 98 311 ILE B O 1
ATOM 5495 N N . ALA B 1 312 ? -16.75 26.562 22.75 1 96.75 312 ALA B N 1
ATOM 5496 C CA . ALA B 1 312 ? -17.906 27.344 23.203 1 96.75 312 ALA B CA 1
ATOM 5497 C C . ALA B 1 312 ? -17.5 28.359 24.25 1 96.75 312 ALA B C 1
ATOM 5499 O O . ALA B 1 312 ? -17.906 29.516 24.188 1 96.75 312 ALA B O 1
ATOM 5500 N N . ASP B 1 313 ? -16.781 27.891 25.172 1 96.94 313 ASP B N 1
ATOM 5501 C CA . ASP B 1 313 ? -16.328 28.781 26.234 1 96.94 313 ASP B CA 1
ATOM 5502 C C . ASP B 1 313 ? -15.492 29.938 25.672 1 96.94 313 ASP B C 1
ATOM 5504 O O . ASP B 1 313 ? -15.688 31.094 26.047 1 96.94 313 ASP B O 1
ATOM 5508 N N . VAL B 1 314 ? -14.57 29.609 24.828 1 97.75 314 VAL B N 1
ATOM 5509 C CA . VAL B 1 314 ? -13.695 30.625 24.25 1 97.75 314 VAL B CA 1
ATOM 5510 C C . VAL B 1 314 ? -14.516 31.562 23.359 1 97.75 314 VAL B C 1
ATOM 5512 O O . VAL B 1 314 ? -14.195 32.75 23.25 1 97.75 314 VAL B O 1
ATOM 5515 N N . SER B 1 315 ? -15.539 31.047 22.75 1 97.25 315 SER B N 1
ATOM 5516 C CA . SER B 1 315 ? -16.391 31.844 21.875 1 97.25 315 SER B CA 1
ATOM 5517 C C . SER B 1 315 ? -16.984 33.031 22.625 1 97.25 315 SER B C 1
ATOM 5519 O O . SER B 1 315 ? -17.203 34.094 22.031 1 97.25 315 SER B O 1
ATOM 5521 N N . ALA B 1 316 ? -17.203 32.875 23.844 1 95.62 316 ALA B N 1
ATOM 5522 C CA . ALA B 1 316 ? -17.766 33.938 24.656 1 95.62 316 ALA B CA 1
ATOM 5523 C C . ALA B 1 316 ? -16.844 35.156 24.688 1 95.62 316 ALA B C 1
ATOM 5525 O O . ALA B 1 316 ? -17.312 36.281 24.781 1 95.62 316 ALA B O 1
ATOM 5526 N N . GLU B 1 317 ? -15.609 34.875 24.609 1 96.69 317 GLU B N 1
ATOM 5527 C CA . GLU B 1 317 ? -14.625 35.969 24.594 1 96.69 317 GLU B CA 1
ATOM 5528 C C . GLU B 1 317 ? -14.773 36.812 23.344 1 96.69 317 GLU B C 1
ATOM 5530 O O . GLU B 1 317 ? -14.289 37.969 23.297 1 96.69 317 GLU B O 1
ATOM 5535 N N . TYR B 1 318 ? -15.398 36.344 22.375 1 96.69 318 TYR B N 1
ATOM 5536 C CA . TYR B 1 318 ? -15.586 37.062 21.109 1 96.69 318 TYR B CA 1
ATOM 5537 C C . TYR B 1 318 ? -17.047 37.406 20.906 1 96.69 318 TYR B C 1
ATOM 5539 O O . TYR B 1 318 ? -17.484 37.656 19.766 1 96.69 318 TYR B O 1
ATOM 5547 N N . ASP B 1 319 ? -17.859 37.375 21.938 1 95.69 319 ASP B N 1
ATOM 5548 C CA . ASP B 1 319 ? -19.266 37.781 21.969 1 95.69 319 ASP B CA 1
ATOM 5549 C C . ASP B 1 319 ? -20.109 36.844 21.109 1 95.69 319 ASP B C 1
ATOM 5551 O O . ASP B 1 319 ? -21.062 37.281 20.453 1 95.69 319 ASP B O 1
ATOM 5555 N N . LEU B 1 320 ? -19.656 35.625 21 1 95 320 LEU B N 1
ATOM 5556 C CA . LEU B 1 320 ? -20.422 34.562 20.359 1 95 320 LEU B CA 1
ATOM 5557 C C . LEU B 1 320 ? -21.078 33.656 21.391 1 95 320 LEU B C 1
ATOM 5559 O O . LEU B 1 320 ? -20.391 33.156 22.312 1 95 320 LEU B O 1
ATOM 5563 N N . ASP B 1 321 ? -22.359 33.594 21.375 1 91.69 321 ASP B N 1
ATOM 5564 C CA . ASP B 1 321 ? -23.094 32.688 22.266 1 91.69 321 ASP B CA 1
ATOM 5565 C C . ASP B 1 321 ? -23.469 31.391 21.562 1 91.69 321 ASP B C 1
ATOM 5567 O O . ASP B 1 321 ? -24.5 31.312 20.875 1 91.69 321 ASP B O 1
ATOM 5571 N N . VAL B 1 322 ? -22.672 30.438 21.812 1 93.25 322 VAL B N 1
ATOM 5572 C CA . VAL B 1 322 ? -22.844 29.203 21.062 1 93.25 322 VAL B CA 1
ATOM 5573 C C . VAL B 1 322 ? -23.141 28.047 22.016 1 93.25 322 VAL B C 1
ATOM 5575 O O . VAL B 1 322 ? -22.5 27.922 23.062 1 93.25 322 VAL B O 1
ATOM 5578 N N . ALA B 1 323 ? -24.125 27.188 21.734 1 94.12 323 ALA B N 1
ATOM 5579 C CA . ALA B 1 323 ? -24.516 26.016 22.531 1 94.12 323 ALA B CA 1
ATOM 5580 C C . ALA B 1 323 ? -23.812 24.766 22.062 1 94.12 323 ALA B C 1
ATOM 5582 O O . ALA B 1 323 ? -23.344 24.688 20.922 1 94.12 323 ALA B O 1
ATOM 5583 N N . VAL B 1 324 ? -23.562 23.891 22.969 1 95.06 324 VAL B N 1
ATOM 5584 C CA . VAL B 1 324 ? -23.141 22.531 22.641 1 95.06 324 VAL B CA 1
ATOM 5585 C C . VAL B 1 324 ? -24.344 21.594 22.703 1 95.06 324 VAL B C 1
ATOM 5587 O O . VAL B 1 324 ? -24.953 21.406 23.766 1 95.06 324 VAL B O 1
ATOM 5590 N N . GLU B 1 325 ? -24.703 21 21.609 1 93.94 325 GLU B N 1
ATOM 5591 C CA . GLU B 1 325 ? -25.875 20.141 21.531 1 93.94 325 GLU B CA 1
ATOM 5592 C C . GLU B 1 325 ? -25.484 18.703 21.203 1 93.94 325 GLU B C 1
ATOM 5594 O O . GLU B 1 325 ? -24.609 18.469 20.359 1 93.94 325 GLU B O 1
ATOM 5599 N N . HIS B 1 326 ? -26.109 17.797 21.906 1 91.88 326 HIS B N 1
ATOM 5600 C CA . HIS B 1 326 ? -25.891 16.359 21.688 1 91.88 326 HIS B CA 1
ATOM 5601 C C . HIS B 1 326 ? -26.969 15.766 20.797 1 91.88 326 HIS B C 1
ATOM 5603 O O . HIS B 1 326 ? -28.141 16.094 20.938 1 91.88 326 HIS B O 1
ATOM 5609 N N . PHE B 1 327 ? -26.516 15 19.906 1 88 327 PHE B N 1
ATOM 5610 C CA . PHE B 1 327 ? -27.438 14.297 19.016 1 88 327 PHE B CA 1
ATOM 5611 C C . PHE B 1 327 ? -27.156 12.797 19.031 1 88 327 PHE B C 1
ATOM 5613 O O . PHE B 1 327 ? -26.094 12.359 19.438 1 88 327 PHE B O 1
ATOM 5620 N N . GLU B 1 328 ? -28.141 11.984 18.609 1 82.62 328 GLU B N 1
ATOM 5621 C CA . GLU B 1 328 ? -27.938 10.539 18.5 1 82.62 328 GLU B CA 1
ATOM 5622 C C . GLU B 1 328 ? -26.859 10.203 17.484 1 82.62 328 GLU B C 1
ATOM 5624 O O . GLU B 1 328 ? -26.781 10.82 16.422 1 82.62 328 GLU B O 1
ATOM 5629 N N . ASN B 1 329 ? -25.984 9.352 17.938 1 74.75 329 ASN B N 1
ATOM 5630 C CA . ASN B 1 329 ? -24.891 8.922 17.062 1 74.75 329 ASN B CA 1
ATOM 5631 C C . ASN B 1 329 ? -25.406 7.992 15.961 1 74.75 329 ASN B C 1
ATOM 5633 O O . ASN B 1 329 ? -25.906 6.906 16.25 1 74.75 329 ASN B O 1
ATOM 5637 N N . PRO B 1 330 ? -25.312 8.492 14.836 1 64.81 330 PRO B N 1
ATOM 5638 C CA . PRO B 1 330 ? -25.781 7.598 13.781 1 64.81 330 PRO B CA 1
ATOM 5639 C C . PRO B 1 330 ? -24.891 6.375 13.586 1 64.81 330 PRO B C 1
ATOM 5641 O O . PRO B 1 330 ? -25.312 5.387 12.984 1 64.81 330 PRO B O 1
ATOM 5644 N N . ARG B 1 331 ? -23.688 6.512 14.117 1 60.88 331 ARG B N 1
ATOM 5645 C CA . ARG B 1 331 ? -22.75 5.402 13.961 1 60.88 331 ARG B CA 1
ATOM 5646 C C . ARG B 1 331 ? -22.641 4.594 15.242 1 60.88 331 ARG B C 1
ATOM 5648 O O . ARG B 1 331 ? -22.703 5.148 16.344 1 60.88 331 ARG B O 1
ATOM 5655 N N . ASP B 1 332 ? -22.984 3.318 15.32 1 54.91 332 ASP B N 1
ATOM 5656 C CA . ASP B 1 332 ? -22.766 2.441 16.469 1 54.91 332 ASP B CA 1
ATOM 5657 C C . ASP B 1 332 ? -21.266 2.309 16.781 1 54.91 332 ASP B C 1
ATOM 5659 O O . ASP B 1 332 ? -20.625 1.366 16.328 1 54.91 332 ASP B O 1
ATOM 5663 N N . GLU B 1 333 ? -20.594 3.424 17.203 1 56.88 333 GLU B N 1
ATOM 5664 C CA . GLU B 1 333 ? -19.172 3.32 17.484 1 56.88 333 GLU B CA 1
ATOM 5665 C C . GLU B 1 333 ? -18.906 3.061 18.969 1 56.88 333 GLU B C 1
ATOM 5667 O O . GLU B 1 333 ? -19.719 3.432 19.812 1 56.88 333 GLU B O 1
ATOM 5672 N N . ASP B 1 334 ? -17.969 2.189 19.188 1 55.53 334 ASP B N 1
ATOM 5673 C CA . ASP B 1 334 ? -17.531 1.936 20.562 1 55.53 334 ASP B CA 1
ATOM 5674 C C . ASP B 1 334 ? -17.016 3.213 21.219 1 55.53 334 ASP B C 1
ATOM 5676 O O . ASP B 1 334 ? -15.938 3.691 20.891 1 55.53 334 ASP B O 1
ATOM 5680 N N . GLU B 1 335 ? -17.797 3.865 22.047 1 56.03 335 GLU B N 1
ATOM 5681 C CA . GLU B 1 335 ? -17.547 5.168 22.656 1 56.03 335 GLU B CA 1
ATOM 5682 C C . GLU B 1 335 ? -16.531 5.062 23.781 1 56.03 335 GLU B C 1
ATOM 5684 O O . GLU B 1 335 ? -16.078 6.078 24.312 1 56.03 335 GLU B O 1
ATOM 5689 N N . THR B 1 336 ? -16.109 3.832 24.125 1 52.62 336 THR B N 1
ATOM 5690 C CA . THR B 1 336 ? -15.273 3.689 25.297 1 52.62 336 THR B CA 1
ATOM 5691 C C . THR B 1 336 ? -13.812 3.514 24.906 1 52.62 336 THR B C 1
ATOM 5693 O O . THR B 1 336 ? -12.938 3.41 25.766 1 52.62 336 THR B O 1
ATOM 5696 N N . HIS B 1 337 ? -13.555 3.545 23.688 1 58.72 337 HIS B N 1
ATOM 5697 C CA . HIS B 1 337 ? -12.18 3.219 23.344 1 58.72 337 HIS B CA 1
ATOM 5698 C C . HIS B 1 337 ? -11.242 4.387 23.656 1 58.72 337 HIS B C 1
ATOM 5700 O O . HIS B 1 337 ? -11.461 5.5 23.172 1 58.72 337 HIS B O 1
ATOM 5706 N N . LYS B 1 338 ? -10.508 4.207 24.812 1 61.03 338 LYS B N 1
ATOM 5707 C CA . LYS B 1 338 ? -9.453 5.164 25.141 1 61.03 338 LYS B CA 1
ATOM 5708 C C . LYS B 1 338 ? -8.219 4.953 24.266 1 61.03 338 LYS B C 1
ATOM 5710 O O . LYS B 1 338 ? -7.621 3.875 24.281 1 61.03 338 LYS B O 1
ATOM 5715 N N . MET B 1 339 ? -8.023 5.848 23.312 1 75.19 339 MET B N 1
ATOM 5716 C CA . MET B 1 339 ? -6.836 5.738 22.469 1 75.19 339 MET B CA 1
ATOM 5717 C C . MET B 1 339 ? -5.613 6.336 23.172 1 75.19 339 MET B C 1
ATOM 5719 O O . MET B 1 339 ? -5.547 7.547 23.375 1 75.19 339 MET B O 1
ATOM 5723 N N . GLU B 1 340 ? -4.871 5.516 23.859 1 88.5 340 GLU B N 1
ATOM 5724 C CA . GLU B 1 340 ? -3.586 5.949 24.406 1 88.5 340 GLU B CA 1
ATOM 5725 C C . GLU B 1 340 ? -2.475 5.785 23.375 1 88.5 340 GLU B C 1
ATOM 5727 O O . GLU B 1 340 ? -2.246 4.684 22.859 1 88.5 340 GLU B O 1
ATOM 5732 N N . ILE B 1 341 ? -1.846 6.902 23.078 1 95.5 341 ILE B N 1
ATOM 5733 C CA . ILE B 1 341 ? -0.807 6.887 22.062 1 95.5 341 ILE B CA 1
ATOM 5734 C C . ILE B 1 341 ? 0.525 7.316 22.672 1 95.5 341 ILE B C 1
ATOM 5736 O O . ILE B 1 341 ? 0.616 8.383 23.281 1 95.5 341 ILE B O 1
ATOM 5740 N N . GLU B 1 342 ? 1.551 6.492 22.578 1 96.62 342 GLU B N 1
ATOM 5741 C CA . GLU B 1 342 ? 2.904 6.824 23.016 1 96.62 342 GLU B CA 1
ATOM 5742 C C . GLU B 1 342 ? 3.557 7.824 22.062 1 96.62 342 GLU B C 1
ATOM 5744 O O . GLU B 1 342 ? 3.393 7.73 20.844 1 96.62 342 GLU B O 1
ATOM 5749 N N . ASN B 1 343 ? 4.18 8.828 22.609 1 96.88 343 ASN B N 1
ATOM 5750 C CA . ASN B 1 343 ? 4.809 9.844 21.766 1 96.88 343 ASN B CA 1
ATOM 5751 C C . ASN B 1 343 ? 6.078 10.398 22.406 1 96.88 343 ASN B C 1
ATOM 5753 O O . ASN B 1 343 ? 6.402 11.57 22.25 1 96.88 343 ASN B O 1
ATOM 5757 N N . GLU B 1 344 ? 6.797 9.633 23.141 1 95.62 344 GLU B N 1
ATOM 5758 C CA . GLU B 1 344 ? 7.957 10.086 23.891 1 95.62 344 GLU B CA 1
ATOM 5759 C C . GLU B 1 344 ? 9.039 10.641 22.969 1 95.62 344 GLU B C 1
ATOM 5761 O O . GLU B 1 344 ? 9.656 11.664 23.281 1 95.62 344 GLU B O 1
ATOM 5766 N N . LYS B 1 345 ? 9.367 9.953 21.875 1 96.44 345 LYS B N 1
ATOM 5767 C CA . LYS B 1 345 ? 10.375 10.438 20.938 1 96.44 345 LYS B CA 1
ATOM 5768 C C . LYS B 1 345 ? 10.016 11.82 20.406 1 96.44 345 LYS B C 1
ATOM 5770 O O . LYS B 1 345 ? 10.883 12.695 20.281 1 96.44 345 LYS B O 1
ATOM 5775 N N . TYR B 1 346 ? 8.758 11.953 20.109 1 97.06 346 TYR B N 1
ATOM 5776 C CA . TYR B 1 346 ? 8.336 13.242 19.562 1 97.06 346 TYR B CA 1
ATOM 5777 C C . TYR B 1 346 ? 8.359 14.32 20.625 1 97.06 346 TYR B C 1
ATOM 5779 O O . TYR B 1 346 ? 8.766 15.461 20.359 1 97.06 346 TYR B O 1
ATOM 5787 N N . ALA B 1 347 ? 7.859 14 21.812 1 96.44 347 ALA B N 1
ATOM 5788 C CA . ALA B 1 347 ? 7.859 14.953 22.922 1 96.44 347 ALA B CA 1
ATOM 5789 C C . ALA B 1 347 ? 9.273 15.461 23.203 1 96.44 347 ALA B C 1
ATOM 5791 O O . ALA B 1 347 ? 9.469 16.656 23.453 1 96.44 347 ALA B O 1
ATOM 5792 N N . GLU B 1 348 ? 10.203 14.57 23.172 1 96.19 348 GLU B N 1
ATOM 5793 C CA . GLU B 1 348 ? 11.602 14.945 23.359 1 96.19 348 GLU B CA 1
ATOM 5794 C C . GLU B 1 348 ? 12.102 15.828 22.234 1 96.19 348 GLU B C 1
ATOM 5796 O O . GLU B 1 348 ? 12.867 16.766 22.453 1 96.19 348 GLU B O 1
ATOM 5801 N N . LEU B 1 349 ? 11.68 15.547 21.031 1 96.94 349 LEU B N 1
ATOM 5802 C CA . LEU B 1 349 ? 12.109 16.281 19.844 1 96.94 349 LEU B CA 1
ATOM 5803 C C . LEU B 1 349 ? 11.734 17.75 19.953 1 96.94 349 LEU B C 1
ATOM 5805 O O . LEU B 1 349 ? 12.531 18.625 19.578 1 96.94 349 LEU B O 1
ATOM 5809 N N . ILE B 1 350 ? 10.5 18.062 20.453 1 96.5 350 ILE B N 1
ATOM 5810 C CA . ILE B 1 350 ? 10.031 19.453 20.391 1 96.5 350 ILE B CA 1
ATOM 5811 C C . ILE B 1 350 ? 10.055 20.062 21.797 1 96.5 350 ILE B C 1
ATOM 5813 O O . ILE B 1 350 ? 9.523 21.156 22 1 96.5 350 ILE B O 1
ATOM 5817 N N . ASP B 1 351 ? 10.594 19.453 22.812 1 95.69 351 ASP B N 1
ATOM 5818 C CA . ASP B 1 351 ? 10.688 19.906 24.203 1 95.69 351 ASP B CA 1
ATOM 5819 C C . ASP B 1 351 ? 9.305 20.094 24.812 1 95.69 351 ASP B C 1
ATOM 5821 O O . ASP B 1 351 ? 9.055 21.078 25.516 1 95.69 351 ASP B O 1
ATOM 5825 N N . GLY B 1 352 ? 8.359 19.234 24.422 1 91.19 352 GLY B N 1
ATOM 5826 C CA . GLY B 1 352 ? 7.016 19.234 24.984 1 91.19 352 GLY B CA 1
ATOM 5827 C C . GLY B 1 352 ? 6.059 20.141 24.234 1 91.19 352 GLY B C 1
ATOM 5828 O O . GLY B 1 352 ? 6.465 20.859 23.328 1 91.19 352 GLY B O 1
ATOM 5829 N N . GLN B 1 353 ? 4.797 20.094 24.656 1 90.75 353 GLN B N 1
ATOM 5830 C CA . GLN B 1 353 ? 3.729 20.859 24.031 1 90.75 353 GLN B CA 1
ATOM 5831 C C . GLN B 1 353 ? 3.885 22.359 24.312 1 90.75 353 GLN B C 1
ATOM 5833 O O . GLN B 1 353 ? 4.133 22.75 25.453 1 90.75 353 GLN B O 1
ATOM 5838 N N . SER B 1 354 ? 3.717 23.172 23.266 1 91.94 354 SER B N 1
ATOM 5839 C CA . SER B 1 354 ? 3.879 24.609 23.453 1 91.94 354 SER B CA 1
ATOM 5840 C C . SER B 1 354 ? 2.533 25.328 23.406 1 91.94 354 SER B C 1
ATOM 5842 O O . SER B 1 354 ? 2.414 26.453 23.891 1 91.94 354 SER B O 1
ATOM 5844 N N . THR B 1 355 ? 1.54 24.75 22.812 1 94.75 355 THR B N 1
ATOM 5845 C CA . THR B 1 355 ? 0.227 25.359 22.625 1 94.75 355 THR B CA 1
ATOM 5846 C C . THR B 1 355 ? -0.867 24.469 23.203 1 94.75 355 THR B C 1
ATOM 5848 O O . THR B 1 355 ? -1.027 23.312 22.797 1 94.75 355 THR B O 1
ATOM 5851 N N . THR B 1 356 ? -1.604 24.984 24.188 1 96.19 356 THR B N 1
ATOM 5852 C CA . THR B 1 356 ? -2.756 24.25 24.703 1 96.19 356 THR B CA 1
ATOM 5853 C C . THR B 1 356 ? -3.924 24.328 23.734 1 96.19 356 THR B C 1
ATOM 5855 O O . THR B 1 356 ? -3.926 25.156 22.812 1 96.19 356 THR B O 1
ATOM 5858 N N . PHE B 1 357 ? -4.906 23.422 23.938 1 97.44 357 PHE B N 1
ATOM 5859 C CA . PHE B 1 357 ? -6.055 23.438 23.031 1 97.44 357 PHE B CA 1
ATOM 5860 C C . PHE B 1 357 ? -6.824 24.75 23.172 1 97.44 357 PHE B C 1
ATOM 5862 O O . PHE B 1 357 ? -7.32 25.297 22.188 1 97.44 357 PHE B O 1
ATOM 5869 N N . GLU B 1 358 ? -6.941 25.219 24.391 1 97.94 358 GLU B N 1
ATOM 5870 C CA . GLU B 1 358 ? -7.633 26.484 24.656 1 97.94 358 GLU B CA 1
ATOM 5871 C C . GLU B 1 358 ? -6.965 27.641 23.922 1 97.94 358 GLU B C 1
ATOM 5873 O O . GLU B 1 358 ? -7.645 28.453 23.281 1 97.94 358 GLU B O 1
ATOM 5878 N N . GLU B 1 359 ? -5.66 27.719 23.984 1 97.38 359 GLU B N 1
ATOM 5879 C CA . GLU B 1 359 ? -4.91 28.734 23.266 1 97.38 359 GLU B CA 1
ATOM 5880 C C . GLU B 1 359 ? -5.125 28.609 21.766 1 97.38 359 GLU B C 1
ATOM 5882 O O . GLU B 1 359 ? -5.289 29.625 21.062 1 97.38 359 GLU B O 1
ATOM 5887 N N . GLY B 1 360 ? -5.078 27.359 21.297 1 97.25 360 GLY B N 1
ATOM 5888 C CA . GLY B 1 360 ? -5.324 27.125 19.875 1 97.25 360 GLY B CA 1
ATOM 5889 C C . GLY B 1 360 ? -6.715 27.547 19.438 1 97.25 360 GLY B C 1
ATOM 5890 O O . GLY B 1 360 ? -6.879 28.156 18.375 1 97.25 360 GLY B O 1
ATOM 5891 N N . ALA B 1 361 ? -7.699 27.234 20.281 1 97.75 361 ALA B N 1
ATOM 5892 C CA . ALA B 1 361 ? -9.078 27.625 20 1 97.75 361 ALA B CA 1
ATOM 5893 C C . ALA B 1 361 ? -9.219 29.156 19.969 1 97.75 361 ALA B C 1
ATOM 5895 O O . ALA B 1 361 ? -9.922 29.703 19.109 1 97.75 361 ALA B O 1
ATOM 5896 N N . ARG B 1 362 ? -8.594 29.781 20.906 1 98 362 ARG B N 1
ATOM 5897 C CA . ARG B 1 362 ? -8.625 31.25 20.984 1 98 362 ARG B CA 1
ATOM 5898 C C . ARG B 1 362 ? -8.031 31.859 19.719 1 98 362 ARG B C 1
ATOM 5900 O O . ARG B 1 362 ? -8.602 32.781 19.156 1 98 362 ARG B O 1
ATOM 5907 N N . GLU B 1 363 ? -6.926 31.312 19.312 1 97.25 363 GLU B N 1
ATOM 5908 C CA . GLU B 1 363 ? -6.277 31.797 18.094 1 97.25 363 GLU B CA 1
ATOM 5909 C C . GLU B 1 363 ? -7.172 31.594 16.875 1 97.25 363 GLU B C 1
ATOM 5911 O O . GLU B 1 363 ? -7.316 32.5 16.047 1 97.25 363 GLU B O 1
ATOM 5916 N N . ILE B 1 364 ? -7.777 30.422 16.766 1 98.19 364 ILE B N 1
ATOM 5917 C CA . ILE B 1 364 ? -8.633 30.094 15.633 1 98.19 364 ILE B CA 1
ATOM 5918 C C . ILE B 1 364 ? -9.82 31.047 15.586 1 98.19 364 ILE B C 1
ATOM 5920 O O . ILE B 1 364 ? -10.086 31.672 14.547 1 98.19 364 ILE B O 1
ATOM 5924 N N . LEU B 1 365 ? -10.492 31.219 16.719 1 98.06 365 LEU B N 1
ATOM 5925 C CA . LEU B 1 365 ? -11.688 32.062 16.75 1 98.06 365 LEU B CA 1
ATOM 5926 C C . LEU B 1 365 ? -11.328 33.531 16.531 1 98.06 365 LEU B C 1
ATOM 5928 O O . LEU B 1 365 ? -12.039 34.25 15.82 1 98.06 365 LEU B O 1
ATOM 5932 N N . GLY B 1 366 ? -10.25 33.906 17.156 1 97.44 366 GLY B N 1
ATOM 5933 C CA . GLY B 1 366 ? -9.797 35.281 16.953 1 97.44 366 GLY B CA 1
ATOM 5934 C C . GLY B 1 366 ? -9.578 35.625 15.484 1 97.44 366 GLY B C 1
ATOM 5935 O O . GLY B 1 366 ? -9.859 36.75 15.055 1 97.44 366 GLY B O 1
ATOM 5936 N N . THR B 1 367 ? -9.094 34.688 14.75 1 97.12 367 THR B N 1
ATOM 5937 C CA . THR B 1 367 ? -8.875 34.875 13.32 1 97.12 367 THR B CA 1
ATOM 5938 C C . THR B 1 367 ? -10.188 34.781 12.547 1 97.12 367 THR B C 1
ATOM 5940 O O . THR B 1 367 ? -10.484 35.625 11.703 1 97.12 367 THR B O 1
ATOM 5943 N N . LEU B 1 368 ? -11.008 33.812 12.852 1 97.44 368 LEU B N 1
ATOM 5944 C CA . LEU B 1 368 ? -12.172 33.469 12.023 1 97.44 368 LEU B CA 1
ATOM 5945 C C . LEU B 1 368 ? -13.25 34.531 12.148 1 97.44 368 LEU B C 1
ATOM 5947 O O . LEU B 1 368 ? -14.039 34.75 11.219 1 97.44 368 LEU B O 1
ATOM 5951 N N . VAL B 1 369 ? -13.289 35.25 13.297 1 97.5 369 VAL B N 1
ATOM 5952 C CA . VAL B 1 369 ? -14.312 36.281 13.477 1 97.5 369 VAL B CA 1
ATOM 5953 C C . VAL B 1 369 ? -14.133 37.375 12.422 1 97.5 369 VAL B C 1
ATOM 5955 O O . VAL B 1 369 ? -15.102 38.031 12.031 1 97.5 369 VAL B O 1
ATOM 5958 N N . GLU B 1 370 ? -12.883 37.531 11.945 1 97 370 GLU B N 1
ATOM 5959 C CA . GLU B 1 370 ? -12.602 38.531 10.906 1 97 370 GLU B CA 1
ATOM 5960 C C . GLU B 1 370 ? -13.055 38.031 9.539 1 97 370 GLU B C 1
ATOM 5962 O O . GLU B 1 370 ? -13.133 38.812 8.586 1 97 370 GLU B O 1
ATOM 5967 N N . TYR B 1 371 ? -13.391 36.781 9.43 1 97.5 371 TYR B N 1
ATOM 5968 C CA . TYR B 1 371 ? -13.773 36.188 8.148 1 97.5 371 TYR B CA 1
ATOM 5969 C C . TYR B 1 371 ? -15.156 35.562 8.227 1 97.5 371 TYR B C 1
ATOM 5971 O O . TYR B 1 371 ? -15.422 34.562 7.578 1 97.5 371 TYR B O 1
ATOM 5979 N N . GLU B 1 372 ? -15.984 36.156 9.062 1 97.44 372 GLU B N 1
ATOM 5980 C CA . GLU B 1 372 ? -17.344 35.656 9.289 1 97.44 372 GLU B CA 1
ATOM 5981 C C . GLU B 1 372 ? -18.109 35.562 7.973 1 97.44 372 GLU B C 1
ATOM 5983 O O . GLU B 1 372 ? -18.859 34.594 7.758 1 97.44 372 GLU B O 1
ATOM 5988 N N . GLU B 1 373 ? -17.969 36.5 7.109 1 97.75 373 GLU B N 1
ATOM 5989 C CA . GLU B 1 373 ? -18.703 36.531 5.844 1 97.75 373 GLU B CA 1
ATOM 5990 C C . GLU B 1 373 ? -18.328 35.312 4.988 1 97.75 373 GLU B C 1
ATOM 5992 O O . GLU B 1 373 ? -19.219 34.656 4.402 1 97.75 373 GLU B O 1
ATOM 5997 N N . THR B 1 374 ? -17.031 35.031 4.902 1 97.81 374 THR B N 1
ATOM 5998 C CA . THR B 1 374 ? -16.562 33.875 4.145 1 97.81 374 THR B CA 1
ATOM 5999 C C . THR B 1 374 ? -17.141 32.562 4.723 1 97.81 374 THR B C 1
ATOM 6001 O O . THR B 1 374 ? -17.594 31.703 3.977 1 97.81 374 THR B O 1
ATOM 6004 N N . ILE B 1 375 ? -17.141 32.438 6.004 1 97.69 375 ILE B N 1
ATOM 6005 C CA . ILE B 1 375 ? -17.609 31.234 6.703 1 97.69 375 ILE B CA 1
ATOM 6006 C C . ILE B 1 375 ? -19.109 31.047 6.477 1 97.69 375 ILE B C 1
ATOM 6008 O O . ILE B 1 375 ? -19.547 29.969 6.074 1 97.69 375 ILE B O 1
ATOM 6012 N N . THR B 1 376 ? -19.844 32.125 6.652 1 97.06 376 THR B N 1
ATOM 6013 C CA . THR B 1 376 ? -21.297 32.062 6.539 1 97.06 376 THR B CA 1
ATOM 6014 C C . T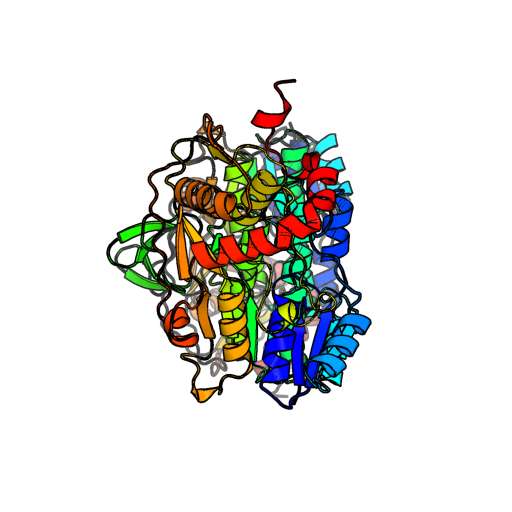HR B 1 376 ? -21.719 31.812 5.098 1 97.06 376 THR B C 1
ATOM 6016 O O . THR B 1 376 ? -22.703 31.125 4.848 1 97.06 376 THR B O 1
ATOM 6019 N N . ALA B 1 377 ? -20.984 32.344 4.176 1 97.5 377 ALA B N 1
ATOM 6020 C CA . ALA B 1 377 ? -21.281 32.188 2.76 1 97.5 377 ALA B CA 1
ATOM 6021 C C . ALA B 1 377 ? -21.125 30.703 2.352 1 97.5 377 ALA B C 1
ATOM 6023 O O . ALA B 1 377 ? -21.625 30.297 1.308 1 97.5 377 ALA B O 1
ATOM 6024 N N . HIS B 1 378 ? -20.438 29.891 3.172 1 97.44 378 HIS B N 1
ATOM 6025 C CA . HIS B 1 378 ? -20.172 28.484 2.842 1 97.44 378 HIS B CA 1
ATOM 6026 C C . HIS B 1 378 ? -20.734 27.547 3.904 1 97.44 378 HIS B C 1
ATOM 6028 O O . HIS B 1 378 ? -20.203 26.469 4.133 1 97.44 378 HIS B O 1
ATOM 6034 N N . GLU B 1 379 ? -21.734 27.969 4.629 1 95.62 379 GLU B N 1
ATOM 6035 C CA . GLU B 1 379 ? -22.281 27.203 5.75 1 95.62 379 GLU B CA 1
ATOM 6036 C C . GLU B 1 379 ? -22.781 25.844 5.297 1 95.62 379 GLU B C 1
ATOM 6038 O O . GLU B 1 379 ? -22.719 24.875 6.055 1 95.62 379 GLU B O 1
ATOM 6043 N N . ASP B 1 380 ? -23.188 25.688 4.02 1 95.19 380 ASP B N 1
ATOM 6044 C CA . ASP B 1 380 ? -23.703 24.422 3.492 1 95.19 380 ASP B CA 1
ATOM 6045 C C . ASP B 1 380 ? -22.562 23.422 3.279 1 95.19 380 ASP B C 1
ATOM 6047 O O . ASP B 1 380 ? -22.812 22.25 2.98 1 95.19 380 ASP B O 1
ATOM 6051 N N . ARG B 1 381 ? -21.312 23.812 3.482 1 95.12 381 ARG B N 1
ATOM 6052 C CA . ARG B 1 381 ? -20.172 22.938 3.234 1 95.12 381 ARG B CA 1
ATOM 6053 C C . ARG B 1 381 ? -19.672 22.312 4.531 1 95.12 381 ARG B C 1
ATOM 6055 O O . ARG B 1 381 ? -18.875 21.375 4.508 1 95.12 381 ARG B O 1
ATOM 6062 N N . PHE B 1 382 ? -20.156 22.766 5.691 1 94.44 382 PHE B N 1
ATOM 6063 C CA . PHE B 1 382 ? -19.594 22.219 6.918 1 94.44 382 PHE B CA 1
ATOM 6064 C C . PHE B 1 382 ? -20.688 21.922 7.93 1 94.44 382 PHE B C 1
ATOM 6066 O O . PHE B 1 382 ? -20.438 21.219 8.914 1 94.44 382 PHE B O 1
ATOM 6073 N N . LEU B 1 383 ? -21.906 22.375 7.777 1 93.5 383 LEU B N 1
ATOM 6074 C CA . LEU B 1 383 ? -22.984 22.141 8.742 1 93.5 383 LEU B CA 1
ATOM 6075 C C . LEU B 1 383 ? -23.469 20.703 8.672 1 93.5 383 LEU B C 1
ATOM 6077 O O . LEU B 1 383 ? -23.766 20.203 7.582 1 93.5 383 LEU B O 1
ATOM 6081 N N . PRO B 1 384 ? -23.531 20.109 9.812 1 89.31 384 PRO B N 1
ATOM 6082 C CA . PRO B 1 384 ? -24.125 18.766 9.805 1 89.31 384 PRO B CA 1
ATOM 6083 C C . PRO B 1 384 ? -25.578 18.75 9.352 1 89.31 384 PRO B C 1
ATOM 6085 O O . PRO B 1 384 ? -26.312 19.719 9.586 1 89.31 384 PRO B O 1
ATOM 6088 N N . GLY B 1 385 ? -25.953 17.641 8.773 1 83.69 385 GLY B N 1
ATOM 6089 C CA . GLY B 1 385 ? -27.312 17.5 8.266 1 83.69 385 GLY B CA 1
ATOM 6090 C C . GLY B 1 385 ? -28.375 17.703 9.336 1 83.69 385 GLY B C 1
ATOM 6091 O O . GLY B 1 385 ? -29.469 18.203 9.047 1 83.69 385 GLY B O 1
ATOM 6092 N N . VAL B 1 386 ? -28.047 17.375 10.523 1 81.75 386 VAL B N 1
ATOM 6093 C CA . VAL B 1 386 ? -29.016 17.438 11.617 1 81.75 386 VAL B CA 1
ATOM 6094 C C . VAL B 1 386 ? -29.406 18.891 11.867 1 81.75 386 VAL B C 1
ATOM 6096 O O . VAL B 1 386 ? -30.453 19.156 12.469 1 81.75 386 VAL B O 1
ATOM 6099 N N . LEU B 1 387 ? -28.594 19.828 11.484 1 82.56 387 LEU B N 1
ATOM 6100 C CA . LEU B 1 387 ? -28.891 21.234 11.68 1 82.56 387 LEU B CA 1
ATOM 6101 C C . LEU B 1 387 ? -29.609 21.812 10.469 1 82.56 387 LEU B C 1
ATOM 6103 O O . LEU B 1 387 ? -30.203 22.906 10.547 1 82.56 387 LEU B O 1
ATOM 6107 N N . THR B 1 388 ? -29.516 21.078 9.352 1 73.75 388 THR B N 1
ATOM 6108 C CA . THR B 1 388 ? -30.094 21.625 8.133 1 73.75 388 THR B CA 1
ATOM 6109 C C . THR B 1 388 ? -31.422 20.953 7.805 1 73.75 388 THR B C 1
ATOM 6111 O O . THR B 1 388 ? -32.219 21.484 7.027 1 73.75 388 THR B O 1
ATOM 6114 N N . ASP B 1 389 ? -31.734 19.688 8.078 1 63.78 389 ASP B N 1
ATOM 6115 C CA . ASP B 1 389 ? -33 19 7.785 1 63.78 389 ASP B CA 1
ATOM 6116 C C . ASP B 1 389 ? -34.125 19.562 8.633 1 63.78 389 ASP B C 1
ATOM 6118 O O . ASP B 1 389 ? -35.312 19.328 8.32 1 63.78 389 ASP B O 1
ATOM 6122 N N . GLY B 1 390 ? -34.062 20.312 9.68 1 42.62 390 GLY B N 1
ATOM 6123 C CA . GLY B 1 390 ? -35.219 20.844 10.391 1 42.62 390 GLY B CA 1
ATOM 6124 C C . GLY B 1 390 ? -35.906 21.969 9.633 1 42.62 390 GLY B C 1
ATOM 6125 O O . GLY B 1 390 ? -36.875 22.562 10.141 1 42.62 390 GLY B O 1
ATOM 6126 N N . GLU B 1 391 ? -35.438 22.641 8.648 1 34.28 391 GLU B N 1
ATOM 6127 C CA . GLU B 1 391 ? -36.406 23.516 7.996 1 34.28 391 GLU B CA 1
ATOM 6128 C C . GLU B 1 391 ? -37.281 22.75 7.031 1 34.28 391 GLU B C 1
ATOM 6130 O O . GLU B 1 391 ? -36.812 21.812 6.359 1 34.28 391 GLU B O 1
#